Protein AF-0000000071164567 (afdb_homodimer)

InterPro domains:
  IPR012337 Ribonuclease H-like superfamily [SSF53098] (237-667)
  IPR025398 ZMYM1-like, RNase-like domain [PF14291] (91-326)

Organism: Aphis gossypii (NCBI:txid80765)

Structure (mmCIF, N/CA/C/O backbone):
data_AF-0000000071164567-model_v1
#
loop_
_entity.id
_entity.type
_entity.pdbx_description
1 polymer 'DUF4371 domain-containing protein'
#
loop_
_atom_site.group_PDB
_atom_site.id
_atom_site.type_symbol
_atom_site.label_atom_id
_atom_site.label_alt_id
_atom_site.label_comp_id
_atom_site.label_asym_id
_atom_site.label_entity_id
_atom_site.label_seq_id
_atom_site.pdbx_PDB_ins_code
_atom_site.Cartn_x
_atom_site.Cartn_y
_atom_site.Cartn_z
_atom_site.occupancy
_atom_site.B_iso_or_equiv
_atom_site.auth_seq_id
_atom_site.auth_comp_id
_atom_site.auth_asym_id
_atom_site.auth_atom_id
_atom_site.pdbx_PDB_model_num
ATOM 1 N N . MET A 1 1 ? 21.281 -2.17 37 1 36.34 1 MET A N 1
ATOM 2 C CA . MET A 1 1 ? 22.594 -1.58 36.75 1 36.34 1 MET A CA 1
ATOM 3 C C . MET A 1 1 ? 23.672 -2.285 37.562 1 36.34 1 MET A C 1
ATOM 5 O O . MET A 1 1 ? 23.469 -2.586 38.75 1 36.34 1 MET A O 1
ATOM 9 N N . ASN A 1 2 ? 24.531 -2.92 37 1 46.25 2 ASN A N 1
ATOM 10 C CA . ASN A 1 2 ? 25.5 -3.775 37.688 1 46.25 2 ASN A CA 1
ATOM 11 C C . ASN A 1 2 ? 26.484 -2.957 38.5 1 46.25 2 ASN A C 1
ATOM 13 O O . ASN A 1 2 ? 27.109 -2.033 38 1 46.25 2 ASN A O 1
ATOM 17 N N . PRO A 1 3 ? 26.531 -3.084 39.719 1 55.94 3 PRO A N 1
ATOM 18 C CA . PRO A 1 3 ? 27.422 -2.369 40.594 1 55.94 3 PRO A CA 1
ATOM 19 C C . PRO A 1 3 ? 28.891 -2.473 40.188 1 55.94 3 PRO A C 1
ATOM 21 O O . PRO A 1 3 ? 29.688 -1.577 40.469 1 55.94 3 PRO A O 1
ATOM 24 N N . VAL A 1 4 ? 29.203 -3.508 39.469 1 56.66 4 VAL A N 1
ATOM 25 C CA . VAL A 1 4 ? 30.609 -3.809 39.188 1 56.66 4 VAL A CA 1
ATOM 26 C C . VAL A 1 4 ? 31.141 -2.822 38.156 1 56.66 4 VAL A C 1
ATOM 28 O O . VAL A 1 4 ? 32.344 -2.527 38.125 1 56.66 4 VAL A O 1
ATOM 31 N N . THR A 1 5 ? 30.297 -2.02 37.5 1 64.81 5 THR A N 1
ATOM 32 C CA . THR A 1 5 ? 30.797 -1.139 36.438 1 64.81 5 THR A CA 1
ATOM 33 C C . THR A 1 5 ? 30.812 0.312 36.906 1 64.81 5 THR A C 1
ATOM 35 O O . THR A 1 5 ? 31.234 1.206 36.188 1 64.81 5 THR A O 1
ATOM 38 N N . ASP A 1 6 ? 30.484 0.624 38.125 1 77.75 6 ASP A N 1
ATOM 39 C CA . ASP A 1 6 ? 30.5 1.962 38.688 1 77.75 6 ASP A CA 1
ATOM 40 C C . ASP A 1 6 ? 31.781 2.197 39.469 1 77.75 6 ASP A C 1
ATOM 42 O O . ASP A 1 6 ? 32 1.589 40.531 1 77.75 6 ASP A O 1
ATOM 46 N N . VAL A 1 7 ? 32.5 2.996 38.938 1 84.19 7 VAL A N 1
ATOM 47 C CA . VAL A 1 7 ? 33.812 3.232 39.531 1 84.19 7 VAL A CA 1
ATOM 48 C C . VAL A 1 7 ? 33.656 3.787 40.938 1 84.19 7 VAL A C 1
ATOM 50 O O . VAL A 1 7 ? 34.469 3.486 41.812 1 84.19 7 VAL A O 1
ATOM 53 N N . VAL A 1 8 ? 32.594 4.48 41.219 1 88.38 8 VAL A N 1
ATOM 54 C CA . VAL A 1 8 ? 32.375 5.07 42.531 1 88.38 8 VAL A CA 1
ATOM 55 C C . VAL A 1 8 ? 32.062 3.967 43.562 1 88.38 8 VAL A C 1
ATOM 57 O O . VAL A 1 8 ? 32.625 3.969 44.656 1 88.38 8 VAL A O 1
ATOM 60 N N . VAL A 1 9 ? 31.266 3.02 43.156 1 85.38 9 VAL A N 1
ATOM 61 C CA . VAL A 1 9 ? 30.938 1.896 44.031 1 85.38 9 VAL A CA 1
ATOM 62 C C . VAL A 1 9 ? 32.188 1.067 44.312 1 85.38 9 VAL A C 1
ATOM 64 O O . VAL A 1 9 ? 32.406 0.632 45.438 1 85.38 9 VAL A O 1
ATOM 67 N N . MET A 1 10 ? 33.031 0.917 43.375 1 82.94 10 MET A N 1
ATOM 68 C CA . MET A 1 10 ? 34.281 0.164 43.531 1 82.94 10 MET A CA 1
ATOM 69 C C . MET A 1 10 ? 35.219 0.861 44.531 1 82.94 10 MET A C 1
ATOM 71 O O . MET A 1 10 ? 35.875 0.207 45.344 1 82.94 10 MET A O 1
ATOM 75 N N . LEU A 1 11 ? 35.188 2.105 44.344 1 86.62 11 LEU A N 1
ATOM 76 C CA . LEU A 1 11 ? 36.094 2.896 45.188 1 86.62 11 LEU A CA 1
ATOM 77 C C . LEU A 1 11 ? 35.562 2.904 46.625 1 86.62 11 LEU A C 1
ATOM 79 O O . LEU A 1 11 ? 36.375 2.998 47.562 1 86.62 11 LEU A O 1
ATOM 83 N N . LEU A 1 12 ? 34.219 2.771 46.812 1 85.56 12 LEU A N 1
ATOM 84 C CA . LEU A 1 12 ? 33.625 2.738 48.125 1 85.56 12 LEU A CA 1
ATOM 85 C C . LEU A 1 12 ? 33.844 1.39 48.812 1 85.56 12 LEU A C 1
ATOM 87 O O . LEU A 1 12 ? 33.969 1.313 50.031 1 85.56 12 LEU A O 1
ATOM 91 N N . GLU A 1 13 ? 33.969 0.39 48.062 1 83.62 13 GLU A N 1
ATOM 92 C CA . GLU A 1 13 ? 34.188 -0.955 48.562 1 83.62 13 GLU A CA 1
ATOM 93 C C . GLU A 1 13 ? 35.688 -1.186 48.812 1 83.62 13 GLU A C 1
ATOM 95 O O . GLU A 1 13 ? 36.062 -1.762 49.844 1 83.62 13 GLU A O 1
ATOM 100 N N . THR A 1 14 ? 36.531 -0.786 47.812 1 82.75 14 THR A N 1
ATOM 101 C CA . THR A 1 14 ? 37.969 -0.881 47.938 1 82.75 14 THR A CA 1
ATOM 102 C C . THR A 1 14 ? 38.625 0.484 47.719 1 82.75 14 THR A C 1
ATOM 104 O O . THR A 1 14 ? 38.625 1.015 46.625 1 82.75 14 THR A O 1
ATOM 107 N N . PRO A 1 15 ? 39.156 0.968 48.719 1 82.62 15 PRO A N 1
ATOM 108 C CA . PRO A 1 15 ? 39.781 2.299 48.625 1 82.62 15 PRO A CA 1
ATOM 109 C C . PRO A 1 15 ? 40.875 2.352 47.562 1 82.62 15 PRO A C 1
ATOM 111 O O . PRO A 1 15 ? 41.562 1.359 47.344 1 82.62 15 PRO A O 1
ATOM 114 N N . PHE A 1 16 ? 41.031 3.525 46.969 1 85.69 16 PHE A N 1
ATOM 115 C CA . PHE A 1 16 ? 41.938 3.803 45.875 1 85.69 16 PHE A CA 1
ATOM 116 C C . PHE A 1 16 ? 43.375 3.412 46.25 1 85.69 16 PHE A C 1
ATOM 118 O O . PHE A 1 16 ? 44.125 2.883 45.438 1 85.69 16 PHE A O 1
ATOM 125 N N . GLN A 1 17 ? 43.781 3.553 47.469 1 78.44 17 GLN A N 1
ATOM 126 C CA . GLN A 1 17 ? 45.156 3.301 47.938 1 78.44 17 GLN A CA 1
ATOM 127 C C . GLN A 1 17 ? 45.5 1.82 47.844 1 78.44 17 GLN A C 1
ATOM 129 O O . GLN A 1 17 ? 46.656 1.462 47.75 1 78.44 17 GLN A O 1
ATOM 134 N N . ARG A 1 18 ? 44.531 0.938 47.75 1 79.69 18 ARG A N 1
ATOM 135 C CA . ARG A 1 18 ? 44.75 -0.504 47.75 1 79.69 18 ARG A CA 1
ATOM 136 C C . ARG A 1 18 ? 44.719 -1.04 46.312 1 79.69 18 ARG A C 1
ATOM 138 O O . ARG A 1 18 ? 44.938 -2.238 46.094 1 79.69 18 ARG A O 1
ATOM 145 N N . TRP A 1 19 ? 44.469 -0.12 45.469 1 80.56 19 TRP A N 1
ATOM 146 C CA . TRP A 1 19 ? 44.406 -0.558 44.094 1 80.56 19 TRP A CA 1
ATOM 147 C C . TRP A 1 19 ? 45.812 -0.816 43.531 1 80.56 19 TRP A C 1
ATOM 149 O O . TRP A 1 19 ? 46.781 -0.252 44.031 1 80.56 19 TRP A O 1
ATOM 159 N N . LYS A 1 20 ? 45.969 -1.661 42.531 1 75.44 20 LYS A N 1
ATOM 160 C CA . LYS A 1 20 ? 47.219 -1.916 41.844 1 75.44 20 LYS A CA 1
ATOM 161 C C . LYS A 1 20 ? 47.688 -0.696 41.031 1 75.44 20 LYS A C 1
ATOM 163 O O . LYS A 1 20 ? 46.844 0.066 40.531 1 75.44 20 LYS A O 1
ATOM 168 N N . SER A 1 21 ? 48.969 -0.564 40.875 1 73.69 21 SER A N 1
ATOM 169 C CA . SER A 1 21 ? 49.531 0.613 40.219 1 73.69 21 SER A CA 1
ATOM 170 C C . SER A 1 21 ? 48.969 0.792 38.812 1 73.69 21 SER A C 1
ATOM 172 O O . SER A 1 21 ? 48.688 1.912 38.406 1 73.69 21 SER A O 1
ATOM 174 N N . GLY A 1 22 ? 48.844 -0.234 38.188 1 71.06 22 GLY A N 1
ATOM 175 C CA . GLY A 1 22 ? 48.312 -0.174 36.844 1 71.06 22 GLY A CA 1
ATOM 176 C C . GLY A 1 22 ? 46.844 0.291 36.812 1 71.06 22 GLY A C 1
ATOM 177 O O . GLY A 1 22 ? 46.5 1.127 35.969 1 71.06 22 GLY A O 1
ATOM 178 N N . SER A 1 23 ? 46.125 -0.143 37.656 1 75.31 23 SER A N 1
ATOM 179 C CA . SER A 1 23 ? 44.688 0.216 37.75 1 75.31 23 SER A CA 1
ATOM 180 C C . SER A 1 23 ? 44.531 1.646 38.25 1 75.31 23 SER A C 1
ATOM 182 O O . SER A 1 23 ? 43.562 2.33 37.844 1 75.31 23 SER A O 1
ATOM 184 N N . LYS A 1 24 ? 45.406 2.043 39.062 1 77.25 24 LYS A N 1
ATOM 185 C CA . LYS A 1 24 ? 45.375 3.414 39.562 1 77.25 24 LYS A CA 1
ATOM 186 C C . LYS A 1 24 ? 45.562 4.418 38.438 1 77.25 24 LYS A C 1
ATOM 188 O O . LYS A 1 24 ? 44.844 5.391 38.312 1 77.25 24 LYS A O 1
ATOM 193 N N . ASN A 1 25 ? 46.531 3.994 37.75 1 72.25 25 ASN A N 1
ATOM 194 C CA . ASN A 1 25 ? 46.844 4.879 36.625 1 72.25 25 ASN A CA 1
ATOM 195 C C . ASN A 1 25 ? 45.719 4.902 35.594 1 72.25 25 ASN A C 1
ATOM 197 O O . ASN A 1 25 ? 45.406 5.957 35.031 1 72.25 25 ASN A O 1
ATOM 201 N N . ASP A 1 26 ? 45.094 3.809 35.438 1 73.44 26 ASP A N 1
ATOM 202 C CA . ASP A 1 26 ? 43.969 3.717 34.5 1 73.44 26 ASP A CA 1
ATOM 203 C C . ASP A 1 26 ? 42.812 4.57 34.969 1 73.44 26 ASP A C 1
ATOM 205 O O . ASP A 1 26 ? 42.156 5.238 34.156 1 73.44 26 ASP A O 1
ATOM 209 N N . LEU A 1 27 ? 42.594 4.594 36.219 1 77.94 27 LEU A N 1
ATOM 210 C CA . LEU A 1 27 ? 41.469 5.352 36.781 1 77.94 27 LEU A CA 1
ATOM 211 C C . LEU A 1 27 ? 41.719 6.852 36.688 1 77.94 27 LEU A C 1
ATOM 213 O O . LEU A 1 27 ? 40.812 7.621 36.375 1 77.94 27 LEU A O 1
ATOM 217 N N . LEU A 1 28 ? 42.969 7.137 36.938 1 76.38 28 LEU A N 1
ATOM 218 C CA . LEU A 1 28 ? 43.312 8.547 36.906 1 76.38 28 LEU A CA 1
ATOM 219 C C . LEU A 1 28 ? 43.281 9.094 35.5 1 76.38 28 LEU A C 1
ATOM 221 O O . LEU A 1 28 ? 43 10.281 35.281 1 76.38 28 LEU A O 1
ATOM 225 N N . LYS A 1 29 ? 43.406 8.109 34.625 1 70.5 29 LYS A N 1
ATOM 226 C CA . LYS A 1 29 ? 43.312 8.477 33.188 1 70.5 29 LYS A CA 1
ATOM 227 C C . LYS A 1 29 ? 41.875 8.625 32.75 1 70.5 29 LYS A C 1
ATOM 229 O O . LYS A 1 29 ? 41.562 9.484 31.922 1 70.5 29 LYS A O 1
ATOM 234 N N . VAL A 1 30 ? 41.062 7.855 33.25 1 73.81 30 VAL A N 1
ATOM 235 C CA . VAL A 1 30 ? 39.625 7.879 32.875 1 73.81 30 VAL A CA 1
ATOM 236 C C . VAL A 1 30 ? 38.969 9.109 33.5 1 73.81 30 VAL A C 1
ATOM 238 O O . VAL A 1 30 ? 38.125 9.758 32.844 1 73.81 30 VAL A O 1
ATOM 241 N N . GLY A 1 31 ? 39.375 9.5 34.562 1 75.38 31 GLY A N 1
ATOM 242 C CA . GLY A 1 31 ? 38.812 10.672 35.25 1 75.38 31 GLY A CA 1
ATOM 243 C C . GLY A 1 31 ? 37.562 10.375 36.031 1 75.38 31 GLY A C 1
ATOM 244 O O . GLY A 1 31 ? 37.188 9.211 36.219 1 75.38 31 GLY A O 1
ATOM 245 N N . ARG A 1 32 ? 36.906 11.438 36.531 1 85 32 ARG A N 1
ATOM 246 C CA . ARG A 1 32 ? 35.75 11.312 37.438 1 85 32 ARG A CA 1
ATOM 247 C C . ARG A 1 32 ? 34.5 10.898 36.688 1 85 32 ARG A C 1
ATOM 249 O O . ARG A 1 32 ? 34.281 11.344 35.562 1 85 32 ARG A O 1
ATOM 256 N N . PRO A 1 33 ? 33.688 10.109 37.156 1 84.69 33 PRO A N 1
ATOM 257 C CA . PRO A 1 33 ? 32.406 9.75 36.531 1 84.69 33 PRO A CA 1
ATOM 258 C C . PRO A 1 33 ? 31.344 10.844 36.688 1 84.69 33 PRO A C 1
ATOM 260 O O . PRO A 1 33 ? 31.156 11.383 37.781 1 84.69 33 PRO A O 1
ATOM 263 N N . ILE A 1 34 ? 30.75 11.227 35.562 1 81.81 34 ILE A N 1
ATOM 264 C CA . ILE A 1 34 ? 29.719 12.266 35.562 1 81.81 34 ILE A CA 1
ATOM 265 C C . ILE A 1 34 ? 28.422 11.719 34.969 1 81.81 34 ILE A C 1
ATOM 267 O O . ILE A 1 34 ? 27.984 12.156 33.906 1 81.81 34 ILE A O 1
ATOM 271 N N . PRO A 1 35 ? 27.781 10.836 35.531 1 81.25 35 PRO A N 1
ATOM 272 C CA . PRO A 1 35 ? 26.547 10.258 35.031 1 81.25 35 PRO A CA 1
ATOM 273 C C . PRO A 1 35 ? 25.344 11.195 35.188 1 81.25 35 PRO A C 1
ATOM 275 O O . PRO A 1 35 ? 25.375 12.102 36 1 81.25 35 PRO A O 1
ATOM 278 N N . ILE A 1 36 ? 24.359 10.984 34.344 1 78.12 36 ILE A N 1
ATOM 279 C CA . ILE A 1 36 ? 23.078 11.664 34.562 1 78.12 36 ILE A CA 1
ATOM 280 C C . ILE A 1 36 ? 22.312 10.945 35.688 1 78.12 36 ILE A C 1
ATOM 282 O O . ILE A 1 36 ? 22.109 9.734 35.625 1 78.12 36 ILE A O 1
ATOM 286 N N . LEU A 1 37 ? 22.016 11.656 36.719 1 79.44 37 LEU A N 1
ATOM 287 C CA . LEU A 1 37 ? 21.359 11.086 37.906 1 79.44 37 LEU A CA 1
ATOM 288 C C . LEU A 1 37 ? 19.844 11.258 37.812 1 79.44 37 LEU A C 1
ATOM 290 O O . LEU A 1 37 ? 19.359 12.297 37.344 1 79.44 37 LEU A O 1
ATOM 294 N N . SER A 1 38 ? 19.094 10.234 38.062 1 75 38 SER A N 1
ATOM 295 C CA . SER A 1 38 ? 17.641 10.281 38.125 1 75 38 SER A CA 1
ATOM 296 C C . SER A 1 38 ? 17.141 10.578 39.531 1 75 38 SER A C 1
ATOM 298 O O . SER A 1 38 ? 16.109 10.039 39.969 1 75 38 SER A O 1
ATOM 300 N N . ILE A 1 39 ? 17.766 11.344 40.188 1 72.75 39 ILE A N 1
ATOM 301 C CA . ILE A 1 39 ? 17.391 11.695 41.562 1 72.75 39 ILE A CA 1
ATOM 302 C C . ILE A 1 39 ? 16.281 12.742 41.562 1 72.75 39 ILE A C 1
ATOM 304 O O . ILE A 1 39 ? 16.406 13.766 40.875 1 72.75 39 ILE A O 1
ATOM 308 N N . LEU A 1 40 ? 15.141 12.406 42.031 1 71.06 40 LEU A N 1
ATOM 309 C CA . LEU A 1 40 ? 14.047 13.352 42.219 1 71.06 40 LEU A CA 1
ATOM 310 C C . LEU A 1 40 ? 13.836 13.633 43.719 1 71.06 40 LEU A C 1
ATOM 312 O O . LEU A 1 40 ? 13.758 12.711 44.531 1 71.06 40 LEU A O 1
ATOM 316 N N . THR A 1 41 ? 14 14.82 44.094 1 71.69 41 THR A N 1
ATOM 317 C CA . THR A 1 41 ? 13.719 15.195 45.469 1 71.69 41 THR A CA 1
ATOM 318 C C . THR A 1 41 ? 12.461 16.062 45.531 1 71.69 41 THR A C 1
ATOM 320 O O . THR A 1 41 ? 12.375 17.109 44.906 1 71.69 41 THR A O 1
ATOM 323 N N . PRO A 1 42 ? 11.516 15.531 46.219 1 70.81 42 PRO A N 1
ATOM 324 C CA . PRO A 1 42 ? 10.281 16.312 46.375 1 70.81 42 PRO A CA 1
ATOM 325 C C . PRO A 1 42 ? 10.492 17.594 47.156 1 70.81 42 PRO A C 1
ATOM 327 O O . PRO A 1 42 ? 11.281 17.625 48.094 1 70.81 42 PRO A O 1
ATOM 330 N N . ASP A 1 43 ? 10.141 18.75 46.625 1 67.69 43 ASP A N 1
ATOM 331 C CA . ASP A 1 43 ? 10.172 20.016 47.344 1 67.69 43 ASP A CA 1
ATOM 332 C C . ASP A 1 43 ? 8.773 20.641 47.406 1 67.69 43 ASP A C 1
ATOM 334 O O . ASP A 1 43 ? 7.938 20.406 46.531 1 67.69 43 ASP A O 1
ATOM 338 N N . LYS A 1 44 ? 8.281 20.938 48.594 1 63.78 44 LYS A N 1
ATOM 339 C CA . LYS A 1 44 ? 6.984 21.531 48.844 1 63.78 44 LYS A CA 1
ATOM 340 C C . LYS A 1 44 ? 7.094 23.047 48.969 1 63.78 44 LYS A C 1
ATOM 342 O O . LYS A 1 44 ? 7.871 23.562 49.781 1 63.78 44 LYS A O 1
ATOM 347 N N . LYS A 1 45 ? 6.879 23.766 47.938 1 60.59 45 LYS A N 1
ATOM 348 C CA . LYS A 1 45 ? 6.676 25.203 48.094 1 60.59 45 LYS A CA 1
ATOM 349 C C . LYS A 1 45 ? 5.188 25.547 48.188 1 60.59 45 LYS A C 1
ATOM 351 O O . LYS A 1 45 ? 4.461 25.406 47.188 1 60.59 45 LYS A O 1
ATOM 356 N N . GLN A 1 46 ? 4.695 25.984 49.25 1 66.44 46 GLN A N 1
ATOM 357 C CA . GLN A 1 46 ? 3.309 26.234 49.656 1 66.44 46 GLN A CA 1
ATOM 358 C C . GLN A 1 46 ? 2.465 24.969 49.5 1 66.44 46 GLN A C 1
ATOM 360 O O . GLN A 1 46 ? 2.846 23.906 50 1 66.44 46 GLN A O 1
ATOM 365 N N . SER A 1 47 ? 1.359 24.781 48.688 1 61.69 47 SER A N 1
ATOM 366 C CA . SER A 1 47 ? 0.467 23.641 48.531 1 61.69 47 SER A CA 1
ATOM 367 C C . SER A 1 47 ? 0.912 22.766 47.344 1 61.69 47 SER A C 1
ATOM 369 O O . SER A 1 47 ? 0.313 21.719 47.094 1 61.69 47 SER A O 1
ATOM 371 N N . LYS A 1 48 ? 1.863 23.094 46.625 1 58.22 48 LYS A N 1
ATOM 372 C CA . LYS A 1 48 ? 2.24 22.344 45.438 1 58.22 48 LYS A CA 1
ATOM 373 C C . LYS A 1 48 ? 3.535 21.562 45.656 1 58.22 48 LYS A C 1
ATOM 375 O O . LYS A 1 48 ? 4.512 22.109 46.188 1 58.22 48 LYS A O 1
ATOM 380 N N . VAL A 1 49 ? 3.494 20.297 45.438 1 64.69 49 VAL A N 1
ATOM 381 C CA . VAL A 1 49 ? 4.613 19.375 45.594 1 64.69 49 VAL A CA 1
ATOM 382 C C . VAL A 1 49 ? 5.359 19.281 44.25 1 64.69 49 VAL A C 1
ATOM 384 O O . VAL A 1 49 ? 4.75 19.031 43.219 1 64.69 49 VAL A O 1
ATOM 387 N N . PHE A 1 50 ? 6.566 19.906 44.219 1 65.88 50 PHE A N 1
ATOM 388 C CA . PHE A 1 50 ? 7.312 19.734 43 1 65.88 50 PHE A CA 1
ATOM 389 C C . PHE A 1 50 ? 8.57 18.891 43.219 1 65.88 50 PHE A C 1
ATOM 391 O O . PHE A 1 50 ? 9.031 18.766 44.375 1 65.88 50 PHE A O 1
ATOM 398 N N . CYS A 1 51 ? 8.953 18.141 42.188 1 67.31 51 CYS A N 1
ATOM 399 C CA . CYS A 1 51 ? 10.148 17.328 42.281 1 67.31 51 CYS A CA 1
ATOM 400 C C . CYS A 1 51 ? 11.328 17.984 41.562 1 67.31 51 CYS A C 1
ATOM 402 O O . CYS A 1 51 ? 11.195 18.453 40.438 1 67.31 51 CYS A O 1
ATOM 404 N N . ARG A 1 52 ? 12.312 18.156 42.281 1 75.44 52 ARG A N 1
ATOM 405 C CA . ARG A 1 52 ? 13.547 18.688 41.719 1 75.44 52 ARG A CA 1
ATOM 406 C C . ARG A 1 52 ? 14.383 17.594 41.094 1 75.44 52 ARG A C 1
ATOM 408 O O . ARG A 1 52 ? 14.516 16.5 41.656 1 75.44 52 ARG A O 1
ATOM 415 N N . SER A 1 53 ? 14.812 17.859 39.938 1 79.38 53 SER A N 1
ATOM 416 C CA . SER A 1 53 ? 15.703 16.922 39.25 1 79.38 53 SER A CA 1
ATOM 417 C C . SER A 1 53 ? 17.125 17.453 39.219 1 79.38 53 SER A C 1
ATOM 419 O O . SER A 1 53 ? 17.359 18.656 39.281 1 79.38 53 SER A O 1
ATOM 421 N N . PHE A 1 54 ? 18.125 16.672 39.156 1 82 54 PHE A N 1
ATOM 422 C CA . PHE A 1 54 ? 19.531 17.047 39.094 1 82 54 PHE A CA 1
ATOM 423 C C . PHE A 1 54 ? 19.875 17.703 37.781 1 82 54 PHE A C 1
ATOM 425 O O . PHE A 1 54 ? 19.5 17.219 36.719 1 82 54 PHE A O 1
ATOM 432 N N . ASN A 1 55 ? 20.484 18.781 37.812 1 78.88 55 ASN A N 1
ATOM 433 C CA . ASN A 1 55 ? 21 19.5 36.656 1 78.88 55 ASN A CA 1
ATOM 434 C C . ASN A 1 55 ? 22.422 19.047 36.312 1 78.88 55 ASN A C 1
ATOM 436 O O . ASN A 1 55 ? 23.359 19.359 37.031 1 78.88 55 ASN A O 1
ATOM 440 N N . PRO A 1 56 ? 22.656 18.453 35.312 1 79.25 56 PRO A N 1
ATOM 441 C CA . PRO A 1 56 ? 23.984 17.938 34.969 1 79.25 56 PRO A CA 1
ATOM 442 C C . PRO A 1 56 ? 25 19.031 34.656 1 79.25 56 PRO A C 1
ATOM 444 O O . PRO A 1 56 ? 26.203 18.797 34.719 1 79.25 56 PRO A O 1
ATOM 447 N N . ASN A 1 57 ? 24.578 20.188 34.5 1 80.25 57 ASN A N 1
ATOM 448 C CA . ASN A 1 57 ? 25.5 21.297 34.281 1 80.25 57 ASN A CA 1
ATOM 449 C C . ASN A 1 57 ? 26.391 21.547 35.5 1 80.25 57 ASN A C 1
ATOM 451 O O . ASN A 1 57 ? 27.438 22.203 35.375 1 80.25 57 ASN A O 1
ATOM 455 N N . LEU A 1 58 ? 26.016 21.062 36.531 1 82.5 58 LEU A N 1
ATOM 456 C CA . LEU A 1 58 ? 26.766 21.25 37.781 1 82.5 58 LEU A CA 1
ATOM 457 C C . LEU A 1 58 ? 28.109 20.516 37.719 1 82.5 58 LEU A C 1
ATOM 459 O O . LEU A 1 58 ? 29.078 20.953 38.344 1 82.5 58 LEU A O 1
ATOM 463 N N . TYR A 1 59 ? 28.141 19.484 36.969 1 84 59 TYR A N 1
ATOM 464 C CA . TYR A 1 59 ? 29.406 18.766 36.812 1 84 59 TYR A CA 1
ATOM 465 C C . TYR A 1 59 ? 30.438 19.641 36.125 1 84 59 TYR A C 1
ATOM 467 O O . TYR A 1 59 ? 31.641 19.516 36.406 1 84 59 TYR A O 1
ATOM 475 N N . GLN A 1 60 ? 29.953 20.5 35.281 1 79.38 60 GLN A N 1
ATOM 476 C CA . GLN A 1 60 ? 30.859 21.391 34.562 1 79.38 60 GLN A CA 1
ATOM 477 C C . GLN A 1 60 ? 31.281 22.578 35.406 1 79.38 60 GLN A C 1
ATOM 479 O O . GLN A 1 60 ? 32.406 23.062 35.281 1 79.38 60 GLN A O 1
ATOM 484 N N . GLN A 1 61 ? 30.422 22.922 36.25 1 80.06 61 GLN A N 1
ATOM 485 C CA . GLN A 1 61 ? 30.688 24.062 37.125 1 80.06 61 GLN A CA 1
ATOM 486 C C . GLN A 1 61 ? 31.688 23.688 38.219 1 80.06 61 GLN A C 1
ATOM 488 O O . GLN A 1 61 ? 32.469 24.531 38.656 1 80.06 61 GLN A O 1
ATOM 493 N N . HIS A 1 62 ? 31.672 22.453 38.594 1 84.31 62 HIS A N 1
ATOM 494 C CA . HIS A 1 62 ? 32.531 21.984 39.656 1 84.31 62 HIS A CA 1
ATOM 495 C C . HIS A 1 62 ? 33.312 20.75 39.219 1 84.31 62 HIS A C 1
ATOM 497 O O . HIS A 1 62 ? 32.781 19.641 39.219 1 84.31 62 HIS A O 1
ATOM 503 N N . SER A 1 63 ? 34.562 21.016 39 1 82.31 63 SER A N 1
ATOM 504 C CA . SER A 1 63 ? 35.406 20.016 38.344 1 82.31 63 SER A CA 1
ATOM 505 C C . SER A 1 63 ? 35.656 18.812 39.281 1 82.31 63 SER A C 1
ATOM 507 O O . SER A 1 63 ? 36.125 17.766 38.812 1 82.31 63 SER A O 1
ATOM 509 N N . TRP A 1 64 ? 35.344 18.922 40.531 1 87.69 64 TRP A N 1
ATOM 510 C CA . TRP A 1 64 ? 35.594 17.859 41.469 1 87.69 64 TRP A CA 1
ATOM 511 C C . TRP A 1 64 ? 34.344 17 41.688 1 87.69 64 TRP A C 1
ATOM 513 O O . TRP A 1 64 ? 34.438 15.922 42.281 1 87.69 64 TRP A O 1
ATOM 523 N N . LEU A 1 65 ? 33.25 17.422 41.219 1 88.88 65 LEU A N 1
ATOM 524 C CA . LEU A 1 65 ? 31.969 16.766 41.469 1 88.88 65 LEU A CA 1
ATOM 525 C C . LEU A 1 65 ? 31.812 15.539 40.594 1 88.88 65 LEU A C 1
ATOM 527 O O . LEU A 1 65 ? 32.062 15.602 39.375 1 88.88 65 LEU A O 1
ATOM 531 N N . CYS A 1 66 ? 31.516 14.398 41.125 1 89.25 66 CYS A N 1
ATOM 532 C CA . CYS A 1 66 ? 31.234 13.18 40.375 1 89.25 66 CYS A CA 1
ATOM 533 C C . CYS A 1 66 ? 29.984 12.492 40.875 1 89.25 66 CYS A C 1
ATOM 535 O O . CYS A 1 66 ? 29.438 12.891 41.906 1 89.25 66 CYS A O 1
ATOM 537 N N . GLY A 1 67 ? 29.422 11.547 40.125 1 87.81 67 GLY A N 1
ATOM 538 C CA . GLY A 1 67 ? 28.219 10.836 40.5 1 87.81 67 GLY A CA 1
ATOM 539 C C . GLY A 1 67 ? 28.328 9.328 40.312 1 87.81 67 GLY A C 1
ATOM 540 O O . GLY A 1 67 ? 29.203 8.852 39.594 1 87.81 67 GLY A O 1
ATOM 541 N N . SER A 1 68 ? 27.484 8.609 41.031 1 86.06 68 SER A N 1
ATOM 542 C CA . SER A 1 68 ? 27.344 7.164 40.875 1 86.06 68 SER A CA 1
ATOM 543 C C . SER A 1 68 ? 26.031 6.809 40.188 1 86.06 68 SER A C 1
ATOM 545 O O . SER A 1 68 ? 24.953 7.148 40.688 1 86.06 68 SER A O 1
ATOM 547 N N . HIS A 1 69 ? 26.188 6.238 39.062 1 79.81 69 HIS A N 1
ATOM 548 C CA . HIS A 1 69 ? 24.984 5.855 38.344 1 79.81 69 HIS A CA 1
ATOM 549 C C . HIS A 1 69 ? 24.25 4.727 39.062 1 79.81 69 HIS A C 1
ATOM 551 O O . HIS A 1 69 ? 23.031 4.57 38.906 1 79.81 69 HIS A O 1
ATOM 557 N N . TYR A 1 70 ? 24.922 3.998 39.844 1 80.5 70 TYR A N 1
ATOM 558 C CA . TYR A 1 70 ? 24.344 2.893 40.594 1 80.5 70 TYR A CA 1
ATOM 559 C C . TYR A 1 70 ? 23.688 3.391 41.875 1 80.5 70 TYR A C 1
ATOM 561 O O . TYR A 1 70 ? 22.531 3.051 42.188 1 80.5 70 TYR A O 1
ATOM 569 N N . ILE A 1 71 ? 24.328 4.199 42.625 1 83.56 71 ILE A N 1
ATOM 570 C CA . ILE A 1 71 ? 23.828 4.703 43.906 1 83.56 71 ILE A CA 1
ATOM 571 C C . ILE A 1 71 ? 22.922 5.902 43.656 1 83.56 71 ILE A C 1
ATOM 573 O O . ILE A 1 71 ? 22.078 6.227 44.5 1 83.56 71 ILE A O 1
ATOM 577 N N . GLN A 1 72 ? 23.016 6.441 42.594 1 86 72 GLN A N 1
ATOM 578 C CA . GLN A 1 72 ? 22.234 7.609 42.188 1 86 72 GLN A CA 1
ATOM 579 C C . GLN A 1 72 ? 22.422 8.758 43.188 1 86 72 GLN A C 1
ATOM 581 O O . GLN A 1 72 ? 21.453 9.367 43.625 1 86 72 GLN A O 1
ATOM 586 N N . LYS A 1 73 ? 23.672 9.062 43.562 1 89.38 73 LYS A N 1
ATOM 587 C CA . LYS A 1 73 ? 24.047 10.156 44.469 1 89.38 73 LYS A CA 1
ATOM 588 C C . LYS A 1 73 ? 25.312 10.859 43.969 1 89.38 73 LYS A C 1
ATOM 590 O O . LYS A 1 73 ? 26.031 10.328 43.125 1 89.38 73 LYS A O 1
ATOM 595 N N . LEU A 1 74 ? 25.547 11.984 44.562 1 91.06 74 LEU A N 1
ATOM 596 C CA . LEU A 1 74 ? 26.688 12.797 44.188 1 91.06 74 LEU A CA 1
ATOM 597 C C . LEU A 1 74 ? 27.859 12.578 45.156 1 91.06 74 LEU A C 1
ATOM 599 O O . LEU A 1 74 ? 27.641 12.406 46.344 1 91.06 74 LEU A O 1
ATOM 603 N N . PHE A 1 75 ? 29.062 12.617 44.656 1 92.62 75 PHE A N 1
ATOM 604 C CA . PHE A 1 75 ? 30.266 12.414 45.438 1 92.62 75 PHE A CA 1
ATOM 605 C C . PHE A 1 75 ? 31.344 13.43 45.031 1 92.62 75 PHE A C 1
ATOM 607 O O . PHE A 1 75 ? 31.234 14.07 44 1 92.62 75 PHE A O 1
ATOM 614 N N . CYS A 1 76 ? 32.375 13.594 45.875 1 90.69 76 CYS A N 1
ATOM 615 C CA . CYS A 1 76 ? 33.562 14.375 45.562 1 90.69 76 CYS A CA 1
ATOM 616 C C . CYS A 1 76 ? 34.688 13.477 45.094 1 90.69 76 CYS A C 1
ATOM 618 O O . CYS A 1 76 ? 35.156 12.617 45.844 1 90.69 76 CYS A O 1
ATOM 620 N N . TRP A 1 77 ? 35.188 13.711 43.938 1 90.69 77 TRP A N 1
ATOM 621 C CA . TRP A 1 77 ? 36.188 12.844 43.312 1 90.69 77 TRP A CA 1
ATOM 622 C C . TRP A 1 77 ? 37.5 12.898 44.031 1 90.69 77 TRP A C 1
ATOM 624 O O . TRP A 1 77 ? 38.062 11.852 44.438 1 90.69 77 TRP A O 1
ATOM 634 N N . PRO A 1 78 ? 38 14.047 44.281 1 88.5 78 PRO A N 1
ATOM 635 C CA . PRO A 1 78 ? 39.281 14.086 45 1 88.5 78 PRO A CA 1
ATOM 636 C C . PRO A 1 78 ? 39.188 13.477 46.406 1 88.5 78 PRO A C 1
ATOM 638 O O . PRO A 1 78 ? 40.062 12.742 46.844 1 88.5 78 PRO A O 1
ATOM 641 N N . CYS A 1 79 ? 38.062 13.648 47.062 1 90 79 CYS A N 1
ATOM 642 C CA . CYS A 1 79 ? 37.938 13.164 48.406 1 90 79 CYS A CA 1
ATOM 643 C C . CYS A 1 79 ? 37.625 11.664 48.438 1 90 79 CYS A C 1
ATOM 645 O O . CYS A 1 79 ? 37.969 10.977 49.406 1 90 79 CYS A O 1
ATOM 647 N N . LEU A 1 80 ? 37.031 11.18 47.406 1 89.75 80 LEU A N 1
ATOM 648 C CA . LEU A 1 80 ? 36.75 9.758 47.25 1 89.75 80 LEU A CA 1
ATOM 649 C C . LEU A 1 80 ? 38.031 8.977 47.062 1 89.75 80 LEU A C 1
ATOM 651 O O . LEU A 1 80 ? 38.188 7.871 47.594 1 89.75 80 LEU A O 1
ATOM 655 N N . LEU A 1 81 ? 38.969 9.578 46.344 1 87.12 81 LEU A N 1
ATOM 656 C CA . LEU A 1 81 ? 40.219 8.906 46 1 87.12 81 LEU A CA 1
ATOM 657 C C . LEU A 1 81 ? 41.25 9.008 47.125 1 87.12 81 LEU A C 1
ATOM 659 O O . LEU A 1 81 ? 41.906 8.031 47.438 1 87.12 81 LEU A O 1
ATOM 663 N N . ILE A 1 82 ? 41.406 10.227 47.625 1 83.12 82 ILE A N 1
ATOM 664 C CA . ILE A 1 82 ? 42.531 10.508 48.5 1 83.12 82 ILE A CA 1
ATOM 665 C C . ILE A 1 82 ? 42.031 10.812 49.906 1 83.12 82 ILE A C 1
ATOM 667 O O . ILE A 1 82 ? 42.812 10.727 50.875 1 83.12 82 ILE A O 1
ATOM 671 N N . GLY A 1 83 ? 40.781 11.086 50.094 1 83.25 83 GLY A N 1
ATOM 672 C CA . GLY A 1 83 ? 40.25 11.609 51.344 1 83.25 83 GLY A CA 1
ATOM 673 C C . GLY A 1 83 ? 40.406 10.641 52.5 1 83.25 83 GLY A C 1
ATOM 674 O O . GLY A 1 83 ? 40.125 9.445 52.375 1 83.25 83 GLY A O 1
ATOM 675 N N . GLN A 1 84 ? 40.906 11.125 53.656 1 79.81 84 GLN A N 1
ATOM 676 C CA . GLN A 1 84 ? 41.062 10.32 54.844 1 79.81 84 GLN A CA 1
ATOM 677 C C . GLN A 1 84 ? 39.938 10.586 55.844 1 79.81 84 GLN A C 1
ATOM 679 O O . GLN A 1 84 ? 39.656 9.734 56.688 1 79.81 84 GLN A O 1
ATOM 684 N N . VAL A 1 85 ? 39.281 11.758 55.781 1 82.06 85 VAL A N 1
ATOM 685 C CA . VAL A 1 85 ? 38.188 12.125 56.688 1 82.06 85 VAL A CA 1
ATOM 686 C C . VAL A 1 85 ? 36.844 11.758 56.062 1 82.06 85 VAL A C 1
ATOM 688 O O . VAL A 1 85 ? 36.594 12.07 54.906 1 82.06 85 VAL A O 1
ATOM 691 N N . LYS A 1 86 ? 36.031 11.016 56.75 1 83.44 86 LYS A N 1
ATOM 692 C CA . LYS A 1 86 ? 34.75 10.57 56.25 1 83.44 86 LYS A CA 1
ATOM 693 C C . LYS A 1 86 ? 33.75 11.727 56.188 1 83.44 86 LYS A C 1
ATOM 695 O O . LYS A 1 86 ? 33.625 12.5 57.156 1 83.44 86 LYS A O 1
ATOM 700 N N . SER A 1 87 ? 33.156 12.023 55.094 1 85.25 87 SER A N 1
ATOM 701 C CA . SER A 1 87 ? 32.094 12.984 54.844 1 85.25 87 SER A CA 1
ATOM 702 C C . SER A 1 87 ? 30.984 12.391 54 1 85.25 87 SER A C 1
ATOM 704 O O . SER A 1 87 ? 31.156 11.32 53.406 1 85.25 87 SER A O 1
ATOM 706 N N . VAL A 1 88 ? 29.891 13.078 53.906 1 88.81 88 VAL A N 1
ATOM 707 C CA . VAL A 1 88 ? 28.766 12.609 53.094 1 88.81 88 VAL A CA 1
ATOM 708 C C . VAL A 1 88 ? 29.219 12.492 51.625 1 88.81 88 VAL A C 1
ATOM 710 O O . VAL A 1 88 ? 28.766 11.602 50.906 1 88.81 88 VAL A O 1
ATOM 713 N N . TRP A 1 89 ? 30.219 13.242 51.281 1 91.31 89 TRP A N 1
ATOM 714 C CA . TRP A 1 89 ? 30.641 13.367 49.875 1 91.31 89 TRP A CA 1
ATOM 715 C C . TRP A 1 89 ? 31.562 12.227 49.5 1 91.31 89 TRP A C 1
ATOM 717 O O . TRP A 1 89 ? 31.859 12.047 48.312 1 91.31 89 TRP A O 1
ATOM 727 N N . ASN A 1 90 ? 32.094 11.469 50.406 1 89.56 90 ASN A N 1
ATOM 728 C CA . ASN A 1 90 ? 33 10.391 50.031 1 89.56 90 ASN A CA 1
ATOM 729 C C . ASN A 1 90 ? 32.594 9.07 50.656 1 89.56 90 ASN A C 1
ATOM 731 O O . ASN A 1 90 ? 33.344 8.086 50.594 1 89.56 90 ASN A O 1
ATOM 735 N N . THR A 1 91 ? 31.438 8.977 51.281 1 90.56 91 THR A N 1
ATOM 736 C CA . THR A 1 91 ? 31 7.738 51.906 1 90.56 91 THR A CA 1
ATOM 737 C C . THR A 1 91 ? 29.594 7.352 51.438 1 90.56 91 THR A C 1
ATOM 739 O O . THR A 1 91 ? 29.422 6.359 50.75 1 90.56 91 THR A O 1
ATOM 742 N N . ILE A 1 92 ? 28.531 8.188 51.844 1 87.56 92 ILE A N 1
ATOM 743 C CA . ILE A 1 92 ? 27.141 7.832 51.562 1 87.56 92 ILE A CA 1
ATOM 744 C C . ILE A 1 92 ? 26.703 8.484 50.25 1 87.56 92 ILE A C 1
ATOM 746 O O . ILE A 1 92 ? 25.938 7.906 49.5 1 87.56 92 ILE A O 1
ATOM 750 N N . GLY A 1 93 ? 27.25 9.5 49.906 1 89.56 93 GLY A N 1
ATOM 751 C CA . GLY A 1 93 ? 26.812 10.273 48.75 1 89.56 93 GLY A CA 1
ATOM 752 C C . GLY A 1 93 ? 25.797 11.344 49.094 1 89.56 93 GLY A C 1
ATOM 753 O O . GLY A 1 93 ? 25.047 11.211 50.062 1 89.56 93 GLY A O 1
ATOM 754 N N . TYR A 1 94 ? 25.781 12.359 48.375 1 89.44 94 TYR A N 1
ATOM 755 C CA . TYR A 1 94 ? 24.859 13.469 48.594 1 89.44 94 TYR A CA 1
ATOM 756 C C . TYR A 1 94 ? 23.641 13.352 47.688 1 89.44 94 TYR A C 1
ATOM 758 O O . TYR A 1 94 ? 23.766 13.117 46.469 1 89.44 94 TYR A O 1
ATOM 766 N N . CYS A 1 95 ? 22.391 13.508 48.219 1 82.81 95 CYS A N 1
ATOM 767 C CA . CYS A 1 95 ? 21.188 13.336 47.438 1 82.81 95 CYS A CA 1
ATOM 768 C C . CYS A 1 95 ? 20.188 14.461 47.688 1 82.81 95 CYS A C 1
ATOM 770 O O . CYS A 1 95 ? 19.109 14.484 47.094 1 82.81 95 CYS A O 1
ATOM 772 N N . ASP A 1 96 ? 20.406 15.43 48.5 1 82.56 96 ASP A N 1
ATOM 773 C CA . ASP A 1 96 ? 19.516 16.547 48.781 1 82.56 96 ASP A CA 1
ATOM 774 C C . ASP A 1 96 ? 19.688 17.656 47.75 1 82.56 96 ASP A C 1
ATOM 776 O O . ASP A 1 96 ? 20.594 18.484 47.875 1 82.56 96 ASP A O 1
ATOM 780 N N . LEU A 1 97 ? 18.797 17.719 46.844 1 80.56 97 LEU A N 1
ATOM 781 C CA . LEU A 1 97 ? 18.922 18.656 45.75 1 80.56 97 LEU A CA 1
ATOM 782 C C . LEU A 1 97 ? 18.453 20.047 46.156 1 80.56 97 LEU A C 1
ATOM 784 O O . LEU A 1 97 ? 18.828 21.031 45.5 1 80.56 97 LEU A O 1
ATOM 788 N N . LYS A 1 98 ? 17.672 20.172 47.188 1 79.62 98 LYS A N 1
ATOM 789 C CA . LYS A 1 98 ? 17.172 21.453 47.688 1 79.62 98 LYS A CA 1
ATOM 790 C C . LYS A 1 98 ? 18.312 22.344 48.188 1 79.62 98 LYS A C 1
ATOM 792 O O . LYS A 1 98 ? 18.344 23.547 47.906 1 79.62 98 LYS A O 1
ATOM 797 N N . ASN A 1 99 ? 19.266 21.75 48.844 1 84.06 99 ASN A N 1
ATOM 798 C CA . ASN A 1 99 ? 20.359 22.5 49.469 1 84.06 99 ASN A CA 1
ATOM 799 C C . ASN A 1 99 ? 21.688 22.188 48.75 1 84.06 99 ASN A C 1
ATOM 801 O O . ASN A 1 99 ? 22.75 22.391 49.344 1 84.06 99 ASN A O 1
ATOM 805 N N . LEU A 1 100 ? 21.625 21.797 47.625 1 85.44 100 LEU A N 1
ATOM 806 C CA . LEU A 1 100 ? 22.812 21.328 46.906 1 85.44 100 LEU A CA 1
ATOM 807 C C . LEU A 1 100 ? 23.812 22.453 46.688 1 85.44 100 LEU A C 1
ATOM 809 O O . LEU A 1 100 ? 25.016 22.297 46.938 1 85.44 100 LEU A O 1
ATOM 813 N N . SER A 1 101 ? 23.312 23.562 46.281 1 83.38 101 SER A N 1
ATOM 814 C CA . SER A 1 101 ? 24.203 24.688 46 1 83.38 101 SER A CA 1
ATOM 815 C C . SER A 1 101 ? 24.953 25.125 47.25 1 83.38 101 SER A C 1
ATOM 817 O O . SER A 1 101 ? 26.156 25.422 47.188 1 83.38 101 SER A O 1
ATOM 819 N N . ARG A 1 102 ? 24.234 25.141 48.281 1 84.38 102 ARG A N 1
ATOM 820 C CA . ARG A 1 102 ? 24.828 25.531 49.562 1 84.38 102 ARG A CA 1
ATOM 821 C C . ARG A 1 102 ? 25.828 24.469 50.031 1 84.38 102 ARG A C 1
ATOM 823 O O . ARG A 1 102 ? 26.922 24.797 50.5 1 84.38 102 ARG A O 1
ATOM 830 N N . SER A 1 103 ? 25.5 23.281 49.906 1 87.38 103 SER A N 1
ATOM 831 C CA . SER A 1 103 ? 26.359 22.188 50.344 1 87.38 103 SER A CA 1
ATOM 832 C C . SER A 1 103 ? 27.625 22.094 49.5 1 87.38 103 SER A C 1
ATOM 834 O O . SER A 1 103 ? 28.703 21.797 50.031 1 87.38 103 SER A O 1
ATOM 836 N N . ILE A 1 104 ? 27.484 22.391 48.312 1 86.62 104 ILE A N 1
ATOM 837 C CA . ILE A 1 104 ? 28.641 22.406 47.406 1 86.62 104 ILE A CA 1
ATOM 838 C C . ILE A 1 104 ? 29.609 23.5 47.844 1 86.62 104 ILE A C 1
ATOM 840 O O . ILE A 1 104 ? 30.812 23.281 47.906 1 86.62 104 ILE A O 1
ATOM 844 N N . GLN A 1 105 ? 29.016 24.531 48.156 1 82.81 105 GLN A N 1
ATOM 845 C CA . GLN A 1 105 ? 29.844 25.672 48.562 1 82.81 105 GLN A CA 1
ATOM 846 C C . GLN A 1 105 ? 30.578 25.375 49.875 1 82.81 105 GLN A C 1
ATOM 848 O O . GLN A 1 105 ? 31.766 25.688 50 1 82.81 105 GLN A O 1
ATOM 853 N N . ILE A 1 106 ? 29.938 24.766 50.781 1 86.06 106 ILE A N 1
ATOM 854 C CA . ILE A 1 106 ? 30.516 24.422 52.062 1 86.06 106 ILE A CA 1
ATOM 855 C C . ILE A 1 106 ? 31.625 23.391 51.875 1 86.06 106 ILE A C 1
ATOM 857 O O . ILE A 1 106 ? 32.688 23.516 52.469 1 86.06 106 ILE A O 1
ATOM 861 N N . HIS A 1 107 ? 31.406 22.453 51.062 1 87.88 107 HIS A N 1
ATOM 862 C CA . HIS A 1 107 ? 32.375 21.406 50.844 1 87.88 107 HIS A CA 1
ATOM 863 C C . HIS A 1 107 ? 33.594 21.922 50.094 1 87.88 107 HIS A C 1
ATOM 865 O O . HIS A 1 107 ? 34.75 21.656 50.5 1 87.88 107 HIS A O 1
ATOM 871 N N . GLN A 1 108 ? 33.406 22.688 49.125 1 84.25 108 GLN A N 1
ATOM 872 C CA . GLN A 1 108 ? 34.438 23.203 48.25 1 84.25 108 GLN A CA 1
ATOM 873 C C . GLN A 1 108 ? 35.438 24.078 49.031 1 84.25 108 GLN A C 1
ATOM 875 O O . GLN A 1 108 ? 36.594 24.156 48.688 1 84.25 108 GLN A O 1
ATOM 880 N N . THR A 1 109 ? 34.875 24.641 50 1 80.19 109 THR A N 1
ATOM 881 C CA . THR A 1 109 ? 35.688 25.578 50.75 1 80.19 109 THR A CA 1
ATOM 882 C C . THR A 1 109 ? 36.281 24.906 52 1 80.19 109 THR A C 1
ATOM 884 O O . THR A 1 109 ? 36.938 25.547 52.812 1 80.19 109 THR A O 1
ATOM 887 N N . SER A 1 110 ? 35.969 23.703 52.188 1 83.25 110 SER A N 1
ATOM 888 C CA . SER A 1 110 ? 36.5 22.984 53.344 1 83.25 110 SER A CA 1
ATOM 889 C C . SER A 1 110 ? 37.969 22.672 53.188 1 83.25 110 SER A C 1
ATOM 891 O O . SER A 1 110 ? 38.469 22.469 52.062 1 83.25 110 SER A O 1
ATOM 893 N N . LYS A 1 111 ? 38.781 22.625 54.219 1 80.56 111 LYS A N 1
ATOM 894 C CA . LYS A 1 111 ? 40.219 22.391 54.219 1 80.56 111 LYS A CA 1
ATOM 895 C C . LYS A 1 111 ? 40.531 20.984 53.719 1 80.56 111 LYS A C 1
ATOM 897 O O . LYS A 1 111 ? 41.5 20.812 52.969 1 80.56 111 LYS A O 1
ATOM 902 N N . GLU A 1 112 ? 39.75 20.125 54.125 1 81.69 112 GLU A N 1
ATOM 903 C CA . GLU A 1 112 ? 40 18.734 53.75 1 81.69 112 GLU A CA 1
ATOM 904 C C . GLU A 1 112 ? 39.844 18.547 52.219 1 81.69 112 GLU A C 1
ATOM 906 O O . GLU A 1 112 ? 40.688 17.906 51.594 1 81.69 112 GLU A O 1
ATOM 911 N N . HIS A 1 113 ? 38.875 19.141 51.688 1 86.94 113 HIS A N 1
ATOM 912 C CA . HIS A 1 113 ? 38.656 19.047 50.25 1 86.94 113 HIS A CA 1
ATOM 913 C C . HIS A 1 113 ? 39.781 19.703 49.469 1 86.94 113 HIS A C 1
ATOM 915 O O . HIS A 1 113 ? 40.312 19.141 48.531 1 86.94 113 HIS A O 1
ATOM 921 N N . ILE A 1 114 ? 40.125 20.844 49.844 1 81.38 114 ILE A N 1
ATOM 922 C CA . ILE A 1 114 ? 41.188 21.594 49.156 1 81.38 114 ILE A CA 1
ATOM 923 C C . ILE A 1 114 ? 42.5 20.797 49.188 1 81.38 114 ILE A C 1
ATOM 925 O O . ILE A 1 114 ? 43.188 20.672 48.156 1 81.38 114 ILE A O 1
ATOM 929 N N . HIS A 1 115 ? 42.812 20.234 50.281 1 81 115 HIS A N 1
ATOM 930 C CA . HIS A 1 115 ? 44 19.406 50.406 1 81 115 HIS A CA 1
ATOM 931 C C . HIS A 1 115 ? 43.938 18.188 49.5 1 81 115 HIS A C 1
ATOM 933 O O . HIS A 1 115 ? 44.906 17.875 48.812 1 81 115 HIS A O 1
ATOM 939 N N . ASN A 1 116 ? 42.844 17.562 49.531 1 84.88 116 ASN A N 1
ATOM 940 C CA . ASN A 1 116 ? 42.688 16.359 48.719 1 84.88 116 ASN A CA 1
ATOM 941 C C . ASN A 1 116 ? 42.75 16.703 47.219 1 84.88 116 ASN A C 1
ATOM 943 O O . ASN A 1 116 ? 43.312 15.945 46.438 1 84.88 116 ASN A O 1
ATOM 947 N N . HIS A 1 117 ? 42.188 17.781 46.875 1 82 117 HIS A N 1
ATOM 948 C CA . HIS A 1 117 ? 42.156 18.234 45.5 1 82 117 HIS A CA 1
ATOM 949 C C . HIS A 1 117 ? 43.562 18.562 45 1 82 117 HIS A C 1
ATOM 951 O O . HIS A 1 117 ? 43.938 18.188 43.875 1 82 117 HIS A O 1
ATOM 957 N N . LEU A 1 118 ? 44.344 19.141 45.844 1 79.12 118 LEU A N 1
ATOM 958 C CA . LEU A 1 118 ? 45.719 19.453 45.5 1 79.12 118 LEU A CA 1
ATOM 959 C C . LEU A 1 118 ? 46.562 18.188 45.375 1 79.12 118 LEU A C 1
ATOM 961 O O . LEU A 1 118 ? 47.375 18.062 44.469 1 79.12 118 LEU A O 1
ATOM 965 N N . GLU A 1 119 ? 46.375 17.312 46.219 1 79.5 119 GLU A N 1
ATOM 966 C CA . GLU A 1 119 ? 47.094 16.047 46.188 1 79.5 119 GLU A CA 1
ATOM 967 C C . GLU A 1 119 ? 46.75 15.242 44.938 1 79.5 119 GLU A C 1
ATOM 969 O O . GLU A 1 119 ? 47.625 14.609 44.344 1 79.5 119 GLU A O 1
ATOM 974 N N . LEU A 1 120 ? 45.5 15.32 44.625 1 80.56 120 LEU A N 1
ATOM 975 C CA . LEU A 1 120 ? 45.094 14.625 43.406 1 80.56 120 LEU A CA 1
ATOM 976 C C . LEU A 1 120 ? 45.781 15.242 42.156 1 80.56 120 LEU A C 1
ATOM 978 O O . LEU A 1 120 ? 46.25 14.523 41.281 1 80.56 120 LEU A O 1
ATOM 982 N N . LYS A 1 121 ? 45.875 16.469 42.125 1 75.38 121 LYS A N 1
ATOM 983 C CA . LYS A 1 121 ? 46.531 17.156 41 1 75.38 121 LYS A CA 1
ATOM 984 C C . LYS A 1 121 ? 48 16.812 40.938 1 75.38 121 LYS A C 1
ATOM 986 O O . LYS A 1 121 ? 48.562 16.625 39.875 1 75.38 121 LYS A O 1
ATOM 991 N N . ASN A 1 122 ? 48.562 16.641 42.062 1 71.56 122 ASN A N 1
ATOM 992 C CA . ASN A 1 122 ? 49.969 16.25 42.125 1 71.56 122 ASN A CA 1
ATOM 993 C C . ASN A 1 122 ? 50.156 14.812 41.656 1 71.56 122 ASN A C 1
ATOM 995 O O . ASN A 1 122 ? 51.156 14.508 40.969 1 71.56 122 ASN A O 1
ATOM 999 N N . LEU A 1 123 ? 49.312 13.992 42 1 72.44 123 LEU A N 1
ATOM 1000 C CA . LEU A 1 123 ? 49.344 12.602 41.562 1 72.44 123 LEU A CA 1
ATOM 1001 C C . LEU A 1 123 ? 49.188 12.492 40.062 1 72.44 123 LEU A C 1
ATOM 1003 O O . LEU A 1 123 ? 49.875 11.695 39.406 1 72.44 123 LEU A O 1
ATOM 1007 N N . GLU A 1 124 ? 48.25 13.281 39.562 1 69.44 124 GLU A N 1
ATOM 1008 C CA . GLU A 1 124 ? 48 13.312 38.125 1 69.44 124 GLU A CA 1
ATOM 1009 C C . GLU A 1 124 ? 49.219 13.836 37.375 1 69.44 124 GLU A C 1
ATOM 1011 O O . GLU A 1 124 ? 49.562 13.32 36.312 1 69.44 124 GLU A O 1
ATOM 1016 N N . LYS A 1 125 ? 49.906 14.805 37.781 1 63.53 125 LYS A N 1
ATOM 1017 C CA . LYS A 1 125 ? 51.125 15.383 37.219 1 63.53 125 LYS A CA 1
ATOM 1018 C C . LYS A 1 125 ? 52.281 14.391 37.25 1 63.53 125 LYS A C 1
ATOM 1020 O O . LYS A 1 125 ? 53.031 14.273 36.281 1 63.53 125 LYS A O 1
ATOM 1025 N N . ASN A 1 126 ? 52.656 13.836 38.281 1 59.59 126 ASN A N 1
ATOM 1026 C CA . ASN A 1 126 ? 53.75 12.875 38.438 1 59.59 126 ASN A CA 1
ATOM 1027 C C . ASN A 1 126 ? 53.531 11.641 37.562 1 59.59 126 ASN A C 1
ATOM 1029 O O . ASN A 1 126 ? 54.469 11.039 37.062 1 59.59 126 ASN A O 1
ATOM 1033 N N . SER A 1 127 ? 52.438 11.164 37.344 1 52.06 127 SER A N 1
ATOM 1034 C CA . SER A 1 127 ? 52.094 10.086 36.438 1 52.06 127 SER A CA 1
ATOM 1035 C C . SER A 1 127 ? 52.281 10.523 34.969 1 52.06 127 SER A C 1
ATOM 1037 O O . SER A 1 127 ? 52.594 9.695 34.125 1 52.06 127 SER A O 1
ATOM 1039 N N . PHE A 1 128 ? 52.312 11.773 34.656 1 42.44 128 PHE A N 1
ATOM 1040 C CA . PHE A 1 128 ? 52.531 12.312 33.312 1 42.44 128 PHE A CA 1
ATOM 1041 C C . PHE A 1 128 ? 54.031 12.352 33 1 42.44 128 PHE A C 1
ATOM 1043 O O . PHE A 1 128 ? 54.438 12.234 31.828 1 42.44 128 PHE A O 1
ATOM 1050 N N . THR A 1 129 ? 55.062 12.602 33.75 1 42.47 129 THR A N 1
ATOM 1051 C CA . THR A 1 129 ? 56.469 12.602 33.344 1 42.47 129 THR A CA 1
ATOM 1052 C C . THR A 1 129 ? 56.875 11.219 32.844 1 42.47 129 THR A C 1
ATOM 1054 O O . THR A 1 129 ? 57.875 11.094 32.094 1 42.47 129 THR A O 1
ATOM 1057 N N . LYS A 1 130 ? 56.906 10.031 33.344 1 38.75 130 LYS A N 1
ATOM 1058 C CA . LYS A 1 130 ? 56.969 8.719 32.719 1 38.75 130 LYS A CA 1
ATOM 1059 C C . LYS A 1 130 ? 55.969 8.609 31.562 1 38.75 130 LYS A C 1
ATOM 1061 O O . LYS A 1 130 ? 55.844 7.547 30.969 1 38.75 130 LYS A O 1
ATOM 1066 N N . LYS A 1 131 ? 55.25 9.547 31.203 1 40.06 131 LYS A N 1
ATOM 1067 C CA . LYS A 1 131 ? 54.25 9.992 30.25 1 40.06 131 LYS A CA 1
ATOM 1068 C C . LYS A 1 131 ? 54.875 10.195 28.859 1 40.06 131 LYS A C 1
ATOM 1070 O O . LYS A 1 131 ? 54.156 10.258 27.859 1 40.06 131 LYS A O 1
ATOM 1075 N N . ASP A 1 132 ? 56.062 10.562 28.734 1 38.97 132 ASP A N 1
ATOM 1076 C CA . ASP A 1 132 ? 56.625 10.859 27.422 1 38.97 132 ASP A CA 1
ATOM 1077 C C . ASP A 1 132 ? 56.531 9.641 26.516 1 38.97 132 ASP A C 1
ATOM 1079 O O . ASP A 1 132 ? 56.25 9.758 25.312 1 38.97 132 ASP A O 1
ATOM 1083 N N . ILE A 1 133 ? 57.156 8.562 26.781 1 38.44 133 ILE A N 1
ATOM 1084 C CA . ILE A 1 133 ? 57.062 7.324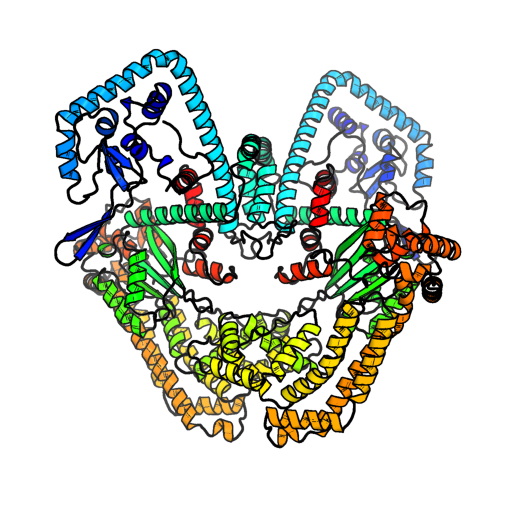 26.016 1 38.44 133 ILE A CA 1
ATOM 1085 C C . ILE A 1 133 ? 55.625 6.852 25.984 1 38.44 133 ILE A C 1
ATOM 1087 O O . ILE A 1 133 ? 55.125 6.395 24.953 1 38.44 133 ILE A O 1
ATOM 1091 N N . VAL A 1 134 ? 54.906 6.797 27.078 1 39.44 134 VAL A N 1
ATOM 1092 C CA . VAL A 1 134 ? 53.5 6.457 27.297 1 39.44 134 VAL A CA 1
ATOM 1093 C C . VAL A 1 134 ? 52.625 7.504 26.625 1 39.44 134 VAL A C 1
ATOM 1095 O O . VAL A 1 134 ? 51.5 7.207 26.234 1 39.44 134 VAL A O 1
ATOM 1098 N N . ASN A 1 135 ? 52.969 8.719 26.453 1 44.41 135 ASN A N 1
ATOM 1099 C CA . ASN A 1 135 ? 52.344 9.812 25.734 1 44.41 135 ASN A CA 1
ATOM 1100 C C . ASN A 1 135 ? 52.219 9.516 24.25 1 44.41 135 ASN A C 1
ATOM 1102 O O . ASN A 1 135 ? 51.188 9.812 23.625 1 44.41 135 ASN A O 1
ATOM 1106 N N . GLU A 1 136 ? 53.312 9.125 23.734 1 47.69 136 GLU A N 1
ATOM 1107 C CA . GLU A 1 136 ? 53.219 8.758 22.328 1 47.69 136 GLU A CA 1
ATOM 1108 C C . GLU A 1 136 ? 52.219 7.609 22.125 1 47.69 136 GLU A C 1
ATOM 1110 O O . GLU A 1 136 ? 51.438 7.617 21.172 1 47.69 136 GLU A O 1
ATOM 1115 N N . HIS A 1 137 ? 52.375 6.582 23 1 49.53 137 HIS A N 1
ATOM 1116 C CA . HIS A 1 137 ? 51.438 5.473 22.891 1 49.53 137 HIS A CA 1
ATOM 1117 C C . HIS A 1 137 ? 50.031 5.922 23.25 1 49.53 137 HIS A C 1
ATOM 1119 O O . HIS A 1 137 ? 49.062 5.449 22.641 1 49.53 137 HIS A O 1
ATOM 1125 N N . GLY A 1 138 ? 49.844 6.758 24.297 1 54.78 138 GLY A N 1
ATOM 1126 C CA . GLY A 1 138 ? 48.562 7.316 24.641 1 54.78 138 GLY A CA 1
ATOM 1127 C C . GLY A 1 138 ? 47.969 8.164 23.531 1 54.78 138 GLY A C 1
ATOM 1128 O O . GLY A 1 138 ? 46.75 8.07 23.25 1 54.78 138 GLY A O 1
ATOM 1129 N N . ASN A 1 139 ? 48.906 8.961 23 1 65.69 139 ASN A N 1
ATOM 1130 C CA . ASN A 1 139 ? 48.438 9.766 21.875 1 65.69 139 ASN A CA 1
ATOM 1131 C C . ASN A 1 139 ? 48.062 8.898 20.688 1 65.69 139 ASN A C 1
ATOM 1133 O O . ASN A 1 139 ? 47.094 9.195 19.984 1 65.69 139 ASN A O 1
ATOM 1137 N N . LEU A 1 140 ? 48.906 7.875 20.484 1 68.56 140 LEU A N 1
ATOM 1138 C CA . LEU A 1 140 ? 48.562 6.961 19.406 1 68.56 140 LEU A CA 1
ATOM 1139 C C . LEU A 1 140 ? 47.25 6.223 19.703 1 68.56 140 LEU A C 1
ATOM 1141 O O . LEU A 1 140 ? 46.438 6.004 18.812 1 68.56 140 LEU A O 1
ATOM 1145 N N . PHE A 1 141 ? 47.156 5.805 21.031 1 74.38 141 PHE A N 1
ATOM 1146 C CA . PHE A 1 141 ? 45.906 5.156 21.422 1 74.38 141 PHE A CA 1
ATOM 1147 C C . PHE A 1 141 ? 44.719 6.09 21.203 1 74.38 141 PHE A C 1
ATOM 1149 O O . PHE A 1 141 ? 43.688 5.684 20.672 1 74.38 141 PHE A O 1
ATOM 1156 N N . LYS A 1 142 ? 44.875 7.281 21.656 1 80.25 142 LYS A N 1
ATOM 1157 C CA . LYS A 1 142 ? 43.812 8.273 21.484 1 80.25 142 LYS A CA 1
ATOM 1158 C C . LYS A 1 142 ? 43.5 8.5 20.016 1 80.25 142 LYS A C 1
ATOM 1160 O O . LYS A 1 142 ? 42.344 8.617 19.625 1 80.25 142 LYS A O 1
ATOM 1165 N N . LYS A 1 143 ? 44.5 8.555 19.266 1 83.56 143 LYS A N 1
ATOM 1166 C CA . LYS A 1 143 ? 44.312 8.758 17.828 1 83.56 143 LYS A CA 1
ATOM 1167 C C . LYS A 1 143 ? 43.594 7.578 17.203 1 83.56 143 LYS A C 1
ATOM 1169 O O . LYS A 1 143 ? 42.688 7.773 16.391 1 83.56 143 LYS A O 1
ATOM 1174 N N . ASN A 1 144 ? 44.031 6.406 17.594 1 84.19 144 ASN A N 1
ATOM 1175 C CA . ASN A 1 144 ? 43.406 5.219 17.047 1 84.19 144 ASN A CA 1
ATOM 1176 C C . ASN A 1 144 ? 41.969 5.09 17.531 1 84.19 144 ASN A C 1
ATOM 1178 O O . ASN A 1 144 ? 41.094 4.672 16.781 1 84.19 144 ASN A O 1
ATOM 1182 N N . TYR A 1 145 ? 41.844 5.387 18.812 1 87.62 145 TYR A N 1
ATOM 1183 C CA . TYR A 1 145 ? 40.5 5.352 19.375 1 87.62 145 TYR A CA 1
ATOM 1184 C C . TYR A 1 145 ? 39.594 6.332 18.656 1 87.62 145 TYR A C 1
ATOM 1186 O O . TYR A 1 145 ? 38.469 5.973 18.266 1 87.62 145 TYR A O 1
ATOM 1194 N N . ASN A 1 146 ? 40.062 7.5 18.453 1 90.38 146 ASN A N 1
ATOM 1195 C CA . ASN A 1 146 ? 39.25 8.531 17.812 1 90.38 146 ASN A CA 1
ATOM 1196 C C . ASN A 1 146 ? 38.969 8.219 16.344 1 90.38 146 ASN A C 1
ATOM 1198 O O . ASN A 1 146 ? 37.938 8.578 15.797 1 90.38 146 ASN A O 1
ATOM 1202 N N . GLU A 1 147 ? 39.969 7.574 15.82 1 90.56 147 GLU A N 1
ATOM 1203 C CA . GLU A 1 147 ? 39.75 7.133 14.445 1 90.56 147 GLU A CA 1
ATOM 1204 C C . GLU A 1 147 ? 38.625 6.082 14.375 1 90.56 147 GLU A C 1
ATOM 1206 O O . GLU A 1 147 ? 37.844 6.074 13.438 1 90.56 147 GLU A O 1
ATOM 1211 N N . ASN A 1 148 ? 38.656 5.242 15.328 1 90.31 148 ASN A N 1
ATOM 1212 C CA . ASN A 1 148 ? 37.594 4.25 15.406 1 90.31 148 ASN A CA 1
ATOM 1213 C C . ASN A 1 148 ? 36.219 4.902 15.641 1 90.31 148 ASN A C 1
ATOM 1215 O O . ASN A 1 148 ? 35.219 4.457 15.086 1 90.31 148 ASN A O 1
ATOM 1219 N N . VAL A 1 149 ? 36.25 5.875 16.484 1 92.56 149 VAL A N 1
ATOM 1220 C CA . VAL A 1 149 ? 35 6.609 16.766 1 92.56 149 VAL A CA 1
ATOM 1221 C C . VAL A 1 149 ? 34.531 7.328 15.492 1 92.56 149 VAL A C 1
ATOM 1223 O O . VAL A 1 149 ? 33.344 7.348 15.188 1 92.56 149 VAL A O 1
ATOM 1226 N N . ARG A 1 150 ? 35.5 7.941 14.844 1 93.81 150 ARG A N 1
ATOM 1227 C CA . ARG A 1 150 ? 35.156 8.609 13.586 1 93.81 150 ARG A CA 1
ATOM 1228 C C . ARG A 1 150 ? 34.5 7.645 12.617 1 93.81 150 ARG A C 1
ATOM 1230 O O . ARG A 1 150 ? 33.469 7.977 12 1 93.81 150 ARG A O 1
ATOM 1237 N N . LEU A 1 151 ? 35.062 6.449 12.508 1 93.31 151 LEU A N 1
ATOM 1238 C CA . LEU A 1 151 ? 34.531 5.441 11.594 1 93.31 151 LEU A CA 1
ATOM 1239 C C . LEU A 1 151 ? 33.156 4.949 12.07 1 93.31 151 LEU A C 1
ATOM 1241 O O . LEU A 1 151 ? 32.281 4.691 11.25 1 93.31 151 LEU A O 1
ATOM 1245 N N . ASN A 1 152 ? 33.031 4.793 13.359 1 93.56 152 ASN A N 1
ATOM 1246 C CA . ASN A 1 152 ? 31.75 4.418 13.922 1 93.56 152 ASN A CA 1
ATOM 1247 C C . ASN A 1 152 ? 30.672 5.453 13.594 1 93.56 152 ASN A C 1
ATOM 1249 O O . ASN A 1 152 ? 29.547 5.098 13.211 1 93.56 152 ASN A O 1
ATOM 1253 N N . ARG A 1 153 ? 31.047 6.668 13.805 1 94.25 153 ARG A N 1
ATOM 1254 C CA . ARG A 1 153 ? 30.094 7.754 13.531 1 94.25 153 ARG A CA 1
ATOM 1255 C C . ARG A 1 153 ? 29.75 7.809 12.047 1 94.25 153 ARG A C 1
ATOM 1257 O O . ARG A 1 153 ? 28.578 8.016 11.695 1 94.25 153 ARG A O 1
ATOM 1264 N N . LEU A 1 154 ? 30.734 7.605 11.227 1 94.44 154 LEU A N 1
ATOM 1265 C CA . LEU A 1 154 ? 30.5 7.582 9.789 1 94.44 154 LEU A CA 1
ATOM 1266 C C . LEU A 1 154 ? 29.547 6.449 9.414 1 94.44 154 LEU A C 1
ATOM 1268 O O . LEU A 1 154 ? 28.656 6.625 8.57 1 94.44 154 LEU A O 1
ATOM 1272 N N . PHE A 1 155 ? 29.75 5.336 10.031 1 94 155 PHE A N 1
ATOM 1273 C CA . PHE A 1 155 ? 28.891 4.184 9.797 1 94 155 PHE A CA 1
ATOM 1274 C C . PHE A 1 155 ? 27.453 4.492 10.211 1 94 155 PHE A C 1
ATOM 1276 O O . PHE A 1 155 ? 26.516 4.164 9.484 1 94 155 PHE A O 1
ATOM 1283 N N . ILE A 1 156 ? 27.266 5.121 11.352 1 94.06 156 ILE A N 1
ATOM 1284 C CA . ILE A 1 156 ? 25.938 5.465 11.836 1 94.06 156 ILE A CA 1
ATOM 1285 C C . ILE A 1 156 ? 25.297 6.48 10.898 1 94.06 156 ILE A C 1
ATOM 1287 O O . ILE A 1 156 ? 24.078 6.449 10.688 1 94.06 156 ILE A O 1
ATOM 1291 N N . GLU A 1 157 ? 26.062 7.398 10.328 1 95.38 157 GLU A N 1
ATOM 1292 C CA . GLU A 1 157 ? 25.547 8.336 9.344 1 95.38 157 GLU A CA 1
ATOM 1293 C C . GLU A 1 157 ? 24.875 7.609 8.18 1 95.38 157 GLU A C 1
ATOM 1295 O O . GLU A 1 157 ? 23.828 8.031 7.684 1 95.38 157 GLU A O 1
ATOM 1300 N N . HIS A 1 158 ? 25.562 6.512 7.75 1 94.88 158 HIS A N 1
ATOM 1301 C CA . HIS A 1 158 ? 25 5.703 6.676 1 94.88 158 HIS A CA 1
ATOM 1302 C C . HIS A 1 158 ? 23.656 5.109 7.082 1 94.88 158 HIS A C 1
ATOM 1304 O O . HIS A 1 158 ? 22.703 5.102 6.289 1 94.88 158 HIS A O 1
ATOM 1310 N N . LEU A 1 159 ? 23.609 4.637 8.289 1 94.62 159 LEU A N 1
ATOM 1311 C CA . LEU A 1 159 ? 22.359 4.047 8.773 1 94.62 159 LEU A CA 1
ATOM 1312 C C . LEU A 1 159 ? 21.266 5.098 8.867 1 94.62 159 LEU A C 1
ATOM 1314 O O . LEU A 1 159 ? 20.094 4.809 8.578 1 94.62 159 LEU A O 1
ATOM 1318 N N . ILE A 1 160 ? 21.625 6.285 9.297 1 96.19 160 ILE A N 1
ATOM 1319 C CA . ILE A 1 160 ? 20.656 7.379 9.391 1 96.19 160 ILE A CA 1
ATOM 1320 C C . ILE A 1 160 ? 20.078 7.676 8.008 1 96.19 160 ILE A C 1
ATOM 1322 O O . ILE A 1 160 ? 18.875 7.879 7.859 1 96.19 160 ILE A O 1
ATOM 1326 N N . ASP A 1 161 ? 20.906 7.672 6.984 1 95.88 161 ASP A N 1
ATOM 1327 C CA . ASP A 1 161 ? 20.453 7.914 5.617 1 95.88 161 ASP A CA 1
ATOM 1328 C C . ASP A 1 161 ? 19.422 6.871 5.191 1 95.88 161 ASP A C 1
ATOM 1330 O O . ASP A 1 161 ? 18.438 7.199 4.523 1 95.88 161 ASP A O 1
ATOM 1334 N N . LEU A 1 162 ? 19.75 5.641 5.543 1 95.81 162 LEU A N 1
ATOM 1335 C CA . LEU A 1 162 ? 18.828 4.57 5.188 1 95.81 162 LEU A CA 1
ATOM 1336 C C . LEU A 1 162 ? 17.469 4.77 5.867 1 95.81 162 LEU A C 1
ATOM 1338 O O . LEU A 1 162 ? 16.422 4.633 5.234 1 95.81 162 LEU A O 1
ATOM 1342 N N . VAL A 1 163 ? 17.5 5.109 7.141 1 95.44 163 VAL A N 1
ATOM 1343 C CA . VAL A 1 163 ? 16.281 5.32 7.906 1 95.44 163 VAL A CA 1
ATOM 1344 C C . VAL A 1 163 ? 15.508 6.516 7.34 1 95.44 163 VAL A C 1
ATOM 1346 O O . VAL A 1 163 ? 14.281 6.473 7.223 1 95.44 163 VAL A O 1
ATOM 1349 N N . LEU A 1 164 ? 16.203 7.559 7.004 1 96.12 164 LEU A N 1
ATOM 1350 C CA . LEU A 1 164 ? 15.57 8.758 6.457 1 96.12 164 LEU A CA 1
ATOM 1351 C C . LEU A 1 164 ? 14.898 8.461 5.125 1 96.12 164 LEU A C 1
ATOM 1353 O O . LEU A 1 164 ? 13.789 8.938 4.863 1 96.12 164 LEU A O 1
ATOM 1357 N N . PHE A 1 165 ? 15.578 7.641 4.328 1 95.44 165 PHE A N 1
ATOM 1358 C CA . PHE A 1 165 ? 14.969 7.285 3.051 1 95.44 165 PHE A CA 1
ATOM 1359 C C . PHE A 1 165 ? 13.672 6.512 3.26 1 95.44 165 PHE A C 1
ATOM 1361 O O . PHE A 1 165 ? 12.641 6.855 2.684 1 95.44 165 PHE A O 1
ATOM 1368 N N . LEU A 1 166 ? 13.719 5.492 4.027 1 94.69 166 LEU A N 1
ATOM 1369 C CA . LEU A 1 166 ? 12.547 4.66 4.258 1 94.69 166 LEU A CA 1
ATOM 1370 C C . LEU A 1 166 ? 11.438 5.461 4.934 1 94.69 166 LEU A C 1
ATOM 1372 O O . LEU A 1 166 ? 10.266 5.336 4.566 1 94.69 166 LEU A O 1
ATOM 1376 N N . GLY A 1 167 ? 11.773 6.289 5.934 1 92.5 167 GLY A N 1
ATOM 1377 C CA . GLY A 1 167 ? 10.789 7.078 6.66 1 92.5 167 GLY A CA 1
ATOM 1378 C C . GLY A 1 167 ? 10.133 8.141 5.801 1 92.5 167 GLY A C 1
ATOM 1379 O O . GLY A 1 167 ? 8.906 8.266 5.793 1 92.5 167 GLY A O 1
ATOM 1380 N N . LYS A 1 168 ? 10.891 8.891 5.07 1 92.81 168 LYS A N 1
ATOM 1381 C CA . LYS A 1 168 ? 10.383 9.969 4.227 1 92.81 168 LYS A CA 1
ATOM 1382 C C . LYS A 1 168 ? 9.469 9.43 3.133 1 92.81 168 LYS A C 1
ATOM 1384 O O . LYS A 1 168 ? 8.469 10.062 2.777 1 92.81 168 LYS A O 1
ATOM 1389 N N . GLN A 1 169 ? 9.875 8.242 2.623 1 90.81 169 GLN A N 1
ATOM 1390 C CA . GLN A 1 169 ? 9.117 7.648 1.527 1 90.81 169 GLN A CA 1
ATOM 1391 C C . GLN A 1 169 ? 7.969 6.793 2.053 1 90.81 169 GLN A C 1
ATOM 1393 O O . GLN A 1 169 ? 7.238 6.18 1.271 1 90.81 169 GLN A O 1
ATOM 1398 N N . GLU A 1 170 ? 7.863 6.734 3.398 1 89 170 GLU A N 1
ATOM 1399 C CA . GLU A 1 170 ? 6.781 6.008 4.055 1 89 170 GLU A CA 1
ATOM 1400 C C . GLU A 1 170 ? 6.805 4.527 3.688 1 89 170 GLU A C 1
ATOM 1402 O O . GLU A 1 170 ? 5.766 3.943 3.375 1 89 170 GLU A O 1
ATOM 1407 N N . LEU A 1 171 ? 7.984 3.994 3.582 1 89.44 171 LEU A N 1
ATOM 1408 C CA . LEU A 1 171 ? 8.156 2.57 3.311 1 89.44 171 LEU A CA 1
ATOM 1409 C C . LEU A 1 171 ? 8.266 1.778 4.609 1 89.44 171 LEU A C 1
ATOM 1411 O O . LEU A 1 171 ? 8.859 2.25 5.578 1 89.44 171 LEU A O 1
ATOM 1415 N N . SER A 1 172 ? 7.68 0.62 4.586 1 86.69 172 SER A N 1
ATOM 1416 C CA . SER A 1 172 ? 7.773 -0.23 5.766 1 86.69 172 SER A CA 1
ATOM 1417 C C . SER A 1 172 ? 9.211 -0.697 6 1 86.69 172 SER A C 1
ATOM 1419 O O . SER A 1 172 ? 9.93 -1.006 5.051 1 86.69 172 SER A O 1
ATOM 1421 N N . PHE A 1 173 ? 9.602 -0.724 7.227 1 86.75 173 PHE A N 1
ATOM 1422 C CA . PHE A 1 173 ? 10.953 -1.155 7.555 1 86.75 173 PHE A CA 1
ATOM 1423 C C . PHE A 1 173 ? 11.047 -2.676 7.559 1 86.75 173 PHE A C 1
ATOM 1425 O O . PHE A 1 173 ? 12.023 -3.242 7.055 1 86.75 173 PHE A O 1
ATOM 1432 N N . CYS A 1 174 ? 10.023 -3.248 8.203 1 77.06 174 CYS A N 1
ATOM 1433 C CA . CYS A 1 174 ? 10.055 -4.699 8.352 1 77.06 174 CYS A CA 1
ATOM 1434 C C . CYS A 1 174 ? 8.977 -5.359 7.5 1 77.06 174 CYS A C 1
ATOM 1436 O O . CYS A 1 174 ? 8.047 -4.691 7.035 1 77.06 174 CYS A O 1
ATOM 1438 N N . ASP A 1 175 ? 9.289 -6.5 6.984 1 62.25 175 ASP A N 1
ATOM 1439 C CA . ASP A 1 175 ? 8.242 -7.242 6.285 1 62.25 175 ASP A CA 1
ATOM 1440 C C . ASP A 1 175 ? 7.293 -7.918 7.273 1 62.25 175 ASP A C 1
ATOM 1442 O O . ASP A 1 175 ? 7.684 -8.234 8.398 1 62.25 175 ASP A O 1
ATOM 1446 N N . HIS A 1 176 ? 5.969 -7.586 7.137 1 55.09 176 HIS A N 1
ATOM 1447 C CA . HIS A 1 176 ? 4.957 -8.203 7.988 1 55.09 176 HIS A CA 1
ATOM 1448 C C . HIS A 1 176 ? 5.203 -9.695 8.141 1 55.09 176 HIS A C 1
ATOM 1450 O O . HIS A 1 176 ? 4.656 -10.336 9.047 1 55.09 176 HIS A O 1
ATOM 1456 N N . LYS A 1 177 ? 5.676 -10.297 7.008 1 53 177 LYS A N 1
ATOM 1457 C CA . LYS A 1 177 ? 5.547 -11.75 6.965 1 53 177 LYS A CA 1
ATOM 1458 C C . LYS A 1 177 ? 6.867 -12.43 7.305 1 53 177 LYS A C 1
ATOM 1460 O O . LYS A 1 177 ? 7.914 -12.07 6.766 1 53 177 LYS A O 1
ATOM 1465 N N . GLY A 1 178 ? 7.199 -13 8.383 1 55.16 178 GLY A N 1
ATOM 1466 C CA . GLY A 1 178 ? 8.055 -14.016 8.969 1 55.16 178 GLY A CA 1
ATOM 1467 C C . GLY A 1 178 ? 9.422 -14.102 8.305 1 55.16 178 GLY A C 1
ATOM 1468 O O . GLY A 1 178 ? 9.797 -13.219 7.535 1 55.16 178 GLY A O 1
ATOM 1469 N N . ASN A 1 179 ? 10.227 -15.047 8.57 1 58.91 179 ASN A N 1
ATOM 1470 C CA . ASN A 1 179 ? 11.578 -15.5 8.258 1 58.91 179 ASN A CA 1
ATOM 1471 C C . ASN A 1 179 ? 11.703 -15.914 6.793 1 58.91 179 ASN A C 1
ATOM 1473 O O . ASN A 1 179 ? 11.883 -17.094 6.492 1 58.91 179 ASN A O 1
ATOM 1477 N N . ASP A 1 180 ? 11.273 -14.977 5.844 1 70.38 180 ASP A N 1
ATOM 1478 C CA . ASP A 1 180 ? 11.539 -15.312 4.449 1 70.38 180 ASP A CA 1
ATOM 1479 C C . ASP A 1 180 ? 12.977 -14.945 4.062 1 70.38 180 ASP A C 1
ATOM 1481 O O . ASP A 1 180 ? 13.383 -13.789 4.188 1 70.38 180 ASP A O 1
ATOM 1485 N N . GLN A 1 181 ? 13.773 -15.852 3.771 1 75.5 181 GLN A N 1
ATOM 1486 C CA . GLN A 1 181 ? 15.18 -15.68 3.418 1 75.5 181 GLN A CA 1
ATOM 1487 C C . GLN A 1 181 ? 15.336 -14.805 2.176 1 75.5 181 GLN A C 1
ATOM 1489 O O . GLN A 1 181 ? 16.375 -14.18 1.978 1 75.5 181 GLN A O 1
ATOM 1494 N N . LEU A 1 182 ? 14.258 -14.688 1.403 1 81.5 182 LEU A N 1
ATOM 1495 C CA . LEU A 1 182 ? 14.359 -13.945 0.15 1 81.5 182 LEU A CA 1
ATOM 1496 C C . LEU A 1 182 ? 13.906 -12.5 0.331 1 81.5 182 LEU A C 1
ATOM 1498 O O . LEU A 1 182 ? 14.109 -11.672 -0.554 1 81.5 182 LEU A O 1
ATOM 1502 N N . ASN A 1 183 ? 13.328 -12.211 1.438 1 83.94 183 ASN A N 1
ATOM 1503 C CA . ASN A 1 183 ? 12.914 -10.852 1.782 1 83.94 183 ASN A CA 1
ATOM 1504 C C . ASN A 1 183 ? 13.086 -10.578 3.273 1 83.94 183 ASN A C 1
ATOM 1506 O O . ASN A 1 183 ? 12.203 -10.883 4.07 1 83.94 183 ASN A O 1
ATOM 1510 N N . LYS A 1 184 ? 14.125 -9.984 3.553 1 85.38 184 LYS A N 1
ATOM 1511 C CA . LYS A 1 184 ? 14.477 -9.75 4.949 1 85.38 184 LYS A CA 1
ATOM 1512 C C . LYS A 1 184 ? 13.891 -8.43 5.449 1 85.38 184 LYS A C 1
ATOM 1514 O O . LYS A 1 184 ? 14.219 -7.977 6.547 1 85.38 184 LYS A O 1
ATOM 1519 N N . GLY A 1 185 ? 13.125 -7.77 4.668 1 88.19 185 GLY A N 1
ATOM 1520 C CA . GLY A 1 185 ? 12.594 -6.457 5 1 88.19 185 GLY A CA 1
ATOM 1521 C C . GLY A 1 185 ? 13.281 -5.328 4.254 1 88.19 185 GLY A C 1
ATOM 1522 O O . GLY A 1 185 ? 14.422 -5.48 3.807 1 88.19 185 GLY A O 1
ATOM 1523 N N . ASN A 1 186 ? 12.656 -4.242 4.121 1 90.75 186 ASN A N 1
ATOM 1524 C CA . ASN A 1 186 ? 13.18 -3.148 3.307 1 90.75 186 ASN A CA 1
ATOM 1525 C C . ASN A 1 186 ? 14.469 -2.582 3.891 1 90.75 186 ASN A C 1
ATOM 1527 O O . ASN A 1 186 ? 15.391 -2.23 3.15 1 90.75 186 ASN A O 1
ATOM 1531 N N . PHE A 1 187 ? 14.516 -2.5 5.234 1 92.69 187 PHE A N 1
ATOM 1532 C CA . PHE A 1 187 ? 15.695 -1.897 5.84 1 92.69 187 PHE A CA 1
ATOM 1533 C C . PHE A 1 187 ? 16.922 -2.771 5.621 1 92.69 187 PHE A C 1
ATOM 1535 O O . PHE A 1 187 ? 17.969 -2.287 5.172 1 92.69 187 PHE A O 1
ATOM 1542 N N . LYS A 1 188 ? 16.781 -4.035 5.902 1 91.44 188 LYS A N 1
ATOM 1543 C CA . LYS A 1 188 ? 17.922 -4.949 5.766 1 91.44 188 LYS A CA 1
ATOM 1544 C C . LYS A 1 188 ? 18.328 -5.105 4.305 1 91.44 188 LYS A C 1
ATOM 1546 O O . LYS A 1 188 ? 19.516 -5.141 3.988 1 91.44 188 LYS A O 1
ATOM 1551 N N . GLU A 1 189 ? 17.344 -5.285 3.426 1 92.81 189 GLU A N 1
ATOM 1552 C CA . GLU A 1 189 ? 17.656 -5.391 2.002 1 92.81 189 GLU A CA 1
ATOM 1553 C C . GLU A 1 189 ? 18.344 -4.137 1.488 1 92.81 189 GLU A C 1
ATOM 1555 O O . GLU A 1 189 ? 19.266 -4.219 0.674 1 92.81 189 GLU A O 1
ATOM 1560 N N . LEU A 1 190 ? 17.875 -2.953 1.935 1 94.69 190 LEU A N 1
ATOM 1561 C CA . LEU A 1 190 ? 18.484 -1.683 1.561 1 94.69 190 LEU A CA 1
ATOM 1562 C C . LEU A 1 190 ? 19.906 -1.582 2.105 1 94.69 190 LEU A C 1
ATOM 1564 O O . LEU A 1 190 ? 20.812 -1.098 1.417 1 94.69 190 LEU A O 1
ATOM 1568 N N . PHE A 1 191 ? 20.078 -2.023 3.348 1 93.75 191 PHE A N 1
ATOM 1569 C CA . PHE A 1 191 ? 21.391 -2.004 3.977 1 93.75 191 PHE A CA 1
ATOM 1570 C C . PHE A 1 191 ? 22.375 -2.873 3.201 1 93.75 191 PHE A C 1
ATOM 1572 O O . PHE A 1 191 ? 23.5 -2.457 2.938 1 93.75 191 PHE A O 1
ATOM 1579 N N . ASP A 1 192 ? 21.922 -4.09 2.854 1 91.81 192 ASP A N 1
ATOM 1580 C CA . ASP A 1 192 ? 22.781 -5.016 2.123 1 91.81 192 ASP A CA 1
ATOM 1581 C C . ASP A 1 192 ? 23.219 -4.426 0.785 1 91.81 192 ASP A C 1
ATOM 1583 O O . ASP A 1 192 ? 24.375 -4.551 0.391 1 91.81 192 ASP A O 1
ATOM 1587 N N . MET A 1 193 ? 22.328 -3.811 0.13 1 93.31 193 MET A N 1
ATOM 1588 C CA . MET A 1 193 ? 22.656 -3.166 -1.139 1 93.31 193 MET A CA 1
ATOM 1589 C C . MET A 1 193 ? 23.625 -2.002 -0.928 1 93.31 193 MET A C 1
ATOM 1591 O O . MET A 1 193 ? 24.594 -1.85 -1.674 1 93.31 193 MET A O 1
ATOM 1595 N N . HIS A 1 194 ? 23.312 -1.23 0.098 1 94.12 194 HIS A N 1
ATOM 1596 C CA . HIS A 1 194 ? 24.062 -0.02 0.399 1 94.12 194 HIS A CA 1
ATOM 1597 C C . HIS A 1 194 ? 25.5 -0.349 0.79 1 94.12 194 HIS A C 1
ATOM 1599 O O . HIS A 1 194 ? 26.438 0.26 0.278 1 94.12 194 HIS A O 1
ATOM 1605 N N . ILE A 1 195 ? 25.719 -1.312 1.648 1 92.31 195 ILE A N 1
ATOM 1606 C CA . ILE A 1 195 ? 27.031 -1.617 2.211 1 92.31 195 ILE A CA 1
ATOM 1607 C C . ILE A 1 195 ? 27.922 -2.213 1.131 1 92.31 195 ILE A C 1
ATOM 1609 O O . ILE A 1 195 ? 29.141 -2.027 1.156 1 92.31 195 ILE A O 1
ATOM 1613 N N . ASN A 1 196 ? 27.328 -2.871 0.178 1 89.12 196 ASN A N 1
ATOM 1614 C CA . ASN A 1 196 ? 28.094 -3.504 -0.892 1 89.12 196 ASN A CA 1
ATOM 1615 C C . ASN A 1 196 ? 28.641 -2.473 -1.874 1 89.12 196 ASN A C 1
ATOM 1617 O O . ASN A 1 196 ? 29.625 -2.738 -2.58 1 89.12 196 ASN A O 1
ATOM 1621 N N . ARG A 1 197 ? 28.094 -1.284 -1.88 1 91.25 197 ARG A N 1
ATOM 1622 C CA . ARG A 1 197 ? 28.484 -0.305 -2.893 1 91.25 197 ARG A CA 1
ATOM 1623 C C . ARG A 1 197 ? 29.094 0.936 -2.25 1 91.25 197 ARG A C 1
ATOM 1625 O O . ARG A 1 197 ? 29.578 1.824 -2.947 1 91.25 197 ARG A O 1
ATOM 1632 N N . CYS A 1 198 ? 29.016 0.999 -0.951 1 91.12 198 CYS A N 1
ATOM 1633 C CA . CYS A 1 198 ? 29.578 2.172 -0.282 1 91.12 198 CYS A CA 1
ATOM 1634 C C . CYS A 1 198 ? 31.094 2.176 -0.346 1 91.12 198 CYS A C 1
ATOM 1636 O O . CYS A 1 198 ? 31.688 1.356 -1.045 1 91.12 198 CYS A O 1
ATOM 1638 N N . SER A 1 199 ? 31.734 3.16 0.226 1 89.06 199 SER A N 1
ATOM 1639 C CA . SER A 1 199 ? 33.188 3.289 0.217 1 89.06 199 SER A CA 1
ATOM 1640 C C . SER A 1 199 ? 33.844 2.1 0.901 1 89.06 199 SER A C 1
ATOM 1642 O O . SER A 1 199 ? 33.312 1.521 1.835 1 89.06 199 SER A O 1
ATOM 1644 N N . GLN A 1 200 ? 35.031 1.762 0.457 1 88.12 200 GLN A N 1
ATOM 1645 C CA . GLN A 1 200 ? 35.75 0.636 1.018 1 88.12 200 GLN A CA 1
ATOM 1646 C C . GLN A 1 200 ? 36.062 0.858 2.496 1 88.12 200 GLN A C 1
ATOM 1648 O O . GLN A 1 200 ? 36.094 -0.094 3.279 1 88.12 200 GLN A O 1
ATOM 1653 N N . GLU A 1 201 ? 36.188 2.1 2.811 1 90.62 201 GLU A N 1
ATOM 1654 C CA . GLU A 1 201 ? 36.469 2.443 4.199 1 90.62 201 GLU A CA 1
ATOM 1655 C C . GLU A 1 201 ? 35.344 2.004 5.121 1 90.62 201 GLU A C 1
ATOM 1657 O O . GLU A 1 201 ? 35.594 1.371 6.148 1 90.62 201 GLU A O 1
ATOM 1662 N N . VAL A 1 202 ? 34.219 2.266 4.738 1 92.5 202 VAL A N 1
ATOM 1663 C CA . VAL A 1 202 ? 33.031 1.955 5.551 1 92.5 202 VAL A CA 1
ATOM 1664 C C . VAL A 1 202 ? 32.75 0.453 5.508 1 92.5 202 VAL A C 1
ATOM 1666 O O . VAL A 1 202 ? 32.406 -0.147 6.523 1 92.5 202 VAL A O 1
ATOM 1669 N N . LYS A 1 203 ? 32.938 -0.198 4.391 1 91.81 203 LYS A N 1
ATOM 1670 C CA . LYS A 1 203 ? 32.719 -1.633 4.23 1 91.81 203 LYS A CA 1
ATOM 1671 C C . LYS A 1 203 ? 33.656 -2.434 5.129 1 91.81 203 LYS A C 1
ATOM 1673 O O . LYS A 1 203 ? 33.219 -3.354 5.828 1 91.81 203 LYS A O 1
ATOM 1678 N N . ASN A 1 204 ? 34.906 -2.039 5.109 1 91.25 204 ASN A N 1
ATOM 1679 C CA . ASN A 1 204 ? 35.906 -2.711 5.945 1 91.25 204 ASN A CA 1
ATOM 1680 C C . ASN A 1 204 ? 35.594 -2.523 7.43 1 91.25 204 ASN A C 1
ATOM 1682 O O . ASN A 1 204 ? 35.781 -3.451 8.219 1 91.25 204 ASN A O 1
ATOM 1686 N N . HIS A 1 205 ? 35.281 -1.339 7.691 1 92.44 205 HIS A N 1
ATOM 1687 C CA . HIS A 1 205 ? 34.938 -1.062 9.086 1 92.44 205 HIS A CA 1
ATOM 1688 C C . HIS A 1 205 ? 33.75 -1.905 9.555 1 92.44 205 HIS A C 1
ATOM 1690 O O . HIS A 1 205 ? 33.781 -2.473 10.648 1 92.44 205 HIS A O 1
ATOM 1696 N N . TYR A 1 206 ? 32.75 -1.998 8.758 1 92.44 206 TYR A N 1
ATOM 1697 C CA . TYR A 1 206 ? 31.578 -2.801 9.094 1 92.44 206 TYR A CA 1
ATOM 1698 C C . TYR A 1 206 ? 31.969 -4.258 9.328 1 92.44 206 TYR A C 1
ATOM 1700 O O . TYR A 1 206 ? 31.484 -4.895 10.258 1 92.44 206 TYR A O 1
ATOM 1708 N N . GLU A 1 207 ? 32.812 -4.805 8.469 1 89.19 207 GLU A N 1
ATOM 1709 C CA . GLU A 1 207 ? 33.25 -6.191 8.617 1 89.19 207 GLU A CA 1
ATOM 1710 C C . GLU A 1 207 ? 33.938 -6.41 9.953 1 89.19 207 GLU A C 1
ATOM 1712 O O . GLU A 1 207 ? 33.844 -7.488 10.547 1 89.19 207 GLU A O 1
ATOM 1717 N N . SER A 1 208 ? 34.531 -5.383 10.383 1 86.88 208 SER A N 1
ATOM 1718 C CA . SER A 1 208 ? 35.281 -5.488 11.641 1 86.88 208 SER A CA 1
ATOM 1719 C C . SER A 1 208 ? 34.312 -5.441 12.836 1 86.88 208 SER A C 1
ATOM 1721 O O . SER A 1 208 ? 34.594 -6.027 13.883 1 86.88 208 SER A O 1
ATOM 1723 N N . ILE A 1 209 ? 33.219 -4.773 12.68 1 86.69 209 ILE A N 1
ATOM 1724 C CA . ILE A 1 209 ? 32.344 -4.578 13.844 1 86.69 209 ILE A CA 1
ATOM 1725 C C . ILE A 1 209 ? 31.094 -5.441 13.703 1 86.69 209 ILE A C 1
ATOM 1727 O O . ILE A 1 209 ? 30.25 -5.457 14.602 1 86.69 209 ILE A O 1
ATOM 1731 N N . LYS A 1 210 ? 30.891 -6.09 12.609 1 84.5 210 LYS A N 1
ATOM 1732 C CA . LYS A 1 210 ? 29.672 -6.812 12.266 1 84.5 210 LYS A CA 1
ATOM 1733 C C . LYS A 1 210 ? 29.297 -7.805 13.367 1 84.5 210 LYS A C 1
ATOM 1735 O O . LYS A 1 210 ? 28.109 -8.031 13.625 1 84.5 210 LYS A O 1
ATOM 1740 N N . ASN A 1 211 ? 30.203 -8.375 14.008 1 77.5 211 ASN A N 1
ATOM 1741 C CA . ASN A 1 211 ? 29.938 -9.352 15.055 1 77.5 211 ASN A CA 1
ATOM 1742 C C . ASN A 1 211 ? 29.484 -8.688 16.344 1 77.5 211 ASN A C 1
ATOM 1744 O O . ASN A 1 211 ? 28.766 -9.297 17.141 1 77.5 211 ASN A O 1
ATOM 1748 N N . THR A 1 212 ? 30.031 -7.527 16.547 1 71.81 212 THR A N 1
ATOM 1749 C CA . THR A 1 212 ? 29.656 -6.773 17.734 1 71.81 212 THR A CA 1
ATOM 1750 C C . THR A 1 212 ? 28.375 -5.988 17.5 1 71.81 212 THR A C 1
ATOM 1752 O O . THR A 1 212 ? 27.547 -5.863 18.406 1 71.81 212 THR A O 1
ATOM 1755 N N . PHE A 1 213 ? 28.297 -5.414 16.312 1 71.69 213 PHE A N 1
ATOM 1756 C CA . PHE A 1 213 ? 27.141 -4.602 15.922 1 71.69 213 PHE A CA 1
ATOM 1757 C C . PHE A 1 213 ? 26.047 -5.473 15.328 1 71.69 213 PHE A C 1
ATOM 1759 O O . PHE A 1 213 ? 25.156 -4.969 14.633 1 71.69 213 PHE A O 1
ATOM 1766 N N . SER A 1 214 ? 26.109 -6.832 15.617 1 58.62 214 SER A N 1
ATOM 1767 C CA . SER A 1 214 ? 25.375 -7.914 14.977 1 58.62 214 SER A CA 1
ATOM 1768 C C . SER A 1 214 ? 23.984 -7.469 14.57 1 58.62 214 SER A C 1
ATOM 1770 O O . SER A 1 214 ? 23.422 -7.98 13.602 1 58.62 214 SER A O 1
ATOM 1772 N N . ASP A 1 215 ? 23.141 -6.695 15.328 1 56.59 215 ASP A N 1
ATOM 1773 C CA . ASP A 1 215 ? 21.703 -6.871 15.086 1 56.59 215 ASP A CA 1
ATOM 1774 C C . ASP A 1 215 ? 21.109 -5.645 14.398 1 56.59 215 ASP A C 1
ATOM 1776 O O . ASP A 1 215 ? 20.625 -4.73 15.07 1 56.59 215 ASP A O 1
ATOM 1780 N N . LEU A 1 216 ? 21.656 -5.332 13.078 1 66.81 216 LEU A N 1
ATOM 1781 C CA . LEU A 1 216 ? 20.75 -4.43 12.383 1 66.81 216 LEU A CA 1
ATOM 1782 C C . LEU A 1 216 ? 19.297 -4.793 12.672 1 66.81 216 LEU A C 1
ATOM 1784 O O . LEU A 1 216 ? 18.484 -4.852 11.758 1 66.81 216 LEU A O 1
ATOM 1788 N N . SER A 1 217 ? 19.062 -5.055 14 1 70.56 217 SER A N 1
ATOM 1789 C CA . SER A 1 217 ? 17.812 -5.551 14.555 1 70.56 217 SER A CA 1
ATOM 1790 C C . SER A 1 217 ? 16.734 -4.473 14.539 1 70.56 217 SER A C 1
ATOM 1792 O O . SER A 1 217 ? 17.016 -3.312 14.227 1 70.56 217 SER A O 1
ATOM 1794 N N . LYS A 1 218 ? 15.641 -4.883 14.719 1 77.44 218 LYS A N 1
ATOM 1795 C CA . LYS A 1 218 ? 14.469 -4.016 14.852 1 77.44 218 LYS A CA 1
ATOM 1796 C C . LYS A 1 218 ? 14.695 -2.951 15.922 1 77.44 218 LYS A C 1
ATOM 1798 O O . LYS A 1 218 ? 14.219 -1.822 15.789 1 77.44 218 LYS A O 1
ATOM 1803 N N . SER A 1 219 ? 15.656 -3.225 16.828 1 79.75 219 SER A N 1
ATOM 1804 C CA . SER A 1 219 ? 15.891 -2.299 17.922 1 79.75 219 SER A CA 1
ATOM 1805 C C . SER A 1 219 ? 16.703 -1.091 17.469 1 79.75 219 SER A C 1
ATOM 1807 O O . SER A 1 219 ? 16.375 0.047 17.828 1 79.75 219 SER A O 1
ATOM 1809 N N . ILE A 1 220 ? 17.781 -1.342 16.688 1 86.12 220 ILE A N 1
ATOM 1810 C CA . ILE A 1 220 ? 18.625 -0.248 16.203 1 86.12 220 ILE A CA 1
ATOM 1811 C C . ILE A 1 220 ? 17.797 0.669 15.297 1 86.12 220 ILE A C 1
ATOM 1813 O O . ILE A 1 220 ? 17.938 1.894 15.367 1 86.12 220 ILE A O 1
ATOM 1817 N N . GLN A 1 221 ? 16.984 0.047 14.484 1 89 221 GLN A N 1
ATOM 1818 C CA . GLN A 1 221 ? 16.125 0.827 13.594 1 89 221 GLN A CA 1
ATOM 1819 C C . GLN A 1 221 ? 15.219 1.763 14.383 1 89 221 GLN A C 1
ATOM 1821 O O . GLN A 1 221 ? 15.156 2.961 14.102 1 89 221 GLN A O 1
ATOM 1826 N N . ASN A 1 222 ? 14.586 1.19 15.352 1 88.81 222 ASN A N 1
ATOM 1827 C CA . ASN A 1 222 ? 13.664 1.966 16.172 1 88.81 222 ASN A CA 1
ATOM 1828 C C . ASN A 1 222 ? 14.383 3.066 16.938 1 88.81 222 ASN A C 1
ATOM 1830 O O . ASN A 1 222 ? 13.859 4.168 17.109 1 88.81 222 ASN A O 1
ATOM 1834 N N . ASP A 1 223 ? 15.531 2.719 17.375 1 90.69 223 ASP A N 1
ATOM 1835 C CA . ASP A 1 223 ? 16.312 3.711 18.109 1 90.69 223 ASP A CA 1
ATOM 1836 C C . ASP A 1 223 ? 16.672 4.891 17.203 1 90.69 223 ASP A C 1
ATOM 1838 O O . ASP A 1 223 ? 16.578 6.047 17.625 1 90.69 223 ASP A O 1
ATOM 1842 N N . LEU A 1 224 ? 17.125 4.582 16.078 1 92.88 224 LEU A N 1
ATOM 1843 C CA . LEU A 1 224 ? 17.531 5.637 15.148 1 92.88 224 LEU A CA 1
ATOM 1844 C C . LEU A 1 224 ? 16.328 6.488 14.75 1 92.88 224 LEU A C 1
ATOM 1846 O O . LEU A 1 224 ? 16.438 7.715 14.648 1 92.88 224 LEU A O 1
ATOM 1850 N N . ILE A 1 225 ? 15.195 5.828 14.508 1 94 225 ILE A N 1
ATOM 1851 C CA . ILE A 1 225 ? 13.969 6.543 14.172 1 94 225 ILE A CA 1
ATOM 1852 C C . ILE A 1 225 ? 13.609 7.508 15.297 1 94 225 ILE A C 1
ATOM 1854 O O . ILE A 1 225 ? 13.312 8.68 15.047 1 94 225 ILE A O 1
ATOM 1858 N N . MET A 1 226 ? 13.672 7.016 16.469 1 93.94 226 MET A N 1
ATOM 1859 C CA . MET A 1 226 ? 13.352 7.828 17.641 1 93.94 226 MET A CA 1
ATOM 1860 C C . MET A 1 226 ? 14.328 8.992 17.781 1 93.94 226 MET A C 1
ATOM 1862 O O . MET A 1 226 ? 13.922 10.109 18.109 1 93.94 226 MET A O 1
ATOM 1866 N N . CYS A 1 227 ? 15.57 8.719 17.531 1 95.12 227 CYS A N 1
ATOM 1867 C CA . CYS A 1 227 ? 16.594 9.758 17.672 1 95.12 227 CYS A CA 1
ATOM 1868 C C . CYS A 1 227 ? 16.406 10.844 16.625 1 95.12 227 CYS A C 1
ATOM 1870 O O . CYS A 1 227 ? 16.562 12.031 16.922 1 95.12 227 CYS A O 1
ATOM 1872 N N . ILE A 1 228 ? 16.125 10.461 15.43 1 96.31 228 ILE A N 1
ATOM 1873 C CA . ILE A 1 228 ? 15.883 11.438 14.367 1 96.31 228 ILE A CA 1
ATOM 1874 C C . ILE A 1 228 ? 14.656 12.281 14.711 1 96.31 228 ILE A C 1
ATOM 1876 O O . ILE A 1 228 ? 14.688 13.508 14.602 1 96.31 228 ILE A O 1
ATOM 1880 N N . SER A 1 229 ? 13.609 11.594 15.125 1 95.62 229 SER A N 1
ATOM 1881 C CA . SER A 1 229 ? 12.383 12.281 15.523 1 95.62 229 SER A CA 1
ATOM 1882 C C . SER A 1 229 ? 12.648 13.273 16.656 1 95.62 229 SER A C 1
ATOM 1884 O O . SER A 1 229 ? 12.172 14.414 16.609 1 95.62 229 SER A O 1
ATOM 1886 N N . GLU A 1 230 ? 13.375 12.836 17.594 1 94.25 230 GLU A N 1
ATOM 1887 C CA . GLU A 1 230 ? 13.703 13.695 18.719 1 94.25 230 GLU A CA 1
ATOM 1888 C C . GLU A 1 230 ? 14.5 14.914 18.266 1 94.25 230 GLU A C 1
ATOM 1890 O O . GLU A 1 230 ? 14.273 16.031 18.766 1 94.25 230 GLU A O 1
ATOM 1895 N N . SER A 1 231 ? 15.422 14.695 17.422 1 95.94 231 SER A N 1
ATOM 1896 C CA . SER A 1 231 ? 16.219 15.797 16.891 1 95.94 231 SER A CA 1
ATOM 1897 C C . SER A 1 231 ? 15.336 16.812 16.188 1 95.94 231 SER A C 1
ATOM 1899 O O . SER A 1 231 ? 15.531 18.031 16.328 1 95.94 231 SER A O 1
ATOM 1901 N N . LEU A 1 232 ? 14.406 16.391 15.422 1 96.25 232 LEU A N 1
ATOM 1902 C CA . LEU A 1 232 ? 13.492 17.266 14.703 1 96.25 232 LEU A CA 1
ATOM 1903 C C . LEU A 1 232 ? 12.594 18.031 15.672 1 96.25 232 LEU A C 1
ATOM 1905 O O . LEU A 1 232 ? 12.383 19.234 15.508 1 96.25 232 LEU A O 1
ATOM 1909 N N . ILE A 1 233 ? 12.07 17.344 16.672 1 95.31 233 ILE A N 1
ATOM 1910 C CA . ILE A 1 233 ? 11.211 17.969 17.672 1 95.31 233 ILE A CA 1
ATOM 1911 C C . ILE A 1 233 ? 11.992 19.047 18.422 1 95.31 233 ILE A C 1
ATOM 1913 O O . ILE A 1 233 ? 11.469 20.125 18.703 1 95.31 233 ILE A O 1
ATOM 1917 N N . ASN A 1 234 ? 13.234 18.703 18.703 1 93.94 234 ASN A N 1
ATOM 1918 C CA . ASN A 1 234 ? 14.086 19.688 19.375 1 93.94 234 ASN A CA 1
ATOM 1919 C C . ASN A 1 234 ? 14.289 20.922 18.516 1 93.94 234 ASN A C 1
ATOM 1921 O O . ASN A 1 234 ? 14.32 22.047 19.031 1 93.94 234 ASN A O 1
ATOM 1925 N N . GLN A 1 235 ? 14.438 20.672 17.266 1 94.88 235 GLN A N 1
ATOM 1926 C CA . GLN A 1 235 ? 14.578 21.797 16.344 1 94.88 235 GLN A CA 1
ATOM 1927 C C . GLN A 1 235 ? 13.312 22.641 16.312 1 94.88 235 GLN A C 1
ATOM 1929 O O . GLN A 1 235 ? 13.375 23.875 16.297 1 94.88 235 GLN A O 1
ATOM 1934 N N . ILE A 1 236 ? 12.18 22.062 16.359 1 95.88 236 ILE A N 1
ATOM 1935 C CA . ILE A 1 236 ? 10.898 22.766 16.359 1 95.88 236 ILE A CA 1
ATOM 1936 C C . ILE A 1 236 ? 10.758 23.562 17.656 1 95.88 236 ILE A C 1
ATOM 1938 O O . ILE A 1 236 ? 10.367 24.734 17.625 1 95.88 236 ILE A O 1
ATOM 1942 N N . LYS A 1 237 ? 11.109 22.984 18.734 1 94.56 237 LYS A N 1
ATOM 1943 C CA . LYS A 1 237 ? 11.047 23.672 20.031 1 94.56 237 LYS A CA 1
ATOM 1944 C C . LYS A 1 237 ? 11.953 24.906 20.031 1 94.56 237 LYS A C 1
ATOM 1946 O O . LYS A 1 237 ? 11.578 25.953 20.578 1 94.56 237 LYS A O 1
ATOM 1951 N N . ASN A 1 238 ? 13.078 24.734 19.422 1 93.81 238 ASN A N 1
ATOM 1952 C CA . ASN A 1 238 ? 14 25.859 19.344 1 93.81 238 ASN A CA 1
ATOM 1953 C C . ASN A 1 238 ? 13.43 27 18.516 1 93.81 238 ASN A C 1
ATOM 1955 O O . ASN A 1 238 ? 13.578 28.172 18.859 1 93.81 238 ASN A O 1
ATOM 1959 N N . GLU A 1 239 ? 12.781 26.625 17.453 1 95.19 239 GLU A N 1
ATOM 1960 C CA . GLU A 1 239 ? 12.148 27.641 16.609 1 95.19 239 GLU A CA 1
ATOM 1961 C C . GLU A 1 239 ? 11.039 28.375 17.375 1 95.19 239 GLU A C 1
ATOM 1963 O O . GLU A 1 239 ? 10.875 29.578 17.234 1 95.19 239 GLU A O 1
ATOM 1968 N N . ILE A 1 240 ? 10.305 27.641 18.156 1 95.56 240 ILE A N 1
ATOM 1969 C CA . ILE A 1 240 ? 9.188 28.203 18.906 1 95.56 240 ILE A CA 1
ATOM 1970 C C . ILE A 1 240 ? 9.711 29.125 20 1 95.56 240 ILE A C 1
ATOM 1972 O O . ILE A 1 240 ? 9.109 30.156 20.297 1 95.56 240 ILE A O 1
ATOM 1976 N N . ARG A 1 241 ? 10.836 28.766 20.578 1 93.06 241 ARG A N 1
ATOM 1977 C CA . ARG A 1 241 ? 11.445 29.594 21.609 1 93.06 241 ARG A CA 1
ATOM 1978 C C . ARG A 1 241 ? 11.844 30.953 21.031 1 93.06 241 ARG A C 1
ATOM 1980 O O . ARG A 1 241 ? 11.766 31.969 21.734 1 93.06 241 ARG A O 1
ATOM 1987 N N . LEU A 1 242 ? 12.141 30.969 19.797 1 93.44 242 LEU A N 1
ATOM 1988 C CA . LEU A 1 242 ? 12.633 32.188 19.172 1 93.44 242 LEU A CA 1
ATOM 1989 C C . LEU A 1 242 ? 11.492 32.969 18.531 1 93.44 242 LEU A C 1
ATOM 1991 O O . LEU A 1 242 ? 11.625 34.188 18.297 1 93.44 242 LEU A O 1
ATOM 1995 N N . CYS A 1 243 ? 10.359 32.406 18.312 1 95.19 243 CYS A N 1
ATOM 1996 C CA . CYS A 1 243 ? 9.273 33.094 17.641 1 95.19 243 CYS A CA 1
ATOM 1997 C C . CYS A 1 243 ? 8.461 33.938 18.609 1 95.19 243 CYS A C 1
ATOM 1999 O O . CYS A 1 243 ? 8.602 33.812 19.828 1 95.19 243 CYS A O 1
ATOM 2001 N N . LYS A 1 244 ? 7.621 34.812 18.141 1 94.56 244 LYS A N 1
ATOM 2002 C CA . LYS A 1 244 ? 6.832 35.688 18.984 1 94.56 244 LYS A CA 1
ATOM 2003 C C . LYS A 1 244 ? 5.559 35.031 19.484 1 94.56 244 LYS A C 1
ATOM 2005 O O . LYS A 1 244 ? 5.203 35.125 20.656 1 94.56 244 LYS A O 1
ATOM 2010 N N . PHE A 1 245 ? 4.922 34.375 18.516 1 96.75 245 PHE A N 1
ATOM 2011 C CA . PHE A 1 245 ? 3.633 33.781 18.812 1 96.75 245 PHE A CA 1
ATOM 2012 C C . PHE A 1 245 ? 3.525 32.406 18.172 1 96.75 245 PHE A C 1
ATOM 2014 O O . PHE A 1 245 ? 4.23 32.094 17.203 1 96.75 245 PHE A O 1
ATOM 2021 N N . TYR A 1 246 ? 2.703 31.516 18.719 1 96.62 246 TYR A N 1
ATOM 2022 C CA . TYR A 1 246 ? 2.346 30.281 18.031 1 96.62 246 TYR A CA 1
ATOM 2023 C C . TYR A 1 246 ? 0.904 29.891 18.328 1 96.62 246 TYR A C 1
ATOM 2025 O O . TYR A 1 246 ? 0.274 30.453 19.234 1 96.62 246 TYR A O 1
ATOM 2033 N N . SER A 1 247 ? 0.343 29.109 17.531 1 94.56 247 SER A N 1
ATOM 2034 C CA . SER A 1 247 ? -0.996 28.562 17.703 1 94.56 247 SER A CA 1
ATOM 2035 C C . SER A 1 247 ? -0.98 27.047 17.625 1 94.56 247 SER A C 1
ATOM 2037 O O . SER A 1 247 ? -0.026 26.453 17.109 1 94.56 247 SER A O 1
ATOM 2039 N N . ILE A 1 248 ? -1.996 26.406 18.188 1 92.44 248 ILE A N 1
ATOM 2040 C CA . ILE A 1 248 ? -2.066 24.953 18.172 1 92.44 248 ILE A CA 1
ATOM 2041 C C . ILE A 1 248 ? -3.346 24.5 17.453 1 92.44 248 ILE A C 1
ATOM 2043 O O . ILE A 1 248 ? -4.379 25.172 17.562 1 92.44 248 ILE A O 1
ATOM 2047 N N . GLN A 1 249 ? -3.211 23.531 16.719 1 88.12 249 GLN A N 1
ATOM 2048 C CA . GLN A 1 249 ? -4.332 22.859 16.078 1 88.12 249 GLN A CA 1
ATOM 2049 C C . GLN A 1 249 ? -4.375 21.375 16.453 1 88.12 249 GLN A C 1
ATOM 2051 O O . GLN A 1 249 ? -3.379 20.672 16.312 1 88.12 249 GLN A O 1
ATOM 2056 N N . ILE A 1 250 ? -5.469 20.953 17 1 84.44 250 ILE A N 1
ATOM 2057 C CA . ILE A 1 250 ? -5.637 19.547 17.375 1 84.44 250 ILE A CA 1
ATOM 2058 C C . ILE A 1 250 ? -6.738 18.906 16.531 1 84.44 250 ILE A C 1
ATOM 2060 O O . ILE A 1 250 ? -7.832 19.469 16.422 1 84.44 250 ILE A O 1
ATOM 2064 N N . ASP A 1 251 ? -6.414 17.828 15.891 1 77.31 251 ASP A N 1
ATOM 2065 C CA . ASP A 1 251 ? -7.359 17.156 15.008 1 77.31 251 ASP A CA 1
ATOM 2066 C C . ASP A 1 251 ? -7.441 15.664 15.32 1 77.31 251 ASP A C 1
ATOM 2068 O O . ASP A 1 251 ? -6.445 15.055 15.719 1 77.31 251 ASP A O 1
ATOM 2072 N N . ASP A 1 252 ? -8.672 15.188 15.18 1 70.31 252 ASP A N 1
ATOM 2073 C CA . ASP A 1 252 ? -8.859 13.75 15.383 1 70.31 252 ASP A CA 1
ATOM 2074 C C . ASP A 1 252 ? -8.375 12.961 14.164 1 70.31 252 ASP A C 1
ATOM 2076 O O . ASP A 1 252 ? -8.68 13.32 13.023 1 70.31 252 ASP A O 1
ATOM 2080 N N . THR A 1 253 ? -7.383 12.227 14.422 1 60.19 253 THR A N 1
ATOM 2081 C CA . THR A 1 253 ? -6.898 11.383 13.336 1 60.19 253 THR A CA 1
ATOM 2082 C C . THR A 1 253 ? -7.43 9.953 13.477 1 60.19 253 THR A C 1
ATOM 2084 O O . THR A 1 253 ? -6.711 8.992 13.219 1 60.19 253 THR A O 1
ATOM 2087 N N . THR A 1 254 ? -8.609 9.859 14.211 1 49.53 254 THR A N 1
ATOM 2088 C CA . THR A 1 254 ? -9.133 8.531 14.516 1 49.53 254 THR A CA 1
ATOM 2089 C C . THR A 1 254 ? -9.227 7.684 13.25 1 49.53 254 THR A C 1
ATOM 2091 O O . THR A 1 254 ? -9.797 8.117 12.25 1 49.53 254 THR A O 1
ATOM 2094 N N . ASN A 1 255 ? -8.109 7.043 12.984 1 44 255 ASN A N 1
ATOM 2095 C CA . ASN A 1 255 ? -8.492 5.879 12.188 1 44 255 ASN A CA 1
ATOM 2096 C C . ASN A 1 255 ? -9.594 5.074 12.875 1 44 255 ASN A C 1
ATOM 2098 O O . ASN A 1 255 ? -9.781 5.184 14.086 1 44 255 ASN A O 1
ATOM 2102 N N . ILE A 1 256 ? -10.461 4.5 12.156 1 39 256 ILE A N 1
ATOM 2103 C CA . ILE A 1 256 ? -11.625 3.744 12.609 1 39 256 ILE A CA 1
ATOM 2104 C C . ILE A 1 256 ? -11.258 2.914 13.836 1 39 256 ILE A C 1
ATOM 2106 O O . ILE A 1 256 ? -12.109 2.254 14.422 1 39 256 ILE A O 1
ATOM 2110 N N . SER A 1 257 ? -10.008 2.76 14.141 1 38.84 257 SER A N 1
ATOM 2111 C CA . SER A 1 257 ? -9.883 1.804 15.234 1 38.84 257 SER A CA 1
ATOM 2112 C C . SER A 1 257 ? -10.133 2.473 16.578 1 38.84 257 SER A C 1
ATOM 2114 O O . SER A 1 257 ? -10.141 3.701 16.688 1 38.84 257 SER A O 1
ATOM 2116 N N . GLN A 1 258 ? -10.383 1.707 17.656 1 44.03 258 GLN A N 1
ATOM 2117 C CA . GLN A 1 258 ? -10.773 1.927 19.047 1 44.03 258 GLN A CA 1
ATOM 2118 C C . GLN A 1 258 ? -9.906 2.998 19.703 1 44.03 258 GLN A C 1
ATOM 2120 O O . GLN A 1 258 ? -10.352 3.678 20.641 1 44.03 258 GLN A O 1
ATOM 2125 N N . ASN A 1 259 ? -8.719 3.076 19.359 1 49.56 259 ASN A N 1
ATOM 2126 C CA . ASN A 1 259 ? -7.93 4.07 20.078 1 49.56 259 ASN A CA 1
ATOM 2127 C C . ASN A 1 259 ? -7.816 5.371 19.281 1 49.56 259 ASN A C 1
ATOM 2129 O O . ASN A 1 259 ? -7.391 5.363 18.125 1 49.56 259 ASN A O 1
ATOM 2133 N N . THR A 1 260 ? -8.586 6.328 19.703 1 63.06 260 THR A N 1
ATOM 2134 C CA . THR A 1 260 ? -8.625 7.621 19.031 1 63.06 260 THR A CA 1
ATOM 2135 C C . THR A 1 260 ? -7.328 8.391 19.281 1 63.06 260 THR A C 1
ATOM 2137 O O . THR A 1 260 ? -6.828 8.43 20.406 1 63.06 260 THR A O 1
ATOM 2140 N N . GLN A 1 261 ? -6.512 8.562 18.297 1 75.06 261 GLN A N 1
ATOM 2141 C CA . GLN A 1 261 ? -5.344 9.43 18.375 1 75.06 261 GLN A CA 1
ATOM 2142 C C . GLN A 1 261 ? -5.652 10.82 17.812 1 75.06 261 GLN A C 1
ATOM 2144 O O . GLN A 1 261 ? -6.508 10.961 16.938 1 75.06 261 GLN A O 1
ATOM 2149 N N . CYS A 1 262 ? -5.129 11.789 18.562 1 81.31 262 CYS A N 1
ATOM 2150 C CA . CYS A 1 262 ? -5.223 13.148 18.047 1 81.31 262 CYS A CA 1
ATOM 2151 C C . CYS A 1 262 ? -3.859 13.648 17.578 1 81.31 262 CYS A C 1
ATOM 2153 O O . CYS A 1 262 ? -2.824 13.211 18.078 1 81.31 262 CYS A O 1
ATOM 2155 N N . SER A 1 263 ? -3.898 14.414 16.547 1 87.75 263 SER A N 1
ATOM 2156 C CA . SER A 1 263 ? -2.674 15.047 16.062 1 87.75 263 SER A CA 1
ATOM 2157 C C . SER A 1 263 ? -2.543 16.469 16.594 1 87.75 263 SER A C 1
ATOM 2159 O O . SER A 1 263 ? -3.541 17.188 16.734 1 87.75 263 SER A O 1
ATOM 2161 N N . ILE A 1 264 ? -1.401 16.875 16.922 1 90.31 264 ILE A N 1
ATOM 2162 C CA . ILE A 1 264 ? -1.116 18.234 17.359 1 90.31 264 ILE A CA 1
ATOM 2163 C C . ILE A 1 264 ? -0.251 18.953 16.328 1 90.31 264 ILE A C 1
ATOM 2165 O O . ILE A 1 264 ? 0.831 18.469 15.984 1 90.31 264 ILE A O 1
ATOM 2169 N N . ILE A 1 265 ? -0.755 20.047 15.844 1 92.94 265 ILE A N 1
ATOM 2170 C CA . ILE A 1 265 ? -0.062 20.875 14.867 1 92.94 265 ILE A CA 1
ATOM 2171 C C . ILE A 1 265 ? 0.214 22.25 15.461 1 92.94 265 ILE A C 1
ATOM 2173 O O . ILE A 1 265 ? -0.641 22.828 16.141 1 92.94 265 ILE A O 1
ATOM 2177 N N . ILE A 1 266 ? 1.392 22.719 15.273 1 94.94 266 ILE A N 1
ATOM 2178 C CA . ILE A 1 266 ? 1.746 24.062 15.75 1 94.94 266 ILE A CA 1
ATOM 2179 C C . ILE A 1 266 ? 2.037 24.969 14.562 1 94.94 266 ILE A C 1
ATOM 2181 O O . ILE A 1 266 ? 2.721 24.562 13.617 1 94.94 266 ILE A O 1
ATOM 2185 N N . ARG A 1 267 ? 1.459 26.078 14.555 1 93.62 267 ARG A N 1
ATOM 2186 C CA . ARG A 1 267 ? 1.634 27.078 13.508 1 93.62 267 ARG A CA 1
ATOM 2187 C C . ARG A 1 267 ? 2.328 28.328 14.055 1 93.62 267 ARG A C 1
ATOM 2189 O O . ARG A 1 267 ? 1.96 28.828 15.109 1 93.62 267 ARG A O 1
ATOM 2196 N N . TYR A 1 268 ? 3.357 28.797 13.438 1 95 268 TYR A N 1
ATOM 2197 C CA . TYR A 1 268 ? 4.082 29.984 13.883 1 95 268 TYR A CA 1
ATOM 2198 C C . TYR A 1 268 ? 4.895 30.578 12.734 1 95 268 TYR A C 1
ATOM 2200 O O . TYR A 1 268 ? 5.008 29.969 11.664 1 95 268 TYR A O 1
ATOM 2208 N N . VAL A 1 269 ? 5.32 31.781 12.922 1 94.56 269 VAL A N 1
ATOM 2209 C CA . VAL A 1 269 ? 6.254 32.469 12.023 1 94.56 269 VAL A CA 1
ATOM 2210 C C . VAL A 1 269 ? 7.66 32.438 12.617 1 94.56 269 VAL A C 1
ATOM 2212 O O . VAL A 1 269 ? 7.875 32.875 13.742 1 94.56 269 VAL A O 1
ATOM 2215 N N . THR A 1 270 ? 8.602 31.891 11.898 1 94.25 270 THR A N 1
ATOM 2216 C CA . THR A 1 270 ? 9.961 31.734 12.391 1 94.25 270 THR A CA 1
ATOM 2217 C C . THR A 1 270 ? 10.648 33.094 12.531 1 94.25 270 THR A C 1
ATOM 2219 O O . THR A 1 270 ? 10.102 34.125 12.117 1 94.25 270 THR A O 1
ATOM 2222 N N . ASP A 1 271 ? 11.898 33.094 13.102 1 91 271 ASP A N 1
ATOM 2223 C CA . ASP A 1 271 ? 12.688 34.312 13.281 1 91 271 ASP A CA 1
ATOM 2224 C C . ASP A 1 271 ? 13.078 34.938 11.938 1 91 271 ASP A C 1
ATOM 2226 O O . ASP A 1 271 ? 13.32 36.125 11.844 1 91 271 ASP A O 1
ATOM 2230 N N . LYS A 1 272 ? 13.016 34.062 10.914 1 89.75 272 LYS A N 1
ATOM 2231 C CA . LYS A 1 272 ? 13.32 34.531 9.57 1 89.75 272 LYS A CA 1
ATOM 2232 C C . LYS A 1 272 ? 12.055 34.906 8.805 1 89.75 272 LYS A C 1
ATOM 2234 O O . LYS A 1 272 ? 12.062 34.938 7.57 1 89.75 272 LYS A O 1
ATOM 2239 N N . SER A 1 273 ? 10.914 35.062 9.539 1 92.12 273 SER A N 1
ATOM 2240 C CA . SER A 1 273 ? 9.625 35.531 9.023 1 92.12 273 SER A CA 1
ATOM 2241 C C . SER A 1 273 ? 9.047 34.5 8.031 1 92.12 273 SER A C 1
ATOM 2243 O O . SER A 1 273 ? 8.492 34.906 7.004 1 92.12 273 SER A O 1
ATOM 2245 N N . LYS A 1 274 ? 9.359 33.281 8.266 1 91.75 274 LYS A N 1
ATOM 2246 C CA . LYS A 1 274 ? 8.766 32.219 7.457 1 91.75 274 LYS A CA 1
ATOM 2247 C C . LYS A 1 274 ? 7.594 31.547 8.188 1 91.75 274 LYS A C 1
ATOM 2249 O O . LYS A 1 274 ? 7.742 31.109 9.328 1 91.75 274 LYS A O 1
ATOM 2254 N N . LEU A 1 275 ? 6.469 31.578 7.547 1 92.44 275 LEU A N 1
ATOM 2255 C CA . LEU A 1 275 ? 5.301 30.922 8.125 1 92.44 275 LEU A CA 1
ATOM 2256 C C . LEU A 1 275 ? 5.406 29.406 7.984 1 92.44 275 LEU A C 1
ATOM 2258 O O . LEU A 1 275 ? 5.676 28.891 6.895 1 92.44 275 LEU A O 1
ATOM 2262 N N . VAL A 1 276 ? 5.262 28.656 9.086 1 93 276 VAL A N 1
ATOM 2263 C CA . VAL A 1 276 ? 5.398 27.203 9.023 1 93 276 VAL A CA 1
ATOM 2264 C C . VAL A 1 276 ? 4.32 26.547 9.883 1 93 276 VAL A C 1
ATOM 2266 O O . VAL A 1 276 ? 3.799 27.156 10.812 1 93 276 VAL A O 1
ATOM 2269 N N . GLU A 1 277 ? 3.855 25.438 9.508 1 93.25 277 GLU A N 1
ATOM 2270 C CA . GLU A 1 277 ? 3.076 24.516 10.32 1 93.25 277 GLU A CA 1
ATOM 2271 C C . GLU A 1 277 ? 3.852 23.219 10.578 1 93.25 277 GLU A C 1
ATOM 2273 O O . GLU A 1 277 ? 4.363 22.594 9.641 1 93.25 277 GLU A O 1
ATOM 2278 N N . ARG A 1 278 ? 4.023 22.906 11.82 1 95.44 278 ARG A N 1
ATOM 2279 C CA . ARG A 1 278 ? 4.832 21.75 12.18 1 95.44 278 ARG A CA 1
ATOM 2280 C C . ARG A 1 278 ? 4.008 20.719 12.945 1 95.44 278 ARG A C 1
ATOM 2282 O O . ARG A 1 278 ? 3.07 21.078 13.656 1 95.44 278 ARG A O 1
ATOM 2289 N N . PHE A 1 279 ? 4.43 19.531 12.812 1 94.94 279 PHE A N 1
ATOM 2290 C CA . PHE A 1 279 ? 3.77 18.375 13.43 1 94.94 279 PHE A CA 1
ATOM 2291 C C . PHE A 1 279 ? 4.488 17.969 14.711 1 94.94 279 PHE A C 1
ATOM 2293 O O . PHE A 1 279 ? 5.695 17.703 14.695 1 94.94 279 PHE A O 1
ATOM 2300 N N . LEU A 1 280 ? 3.697 17.844 15.789 1 92.81 280 LEU A N 1
ATOM 2301 C CA . LEU A 1 280 ? 4.332 17.5 17.062 1 92.81 280 LEU A CA 1
ATOM 2302 C C . LEU A 1 280 ? 4.086 16.031 17.406 1 92.81 280 LEU A C 1
ATOM 2304 O O . LEU A 1 280 ? 4.668 15.523 18.375 1 92.81 280 LEU A O 1
ATOM 2308 N N . GLY A 1 281 ? 3.242 15.367 16.656 1 90.75 281 GLY A N 1
ATOM 2309 C CA . GLY A 1 281 ? 3.068 13.945 16.891 1 90.75 281 GLY A CA 1
ATOM 2310 C C . GLY A 1 281 ? 1.618 13.547 17.094 1 90.75 281 GLY A C 1
ATOM 2311 O O . GLY A 1 281 ? 0.736 14.406 17.156 1 90.75 281 GLY A O 1
ATOM 2312 N N . PHE A 1 282 ? 1.382 12.234 17.172 1 87.38 282 PHE A N 1
ATOM 2313 C CA . PHE A 1 282 ? 0.105 11.633 17.547 1 87.38 282 PHE A CA 1
ATOM 2314 C C . PHE A 1 282 ? 0.053 11.336 19.031 1 87.38 282 PHE A C 1
ATOM 2316 O O . PHE A 1 282 ? 1.047 10.898 19.625 1 87.38 282 PHE A O 1
ATOM 2323 N N . HIS A 1 283 ? -1.063 11.672 19.562 1 82.44 283 HIS A N 1
ATOM 2324 C CA . HIS A 1 283 ? -1.234 11.438 20.984 1 82.44 283 HIS A CA 1
ATOM 2325 C C . HIS A 1 283 ? -2.49 10.617 21.266 1 82.44 283 HIS A C 1
ATOM 2327 O O . HIS A 1 283 ? -3.535 10.852 20.641 1 82.44 283 HIS A O 1
ATOM 2333 N N . ASN A 1 284 ? -2.342 9.648 22.125 1 77.12 284 ASN A N 1
ATOM 2334 C CA . ASN A 1 284 ? -3.477 8.797 22.469 1 77.12 284 ASN A CA 1
ATOM 2335 C C . ASN A 1 284 ? -4.457 9.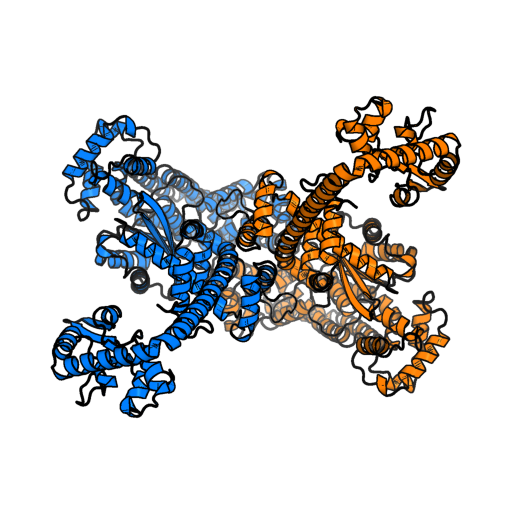516 23.391 1 77.12 284 ASN A C 1
ATOM 2337 O O . ASN A 1 284 ? -4.043 10.227 24.312 1 77.12 284 ASN A O 1
ATOM 2341 N N . VAL A 1 285 ? -5.656 9.547 22.922 1 72 285 VAL A N 1
ATOM 2342 C CA . VAL A 1 285 ? -6.695 10.133 23.766 1 72 285 VAL A CA 1
ATOM 2343 C C . VAL A 1 285 ? -7.508 9.031 24.422 1 72 285 VAL A C 1
ATOM 2345 O O . VAL A 1 285 ? -7.773 7.992 23.812 1 72 285 VAL A O 1
ATOM 2348 N N . ASN A 1 286 ? -7.66 9.125 25.734 1 62.06 286 ASN A N 1
ATOM 2349 C CA . ASN A 1 286 ? -8.484 8.164 26.453 1 62.06 286 ASN A CA 1
ATOM 2350 C C . ASN A 1 286 ? -9.914 8.125 25.906 1 62.06 286 ASN A C 1
ATOM 2352 O O . ASN A 1 286 ? -10.359 9.078 25.266 1 62.06 286 ASN A O 1
ATOM 2356 N N . LYS A 1 287 ? -10.594 7.195 26.047 1 58.03 287 LYS A N 1
ATOM 2357 C CA . LYS A 1 287 ? -11.93 6.902 25.547 1 58.03 287 LYS A CA 1
ATOM 2358 C C . LYS A 1 287 ? -12.93 7.977 25.953 1 58.03 287 LYS A C 1
ATOM 2360 O O . LYS A 1 287 ? -13.852 8.297 25.219 1 58.03 287 LYS A O 1
ATOM 2365 N N . ASP A 1 288 ? -12.797 8.562 27.141 1 57.09 288 ASP A N 1
ATOM 2366 C CA . ASP A 1 288 ? -13.844 9.438 27.656 1 57.09 288 ASP A CA 1
ATOM 2367 C C . ASP A 1 288 ? -13.648 10.875 27.188 1 57.09 288 ASP A C 1
ATOM 2369 O O . ASP A 1 288 ? -14.547 11.703 27.312 1 57.09 288 ASP A O 1
ATOM 2373 N N . HIS A 1 289 ? -12.75 11.242 26.438 1 63.53 289 HIS A N 1
ATOM 2374 C CA . HIS A 1 289 ? -12.477 12.508 25.766 1 63.53 289 HIS A CA 1
ATOM 2375 C C . HIS A 1 289 ? -12.906 13.695 26.625 1 63.53 289 HIS A C 1
ATOM 2377 O O . HIS A 1 289 ? -13.547 14.625 26.141 1 63.53 289 HIS A O 1
ATOM 2383 N N . THR A 1 290 ? -12.656 13.703 27.984 1 73.69 290 THR A N 1
ATOM 2384 C CA . THR A 1 290 ? -13.062 14.828 28.828 1 73.69 290 THR A CA 1
ATOM 2385 C C . THR A 1 290 ? -12.203 16.047 28.547 1 73.69 290 THR A C 1
ATOM 2387 O O . THR A 1 290 ? -11.109 15.938 27.969 1 73.69 290 THR A O 1
ATOM 2390 N N . ALA A 1 291 ? -12.766 17.203 28.859 1 79.81 291 ALA A N 1
ATOM 2391 C CA . ALA A 1 291 ? -12.047 18.469 28.672 1 79.81 291 ALA A CA 1
ATOM 2392 C C . ALA A 1 291 ? -10.719 18.438 29.438 1 79.81 291 ALA A C 1
ATOM 2394 O O . ALA A 1 291 ? -9.703 18.938 28.938 1 79.81 291 ALA A O 1
ATOM 2395 N N . GLN A 1 292 ? -10.742 17.812 30.578 1 83.38 292 GLN A N 1
ATOM 2396 C CA . GLN A 1 292 ? -9.547 17.766 31.406 1 83.38 292 GLN A CA 1
ATOM 2397 C C . GLN A 1 292 ? -8.484 16.859 30.797 1 83.38 292 GLN A C 1
ATOM 2399 O O . GLN A 1 292 ? -7.293 17.172 30.828 1 83.38 292 GLN A O 1
ATOM 2404 N N . ASP A 1 293 ? -8.891 15.844 30.312 1 81 293 ASP A N 1
ATOM 2405 C CA . ASP A 1 293 ? -7.949 14.914 29.672 1 81 293 ASP A CA 1
ATOM 2406 C C . ASP A 1 293 ? -7.281 15.547 28.469 1 81 293 ASP A C 1
ATOM 2408 O O . ASP A 1 293 ? -6.082 15.367 28.25 1 81 293 ASP A O 1
ATOM 2412 N N . LEU A 1 294 ? -8.055 16.219 27.766 1 82.12 294 LEU A N 1
ATOM 2413 C CA . LEU A 1 294 ? -7.523 16.891 26.594 1 82.12 294 LEU A CA 1
ATOM 2414 C C . LEU A 1 294 ? -6.559 18 26.984 1 82.12 294 LEU A C 1
ATOM 2416 O O . LEU A 1 294 ? -5.547 18.219 26.312 1 82.12 294 LEU A O 1
ATOM 2420 N N . PHE A 1 295 ? -6.961 18.672 28.016 1 88.56 295 PHE A N 1
ATOM 2421 C CA . PHE A 1 295 ? -6.07 19.703 28.516 1 88.56 295 PHE A CA 1
ATOM 2422 C C . PHE A 1 295 ? -4.738 19.125 28.953 1 88.56 295 PHE A C 1
ATOM 2424 O O . PHE A 1 295 ? -3.678 19.688 28.688 1 88.56 295 PHE A O 1
ATOM 2431 N N . ASN A 1 296 ? -4.785 18.047 29.609 1 88 296 ASN A N 1
ATOM 2432 C CA . ASN A 1 296 ? -3.564 17.391 30.062 1 88 296 ASN A CA 1
ATOM 2433 C C . ASN A 1 296 ? -2.672 17 28.891 1 88 296 ASN A C 1
ATOM 2435 O O . ASN A 1 296 ? -1.445 17.078 28.969 1 88 296 ASN A O 1
ATOM 2439 N N . LEU A 1 297 ? -3.266 16.578 27.922 1 86.06 297 LEU A N 1
ATOM 2440 C CA . LEU A 1 297 ? -2.539 16.219 26.703 1 86.06 297 LEU A CA 1
ATOM 2441 C C . LEU A 1 297 ? -1.856 17.453 26.109 1 86.06 297 LEU A C 1
ATOM 2443 O O . LEU A 1 297 ? -0.681 17.391 25.734 1 86.06 297 LEU A O 1
ATOM 2447 N N . ILE A 1 298 ? -2.613 18.516 26 1 88.56 298 ILE A N 1
ATOM 2448 C CA . ILE A 1 298 ? -2.086 19.766 25.453 1 88.56 298 ILE A CA 1
ATOM 2449 C C . ILE A 1 298 ? -0.939 20.266 26.328 1 88.56 298 ILE A C 1
ATOM 2451 O O . ILE A 1 298 ? 0.114 20.656 25.812 1 88.56 298 ILE A O 1
ATOM 2455 N N . TYR A 1 299 ? -1.219 20.188 27.562 1 91.12 299 TYR A N 1
ATOM 2456 C CA . TYR A 1 299 ? -0.212 20.672 28.5 1 91.12 299 TYR A CA 1
ATOM 2457 C C . TYR A 1 299 ? 1.058 19.828 28.422 1 91.12 299 TYR A C 1
ATOM 2459 O O . TYR A 1 299 ? 2.168 20.375 28.469 1 91.12 299 TYR A O 1
ATOM 2467 N N . SER A 1 300 ? 0.908 18.594 28.328 1 89.38 300 SER A N 1
ATOM 2468 C CA . SER A 1 300 ? 2.061 17.703 28.25 1 89.38 300 SER A CA 1
ATOM 2469 C C . SER A 1 300 ? 2.891 17.984 27 1 89.38 300 SER A C 1
ATOM 2471 O O . SER A 1 300 ? 4.121 17.906 27.031 1 89.38 300 SER A O 1
ATOM 2473 N N . ALA A 1 301 ? 2.264 18.344 26 1 88.19 301 ALA A N 1
ATOM 2474 C CA . ALA A 1 301 ? 2.938 18.578 24.719 1 88.19 301 ALA A CA 1
ATOM 2475 C C . ALA A 1 301 ? 3.592 19.953 24.688 1 88.19 301 ALA A C 1
ATOM 2477 O O . ALA A 1 301 ? 4.586 20.172 23.984 1 88.19 301 ALA A O 1
ATOM 2478 N N . LEU A 1 302 ? 3.051 20.953 25.422 1 92.56 302 LEU A N 1
ATOM 2479 C CA . LEU A 1 302 ? 3.451 22.344 25.219 1 92.56 302 LEU A CA 1
ATOM 2480 C C . LEU A 1 302 ? 4.129 22.906 26.453 1 92.56 302 LEU A C 1
ATOM 2482 O O . LEU A 1 302 ? 4.613 24.047 26.438 1 92.56 302 LEU A O 1
ATOM 2486 N N . HIS A 1 303 ? 4.25 22.203 27.5 1 90.44 303 HIS A N 1
ATOM 2487 C CA . HIS A 1 303 ? 4.656 22.75 28.781 1 90.44 303 HIS A CA 1
ATOM 2488 C C . HIS A 1 303 ? 6.039 23.391 28.703 1 90.44 303 HIS A C 1
ATOM 2490 O O . HIS A 1 303 ? 6.348 24.312 29.453 1 90.44 303 HIS A O 1
ATOM 2496 N N . GLU A 1 304 ? 6.832 23.016 27.719 1 90.25 304 GLU A N 1
ATOM 2497 C CA . GLU A 1 304 ? 8.18 23.562 27.578 1 90.25 304 GLU A CA 1
ATOM 2498 C C . GLU A 1 304 ? 8.195 24.797 26.672 1 90.25 304 GLU A C 1
ATOM 2500 O O . GLU A 1 304 ? 9.227 25.438 26.5 1 90.25 304 GLU A O 1
ATOM 2505 N N . LEU A 1 305 ? 7.086 25.281 26.062 1 93.19 305 LEU A N 1
ATOM 2506 C CA . LEU A 1 305 ? 7.07 26.266 24.984 1 93.19 305 LEU A CA 1
ATOM 2507 C C . LEU A 1 305 ? 6.438 27.578 25.453 1 93.19 305 LEU A C 1
ATOM 2509 O O . LEU A 1 305 ? 5.918 28.344 24.641 1 93.19 305 LEU A O 1
ATOM 2513 N N . ASP A 1 306 ? 6.523 28.047 26.594 1 91.75 306 ASP A N 1
ATOM 2514 C CA . ASP A 1 306 ? 5.965 29.281 27.125 1 91.75 306 ASP A CA 1
ATOM 2515 C C . ASP A 1 306 ? 4.52 29.484 26.688 1 91.75 306 ASP A C 1
ATOM 2517 O O . ASP A 1 306 ? 4.215 30.391 25.906 1 91.75 306 ASP A O 1
ATOM 2521 N N . ILE A 1 307 ? 3.645 28.719 27.172 1 92.81 307 ILE A N 1
ATOM 2522 C CA . ILE A 1 307 ? 2.234 28.672 26.812 1 92.81 307 ILE A CA 1
ATOM 2523 C C . ILE A 1 307 ? 1.552 29.984 27.188 1 92.81 307 ILE A C 1
ATOM 2525 O O . ILE A 1 307 ? 0.789 30.547 26.391 1 92.81 307 ILE A O 1
ATOM 2529 N N . GLU A 1 308 ? 1.835 30.562 28.234 1 91.31 308 GLU A N 1
ATOM 2530 C CA . GLU A 1 308 ? 1.146 31.719 28.812 1 91.31 308 GLU A CA 1
ATOM 2531 C C . GLU A 1 308 ? 1.305 32.938 27.922 1 91.31 308 GLU A C 1
ATOM 2533 O O . GLU A 1 308 ? 0.342 33.688 27.703 1 91.31 308 GLU A O 1
ATOM 2538 N N . ASN A 1 309 ? 2.469 33.062 27.406 1 91.88 309 ASN A N 1
ATOM 2539 C CA . ASN A 1 309 ? 2.734 34.344 26.75 1 91.88 309 ASN A CA 1
ATOM 2540 C C . ASN A 1 309 ? 2.725 34.219 25.234 1 91.88 309 ASN A C 1
ATOM 2542 O O . ASN A 1 309 ? 2.525 35.188 24.516 1 91.88 309 ASN A O 1
ATOM 2546 N N . LYS A 1 310 ? 2.908 33 24.734 1 95.38 310 LYS A N 1
ATOM 2547 C CA . LYS A 1 310 ? 3.143 32.906 23.297 1 95.38 310 LYS A CA 1
ATOM 2548 C C . LYS A 1 310 ? 1.961 32.219 22.594 1 95.38 310 LYS A C 1
ATOM 2550 O O . LYS A 1 310 ? 1.784 32.375 21.391 1 95.38 310 LYS A O 1
ATOM 2555 N N . LEU A 1 311 ? 1.195 31.453 23.312 1 96.25 311 LEU A N 1
ATOM 2556 C CA . LEU A 1 311 ? 0.04 30.812 22.688 1 96.25 311 LEU A CA 1
ATOM 2557 C C . LEU A 1 311 ? -1.082 31.812 22.469 1 96.25 311 LEU A C 1
ATOM 2559 O O . LEU A 1 311 ? -1.659 32.344 23.422 1 96.25 311 LEU A O 1
ATOM 2563 N N . VAL A 1 312 ? -1.399 32.094 21.234 1 94.69 312 VAL A N 1
ATOM 2564 C CA . VAL A 1 312 ? -2.328 33.188 20.969 1 94.69 312 VAL A CA 1
ATOM 2565 C C . VAL A 1 312 ? -3.623 32.625 20.375 1 94.69 312 VAL A C 1
ATOM 2567 O O . VAL A 1 312 ? -4.609 33.344 20.234 1 94.69 312 VAL A O 1
ATOM 2570 N N . CYS A 1 313 ? -3.545 31.344 20.031 1 92.62 313 CYS A N 1
ATOM 2571 C CA . CYS A 1 313 ? -4.738 30.766 19.422 1 92.62 313 CYS A CA 1
ATOM 2572 C C . CYS A 1 313 ? -4.801 29.266 19.656 1 92.62 313 CYS A C 1
ATOM 2574 O O . CYS A 1 313 ? -3.764 28.609 19.734 1 92.62 313 CYS A O 1
ATOM 2576 N N . GLN A 1 314 ? -5.977 28.719 19.812 1 90.06 314 GLN A N 1
ATOM 2577 C CA . GLN A 1 314 ? -6.242 27.297 19.953 1 90.06 314 GLN A CA 1
ATOM 2578 C C . GLN A 1 314 ? -7.371 26.844 19.031 1 90.06 314 GLN A C 1
ATOM 2580 O O . GLN A 1 314 ? -8.383 27.547 18.906 1 90.06 314 GLN A O 1
ATOM 2585 N N . CYS A 1 315 ? -7.066 25.828 18.281 1 83.62 315 CYS A N 1
ATOM 2586 C CA . CYS A 1 315 ? -8.047 25.297 17.344 1 83.62 315 CYS A CA 1
ATOM 2587 C C . CYS A 1 315 ? -8.227 23.797 17.531 1 83.62 315 CYS A C 1
ATOM 2589 O O . CYS A 1 315 ? -7.254 23.062 17.688 1 83.62 315 CYS A O 1
ATOM 2591 N N . TYR A 1 316 ? -9.438 23.391 17.641 1 78.19 316 TYR A N 1
ATOM 2592 C CA . TYR A 1 316 ? -9.758 21.969 17.781 1 78.19 316 TYR A CA 1
ATOM 2593 C C . TYR A 1 316 ? -10.633 21.5 16.625 1 78.19 316 TYR A C 1
ATOM 2595 O O . TYR A 1 316 ? -11.664 22.109 16.328 1 78.19 316 TYR A O 1
ATOM 2603 N N . ASP A 1 317 ? -9.969 20.594 15.844 1 64.44 317 ASP A N 1
ATOM 2604 C CA . ASP A 1 317 ? -10.711 20.062 14.703 1 64.44 317 ASP A CA 1
ATOM 2605 C C . ASP A 1 317 ? -11.055 18.594 14.914 1 64.44 317 ASP A C 1
ATOM 2607 O O . ASP A 1 317 ? -10.367 17.891 15.648 1 64.44 317 ASP A O 1
ATOM 2611 N N . GLY A 1 318 ? -12.164 18.078 14.594 1 56.91 318 GLY A N 1
ATOM 2612 C CA . GLY A 1 318 ? -12.469 16.656 14.578 1 56.91 318 GLY A CA 1
ATOM 2613 C C . GLY A 1 318 ? -13.336 16.219 15.742 1 56.91 318 GLY A C 1
ATOM 2614 O O . GLY A 1 318 ? -13.773 17.047 16.547 1 56.91 318 GLY A O 1
ATOM 2615 N N . THR A 1 319 ? -13.727 14.984 15.789 1 51.66 319 THR A N 1
ATOM 2616 C CA . THR A 1 319 ? -14.695 14.352 16.688 1 51.66 319 THR A CA 1
ATOM 2617 C C . THR A 1 319 ? -14.086 14.148 18.078 1 51.66 319 THR A C 1
ATOM 2619 O O . THR A 1 319 ? -14.789 13.781 19.016 1 51.66 319 THR A O 1
ATOM 2622 N N . CYS A 1 320 ? -12.781 14.312 18.109 1 50.59 320 CYS A N 1
ATOM 2623 C CA . CYS A 1 320 ? -12.188 13.938 19.375 1 50.59 320 CYS A CA 1
ATOM 2624 C C . CYS A 1 320 ? -12.664 14.859 20.5 1 50.59 320 CYS A C 1
ATOM 2626 O O . CYS A 1 320 ? -12.602 14.5 21.672 1 50.59 320 CYS A O 1
ATOM 2628 N N . VAL A 1 321 ? -13.016 16.094 20.203 1 55.09 321 VAL A N 1
ATOM 2629 C CA . VAL A 1 321 ? -13.531 16.953 21.266 1 55.09 321 VAL A CA 1
ATOM 2630 C C . VAL A 1 321 ? -15.039 17.125 21.109 1 55.09 321 VAL A C 1
ATOM 2632 O O . VAL A 1 321 ? -15.5 17.844 20.219 1 55.09 321 VAL A O 1
ATOM 2635 N N . MET A 1 322 ? -15.664 16.125 21.719 1 54.31 322 MET A N 1
ATOM 2636 C CA . MET A 1 322 ? -17.125 16.25 21.719 1 54.31 322 MET A CA 1
ATOM 2637 C C . MET A 1 322 ? -17.531 17.688 22.078 1 54.31 322 MET A C 1
ATOM 2639 O O . MET A 1 322 ? -16.906 18.312 22.922 1 54.31 322 MET A O 1
ATOM 2643 N N . PHE A 1 323 ? -18.375 18.25 21.281 1 55.81 323 PHE A N 1
ATOM 2644 C CA . PHE A 1 323 ? -18.891 19.609 21.422 1 55.81 323 PHE A CA 1
ATOM 2645 C C . PHE A 1 323 ? -19.125 19.938 22.891 1 55.81 323 PHE A C 1
ATOM 2647 O O . PHE A 1 323 ? -18.859 21.062 23.328 1 55.81 323 PHE A O 1
ATOM 2654 N N . ALA A 1 324 ? -19.469 18.828 23.609 1 56.12 324 ALA A N 1
ATOM 2655 C CA . ALA A 1 324 ? -19.859 19.078 25 1 56.12 324 ALA A CA 1
ATOM 2656 C C . ALA A 1 324 ? -18.656 19.516 25.828 1 56.12 324 ALA A C 1
ATOM 2658 O O . ALA A 1 324 ? -18.797 20.25 26.812 1 56.12 324 ALA A O 1
ATOM 2659 N N . HIS A 1 325 ? -17.562 19.188 25.359 1 67.5 325 HIS A N 1
ATOM 2660 C CA . HIS A 1 325 ? -16.406 19.438 26.188 1 67.5 325 HIS A CA 1
ATOM 2661 C C . HIS A 1 325 ? -15.562 20.594 25.625 1 67.5 325 HIS A C 1
ATOM 2663 O O . HIS A 1 325 ? -14.586 21 26.25 1 67.5 325 HIS A O 1
ATOM 2669 N N . LEU A 1 326 ? -15.969 21.094 24.562 1 72.81 326 LEU A N 1
ATOM 2670 C CA . LEU A 1 326 ? -15.188 22.125 23.891 1 72.81 326 LEU A CA 1
ATOM 2671 C C . LEU A 1 326 ? -15.164 23.406 24.719 1 72.81 326 LEU A C 1
ATOM 2673 O O . LEU A 1 326 ? -14.117 24.047 24.844 1 72.81 326 LEU A O 1
ATOM 2677 N N . THR A 1 327 ? -16.312 23.703 25.172 1 73.56 327 THR A N 1
ATOM 2678 C CA . THR A 1 327 ? -16.406 24.922 25.953 1 73.56 327 THR A CA 1
ATOM 2679 C C . THR A 1 327 ? -15.547 24.828 27.219 1 73.56 327 THR A C 1
ATOM 2681 O O . THR A 1 327 ? -14.883 25.797 27.594 1 73.56 327 THR A O 1
ATOM 2684 N N . GLY A 1 328 ? -15.664 23.641 27.766 1 78.5 328 GLY A N 1
ATOM 2685 C CA . GLY A 1 328 ? -14.852 23.422 28.953 1 78.5 328 GLY A CA 1
ATOM 2686 C C . GLY A 1 328 ? -13.359 23.438 28.656 1 78.5 328 GLY A C 1
ATOM 2687 O O . GLY A 1 328 ? -12.578 24.016 29.422 1 78.5 328 GLY A O 1
ATOM 2688 N N . LEU A 1 329 ? -13 22.969 27.609 1 84.94 329 LEU A N 1
ATOM 2689 C CA . LEU A 1 329 ? -11.594 22.891 27.234 1 84.94 329 LEU A CA 1
ATOM 2690 C C . LEU A 1 329 ? -11.039 24.266 26.922 1 84.94 329 LEU A C 1
ATOM 2692 O O . LEU A 1 329 ? -9.953 24.625 27.375 1 84.94 329 LEU A O 1
ATOM 2696 N N . GLN A 1 330 ? -11.758 25.047 26.109 1 84.88 330 GLN A N 1
ATOM 2697 C CA . GLN A 1 330 ? -11.297 26.375 25.734 1 84.88 330 GLN A CA 1
ATOM 2698 C C . GLN A 1 330 ? -11.117 27.25 26.969 1 84.88 330 GLN A C 1
ATOM 2700 O O . GLN A 1 330 ? -10.164 28.031 27.047 1 84.88 330 GLN A O 1
ATOM 2705 N N . ALA A 1 331 ? -12.062 27.031 27.875 1 86.88 331 ALA A N 1
ATOM 2706 C CA . ALA A 1 331 ? -12.008 27.844 29.094 1 86.88 331 ALA A CA 1
ATOM 2707 C C . ALA A 1 331 ? -10.781 27.5 29.922 1 86.88 331 ALA A C 1
ATOM 2709 O O . ALA A 1 331 ? -10.109 28.391 30.453 1 86.88 331 ALA A O 1
ATOM 2710 N N . ILE A 1 332 ? -10.5 26.266 30 1 90.62 332 ILE A N 1
ATOM 2711 C CA . ILE A 1 332 ? -9.367 25.812 30.797 1 90.62 332 ILE A CA 1
ATOM 2712 C C . ILE A 1 332 ? -8.062 26.281 30.156 1 90.62 332 ILE A C 1
ATOM 2714 O O . ILE A 1 332 ? -7.148 26.719 30.859 1 90.62 332 ILE A O 1
ATOM 2718 N N . VAL A 1 333 ? -7.977 26.25 28.922 1 91.44 333 VAL A N 1
ATOM 2719 C CA . VAL A 1 333 ? -6.773 26.672 28.219 1 91.44 333 VAL A CA 1
ATOM 2720 C C . VAL A 1 333 ? -6.59 28.172 28.344 1 91.44 333 VAL A C 1
ATOM 2722 O O . VAL A 1 333 ? -5.465 28.656 28.5 1 91.44 333 VAL A O 1
ATOM 2725 N N . LYS A 1 334 ? -7.68 28.922 28.297 1 90.69 334 LYS A N 1
ATOM 2726 C CA . LYS A 1 334 ? -7.621 30.375 28.406 1 90.69 334 LYS A CA 1
ATOM 2727 C C . LYS A 1 334 ? -7.168 30.812 29.797 1 90.69 334 LYS A C 1
ATOM 2729 O O . LYS A 1 334 ? -6.605 31.906 29.953 1 90.69 334 LYS A O 1
ATOM 2734 N N . GLU A 1 335 ? -7.469 29.984 30.719 1 92.06 335 GLU A N 1
ATOM 2735 C CA . GLU A 1 335 ? -6.984 30.266 32.062 1 92.06 335 GLU A CA 1
ATOM 2736 C C . GLU A 1 335 ? -5.457 30.234 32.125 1 92.06 335 GLU A C 1
ATOM 2738 O O . GLU A 1 335 ? -4.836 31.047 32.812 1 92.06 335 GLU A O 1
ATOM 2743 N N . LEU A 1 336 ? -4.914 29.344 31.422 1 92 336 LEU A N 1
ATOM 2744 C CA . LEU A 1 336 ? -3.463 29.203 31.359 1 92 336 LEU A CA 1
ATOM 2745 C C . LEU A 1 336 ? -2.859 30.188 30.359 1 92 336 LEU A C 1
ATOM 2747 O O . LEU A 1 336 ? -1.809 30.781 30.625 1 92 336 LEU A O 1
ATOM 2751 N N . ALA A 1 337 ? -3.482 30.312 29.234 1 94.19 337 ALA A N 1
ATOM 2752 C CA . ALA A 1 337 ? -3.086 31.219 28.172 1 94.19 337 ALA A CA 1
ATOM 2753 C C . ALA A 1 337 ? -4.219 32.188 27.812 1 94.19 337 ALA A C 1
ATOM 2755 O O . ALA A 1 337 ? -4.98 31.922 26.875 1 94.19 337 ALA A O 1
ATOM 2756 N N . PRO A 1 338 ? -4.219 33.281 28.375 1 92.06 338 PRO A N 1
ATOM 2757 C CA . PRO A 1 338 ? -5.352 34.188 28.234 1 92.06 338 PRO A CA 1
ATOM 2758 C C . PRO A 1 338 ? -5.52 34.688 26.797 1 92.06 338 PRO A C 1
ATOM 2760 O O . PRO A 1 338 ? -6.625 35.062 26.391 1 92.06 338 PRO A O 1
ATOM 2763 N N . ASN A 1 339 ? -4.453 34.688 26.094 1 93.19 339 ASN A N 1
ATOM 2764 C CA . ASN A 1 339 ? -4.523 35.219 24.734 1 93.19 339 ASN A CA 1
ATOM 2765 C C . ASN A 1 339 ? -4.902 34.156 23.719 1 93.19 339 ASN A C 1
ATOM 2767 O O . ASN A 1 339 ? -5.004 34.406 22.531 1 93.19 339 ASN A O 1
ATOM 2771 N N . ALA A 1 340 ? -5.09 32.906 24.203 1 92.94 340 ALA A N 1
ATOM 2772 C CA . ALA A 1 340 ? -5.363 31.797 23.297 1 92.94 340 ALA A CA 1
ATOM 2773 C C . ALA A 1 340 ? -6.809 31.844 22.797 1 92.94 340 ALA A C 1
ATOM 2775 O O . ALA A 1 340 ? -7.656 31.094 23.297 1 92.94 340 ALA A O 1
ATOM 2776 N N . LEU A 1 341 ? -7.023 32.594 21.766 1 88.44 341 LEU A N 1
ATOM 2777 C CA . LEU A 1 341 ? -8.352 32.719 21.172 1 88.44 341 LEU A CA 1
ATOM 2778 C C . LEU A 1 341 ? -8.773 31.438 20.5 1 88.44 341 LEU A C 1
ATOM 2780 O O . LEU A 1 341 ? -7.965 30.781 19.844 1 88.44 341 LEU A O 1
ATOM 2784 N N . PHE A 1 342 ? -9.977 31.031 20.75 1 83.19 342 PHE A N 1
ATOM 2785 C CA . PHE A 1 342 ? -10.516 29.844 20.062 1 83.19 342 PHE A CA 1
ATOM 2786 C C . PHE A 1 342 ? -11.047 30.219 18.688 1 83.19 342 PHE A C 1
ATOM 2788 O O . PHE A 1 342 ? -11.992 31 18.562 1 83.19 342 PHE A O 1
ATOM 2795 N N . THR A 1 343 ? -10.344 29.766 17.656 1 75.69 343 THR A N 1
ATOM 2796 C CA . THR A 1 343 ? -10.812 30.109 16.328 1 75.69 343 THR A CA 1
ATOM 2797 C C . THR A 1 343 ? -10.602 28.953 15.359 1 75.69 343 THR A C 1
ATOM 2799 O O . THR A 1 343 ? -9.727 28.109 15.57 1 75.69 343 THR A O 1
ATOM 2802 N N . HIS A 1 344 ? -11.586 28.734 14.406 1 69.94 344 HIS A N 1
ATOM 2803 C CA . HIS A 1 344 ? -11.477 27.859 13.242 1 69.94 344 HIS A CA 1
ATOM 2804 C C . HIS A 1 344 ? -11.562 28.656 11.945 1 69.94 344 HIS A C 1
ATOM 2806 O O . HIS A 1 344 ? -12.07 29.781 11.93 1 69.94 344 HIS A O 1
ATOM 2812 N N . SER A 1 345 ? -10.828 28.109 10.984 1 71.62 345 SER A N 1
ATOM 2813 C CA . SER A 1 345 ? -11.18 28.688 9.695 1 71.62 345 SER A CA 1
ATOM 2814 C C . SER A 1 345 ? -12.695 28.688 9.484 1 71.62 345 SER A C 1
ATOM 2816 O O . SER A 1 345 ? -13.391 27.766 9.922 1 71.62 345 SER A O 1
ATOM 2818 N N . LEU A 1 346 ? -13.18 29.766 9.07 1 72.88 346 LEU A N 1
ATOM 2819 C CA . LEU A 1 346 ? -14.625 29.906 8.922 1 72.88 346 LEU A CA 1
ATOM 2820 C C . LEU A 1 346 ? -15.195 28.797 8.047 1 72.88 346 LEU A C 1
ATOM 2822 O O . LEU A 1 346 ? -16.266 28.266 8.336 1 72.88 346 LEU A O 1
ATOM 2826 N N . SER A 1 347 ? -14.438 28.469 6.996 1 72.38 347 SER A N 1
ATOM 2827 C CA . SER A 1 347 ? -14.891 27.375 6.133 1 72.38 347 SER A CA 1
ATOM 2828 C C . SER A 1 347 ? -14.883 26.047 6.871 1 72.38 347 SER A C 1
ATOM 2830 O O . SER A 1 347 ? -15.773 25.219 6.68 1 72.38 347 SER A O 1
ATOM 2832 N N . HIS A 1 348 ? -13.977 25.859 7.66 1 73.88 348 HIS A N 1
ATOM 2833 C CA . HIS A 1 348 ? -13.898 24.641 8.453 1 73.88 348 HIS A CA 1
ATOM 2834 C C . HIS A 1 348 ? -15.039 24.562 9.453 1 73.88 348 HIS A C 1
ATOM 2836 O O . HIS A 1 348 ? -15.539 23.469 9.75 1 73.88 348 HIS A O 1
ATOM 2842 N N . ARG A 1 349 ? -15.422 25.703 9.961 1 74.31 349 ARG A N 1
ATOM 2843 C CA . ARG A 1 349 ? -16.547 25.75 10.891 1 74.31 349 ARG A CA 1
ATOM 2844 C C . ARG A 1 349 ? -17.828 25.266 10.234 1 74.31 349 ARG A C 1
ATOM 2846 O O . ARG A 1 349 ? -18.609 24.531 10.844 1 74.31 349 ARG A O 1
ATOM 2853 N N . LEU A 1 350 ? -17.938 25.719 9.062 1 78.69 350 LEU A N 1
ATOM 2854 C CA . LEU A 1 350 ? -19.141 25.312 8.352 1 78.69 350 LEU A CA 1
ATOM 2855 C C . LEU A 1 350 ? -19.156 23.797 8.109 1 78.69 350 LEU A C 1
ATOM 2857 O O . LEU A 1 350 ? -20.203 23.156 8.203 1 78.69 350 LEU A O 1
ATOM 2861 N N . ASN A 1 351 ? -18.016 23.312 7.797 1 76.19 351 ASN A N 1
ATOM 2862 C CA . ASN A 1 351 ? -17.906 21.859 7.621 1 76.19 351 ASN A CA 1
ATOM 2863 C C . ASN A 1 351 ? -18.297 21.109 8.891 1 76.19 351 ASN A C 1
ATOM 2865 O O . ASN A 1 351 ? -18.969 20.078 8.82 1 76.19 351 ASN A O 1
ATOM 2869 N N . LEU A 1 352 ? -17.953 21.609 9.953 1 72.38 352 LEU A N 1
ATOM 2870 C CA . LEU A 1 352 ? -18.297 21 11.234 1 72.38 352 LEU A CA 1
ATOM 2871 C C . LEU A 1 352 ? -19.781 21.109 11.508 1 72.38 352 LEU A C 1
ATOM 2873 O O . LEU A 1 352 ? -20.391 20.188 12.07 1 72.38 352 LEU A O 1
ATOM 2877 N N . VAL A 1 353 ? -20.328 22.219 11.156 1 76.25 353 VAL A N 1
ATOM 2878 C CA . VAL A 1 353 ? -21.766 22.438 11.305 1 76.25 353 VAL A CA 1
ATOM 2879 C C . VAL A 1 353 ? -22.531 21.359 10.539 1 76.25 353 VAL A C 1
ATOM 2881 O O . VAL A 1 353 ? -23.469 20.766 11.078 1 76.25 353 VAL A O 1
ATOM 2884 N N . LEU A 1 354 ? -22.047 21.156 9.391 1 77.38 354 LEU A N 1
ATOM 2885 C CA . LEU A 1 354 ? -22.75 20.188 8.547 1 77.38 354 LEU A CA 1
ATOM 2886 C C . LEU A 1 354 ? -22.484 18.766 9.023 1 77.38 354 LEU A C 1
ATOM 2888 O O . LEU A 1 354 ? -23.406 17.938 9.031 1 77.38 354 LEU A O 1
ATOM 2892 N N . GLN A 1 355 ? -21.344 18.531 9.414 1 73.31 355 GLN A N 1
ATOM 2893 C CA . GLN A 1 355 ? -20.984 17.203 9.914 1 73.31 355 GLN A CA 1
ATOM 2894 C C . GLN A 1 355 ? -21.812 16.844 11.148 1 73.31 355 GLN A C 1
ATOM 2896 O O . GLN A 1 355 ? -22.391 15.75 11.219 1 73.31 355 GLN A O 1
ATOM 2901 N N . HIS A 1 356 ? -21.953 17.766 12.094 1 68.94 356 HIS A N 1
ATOM 2902 C CA . HIS A 1 356 ? -22.672 17.5 13.344 1 68.94 356 HIS A CA 1
ATOM 2903 C C . HIS A 1 356 ? -24.172 17.719 13.172 1 68.94 356 HIS A C 1
ATOM 2905 O O . HIS A 1 356 ? -24.969 17.078 13.852 1 68.94 356 HIS A O 1
ATOM 2911 N N . GLY A 1 357 ? -24.438 18.672 12.344 1 70.75 357 GLY A N 1
ATOM 2912 C CA . GLY A 1 357 ? -25.844 18.938 12.094 1 70.75 357 GLY A CA 1
ATOM 2913 C C . GLY A 1 357 ? -26.547 17.781 11.391 1 70.75 357 GLY A C 1
ATOM 2914 O O . GLY A 1 357 ? -27.719 17.531 11.633 1 70.75 357 GLY A O 1
ATOM 2915 N N . CYS A 1 358 ? -25.734 17 10.641 1 69.44 358 CYS A N 1
ATOM 2916 C CA . CYS A 1 358 ? -26.312 15.922 9.844 1 69.44 358 CYS A CA 1
ATOM 2917 C C . CYS A 1 358 ? -26.125 14.57 10.531 1 69.44 358 CYS A C 1
ATOM 2919 O O . CYS A 1 358 ? -26.625 13.555 10.039 1 69.44 358 CYS A O 1
ATOM 2921 N N . SER A 1 359 ? -25.453 14.539 11.703 1 63.97 359 SER A N 1
ATOM 2922 C CA . SER A 1 359 ? -25.188 13.273 12.375 1 63.97 359 SER A CA 1
ATOM 2923 C C . SER A 1 359 ? -25.953 13.164 13.68 1 63.97 359 SER A C 1
ATOM 2925 O O . SER A 1 359 ? -25.625 12.344 14.539 1 63.97 359 SER A O 1
ATOM 2927 N N . ILE A 1 360 ? -26.906 14 13.852 1 63.09 360 ILE A N 1
ATOM 2928 C CA . ILE A 1 360 ? -27.609 14.094 15.133 1 63.09 360 ILE A CA 1
ATOM 2929 C C . ILE A 1 360 ? -28.469 12.852 15.336 1 63.09 360 ILE A C 1
ATOM 2931 O O . ILE A 1 360 ? -28.594 12.344 16.453 1 63.09 360 ILE A O 1
ATOM 2935 N N . ASN A 1 361 ? -29.062 12.398 14.195 1 74.06 361 ASN A N 1
ATOM 2936 C CA . ASN A 1 361 ? -29.953 11.25 14.359 1 74.06 361 ASN A CA 1
ATOM 2937 C C . ASN A 1 361 ? -29.5 10.07 13.5 1 74.06 361 ASN A C 1
ATOM 2939 O O . ASN A 1 361 ? -28.734 10.234 12.555 1 74.06 361 ASN A O 1
ATOM 2943 N N . THR A 1 362 ? -29.938 8.992 13.938 1 75.06 362 THR A N 1
ATOM 2944 C CA . THR A 1 362 ? -29.531 7.73 13.336 1 75.06 362 THR A CA 1
ATOM 2945 C C . THR A 1 362 ? -29.938 7.664 11.867 1 75.06 362 THR A C 1
ATOM 2947 O O . THR A 1 362 ? -29.203 7.148 11.031 1 75.06 362 THR A O 1
ATOM 2950 N N . LYS A 1 363 ? -31.078 8.258 11.586 1 81.25 363 LYS A N 1
ATOM 2951 C CA . LYS A 1 363 ? -31.578 8.211 10.219 1 81.25 363 LYS A CA 1
ATOM 2952 C C . LYS A 1 363 ? -30.703 9.031 9.281 1 81.25 363 LYS A C 1
ATOM 2954 O O . LYS A 1 363 ? -30.391 8.594 8.164 1 81.25 363 LYS A O 1
ATOM 2959 N N . CYS A 1 364 ? -30.266 10.164 9.766 1 85.38 364 CYS A N 1
ATOM 2960 C CA . CYS A 1 364 ? -29.406 11.023 8.961 1 85.38 364 CYS A CA 1
ATOM 2961 C C . CYS A 1 364 ? -28.031 10.398 8.781 1 85.38 364 CYS A C 1
ATOM 2963 O O . CYS A 1 364 ? -27.453 10.461 7.691 1 85.38 364 CYS A O 1
ATOM 2965 N N . ARG A 1 365 ? -27.594 9.805 9.805 1 77.38 365 ARG A N 1
ATOM 2966 C CA . ARG A 1 365 ? -26.297 9.156 9.742 1 77.38 365 ARG A CA 1
ATOM 2967 C C . ARG A 1 365 ? -26.297 8.023 8.727 1 77.38 365 ARG A C 1
ATOM 2969 O O . ARG A 1 365 ? -25.344 7.887 7.941 1 77.38 365 ARG A O 1
ATOM 2976 N N . ILE A 1 366 ? -27.344 7.27 8.75 1 77.56 366 ILE A N 1
ATOM 2977 C CA . ILE A 1 366 ? -27.484 6.152 7.82 1 77.56 366 ILE A CA 1
ATOM 2978 C C . ILE A 1 366 ? -27.609 6.684 6.395 1 77.56 366 ILE A C 1
ATOM 2980 O O . ILE A 1 366 ? -27.031 6.117 5.465 1 77.56 366 ILE A O 1
ATOM 2984 N N . PHE A 1 367 ? -28.328 7.75 6.238 1 87.88 367 PHE A N 1
ATOM 2985 C CA . PHE A 1 367 ? -28.531 8.352 4.926 1 87.88 367 PHE A CA 1
ATOM 2986 C C . PHE A 1 367 ? -27.188 8.758 4.316 1 87.88 367 PHE A C 1
ATOM 2988 O O . PHE A 1 367 ? -26.891 8.414 3.166 1 87.88 367 PHE A O 1
ATOM 2995 N N . PHE A 1 368 ? -26.391 9.445 5.105 1 83.12 368 PHE A N 1
ATOM 2996 C CA . PHE A 1 368 ? -25.141 9.969 4.559 1 83.12 368 PHE A CA 1
ATOM 2997 C C . PHE A 1 368 ? -24.125 8.844 4.34 1 83.12 368 PHE A C 1
ATOM 2999 O O . PHE A 1 368 ? -23.328 8.898 3.4 1 83.12 368 PHE A O 1
ATOM 3006 N N . ALA A 1 369 ? -24.188 7.871 5.207 1 77.19 369 ALA A N 1
ATOM 3007 C CA . ALA A 1 369 ? -23.344 6.699 4.984 1 77.19 369 ALA A CA 1
ATOM 3008 C C . ALA A 1 369 ? -23.688 6.023 3.658 1 77.19 369 ALA A C 1
ATOM 3010 O O . ALA A 1 369 ? -22.797 5.609 2.918 1 77.19 369 ALA A O 1
ATOM 3011 N N . ASN A 1 370 ? -24.938 5.906 3.408 1 83.25 370 ASN A N 1
ATOM 3012 C CA . ASN A 1 370 ? -25.391 5.293 2.164 1 83.25 370 ASN A CA 1
ATOM 3013 C C . ASN A 1 370 ? -25.062 6.168 0.956 1 83.25 370 ASN A C 1
ATOM 3015 O O . ASN A 1 370 ? -24.703 5.656 -0.106 1 83.25 370 ASN A O 1
ATOM 3019 N N . LEU A 1 371 ? -25.25 7.426 1.186 1 88.12 371 LEU A N 1
ATOM 3020 C CA . LEU A 1 371 ? -24.953 8.359 0.105 1 88.12 371 LEU A CA 1
ATOM 3021 C C . LEU A 1 371 ? -23.484 8.273 -0.311 1 88.12 371 LEU A C 1
ATOM 3023 O O . LEU A 1 371 ? -23.188 8.125 -1.496 1 88.12 371 LEU A O 1
ATOM 3027 N N . THR A 1 372 ? -22.625 8.367 0.662 1 82.06 372 THR A N 1
ATOM 3028 C CA . THR A 1 372 ? -21.188 8.297 0.364 1 82.06 372 THR A CA 1
ATOM 3029 C C . THR A 1 372 ? -20.812 6.906 -0.145 1 82.06 372 THR A C 1
ATOM 3031 O O . THR A 1 372 ? -19.938 6.77 -0.993 1 82.06 372 THR A O 1
ATOM 3034 N N . GLY A 1 373 ? -21.5 5.914 0.361 1 80.94 373 GLY A N 1
ATOM 3035 C CA . GLY A 1 373 ? -21.266 4.547 -0.077 1 80.94 373 GLY A CA 1
ATOM 3036 C C . GLY A 1 373 ? -21.516 4.344 -1.559 1 80.94 373 GLY A C 1
ATOM 3037 O O . GLY A 1 373 ? -20.812 3.582 -2.217 1 80.94 373 GLY A O 1
ATOM 3038 N N . ILE A 1 374 ? -22.516 5.004 -2.086 1 88.94 374 ILE A N 1
ATOM 3039 C CA . ILE A 1 374 ? -22.859 4.902 -3.5 1 88.94 374 ILE A CA 1
ATOM 3040 C C . ILE A 1 374 ? -21.703 5.414 -4.352 1 88.94 374 ILE A C 1
ATOM 3042 O O . ILE A 1 374 ? -21.297 4.758 -5.312 1 88.94 374 ILE A O 1
ATOM 3046 N N . PHE A 1 375 ? -21.219 6.496 -3.979 1 87.75 375 PHE A N 1
ATOM 3047 C CA . PHE A 1 375 ? -20.172 7.109 -4.801 1 87.75 375 PHE A CA 1
ATOM 3048 C C . PHE A 1 375 ? -18.844 6.391 -4.617 1 87.75 375 PHE A C 1
ATOM 3050 O O . PHE A 1 375 ? -18.078 6.254 -5.566 1 87.75 375 PHE A O 1
ATOM 3057 N N . THR A 1 376 ? -18.594 5.953 -3.402 1 81.25 376 THR A N 1
ATOM 3058 C CA . THR A 1 376 ? -17.422 5.121 -3.191 1 81.25 376 THR A CA 1
ATOM 3059 C C . THR A 1 376 ? -17.516 3.844 -4.02 1 81.25 376 THR A C 1
ATOM 3061 O O . THR A 1 376 ? -16.5 3.371 -4.547 1 81.25 376 THR A O 1
ATOM 3064 N N . TYR A 1 377 ? -18.703 3.236 -4.105 1 85.56 377 TYR A N 1
ATOM 3065 C CA . TYR A 1 377 ? -18.984 2.045 -4.895 1 85.56 377 TYR A CA 1
ATOM 3066 C C . TYR A 1 377 ? -18.516 2.225 -6.336 1 85.56 377 TYR A C 1
ATOM 3068 O O . TYR A 1 377 ? -17.969 1.302 -6.934 1 85.56 377 TYR A O 1
ATOM 3076 N N . PHE A 1 378 ? -18.656 3.35 -6.891 1 86.94 378 PHE A N 1
ATOM 3077 C CA . PHE A 1 378 ? -18.297 3.604 -8.281 1 86.94 378 PHE A CA 1
ATOM 3078 C C . PHE A 1 378 ? -16.797 3.92 -8.391 1 86.94 378 PHE A C 1
ATOM 3080 O O . PHE A 1 378 ? -16.125 3.404 -9.281 1 86.94 378 PHE A O 1
ATOM 3087 N N . HIS A 1 379 ? -16.266 4.691 -7.492 1 79.94 379 HIS A N 1
ATOM 3088 C CA . HIS A 1 379 ? -14.898 5.164 -7.617 1 79.94 379 HIS A CA 1
ATOM 3089 C C . HIS A 1 379 ? -13.898 4.07 -7.258 1 79.94 379 HIS A C 1
ATOM 3091 O O . HIS A 1 379 ? -12.734 4.129 -7.656 1 79.94 379 HIS A O 1
ATOM 3097 N N . ASP A 1 380 ? -14.328 3.074 -6.562 1 72.69 380 ASP A N 1
ATOM 3098 C CA . ASP A 1 380 ? -13.461 1.98 -6.137 1 72.69 380 ASP A CA 1
ATOM 3099 C C . ASP A 1 380 ? -13.227 0.99 -7.273 1 72.69 380 ASP A C 1
ATOM 3101 O O . ASP A 1 380 ? -12.414 0.071 -7.148 1 72.69 380 ASP A O 1
ATOM 3105 N N . SER A 1 381 ? -13.984 1.135 -8.383 1 73.81 381 SER A N 1
ATOM 3106 C CA . SER A 1 381 ? -13.883 0.235 -9.531 1 73.81 381 SER A CA 1
ATOM 3107 C C . SER A 1 381 ? -13.914 1.008 -10.844 1 73.81 381 SER A C 1
ATOM 3109 O O . SER A 1 381 ? -14.836 1.778 -11.094 1 73.81 381 SER A O 1
ATOM 3111 N N . THR A 1 382 ? -12.898 0.809 -11.57 1 72.38 382 THR A N 1
ATOM 3112 C CA . THR A 1 382 ? -12.836 1.479 -12.867 1 72.38 382 THR A CA 1
ATOM 3113 C C . THR A 1 382 ? -13.977 1.017 -13.766 1 72.38 382 THR A C 1
ATOM 3115 O O . THR A 1 382 ? -14.531 1.812 -14.523 1 72.38 382 THR A O 1
ATOM 3118 N N . SER A 1 383 ? -14.297 -0.288 -13.703 1 76.12 383 SER A N 1
ATOM 3119 C CA . SER A 1 383 ? -15.383 -0.827 -14.516 1 76.12 383 SER A CA 1
ATOM 3120 C C . SER A 1 383 ? -16.719 -0.176 -14.164 1 76.12 383 SER A C 1
ATOM 3122 O O . SER A 1 383 ? -17.469 0.215 -15.047 1 76.12 383 SER A O 1
ATOM 3124 N N . ARG A 1 384 ? -16.938 -0.004 -12.906 1 85.69 384 ARG A N 1
ATOM 3125 C CA . ARG A 1 384 ? -18.188 0.595 -12.461 1 85.69 384 ARG A CA 1
ATOM 3126 C C . ARG A 1 384 ? -18.25 2.076 -12.82 1 85.69 384 ARG A C 1
ATOM 3128 O O . ARG A 1 384 ? -19.297 2.596 -13.172 1 85.69 384 ARG A O 1
ATOM 3135 N N . THR A 1 385 ? -17.062 2.732 -12.688 1 86.19 385 THR A N 1
ATOM 3136 C CA . THR A 1 385 ? -16.984 4.141 -13.047 1 86.19 385 THR A CA 1
ATOM 3137 C C . THR A 1 385 ? -17.297 4.336 -14.531 1 86.19 385 THR A C 1
ATOM 3139 O O . THR A 1 385 ? -18 5.277 -14.906 1 86.19 385 THR A O 1
ATOM 3142 N N . ASN A 1 386 ? -16.812 3.416 -15.312 1 82.12 386 ASN A N 1
ATOM 3143 C CA . ASN A 1 386 ? -17.062 3.502 -16.75 1 82.12 386 ASN A CA 1
ATOM 3144 C C . ASN A 1 386 ? -18.531 3.297 -17.078 1 82.12 386 ASN A C 1
ATOM 3146 O O . ASN A 1 386 ? -19.078 3.951 -17.969 1 82.12 386 ASN A O 1
ATOM 3150 N N . ILE A 1 387 ? -19.125 2.377 -16.422 1 88.69 387 ILE A N 1
ATOM 3151 C CA . ILE A 1 387 ? -20.547 2.088 -16.672 1 88.69 387 ILE A CA 1
ATOM 3152 C C . ILE A 1 387 ? -21.391 3.309 -16.312 1 88.69 387 ILE A C 1
ATOM 3154 O O . ILE A 1 387 ? -22.266 3.715 -17.078 1 88.69 387 ILE A O 1
ATOM 3158 N N . VAL A 1 388 ? -21.078 3.912 -15.188 1 93 388 VAL A N 1
ATOM 3159 C CA . VAL A 1 388 ? -21.891 5.043 -14.734 1 93 388 VAL A CA 1
ATOM 3160 C C . VAL A 1 388 ? -21.625 6.25 -15.633 1 93 388 VAL A C 1
ATOM 3162 O O . VAL A 1 388 ? -22.562 6.988 -15.977 1 93 388 VAL A O 1
ATOM 3165 N N . ASP A 1 389 ? -20.453 6.461 -15.984 1 90 389 ASP A N 1
ATOM 3166 C CA . ASP A 1 389 ? -20.125 7.555 -16.891 1 90 389 ASP A CA 1
ATOM 3167 C C . ASP A 1 389 ? -20.859 7.418 -18.219 1 90 389 ASP A C 1
ATOM 3169 O O . ASP A 1 389 ? -21.344 8.414 -18.781 1 90 389 ASP A O 1
ATOM 3173 N N . ASN A 1 390 ? -20.906 6.203 -18.703 1 88.88 390 ASN A N 1
ATOM 3174 C CA . ASN A 1 390 ? -21.547 5.941 -19.984 1 88.88 390 ASN A CA 1
ATOM 3175 C C . ASN A 1 390 ? -23.062 6.129 -19.891 1 88.88 390 ASN A C 1
ATOM 3177 O O . ASN A 1 390 ? -23.672 6.664 -20.812 1 88.88 390 ASN A O 1
ATOM 3181 N N . ILE A 1 391 ? -23.672 5.691 -18.906 1 92.56 391 ILE A N 1
ATOM 3182 C CA . ILE A 1 391 ? -25.125 5.719 -18.781 1 92.56 391 ILE A CA 1
ATOM 3183 C C . ILE A 1 391 ? -25.578 7.133 -18.438 1 92.56 391 ILE A C 1
ATOM 3185 O O . ILE A 1 391 ? -26.562 7.633 -18.984 1 92.56 391 ILE A O 1
ATOM 3189 N N . LEU A 1 392 ? -24.875 7.816 -17.5 1 93.25 392 LEU A N 1
ATOM 3190 C CA . LEU A 1 392 ? -25.266 9.156 -17.078 1 93.25 392 LEU A CA 1
ATOM 3191 C C . LEU A 1 392 ? -24.75 10.211 -18.047 1 93.25 392 LEU A C 1
ATOM 3193 O O . LEU A 1 392 ? -25.281 11.312 -18.125 1 93.25 392 LEU A O 1
ATOM 3197 N N . GLY A 1 393 ? -23.703 9.898 -18.766 1 88.94 393 GLY A N 1
ATOM 3198 C CA . GLY A 1 393 ? -23.125 10.828 -19.734 1 88.94 393 GLY A CA 1
ATOM 3199 C C . GLY A 1 393 ? -22.234 11.875 -19.094 1 88.94 393 GLY A C 1
ATOM 3200 O O . GLY A 1 393 ? -21.875 12.867 -19.734 1 88.94 393 GLY A O 1
ATOM 3201 N N . LYS A 1 394 ? -22.047 11.828 -17.812 1 88 394 LYS A N 1
ATOM 3202 C CA . LYS A 1 394 ? -21.188 12.766 -17.109 1 88 394 LYS A CA 1
ATOM 3203 C C . LYS A 1 394 ? -20.375 12.055 -16.031 1 88 394 LYS A C 1
ATOM 3205 O O . LYS A 1 394 ? -20.797 11.023 -15.5 1 88 394 LYS A O 1
ATOM 3210 N N . ARG A 1 395 ? -19.266 12.633 -15.766 1 87 395 ARG A N 1
ATOM 3211 C CA . ARG A 1 395 ? -18.422 12.07 -14.719 1 87 395 ARG A CA 1
ATOM 3212 C C . ARG A 1 395 ? -18.969 12.414 -13.336 1 87 395 ARG A C 1
ATOM 3214 O O . ARG A 1 395 ? -19.312 13.562 -13.062 1 87 395 ARG A O 1
ATOM 3221 N N . ILE A 1 396 ? -19.109 11.391 -12.469 1 87.44 396 ILE A N 1
ATOM 3222 C CA . ILE A 1 396 ? -19.641 11.617 -11.133 1 87.44 396 ILE A CA 1
ATOM 3223 C C . ILE A 1 396 ? -18.547 12.18 -10.227 1 87.44 396 ILE A C 1
ATOM 3225 O O . ILE A 1 396 ? -17.375 11.82 -10.359 1 87.44 396 ILE A O 1
ATOM 3229 N N . PRO A 1 397 ? -18.922 13.102 -9.414 1 84.88 397 PRO A N 1
ATOM 3230 C CA . PRO A 1 397 ? -17.938 13.727 -8.523 1 84.88 397 PRO A CA 1
ATOM 3231 C C . PRO A 1 397 ? -17.406 12.766 -7.469 1 84.88 397 PRO A C 1
ATOM 3233 O O . PRO A 1 397 ? -18.062 11.781 -7.129 1 84.88 397 PRO A O 1
ATOM 3236 N N . GLN A 1 398 ? -16.172 13.016 -7.125 1 76.94 398 GLN A N 1
ATOM 3237 C CA . GLN A 1 398 ? -15.57 12.273 -6.02 1 76.94 398 GLN A CA 1
ATOM 3238 C C . GLN A 1 398 ? -15.812 12.984 -4.688 1 76.94 398 GLN A C 1
ATOM 3240 O O . GLN A 1 398 ? -15.969 14.211 -4.648 1 76.94 398 GLN A O 1
ATOM 3245 N N . PHE A 1 399 ? -16.141 12.258 -3.742 1 70.94 399 PHE A N 1
ATOM 3246 C CA . PHE A 1 399 ? -16.328 12.93 -2.461 1 70.94 399 PHE A CA 1
ATOM 3247 C C . PHE A 1 399 ? -15.07 12.82 -1.608 1 70.94 399 PHE A C 1
ATOM 3249 O O . PHE A 1 399 ? -14.32 11.852 -1.719 1 70.94 399 PHE A O 1
ATOM 3256 N N . VAL A 1 400 ? -14.727 13.906 -1.029 1 63.34 400 VAL A N 1
ATOM 3257 C CA . VAL A 1 400 ? -13.617 13.984 -0.084 1 63.34 400 VAL A CA 1
ATOM 3258 C C . VAL A 1 400 ? -14.148 13.875 1.344 1 63.34 400 VAL A C 1
ATOM 3260 O O . VAL A 1 400 ? -15.062 14.602 1.732 1 63.34 400 VAL A O 1
ATOM 3263 N N . GLN A 1 401 ? -13.711 12.867 1.998 1 61.56 401 GLN A N 1
ATOM 3264 C CA . GLN A 1 401 ? -14.227 12.562 3.328 1 61.56 401 GLN A CA 1
ATOM 3265 C C . GLN A 1 401 ? -14.148 13.781 4.242 1 61.56 401 GLN A C 1
ATOM 3267 O O . GLN A 1 401 ? -15.039 14 5.066 1 61.56 401 GLN A O 1
ATOM 3272 N N . SER A 1 402 ? -13.188 14.641 4.059 1 57.25 402 SER A N 1
ATOM 3273 C CA . SER A 1 402 ? -12.953 15.719 5.012 1 57.25 402 SER A CA 1
ATOM 3274 C C . SER A 1 402 ? -13.766 16.953 4.66 1 57.25 402 SER A C 1
ATOM 3276 O O . SER A 1 402 ? -13.859 17.891 5.457 1 57.25 402 SER A O 1
ATOM 3278 N N . ARG A 1 403 ? -14.445 16.875 3.5 1 61.91 403 ARG A N 1
ATOM 3279 C CA . ARG A 1 403 ? -15.125 18.094 3.074 1 61.91 403 ARG A CA 1
ATOM 3280 C C . ARG A 1 403 ? -16.609 17.828 2.838 1 61.91 403 ARG A C 1
ATOM 3282 O O . ARG A 1 403 ? -16.984 17.188 1.858 1 61.91 403 ARG A O 1
ATOM 3289 N N . TRP A 1 404 ? -17.422 18.359 3.596 1 67.12 404 TRP A N 1
ATOM 3290 C CA . TRP A 1 404 ? -18.875 18.188 3.465 1 67.12 404 TRP A CA 1
ATOM 3291 C C . TRP A 1 404 ? -19.391 18.891 2.221 1 67.12 404 TRP A C 1
ATOM 3293 O O . TRP A 1 404 ? -20.453 18.531 1.693 1 67.12 404 TRP A O 1
ATOM 3303 N N . SER A 1 405 ? -18.594 19.875 1.808 1 67.94 405 SER A N 1
ATOM 3304 C CA . SER A 1 405 ? -18.984 20.516 0.556 1 67.94 405 SER A CA 1
ATOM 3305 C C . SER A 1 405 ? -19.016 19.516 -0.593 1 67.94 405 SER A C 1
ATOM 3307 O O . SE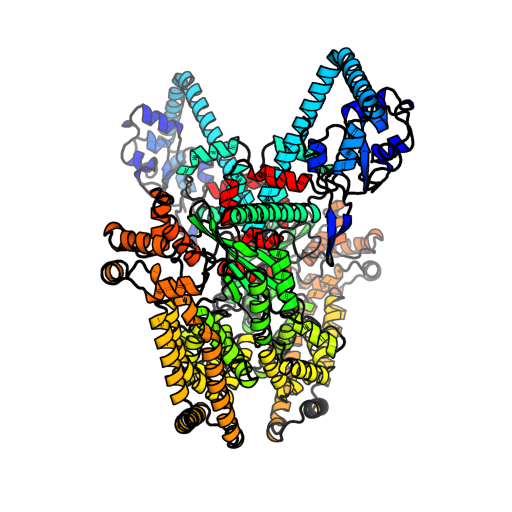R A 1 405 ? -19.812 19.656 -1.52 1 67.94 405 SER A O 1
ATOM 3309 N N . SER A 1 406 ? -18.203 18.547 -0.384 1 75.06 406 SER A N 1
ATOM 3310 C CA . SER A 1 406 ? -18.172 17.516 -1.427 1 75.06 406 SER A CA 1
ATOM 3311 C C . SER A 1 406 ? -19.453 16.672 -1.399 1 75.06 406 SER A C 1
ATOM 3313 O O . SER A 1 406 ? -19.859 16.141 -2.426 1 75.06 406 SER A O 1
ATOM 3315 N N . ARG A 1 407 ? -20.031 16.594 -0.259 1 81.44 407 ARG A N 1
ATOM 3316 C CA . ARG A 1 407 ? -21.281 15.828 -0.134 1 81.44 407 ARG A CA 1
ATOM 3317 C C . ARG A 1 407 ? -22.438 16.547 -0.828 1 81.44 407 ARG A C 1
ATOM 3319 O O . ARG A 1 407 ? -23.344 15.898 -1.353 1 81.44 407 ARG A O 1
ATOM 3326 N N . SER A 1 408 ? -22.297 17.922 -0.772 1 85 408 SER A N 1
ATOM 3327 C CA . SER A 1 408 ? -23.312 18.688 -1.477 1 85 408 SER A CA 1
ATOM 3328 C C . SER A 1 408 ? -23.297 18.391 -2.971 1 85 408 SER A C 1
ATOM 3330 O O . SER A 1 408 ? -24.359 18.234 -3.588 1 85 408 SER A O 1
ATOM 3332 N N . LYS A 1 409 ? -22.141 18.25 -3.484 1 86.19 409 LYS A N 1
ATOM 3333 C CA . LYS A 1 409 ? -22.016 17.984 -4.914 1 86.19 409 LYS A CA 1
ATOM 3334 C C . LYS A 1 409 ? -22.516 16.594 -5.27 1 86.19 409 LYS A C 1
ATOM 3336 O O . LYS A 1 409 ? -23.219 16.422 -6.27 1 86.19 409 LYS A O 1
ATOM 3341 N N . ILE A 1 410 ? -22.156 15.664 -4.449 1 90.25 410 ILE A N 1
ATOM 3342 C CA . ILE A 1 410 ? -22.562 14.297 -4.742 1 90.25 410 ILE A CA 1
ATOM 3343 C C . ILE A 1 410 ? -24.078 14.164 -4.559 1 90.25 410 ILE A C 1
ATOM 3345 O O . ILE A 1 410 ? -24.75 13.484 -5.34 1 90.25 410 ILE A O 1
ATOM 3349 N N . LEU A 1 411 ? -24.594 14.828 -3.543 1 92.12 411 LEU A N 1
ATOM 3350 C CA . LEU A 1 411 ? -26.031 14.773 -3.299 1 92.12 411 LEU A CA 1
ATOM 3351 C C . LEU A 1 411 ? -26.797 15.438 -4.438 1 92.12 411 LEU A C 1
ATOM 3353 O O . LEU A 1 411 ? -27.812 14.914 -4.883 1 92.12 411 LEU A O 1
ATOM 3357 N N . SER A 1 412 ? -26.344 16.547 -4.887 1 91.44 412 SER A N 1
ATOM 3358 C CA . SER A 1 412 ? -26.984 17.234 -6 1 91.44 412 SER A CA 1
ATOM 3359 C C . SER A 1 412 ? -27 16.375 -7.258 1 91.44 412 SER A C 1
ATOM 3361 O O . SER A 1 412 ? -28 16.312 -7.965 1 91.44 412 SER A O 1
ATOM 3363 N N . THR A 1 413 ? -25.922 15.727 -7.512 1 92.38 413 THR A N 1
ATOM 3364 C CA . THR A 1 413 ? -25.828 14.852 -8.672 1 92.38 413 THR A CA 1
ATOM 3365 C C . THR A 1 413 ? -26.812 13.688 -8.547 1 92.38 413 THR A C 1
ATOM 3367 O O . THR A 1 413 ? -27.5 13.344 -9.516 1 92.38 413 THR A O 1
ATOM 3370 N N . LEU A 1 414 ? -26.875 13.109 -7.371 1 94.5 414 LEU A N 1
ATOM 3371 C CA . LEU A 1 414 ? -27.766 11.977 -7.141 1 94.5 414 LEU A CA 1
ATOM 3372 C C . LEU A 1 414 ? -29.219 12.375 -7.355 1 94.5 414 LEU A C 1
ATOM 3374 O O . LEU A 1 414 ? -29.969 11.664 -8.031 1 94.5 414 LEU A O 1
ATOM 3378 N N . VAL A 1 415 ? -29.625 13.531 -6.793 1 95.06 415 VAL A N 1
ATOM 3379 C CA . VAL A 1 415 ? -31.016 13.984 -6.855 1 95.06 415 VAL A CA 1
ATOM 3380 C C . VAL A 1 415 ? -31.375 14.352 -8.297 1 95.06 415 VAL A C 1
ATOM 3382 O O . VAL A 1 415 ? -32.469 14.055 -8.766 1 95.06 415 VAL A O 1
ATOM 3385 N N . HIS A 1 416 ? -30.438 14.922 -8.984 1 93.06 416 HIS A N 1
ATOM 3386 C CA . HIS A 1 416 ? -30.703 15.352 -10.359 1 93.06 416 HIS A CA 1
ATOM 3387 C C . HIS A 1 416 ? -30.75 14.156 -11.305 1 93.06 416 HIS A C 1
ATOM 3389 O O . HIS A 1 416 ? -31.469 14.195 -12.312 1 93.06 416 HIS A O 1
ATOM 3395 N N . GLU A 1 417 ? -30.016 13.125 -10.984 1 94.94 417 GLU A N 1
ATOM 3396 C CA . GLU A 1 417 ? -29.938 11.953 -11.852 1 94.94 417 GLU A CA 1
ATOM 3397 C C . GLU A 1 417 ? -30.516 10.719 -11.164 1 94.94 417 GLU A C 1
ATOM 3399 O O . GLU A 1 417 ? -29.984 9.625 -11.289 1 94.94 417 GLU A O 1
ATOM 3404 N N . TRP A 1 418 ? -31.516 10.953 -10.445 1 94.75 418 TRP A N 1
ATOM 3405 C CA . TRP A 1 418 ? -32.094 9.883 -9.641 1 94.75 418 TRP A CA 1
ATOM 3406 C C . TRP A 1 418 ? -32.438 8.672 -10.508 1 94.75 418 TRP A C 1
ATOM 3408 O O . TRP A 1 418 ? -31.984 7.551 -10.219 1 94.75 418 TRP A O 1
ATOM 3418 N N . SER A 1 419 ? -33.156 8.852 -11.594 1 93.38 419 SER A N 1
ATOM 3419 C CA . SER A 1 419 ? -33.531 7.77 -12.492 1 93.38 419 SER A CA 1
ATOM 3420 C C . SER A 1 419 ? -32.312 7.176 -13.195 1 93.38 419 SER A C 1
ATOM 3422 O O . SER A 1 419 ? -32.281 5.977 -13.477 1 93.38 419 SER A O 1
ATOM 3424 N N . GLY A 1 420 ? -31.406 8.062 -13.477 1 94.5 420 GLY A N 1
ATOM 3425 C CA . GLY A 1 420 ? -30.172 7.594 -14.086 1 94.5 420 GLY A CA 1
ATOM 3426 C C . GLY A 1 420 ? -29.422 6.59 -13.227 1 94.5 420 GLY A C 1
ATOM 3427 O O . GLY A 1 420 ? -28.953 5.57 -13.727 1 94.5 420 GLY A O 1
ATOM 3428 N N . PHE A 1 421 ? -29.375 6.867 -11.922 1 95.75 421 PHE A N 1
ATOM 3429 C CA . PHE A 1 421 ? -28.688 5.965 -11.008 1 95.75 421 PHE A CA 1
ATOM 3430 C C . PHE A 1 421 ? -29.422 4.637 -10.891 1 95.75 421 PHE A C 1
ATOM 3432 O O . PHE A 1 421 ? -28.797 3.58 -10.797 1 95.75 421 PHE A O 1
ATOM 3439 N N . ILE A 1 422 ? -30.719 4.688 -10.938 1 94.75 422 ILE A N 1
ATOM 3440 C CA . ILE A 1 422 ? -31.516 3.465 -10.914 1 94.75 422 ILE A CA 1
ATOM 3441 C C . ILE A 1 422 ? -31.188 2.607 -12.133 1 94.75 422 ILE A C 1
ATOM 3443 O O . ILE A 1 422 ? -30.984 1.396 -12.016 1 94.75 422 ILE A O 1
ATOM 3447 N N . ASN A 1 423 ? -31.047 3.248 -13.211 1 94.38 423 ASN A N 1
ATOM 3448 C CA . ASN A 1 423 ? -30.719 2.547 -14.453 1 94.38 423 ASN A CA 1
ATOM 3449 C C . ASN A 1 423 ? -29.328 1.923 -14.391 1 94.38 423 ASN A C 1
ATOM 3451 O O . ASN A 1 423 ? -29.109 0.819 -14.898 1 94.38 423 ASN A O 1
ATOM 3455 N N . VAL A 1 424 ? -28.453 2.67 -13.852 1 95.56 424 VAL A N 1
ATOM 3456 C CA . VAL A 1 424 ? -27.078 2.188 -13.734 1 95.56 424 VAL A CA 1
ATOM 3457 C C . VAL A 1 424 ? -27.047 0.918 -12.891 1 95.56 424 VAL A C 1
ATOM 3459 O O . VAL A 1 424 ? -26.422 -0.072 -13.266 1 95.56 424 VAL A O 1
ATOM 3462 N N . PHE A 1 425 ? -27.703 0.943 -11.727 1 94.06 425 PHE A N 1
ATOM 3463 C CA . PHE A 1 425 ? -27.688 -0.199 -10.82 1 94.06 425 PHE A CA 1
ATOM 3464 C C . PHE A 1 425 ? -28.391 -1.396 -11.445 1 94.06 425 PHE A C 1
ATOM 3466 O O . PHE A 1 425 ? -27.953 -2.537 -11.273 1 94.06 425 PHE A O 1
ATOM 3473 N N . ASN A 1 426 ? -29.438 -1.124 -12.172 1 91.31 426 ASN A N 1
ATOM 3474 C CA . ASN A 1 426 ? -30.125 -2.193 -12.891 1 91.31 426 ASN A CA 1
ATOM 3475 C C . ASN A 1 426 ? -29.234 -2.811 -13.961 1 91.31 426 ASN A C 1
ATOM 3477 O O . ASN A 1 426 ? -29.234 -4.031 -14.148 1 91.31 426 ASN A O 1
ATOM 3481 N N . PHE A 1 427 ? -28.578 -1.975 -14.562 1 92.38 427 PHE A N 1
ATOM 3482 C CA . PHE A 1 427 ? -27.672 -2.439 -15.609 1 92.38 427 PHE A CA 1
ATOM 3483 C C . PHE A 1 427 ? -26.594 -3.346 -15.031 1 92.38 427 PHE A C 1
ATOM 3485 O O . PHE A 1 427 ? -26.344 -4.434 -15.555 1 92.38 427 PHE A O 1
ATOM 3492 N N . ILE A 1 428 ? -25.938 -2.941 -13.969 1 88.5 428 ILE A N 1
ATOM 3493 C CA . ILE A 1 428 ? -24.844 -3.689 -13.359 1 88.5 428 ILE A CA 1
ATOM 3494 C C . ILE A 1 428 ? -25.375 -5.016 -12.805 1 88.5 428 ILE A C 1
ATOM 3496 O O . ILE A 1 428 ? -24.703 -6.047 -12.914 1 88.5 428 ILE A O 1
ATOM 3500 N N . SER A 1 429 ? -26.516 -5.008 -12.234 1 82.44 429 SER A N 1
ATOM 3501 C CA . SER A 1 429 ? -27.109 -6.195 -11.633 1 82.44 429 SER A CA 1
ATOM 3502 C C . SER A 1 429 ? -27.438 -7.246 -12.695 1 82.44 429 SER A C 1
ATOM 3504 O O . SER A 1 429 ? -27.406 -8.445 -12.414 1 82.44 429 SER A O 1
ATOM 3506 N N . ASN A 1 430 ? -27.656 -6.793 -13.859 1 79.38 430 ASN A N 1
ATOM 3507 C CA . ASN A 1 430 ? -28.094 -7.715 -14.906 1 79.38 430 ASN A CA 1
ATOM 3508 C C . ASN A 1 430 ? -26.969 -8.031 -15.883 1 79.38 430 ASN A C 1
ATOM 3510 O O . ASN A 1 430 ? -27.141 -8.844 -16.797 1 79.38 430 ASN A O 1
ATOM 3514 N N . ASP A 1 431 ? -25.938 -7.332 -15.711 1 75.19 431 ASP A N 1
ATOM 3515 C CA . ASP A 1 431 ? -24.781 -7.562 -16.578 1 75.19 431 ASP A CA 1
ATOM 3516 C C . ASP A 1 431 ? -24.016 -8.82 -16.172 1 75.19 431 ASP A C 1
ATOM 3518 O O . ASP A 1 431 ? -23.5 -8.898 -15.047 1 75.19 431 ASP A O 1
ATOM 3522 N N . PRO A 1 432 ? -23.969 -9.867 -16.969 1 65.81 432 PRO A N 1
ATOM 3523 C CA . PRO A 1 432 ? -23.297 -11.125 -16.625 1 65.81 432 PRO A CA 1
ATOM 3524 C C . PRO A 1 432 ? -21.797 -10.961 -16.453 1 65.81 432 PRO A C 1
ATOM 3526 O O . PRO A 1 432 ? -21.141 -11.805 -15.82 1 65.81 432 PRO A O 1
ATOM 3529 N N . THR A 1 433 ? -21.297 -9.859 -16.953 1 63.22 433 THR A N 1
ATOM 3530 C CA . THR A 1 433 ? -19.859 -9.641 -16.891 1 63.22 433 THR A CA 1
ATOM 3531 C C . THR A 1 433 ? -19.469 -8.945 -15.586 1 63.22 433 THR A C 1
ATOM 3533 O O . THR A 1 433 ? -18.281 -8.859 -15.25 1 63.22 433 THR A O 1
ATOM 3536 N N . SER A 1 434 ? -20.531 -8.5 -14.867 1 71.94 434 SER A N 1
ATOM 3537 C CA . SER A 1 434 ? -20.266 -7.789 -13.617 1 71.94 434 SER A CA 1
ATOM 3538 C C . SER A 1 434 ? -19.812 -8.75 -12.523 1 71.94 434 SER A C 1
ATOM 3540 O O . SER A 1 434 ? -20.312 -9.875 -12.438 1 71.94 434 SER A O 1
ATOM 3542 N N . SER A 1 435 ? -18.797 -8.352 -11.758 1 65.56 435 SER A N 1
ATOM 3543 C CA . SER A 1 435 ? -18.328 -9.156 -10.633 1 65.56 435 SER A CA 1
ATOM 3544 C C . SER A 1 435 ? -19.422 -9.328 -9.594 1 65.56 435 SER A C 1
ATOM 3546 O O . SER A 1 435 ? -20.375 -8.539 -9.539 1 65.56 435 SER A O 1
ATOM 3548 N N . SER A 1 436 ? -19.281 -10.375 -8.836 1 61.97 436 SER A N 1
ATOM 3549 C CA . SER A 1 436 ? -20.266 -10.625 -7.781 1 61.97 436 SER A CA 1
ATOM 3550 C C . SER A 1 436 ? -20.344 -9.453 -6.809 1 61.97 436 SER A C 1
ATOM 3552 O O . SER A 1 436 ? -21.422 -9.086 -6.352 1 61.97 436 SER A O 1
ATOM 3554 N N . GLU A 1 437 ? -19.172 -8.883 -6.574 1 66.75 437 GLU A N 1
ATOM 3555 C CA . GLU A 1 437 ? -19.125 -7.73 -5.68 1 66.75 437 GLU A CA 1
ATOM 3556 C C . GLU A 1 437 ? -19.906 -6.551 -6.262 1 66.75 437 GLU A C 1
ATOM 3558 O O . GLU A 1 437 ? -20.609 -5.848 -5.535 1 66.75 437 GLU A O 1
ATOM 3563 N N . SER A 1 438 ? -19.766 -6.402 -7.527 1 78 438 SER A N 1
ATOM 3564 C CA . SER A 1 438 ? -20.453 -5.297 -8.195 1 78 438 SER A CA 1
ATOM 3565 C C . SER A 1 438 ? -21.969 -5.512 -8.211 1 78 438 SER A C 1
ATOM 3567 O O . SER A 1 438 ? -22.734 -4.562 -8.023 1 78 438 SER A O 1
ATOM 3569 N N . ILE A 1 439 ? -22.328 -6.734 -8.422 1 76.12 439 ILE A N 1
ATOM 3570 C CA . ILE A 1 439 ? -23.75 -7.043 -8.492 1 76.12 439 ILE A CA 1
ATOM 3571 C C . ILE A 1 439 ? -24.391 -6.852 -7.121 1 76.12 439 ILE A C 1
ATOM 3573 O O . ILE A 1 439 ? -25.453 -6.219 -7 1 76.12 439 ILE A O 1
ATOM 3577 N N . CYS A 1 440 ? -23.734 -7.309 -6.121 1 70.81 440 CYS A N 1
ATOM 3578 C CA . CYS A 1 440 ? -24.25 -7.18 -4.762 1 70.81 440 CYS A CA 1
ATOM 3579 C C . CYS A 1 440 ? -24.375 -5.715 -4.363 1 70.81 440 CYS A C 1
ATOM 3581 O O . CYS A 1 440 ? -25.391 -5.312 -3.785 1 70.81 440 CYS A O 1
ATOM 3583 N N . GLY A 1 441 ? -23.312 -4.973 -4.645 1 80.5 441 GLY A N 1
ATOM 3584 C CA . GLY A 1 441 ? -23.359 -3.553 -4.34 1 80.5 441 GLY A CA 1
ATOM 3585 C C . GLY A 1 441 ? -24.484 -2.824 -5.066 1 80.5 441 GLY A C 1
ATOM 3586 O O . GLY A 1 441 ? -25.172 -1.988 -4.477 1 80.5 441 GLY A O 1
ATOM 3587 N N . ALA A 1 442 ? -24.656 -3.203 -6.305 1 88 442 ALA A N 1
ATOM 3588 C CA . ALA A 1 442 ? -25.688 -2.564 -7.117 1 88 442 ALA A CA 1
ATOM 3589 C C . ALA A 1 442 ? -27.078 -2.842 -6.555 1 88 442 ALA A C 1
ATOM 3591 O O . ALA A 1 442 ? -27.906 -1.938 -6.469 1 88 442 ALA A O 1
ATOM 3592 N N . ILE A 1 443 ? -27.281 -4.031 -6.191 1 80.19 443 ILE A N 1
ATOM 3593 C CA . ILE A 1 443 ? -28.578 -4.418 -5.648 1 80.19 443 ILE A CA 1
ATOM 3594 C C . ILE A 1 443 ? -28.828 -3.686 -4.332 1 80.19 443 ILE A C 1
ATOM 3596 O O . ILE A 1 443 ? -29.922 -3.18 -4.094 1 80.19 443 ILE A O 1
ATOM 3600 N N . GLY A 1 444 ? -27.875 -3.658 -3.482 1 80.38 444 GLY A N 1
ATOM 3601 C CA . GLY A 1 444 ? -28 -2.965 -2.211 1 80.38 444 GLY A CA 1
ATOM 3602 C C . GLY A 1 444 ? -28.297 -1.486 -2.361 1 80.38 444 GLY A C 1
ATOM 3603 O O . GLY A 1 444 ? -29.188 -0.958 -1.703 1 80.38 444 GLY A O 1
ATOM 3604 N N . HIS A 1 445 ? -27.547 -0.806 -3.211 1 89.94 445 HIS A N 1
ATOM 3605 C CA . HIS A 1 445 ? -27.734 0.624 -3.422 1 89.94 445 HIS A CA 1
ATOM 3606 C C . HIS A 1 445 ? -29.062 0.906 -4.117 1 89.94 445 HIS A C 1
ATOM 3608 O O . HIS A 1 445 ? -29.703 1.928 -3.855 1 89.94 445 HIS A O 1
ATOM 3614 N N . LEU A 1 446 ? -29.422 -0.029 -5.039 1 89.69 446 LEU A N 1
ATOM 3615 C CA . LEU A 1 446 ? -30.719 0.112 -5.695 1 89.69 446 LEU A CA 1
ATOM 3616 C C . LEU A 1 446 ? -31.844 0.039 -4.68 1 89.69 446 LEU A C 1
ATOM 3618 O O . LEU A 1 446 ? -32.812 0.814 -4.754 1 89.69 446 LEU A O 1
ATOM 3622 N N . LYS A 1 447 ? -31.703 -0.818 -3.791 1 84.38 447 LYS A N 1
ATOM 3623 C CA . LYS A 1 447 ? -32.719 -0.939 -2.736 1 84.38 447 LYS A CA 1
ATOM 3624 C C . LYS A 1 447 ? -32.781 0.341 -1.909 1 84.38 447 LYS A C 1
ATOM 3626 O O . LYS A 1 447 ? -33.875 0.774 -1.537 1 84.38 447 LYS A O 1
ATOM 3631 N N . ASN A 1 448 ? -31.734 0.946 -1.604 1 87.62 448 ASN A N 1
ATOM 3632 C CA . ASN A 1 448 ? -31.703 2.201 -0.862 1 87.62 448 ASN A CA 1
ATOM 3633 C C . ASN A 1 448 ? -32.406 3.318 -1.625 1 87.62 448 ASN A C 1
ATOM 3635 O O . ASN A 1 448 ? -33.188 4.07 -1.047 1 87.62 448 ASN A O 1
ATOM 3639 N N . LEU A 1 449 ? -32.156 3.385 -2.906 1 91.75 449 LEU A N 1
ATOM 3640 C CA . LEU A 1 449 ? -32.719 4.441 -3.729 1 91.75 449 LEU A CA 1
ATOM 3641 C C . LEU A 1 449 ? -34.25 4.301 -3.811 1 91.75 449 LEU A C 1
ATOM 3643 O O . LEU A 1 449 ? -34.938 5.289 -4.016 1 91.75 449 LEU A O 1
ATOM 3647 N N . LYS A 1 450 ? -34.656 3.074 -3.557 1 89.44 450 LYS A N 1
ATOM 3648 C CA . LYS A 1 450 ? -36.094 2.816 -3.699 1 89.44 450 LYS A CA 1
ATOM 3649 C C . LYS A 1 450 ? -36.812 3.016 -2.373 1 89.44 450 LYS A C 1
ATOM 3651 O O . LYS A 1 450 ? -38.062 3.039 -2.334 1 89.44 450 LYS A O 1
ATOM 3656 N N . THR A 1 451 ? -36.094 3.234 -1.336 1 89.25 451 THR A N 1
ATOM 3657 C CA . THR A 1 451 ? -36.719 3.494 -0.047 1 89.25 451 THR A CA 1
ATOM 3658 C C . THR A 1 451 ? -37.156 4.953 0.056 1 89.25 451 THR A C 1
ATOM 3660 O O . THR A 1 451 ? -36.438 5.852 -0.398 1 89.25 451 THR A O 1
ATOM 3663 N N . PHE A 1 452 ? -38.375 5.199 0.597 1 92.19 452 PHE A N 1
ATOM 3664 C CA . PHE A 1 452 ? -38.906 6.539 0.74 1 92.19 452 PHE A CA 1
ATOM 3665 C C . PHE A 1 452 ? -38.031 7.391 1.65 1 92.19 452 PHE A C 1
ATOM 3667 O O . PHE A 1 452 ? -37.812 8.578 1.38 1 92.19 452 PHE A O 1
ATOM 3674 N N . GLU A 1 453 ? -37.625 6.852 2.703 1 91.56 453 GLU A N 1
ATOM 3675 C CA . GLU A 1 453 ? -36.812 7.574 3.678 1 91.56 453 GLU A CA 1
ATOM 3676 C C . GLU A 1 453 ? -35.531 8.125 3.039 1 91.56 453 GLU A C 1
ATOM 3678 O O . GLU A 1 453 ? -35.156 9.281 3.279 1 91.56 453 GLU A O 1
ATOM 3683 N N . PHE A 1 454 ? -34.906 7.32 2.209 1 93.19 454 PHE A N 1
ATOM 3684 C CA . PHE A 1 454 ? -33.688 7.742 1.543 1 93.19 454 PHE A CA 1
ATOM 3685 C C . PHE A 1 454 ? -33.969 8.883 0.575 1 93.19 454 PHE A C 1
ATOM 3687 O O . PHE A 1 454 ? -33.219 9.883 0.554 1 93.19 454 PHE A O 1
ATOM 3694 N N . ALA A 1 455 ? -35 8.75 -0.184 1 95.19 455 ALA A N 1
ATOM 3695 C CA . ALA A 1 455 ? -35.344 9.781 -1.152 1 95.19 455 ALA A CA 1
ATOM 3696 C C . ALA A 1 455 ? -35.75 11.078 -0.45 1 95.19 455 ALA A C 1
ATOM 3698 O O . ALA A 1 455 ? -35.375 12.164 -0.887 1 95.19 455 ALA A O 1
ATOM 3699 N N . PHE A 1 456 ? -36.5 10.93 0.632 1 95.44 456 PHE A N 1
ATOM 3700 C CA . PHE A 1 456 ? -36.938 12.086 1.389 1 95.44 456 PHE A CA 1
ATOM 3701 C C . PHE A 1 456 ? -35.75 12.859 1.954 1 95.44 456 PHE A C 1
ATOM 3703 O O . PHE A 1 456 ? -35.656 14.078 1.803 1 95.44 456 PHE A O 1
ATOM 3710 N N . LEU A 1 457 ? -34.875 12.18 2.578 1 94.25 457 LEU A N 1
ATOM 3711 C CA . LEU A 1 457 ? -33.719 12.828 3.186 1 94.25 457 LEU A CA 1
ATOM 3712 C C . LEU A 1 457 ? -32.812 13.414 2.117 1 94.25 457 LEU A C 1
ATOM 3714 O O . LEU A 1 457 ? -32.219 14.469 2.328 1 94.25 457 LEU A O 1
ATOM 3718 N N . ALA A 1 458 ? -32.719 12.719 0.975 1 96 458 ALA A N 1
ATOM 3719 C CA . ALA A 1 458 ? -31.922 13.25 -0.132 1 96 458 ALA A CA 1
ATOM 3720 C C . ALA A 1 458 ? -32.469 14.609 -0.579 1 96 458 ALA A C 1
ATOM 3722 O O . ALA A 1 458 ? -31.688 15.539 -0.809 1 96 458 ALA A O 1
ATOM 3723 N N . LEU A 1 459 ? -33.719 14.68 -0.625 1 95.94 459 LEU A N 1
ATOM 3724 C CA . LEU A 1 459 ? -34.375 15.914 -1.083 1 95.94 459 LEU A CA 1
ATOM 3725 C C . LEU A 1 459 ? -34.25 17.016 -0.028 1 95.94 459 LEU A C 1
ATOM 3727 O O . LEU A 1 459 ? -34 18.172 -0.357 1 95.94 459 LEU A O 1
ATOM 3731 N N . VAL A 1 460 ? -34.375 16.656 1.23 1 94.81 460 VAL A N 1
ATOM 3732 C CA . VAL A 1 460 ? -34.281 17.609 2.322 1 94.81 460 VAL A CA 1
ATOM 3733 C C . VAL A 1 460 ? -32.875 18.219 2.35 1 94.81 460 VAL A C 1
ATOM 3735 O O . VAL A 1 460 ? -32.75 19.453 2.361 1 94.81 460 VAL A O 1
ATOM 3738 N N . PHE A 1 461 ? -31.906 17.406 2.309 1 93.44 461 PHE A N 1
ATOM 3739 C CA . PHE A 1 461 ? -30.531 17.891 2.432 1 93.44 461 PHE A CA 1
ATOM 3740 C C . PHE A 1 461 ? -30.094 18.594 1.154 1 93.44 461 PHE A C 1
ATOM 3742 O O . PHE A 1 461 ? -29.328 19.562 1.203 1 93.44 461 PHE A O 1
ATOM 3749 N N . SER A 1 462 ? -30.609 18.109 0.012 1 93.44 462 SER A N 1
ATOM 3750 C CA . SER A 1 462 ? -30.297 18.812 -1.229 1 93.44 462 SER A CA 1
ATOM 3751 C C . SER A 1 462 ? -30.781 20.266 -1.172 1 93.44 462 SER A C 1
ATOM 3753 O O . SER A 1 462 ? -30.109 21.172 -1.67 1 93.44 462 SER A O 1
ATOM 3755 N N . ASN A 1 463 ? -31.922 20.438 -0.556 1 92.81 463 ASN A N 1
ATOM 3756 C CA . ASN A 1 463 ? -32.469 21.766 -0.415 1 92.81 463 ASN A CA 1
ATOM 3757 C C . ASN A 1 463 ? -31.672 22.625 0.553 1 92.81 463 ASN A C 1
ATOM 3759 O O . ASN A 1 463 ? -31.516 23.828 0.34 1 92.81 463 ASN A O 1
ATOM 3763 N N . ILE A 1 464 ? -31.234 22.047 1.563 1 91.69 464 ILE A N 1
ATOM 3764 C CA . ILE A 1 464 ? -30.453 22.75 2.58 1 91.69 464 ILE A CA 1
ATOM 3765 C C . ILE A 1 464 ? -29.062 23.062 2.039 1 91.69 464 ILE A C 1
ATOM 3767 O O . ILE A 1 464 ? -28.547 24.172 2.248 1 91.69 464 ILE A O 1
ATOM 3771 N N . PHE A 1 465 ? -28.438 22.141 1.285 1 91.38 465 PHE A N 1
ATOM 3772 C CA . PHE A 1 465 ? -27.047 22.25 0.844 1 91.38 465 PHE A CA 1
ATOM 3773 C C . PHE A 1 465 ? -26.906 23.328 -0.223 1 91.38 465 PHE A C 1
ATOM 3775 O O . PHE A 1 465 ? -25.812 23.859 -0.428 1 91.38 465 PHE A O 1
ATOM 3782 N N . ILE A 1 466 ? -27.953 23.719 -0.845 1 89.44 466 ILE A N 1
ATOM 3783 C CA . ILE A 1 466 ? -27.906 24.812 -1.811 1 89.44 466 ILE A CA 1
ATOM 3784 C C . ILE A 1 466 ? -27.438 26.094 -1.119 1 89.44 466 ILE A C 1
ATOM 3786 O O . ILE A 1 466 ? -26.594 26.828 -1.648 1 89.44 466 ILE A O 1
ATOM 3790 N N . TYR A 1 467 ? -27.953 26.266 0.078 1 90.62 467 TYR A N 1
ATOM 3791 C CA . TYR A 1 467 ? -27.625 27.469 0.824 1 90.62 467 TYR A CA 1
ATOM 3792 C C . TYR A 1 467 ? -26.266 27.359 1.483 1 90.62 467 TYR A C 1
ATOM 3794 O O . TYR A 1 467 ? -25.484 28.312 1.496 1 90.62 467 TYR A O 1
ATOM 3802 N N . THR A 1 468 ? -25.953 26.219 1.98 1 89.25 468 THR A N 1
ATOM 3803 C CA . THR A 1 468 ? -24.703 26.062 2.715 1 89.25 468 THR A CA 1
ATOM 3804 C C . THR A 1 468 ? -23.516 26.016 1.758 1 89.25 468 THR A C 1
ATOM 3806 O O . THR A 1 468 ? -22.406 26.406 2.125 1 89.25 468 THR A O 1
ATOM 3809 N N . GLU A 1 469 ? -23.734 25.578 0.547 1 87.5 469 GLU A N 1
ATOM 3810 C CA . GLU A 1 469 ? -22.672 25.594 -0.454 1 87.5 469 GLU A CA 1
ATOM 3811 C C . GLU A 1 469 ? -22.281 27.016 -0.811 1 87.5 469 GLU A C 1
ATOM 3813 O O . GLU A 1 469 ? -21.094 27.312 -0.985 1 87.5 469 GLU A O 1
ATOM 3818 N N . ASN A 1 470 ? -23.25 27.797 -0.971 1 87.69 470 ASN A N 1
ATOM 3819 C CA . ASN A 1 470 ? -23 29.203 -1.233 1 87.69 470 ASN A CA 1
ATOM 3820 C C . ASN A 1 470 ? -22.234 29.859 -0.082 1 87.69 470 ASN A C 1
ATOM 3822 O O . ASN A 1 470 ? -21.328 30.656 -0.307 1 87.69 470 ASN A O 1
ATOM 3826 N N . LEU A 1 471 ? -22.672 29.594 1.077 1 89.31 471 LEU A N 1
ATOM 3827 C CA . LEU A 1 471 ? -21.984 30.125 2.254 1 89.31 471 LEU A CA 1
ATOM 3828 C C . LEU A 1 471 ? -20.547 29.625 2.314 1 89.31 471 LEU A C 1
ATOM 3830 O O . LEU A 1 471 ? -19.641 30.391 2.639 1 89.31 471 LEU A O 1
ATOM 3834 N N . PHE A 1 472 ? -20.359 28.391 1.986 1 86.25 472 PHE A N 1
ATOM 3835 C CA . PHE A 1 472 ? -19.016 27.812 1.996 1 86.25 472 PHE A CA 1
ATOM 3836 C C . PHE A 1 472 ? -18.109 28.547 1.031 1 86.25 472 PHE A C 1
ATOM 3838 O O . PHE A 1 472 ? -16.969 28.859 1.369 1 86.25 472 PHE A O 1
ATOM 3845 N N . ASN A 1 473 ? -18.562 28.828 -0.1 1 84.06 473 ASN A N 1
ATOM 3846 C CA . ASN A 1 473 ? -17.781 29.547 -1.105 1 84.06 473 ASN A CA 1
ATOM 3847 C C . ASN A 1 473 ? -17.391 30.938 -0.628 1 84.06 473 ASN A C 1
ATOM 3849 O O . ASN A 1 473 ? -16.266 31.391 -0.859 1 84.06 473 ASN A O 1
ATOM 3853 N N . VAL A 1 474 ? -18.266 31.547 0.005 1 85.62 474 VAL A N 1
ATOM 3854 C CA . VAL A 1 474 ? -18.016 32.875 0.526 1 85.62 474 VAL A CA 1
ATOM 3855 C C . VAL A 1 474 ? -16.969 32.812 1.634 1 85.62 474 VAL A C 1
ATOM 3857 O O . VAL A 1 474 ? -16.016 33.625 1.645 1 85.62 474 VAL A O 1
ATOM 3860 N N . LEU A 1 475 ? -17.141 31.875 2.535 1 83.06 475 LEU A N 1
ATOM 3861 C CA . LEU A 1 475 ? -16.234 31.766 3.686 1 83.06 475 LEU A CA 1
ATOM 3862 C C . LEU A 1 475 ? -14.836 31.359 3.246 1 83.06 475 LEU A C 1
ATOM 3864 O O . LEU A 1 475 ? -13.852 31.766 3.871 1 83.06 475 LEU A O 1
ATOM 3868 N N . GLN A 1 476 ? -14.805 30.688 2.18 1 77.5 476 GLN A N 1
ATOM 3869 C CA . GLN A 1 476 ? -13.508 30.219 1.68 1 77.5 476 GLN A CA 1
ATOM 3870 C C . GLN A 1 476 ? -12.797 31.328 0.897 1 77.5 476 GLN A C 1
ATOM 3872 O O . GLN A 1 476 ? -11.586 31.5 1.021 1 77.5 476 GLN A O 1
ATOM 3877 N N . ASN A 1 477 ? -13.531 32.094 0.167 1 75.12 477 ASN A N 1
ATOM 3878 C CA . ASN A 1 477 ? -12.93 33.094 -0.74 1 75.12 477 ASN A CA 1
ATOM 3879 C C . ASN A 1 477 ? -12.75 34.438 -0.069 1 75.12 477 ASN A C 1
ATOM 3881 O O . ASN A 1 477 ? -11.906 35.25 -0.48 1 75.12 477 ASN A O 1
ATOM 3885 N N . LYS A 1 478 ? -13.641 34.781 0.833 1 76.5 478 LYS A N 1
ATOM 3886 C CA . LYS A 1 478 ? -13.594 36.094 1.485 1 76.5 478 LYS A CA 1
ATOM 3887 C C . LYS A 1 478 ? -13.305 35.969 2.979 1 76.5 478 LYS A C 1
ATOM 3889 O O . LYS A 1 478 ? -14.008 36.531 3.809 1 76.5 478 LYS A O 1
ATOM 3894 N N . SER A 1 479 ? -12.32 35.219 3.26 1 72.56 479 SER A N 1
ATOM 3895 C CA . SER A 1 479 ? -12.055 34.875 4.648 1 72.56 479 SER A CA 1
ATOM 3896 C C . SER A 1 479 ? -11.586 36.094 5.453 1 72.56 479 SER A C 1
ATOM 3898 O O . SER A 1 479 ? -11.75 36.125 6.676 1 72.56 479 SER A O 1
ATOM 3900 N N . PHE A 1 480 ? -11.102 37.219 4.816 1 72 480 PHE A N 1
ATOM 3901 C CA . PHE A 1 480 ? -10.562 38.344 5.539 1 72 480 PHE A CA 1
ATOM 3902 C C . PHE A 1 480 ? -11.656 39.375 5.812 1 72 480 PHE A C 1
ATOM 3904 O O . PHE A 1 480 ? -11.516 40.219 6.699 1 72 480 PHE A O 1
ATOM 3911 N N . ASP A 1 481 ? -12.672 39.25 4.992 1 78.25 481 ASP A N 1
ATOM 3912 C CA . ASP A 1 481 ? -13.789 40.156 5.195 1 78.25 481 ASP A CA 1
ATOM 3913 C C . ASP A 1 481 ? -14.797 39.594 6.18 1 78.25 481 ASP A C 1
ATOM 3915 O O . ASP A 1 481 ? -15.875 39.125 5.777 1 78.25 481 ASP A O 1
ATOM 3919 N N . ILE A 1 482 ? -14.453 39.688 7.402 1 81.94 482 ILE A N 1
ATOM 3920 C CA . ILE A 1 482 ? -15.211 39.062 8.469 1 81.94 482 ILE A CA 1
ATOM 3921 C C . ILE A 1 482 ? -16.625 39.656 8.531 1 81.94 482 ILE A C 1
ATOM 3923 O O . ILE A 1 482 ? -17.594 38.906 8.773 1 81.94 482 ILE A O 1
ATOM 3927 N N . GLU A 1 483 ? -16.734 40.938 8.328 1 82.81 483 GLU A N 1
ATOM 3928 C CA . GLU A 1 483 ? -18.047 41.562 8.367 1 82.81 483 GLU A CA 1
ATOM 3929 C C . GLU A 1 483 ? -18.969 41 7.293 1 82.81 483 GLU A C 1
ATOM 3931 O O . GLU A 1 483 ? -20.141 40.719 7.555 1 82.81 483 GLU A O 1
ATOM 3936 N N . PHE A 1 484 ? -18.391 40.906 6.191 1 86.12 484 PHE A N 1
ATOM 3937 C CA . PHE A 1 484 ? -19.156 40.344 5.094 1 86.12 484 PHE A CA 1
ATOM 3938 C C . PHE A 1 484 ? -19.547 38.906 5.391 1 86.12 484 PHE A C 1
ATOM 3940 O O . PHE A 1 484 ? -20.672 38.469 5.113 1 86.12 484 PHE A O 1
ATOM 3947 N N . CYS A 1 485 ? -18.625 38.188 5.957 1 87.56 485 CYS A N 1
ATOM 3948 C CA . CYS A 1 485 ? -18.875 36.781 6.305 1 87.56 485 CYS A CA 1
ATOM 3949 C C . CYS A 1 485 ? -20 36.688 7.328 1 87.56 485 CYS A C 1
ATOM 3951 O O . CYS A 1 485 ? -20.875 35.812 7.219 1 87.56 485 CYS A O 1
ATOM 3953 N N . LEU A 1 486 ? -19.984 37.594 8.234 1 87.5 486 LEU A N 1
ATOM 3954 C CA . LEU A 1 486 ? -21.016 37.594 9.273 1 87.5 486 LEU A CA 1
ATOM 3955 C C . LEU A 1 486 ? -22.391 37.875 8.68 1 87.5 486 LEU A C 1
ATOM 3957 O O . LEU A 1 486 ? -23.375 37.25 9.062 1 87.5 486 LEU A O 1
ATOM 3961 N N . ILE A 1 487 ? -22.438 38.719 7.754 1 91.06 487 ILE A N 1
ATOM 3962 C CA . ILE A 1 487 ? -23.688 39.062 7.082 1 91.06 487 ILE A CA 1
ATOM 3963 C C . ILE A 1 487 ? -24.203 37.844 6.312 1 91.06 487 ILE A C 1
ATOM 3965 O O . ILE A 1 487 ? -25.391 37.531 6.355 1 91.06 487 ILE A O 1
ATOM 3969 N N . LYS A 1 488 ? -23.281 37.219 5.641 1 92.06 488 LYS A N 1
ATOM 3970 C CA . LYS A 1 488 ? -23.672 36.062 4.836 1 92.06 488 LYS A CA 1
ATOM 3971 C C . LYS A 1 488 ? -24.125 34.906 5.723 1 92.06 488 LYS A C 1
ATOM 3973 O O . LYS A 1 488 ? -25.031 34.156 5.348 1 92.06 488 LYS A O 1
ATOM 3978 N N . ILE A 1 489 ? -23.516 34.719 6.871 1 92.19 489 ILE A N 1
ATOM 3979 C CA . ILE A 1 489 ? -23.922 33.688 7.82 1 92.19 489 ILE A CA 1
ATOM 3980 C C . ILE A 1 489 ? -25.344 33.969 8.312 1 92.19 489 ILE A C 1
ATOM 3982 O O . ILE A 1 489 ? -26.188 33.062 8.336 1 92.19 489 ILE A O 1
ATOM 3986 N N . THR A 1 490 ? -25.625 35.219 8.641 1 92.62 490 THR A N 1
ATOM 3987 C CA . THR A 1 490 ? -26.938 35.594 9.117 1 92.62 490 THR A CA 1
ATOM 3988 C C . THR A 1 490 ? -27.984 35.438 8.023 1 92.62 490 THR A C 1
ATOM 3990 O O . THR A 1 490 ? -29.094 34.969 8.281 1 92.62 490 THR A O 1
ATOM 3993 N N . THR A 1 491 ? -27.562 35.781 6.863 1 94.56 491 THR A N 1
ATOM 3994 C CA . THR A 1 491 ? -28.469 35.625 5.73 1 94.56 491 THR A CA 1
ATOM 3995 C C . THR A 1 491 ? -28.812 34.156 5.504 1 94.56 491 THR A C 1
ATOM 3997 O O . THR A 1 491 ? -29.969 33.844 5.219 1 94.56 491 THR A O 1
ATOM 4000 N N . THR A 1 492 ? -27.828 33.344 5.586 1 94.56 492 THR A N 1
ATOM 4001 C CA . THR A 1 492 ? -28.047 31.922 5.41 1 94.56 492 THR A CA 1
ATOM 4002 C C . THR A 1 492 ? -28.953 31.375 6.5 1 94.56 492 THR A C 1
ATOM 4004 O O . THR A 1 492 ? -29.844 30.562 6.227 1 94.56 492 THR A O 1
ATOM 4007 N N . CYS A 1 493 ? -28.797 31.812 7.738 1 94.44 493 CYS A N 1
ATOM 4008 C CA . CYS A 1 493 ? -29.656 31.391 8.836 1 94.44 493 CYS A CA 1
ATOM 4009 C C . CYS A 1 493 ? -31.109 31.797 8.578 1 94.44 493 CYS A C 1
ATOM 4011 O O . CYS A 1 493 ? -32.031 31 8.789 1 94.44 493 CYS A O 1
ATOM 4013 N N . ASP A 1 494 ? -31.281 32.938 8.07 1 95.19 494 ASP A N 1
ATOM 4014 C CA . ASP A 1 494 ? -32.625 33.438 7.785 1 95.19 494 ASP A CA 1
ATOM 4015 C C . ASP A 1 494 ? -33.281 32.656 6.66 1 95.19 494 ASP A C 1
ATOM 4017 O O . ASP A 1 494 ? -34.469 32.344 6.715 1 95.19 494 ASP A O 1
ATOM 4021 N N . LEU A 1 495 ? -32.5 32.344 5.703 1 95.06 495 LEU A N 1
ATOM 4022 C CA . LEU A 1 495 ? -33.031 31.578 4.586 1 95.06 495 LEU A CA 1
ATOM 4023 C C . LEU A 1 495 ? -33.438 30.172 5.035 1 95.06 495 LEU A C 1
ATOM 4025 O O . LEU A 1 495 ? -34.438 29.656 4.594 1 95.06 495 LEU A O 1
ATOM 4029 N N . LEU A 1 496 ? -32.656 29.562 5.895 1 94.56 496 LEU A N 1
ATOM 4030 C CA . LEU A 1 496 ? -32.969 28.234 6.414 1 94.56 496 LEU A CA 1
ATOM 4031 C C . LEU A 1 496 ? -34.188 28.281 7.312 1 94.56 496 LEU A C 1
ATOM 4033 O O . LEU A 1 496 ? -35 27.344 7.316 1 94.56 496 LEU A O 1
ATOM 4037 N N . LYS A 1 497 ? -34.344 29.375 8.047 1 94.69 497 LYS A N 1
ATOM 4038 C CA . LYS A 1 497 ? -35.5 29.547 8.891 1 94.69 497 LYS A CA 1
ATOM 4039 C C . LYS A 1 497 ? -36.781 29.656 8.039 1 94.69 497 LYS A C 1
ATOM 4041 O O . LYS A 1 497 ? -37.844 29.156 8.438 1 94.69 497 LYS A O 1
ATOM 4046 N N . LYS A 1 498 ? -36.594 30.234 6.906 1 93.38 498 LYS A N 1
ATOM 4047 C CA . LYS A 1 498 ? -37.75 30.375 6 1 93.38 498 LYS A CA 1
ATOM 4048 C C . LYS A 1 498 ? -38.156 29.031 5.402 1 93.38 498 LYS A C 1
ATOM 4050 O O . LYS A 1 498 ? -39.312 28.844 5.02 1 93.38 498 LYS A O 1
ATOM 4055 N N . LYS A 1 499 ? -37.219 28.141 5.336 1 93.31 499 LYS A N 1
ATOM 4056 C CA . LYS A 1 499 ? -37.5 26.812 4.789 1 93.31 499 LYS A CA 1
ATOM 4057 C C . LYS A 1 499 ? -38.188 25.922 5.812 1 93.31 499 LYS A C 1
ATOM 4059 O O . LYS A 1 499 ? -38.781 24.906 5.457 1 93.31 499 LYS A O 1
ATOM 4064 N N . ARG A 1 500 ? -38.125 26.375 7.121 1 94.06 500 ARG A N 1
ATOM 4065 C CA . ARG A 1 500 ? -38.75 25.609 8.188 1 94.06 500 ARG A CA 1
ATOM 4066 C C . ARG A 1 500 ? -40.281 25.844 8.188 1 94.06 500 ARG A C 1
ATOM 4068 O O . ARG A 1 500 ? -40.844 26.312 9.172 1 94.06 500 ARG A O 1
ATOM 4075 N N . LYS A 1 501 ? -40.969 25.531 7.125 1 94.06 501 LYS A N 1
ATOM 4076 C CA . LYS A 1 501 ? -42.406 25.734 6.965 1 94.06 501 LYS A CA 1
ATOM 4077 C C . LYS A 1 501 ? -43.094 24.438 6.512 1 94.06 501 LYS A C 1
ATOM 4079 O O . LYS A 1 501 ? -42.469 23.609 5.848 1 94.06 501 LYS A O 1
ATOM 4084 N N . LYS A 1 502 ? -44.312 24.328 6.801 1 93.31 502 LYS A N 1
ATOM 4085 C CA . LYS A 1 502 ? -45.094 23.141 6.469 1 93.31 502 LYS A CA 1
ATOM 4086 C C . LYS A 1 502 ? -45.219 22.953 4.957 1 93.31 502 LYS A C 1
ATOM 4088 O O . LYS A 1 502 ? -45.188 21.828 4.457 1 93.31 502 LYS A O 1
ATOM 4093 N N . TYR A 1 503 ? -45.281 24.047 4.305 1 93 503 TYR A N 1
ATOM 4094 C CA . TYR A 1 503 ? -45.438 23.969 2.854 1 93 503 TYR A CA 1
ATOM 4095 C C . TYR A 1 503 ? -44.188 23.391 2.207 1 93 503 TYR A C 1
ATOM 4097 O O . TYR A 1 503 ? -44.281 22.625 1.246 1 93 503 TYR A O 1
ATOM 4105 N N . GLU A 1 504 ? -43.062 23.766 2.699 1 94.44 504 GLU A N 1
ATOM 4106 C CA . GLU A 1 504 ? -41.812 23.234 2.178 1 94.44 504 GLU A CA 1
ATOM 4107 C C . GLU A 1 504 ? -41.688 21.734 2.453 1 94.44 504 GLU A C 1
ATOM 4109 O O . GLU A 1 504 ? -41.219 20.969 1.612 1 94.44 504 GLU A O 1
ATOM 4114 N N . PHE A 1 505 ? -42.125 21.312 3.613 1 95.62 505 PHE A N 1
ATOM 4115 C CA . PHE A 1 505 ? -42.125 19.906 3.969 1 95.62 505 PHE A CA 1
ATOM 4116 C C . PHE A 1 505 ? -43 19.109 2.998 1 95.62 505 PHE A C 1
ATOM 4118 O O . PHE A 1 505 ? -42.562 18.062 2.488 1 95.62 505 PHE A O 1
ATOM 4125 N N . LEU A 1 506 ? -44.156 19.609 2.752 1 94.44 506 LEU A N 1
ATOM 4126 C CA . LEU A 1 506 ? -45.094 18.906 1.895 1 94.44 506 LEU A CA 1
ATOM 4127 C C . LEU A 1 506 ? -44.594 18.797 0.468 1 94.44 506 LEU A C 1
ATOM 4129 O O . LEU A 1 506 ? -44.781 17.797 -0.206 1 94.44 506 LEU A O 1
ATOM 4133 N N . LYS A 1 507 ? -43.969 19.812 0.06 1 94.88 507 LYS A N 1
ATOM 4134 C CA . LYS A 1 507 ? -43.375 19.797 -1.274 1 94.88 507 LYS A CA 1
ATOM 4135 C C . LYS A 1 507 ? -42.344 18.703 -1.409 1 94.88 507 LYS A C 1
ATOM 4137 O O . LYS A 1 507 ? -42.344 17.922 -2.363 1 94.88 507 LYS A O 1
ATOM 4142 N N . LEU A 1 508 ? -41.438 18.625 -0.45 1 95.44 508 LEU A N 1
ATOM 4143 C CA . LEU A 1 508 ? -40.344 17.641 -0.473 1 95.44 508 LEU A CA 1
ATOM 4144 C C . LEU A 1 508 ? -40.906 16.234 -0.285 1 95.44 508 LEU A C 1
ATOM 4146 O O . LEU A 1 508 ? -40.438 15.281 -0.922 1 95.44 508 LEU A O 1
ATOM 4150 N N . PHE A 1 509 ? -41.906 16.156 0.554 1 94.5 509 PHE A N 1
ATOM 4151 C CA . PHE A 1 509 ? -42.562 14.875 0.811 1 94.5 509 PHE A CA 1
ATOM 4152 C C . PHE A 1 509 ? -43.219 14.328 -0.459 1 94.5 509 PHE A C 1
ATOM 4154 O O . PHE A 1 509 ? -43.062 13.148 -0.781 1 94.5 509 PHE A O 1
ATOM 4161 N N . ASN A 1 510 ? -43.875 15.195 -1.166 1 92.94 510 ASN A N 1
ATOM 4162 C CA . ASN A 1 510 ? -44.531 14.781 -2.398 1 92.94 510 ASN A CA 1
ATOM 4163 C C . ASN A 1 510 ? -43.531 14.422 -3.484 1 92.94 510 ASN A C 1
ATOM 4165 O O . ASN A 1 510 ? -43.75 13.508 -4.281 1 92.94 510 ASN A O 1
ATOM 4169 N N . GLN A 1 511 ? -42.531 15.156 -3.494 1 93.94 511 GLN A N 1
ATOM 4170 C CA . GLN A 1 511 ? -41.5 14.836 -4.453 1 93.94 511 GLN A CA 1
ATOM 4171 C C . GLN A 1 511 ? -40.875 13.461 -4.168 1 93.94 511 GLN A C 1
ATOM 4173 O O . GLN A 1 511 ? -40.562 12.719 -5.098 1 93.94 511 GLN A O 1
ATOM 4178 N N . ALA A 1 512 ? -40.656 13.172 -2.893 1 93.88 512 ALA A N 1
ATOM 4179 C CA . ALA A 1 512 ? -40.125 11.867 -2.496 1 93.88 512 ALA A CA 1
ATOM 4180 C C . ALA A 1 512 ? -41.094 10.75 -2.902 1 93.88 512 ALA A C 1
ATOM 4182 O O . ALA A 1 512 ? -40.656 9.656 -3.273 1 93.88 512 ALA A O 1
ATOM 4183 N N . VAL A 1 513 ? -42.375 11.047 -2.822 1 91.69 513 VAL A N 1
ATOM 4184 C CA . VAL A 1 513 ? -43.375 10.086 -3.242 1 91.69 513 VAL A CA 1
ATOM 4185 C C . VAL A 1 513 ? -43.25 9.828 -4.742 1 91.69 513 VAL A C 1
ATOM 4187 O O . VAL A 1 513 ? -43.438 8.695 -5.199 1 91.69 513 VAL A O 1
ATOM 4190 N N . THR A 1 514 ? -42.969 10.82 -5.445 1 89.81 514 THR A N 1
ATOM 4191 C CA . THR A 1 514 ? -42.812 10.695 -6.895 1 89.81 514 THR A CA 1
ATOM 4192 C C . THR A 1 514 ? -41.594 9.859 -7.238 1 89.81 514 THR A C 1
ATOM 4194 O O . THR A 1 514 ? -41.594 9.078 -8.195 1 89.81 514 THR A O 1
ATOM 4197 N N . PHE A 1 515 ? -40.531 10.031 -6.477 1 90.25 515 PHE A N 1
ATOM 4198 C CA . PHE A 1 515 ? -39.281 9.32 -6.719 1 90.25 515 PHE A CA 1
ATOM 4199 C C . PHE A 1 515 ? -39.469 7.82 -6.492 1 90.25 515 PHE A C 1
ATOM 4201 O O . PHE A 1 515 ? -38.875 7.004 -7.207 1 90.25 515 PHE A O 1
ATOM 4208 N N . THR A 1 516 ? -40.156 7.387 -5.43 1 89.69 516 THR A N 1
ATOM 4209 C CA . THR A 1 516 ? -40.125 6.004 -4.965 1 89.69 516 THR A CA 1
ATOM 4210 C C . THR A 1 516 ? -41.5 5.34 -5.109 1 89.69 516 THR A C 1
ATOM 4212 O O . THR A 1 516 ? -41.594 4.113 -5.047 1 89.69 516 THR A O 1
ATOM 4215 N N . LYS A 1 517 ? -42.531 6.031 -5.316 1 82.69 517 LYS A N 1
ATOM 4216 C CA . LYS A 1 517 ? -43.875 5.492 -5.352 1 82.69 517 LYS A CA 1
ATOM 4217 C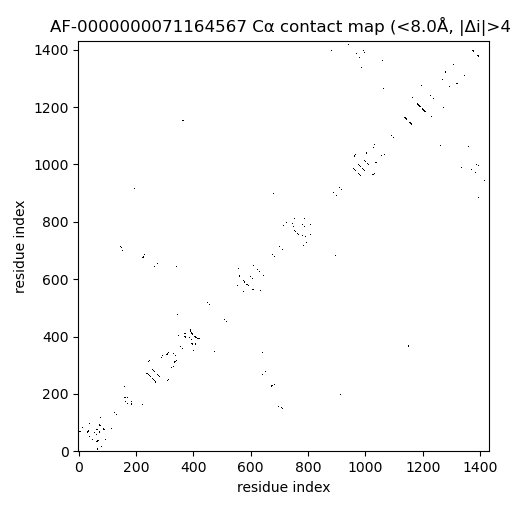 C . LYS A 1 517 ? -44.094 4.484 -4.227 1 82.69 517 LYS A C 1
ATOM 4219 O O . LYS A 1 517 ? -44.375 3.311 -4.48 1 82.69 517 LYS A O 1
ATOM 4224 N N . PRO A 1 518 ? -44 5 -2.988 1 77.75 518 PRO A N 1
ATOM 4225 C CA . PRO A 1 518 ? -44 4.094 -1.839 1 77.75 518 PRO A CA 1
ATOM 4226 C C . PRO A 1 518 ? -45.375 3.422 -1.639 1 77.75 518 PRO A C 1
ATOM 4228 O O . PRO A 1 518 ? -46.375 3.928 -2.117 1 77.75 518 PRO A O 1
ATOM 4231 N N . THR A 1 519 ? -45.219 2.234 -0.926 1 71.44 519 THR A N 1
ATOM 4232 C CA . THR A 1 519 ? -46.469 1.609 -0.478 1 71.44 519 THR A CA 1
ATOM 4233 C C . THR A 1 519 ? -47.094 2.414 0.653 1 71.44 519 THR A C 1
ATOM 4235 O O . THR A 1 519 ? -46.438 3.221 1.3 1 71.44 519 THR A O 1
ATOM 4238 N N . ARG A 1 520 ? -48.469 2.338 0.822 1 60.41 520 ARG A N 1
ATOM 4239 C CA . ARG A 1 520 ? -49.25 3.08 1.816 1 60.41 520 ARG A CA 1
ATOM 4240 C C . ARG A 1 520 ? -48.562 3.014 3.186 1 60.41 520 ARG A C 1
ATOM 4242 O O . ARG A 1 520 ? -48.562 4 3.926 1 60.41 520 ARG A O 1
ATOM 4249 N N . ASN A 1 521 ? -47.906 1.959 3.52 1 59.03 521 ASN A N 1
ATOM 4250 C CA . ASN A 1 521 ? -47.312 1.756 4.84 1 59.03 521 ASN A CA 1
ATOM 4251 C C . ASN A 1 521 ? -46 2.551 5.004 1 59.03 521 ASN A C 1
ATOM 4253 O O . ASN A 1 521 ? -45.719 3.023 6.098 1 59.03 521 ASN A O 1
ATOM 4257 N N . GLU A 1 522 ? -45.344 2.781 3.957 1 62.97 522 GLU A N 1
ATOM 4258 C CA . GLU A 1 522 ? -44.031 3.424 4.023 1 62.97 522 GLU A CA 1
ATOM 4259 C C . GLU A 1 522 ? -44.156 4.934 4.215 1 62.97 522 GLU A C 1
ATOM 4261 O O . GLU A 1 522 ? -43.344 5.555 4.887 1 62.97 522 GLU A O 1
ATOM 4266 N N . SER A 1 523 ? -45.312 5.457 3.645 1 59.94 523 SER A N 1
ATOM 4267 C CA . SER A 1 523 ? -45.5 6.902 3.676 1 59.94 523 SER A CA 1
ATOM 4268 C C . SER A 1 523 ? -46.469 7.309 4.805 1 59.94 523 SER A C 1
ATOM 4270 O O . SER A 1 523 ? -46.656 8.5 5.066 1 59.94 523 SER A O 1
ATOM 4272 N N . THR A 1 524 ? -47.156 6.293 5.367 1 62 524 THR A N 1
ATOM 4273 C CA . THR A 1 524 ? -48.219 6.582 6.324 1 62 524 THR A CA 1
ATOM 4274 C C . THR A 1 524 ? -47.656 7.293 7.551 1 62 524 THR A C 1
ATOM 4276 O O . THR A 1 524 ? -48.406 7.922 8.305 1 62 524 THR A O 1
ATOM 4279 N N . ASN A 1 525 ? -46.406 7.352 7.633 1 76.62 525 ASN A N 1
ATOM 4280 C CA . ASN A 1 525 ? -45.906 8.031 8.828 1 76.62 525 ASN A CA 1
ATOM 4281 C C . ASN A 1 525 ? -45.438 9.438 8.516 1 76.62 525 ASN A C 1
ATOM 4283 O O . ASN A 1 525 ? -44.281 9.797 8.836 1 76.62 525 ASN A O 1
ATOM 4287 N N . GLN A 1 526 ? -46.312 10.195 7.809 1 86.62 526 GLN A N 1
ATOM 4288 C CA . GLN A 1 526 ? -46 11.562 7.414 1 86.62 526 GLN A CA 1
ATOM 4289 C C . GLN A 1 526 ? -45.625 12.406 8.617 1 86.62 526 GLN A C 1
ATOM 4291 O O . GLN A 1 526 ? -44.719 13.25 8.531 1 86.62 526 GLN A O 1
ATOM 4296 N N . SER A 1 527 ? -46.219 12.133 9.742 1 88.31 527 SER A N 1
ATOM 4297 C CA . SER A 1 527 ? -45.938 12.898 10.953 1 88.31 527 SER A CA 1
ATOM 4298 C C . SER A 1 527 ? -44.5 12.688 11.43 1 88.31 527 SER A C 1
ATOM 4300 O O . SER A 1 527 ? -43.844 13.633 11.875 1 88.31 527 SER A O 1
ATOM 4302 N N . ASN A 1 528 ? -44.125 11.523 11.242 1 89.94 528 ASN A N 1
ATOM 4303 C CA . ASN A 1 528 ? -42.75 11.227 11.672 1 89.94 528 ASN A CA 1
ATOM 4304 C C . ASN A 1 528 ? -41.719 11.914 10.781 1 89.94 528 ASN A C 1
ATOM 4306 O O . ASN A 1 528 ? -40.688 12.375 11.266 1 89.94 528 ASN A O 1
ATOM 4310 N N . PHE A 1 529 ? -42.062 12.031 9.539 1 93.12 529 PHE A N 1
ATOM 4311 C CA . PHE A 1 529 ? -41.125 12.664 8.617 1 93.12 529 PHE A CA 1
ATOM 4312 C C . PHE A 1 529 ? -41.156 14.18 8.781 1 93.12 529 PHE A C 1
ATOM 4314 O O . PHE A 1 529 ? -40.156 14.852 8.586 1 93.12 529 PHE A O 1
ATOM 4321 N N . LYS A 1 530 ? -42.312 14.633 9.203 1 93.88 530 LYS A N 1
ATOM 4322 C CA . LYS A 1 530 ? -42.438 16.062 9.492 1 93.88 530 LYS A CA 1
ATOM 4323 C C . LYS A 1 530 ? -41.562 16.438 10.703 1 93.88 530 LYS A C 1
ATOM 4325 O O . LYS A 1 530 ? -40.875 17.453 10.672 1 93.88 530 LYS A O 1
ATOM 4330 N N . ILE A 1 531 ? -41.625 15.617 11.633 1 92 531 ILE A N 1
ATOM 4331 C CA . ILE A 1 531 ? -40.812 15.836 12.836 1 92 531 ILE A CA 1
ATOM 4332 C C . ILE A 1 531 ? -39.344 15.773 12.477 1 92 531 ILE A C 1
ATOM 4334 O O . ILE A 1 531 ? -38.531 16.609 12.93 1 92 531 ILE A O 1
ATOM 4338 N N . LEU A 1 532 ? -39 14.828 11.672 1 91.62 532 LEU A N 1
ATOM 4339 C CA . LEU A 1 532 ? -37.625 14.664 11.25 1 91.62 532 LEU A CA 1
ATOM 4340 C C . LEU A 1 532 ? -37.156 15.883 10.461 1 91.62 532 LEU A C 1
ATOM 4342 O O . LEU A 1 532 ? -36.031 16.359 10.656 1 91.62 532 LEU A O 1
ATOM 4346 N N . PHE A 1 533 ? -38.031 16.391 9.664 1 94.12 533 PHE A N 1
ATOM 4347 C CA . PHE A 1 533 ? -37.719 17.562 8.844 1 94.12 533 PHE A CA 1
ATOM 4348 C C . PHE A 1 533 ? -37.406 18.766 9.711 1 94.12 533 PHE A C 1
ATOM 4350 O O . PHE A 1 533 ? -36.406 19.438 9.516 1 94.12 533 PHE A O 1
ATOM 4357 N N . TYR A 1 534 ? -38.219 18.969 10.672 1 94.19 534 TYR A N 1
ATOM 4358 C CA . TYR A 1 534 ? -38.031 20.109 11.562 1 94.19 534 TYR A CA 1
ATOM 4359 C C . TYR A 1 534 ? -36.781 19.922 12.438 1 94.19 534 TYR A C 1
ATOM 4361 O O . TYR A 1 534 ? -36.062 20.875 12.711 1 94.19 534 TYR A O 1
ATOM 4369 N N . GLU A 1 535 ? -36.562 18.734 12.805 1 92 535 GLU A N 1
ATOM 4370 C CA . GLU A 1 535 ? -35.406 18.422 13.633 1 92 535 GLU A CA 1
ATOM 4371 C C . GLU A 1 535 ? -34.094 18.703 12.898 1 92 535 GLU A C 1
ATOM 4373 O O . GLU A 1 535 ? -33.125 19.219 13.484 1 92 535 GLU A O 1
ATOM 4378 N N . ILE A 1 536 ? -34.062 18.359 11.695 1 91.94 536 ILE A N 1
ATOM 4379 C CA . ILE A 1 536 ? -32.875 18.547 10.883 1 91.94 536 ILE A CA 1
ATOM 4380 C C . ILE A 1 536 ? -32.562 20.031 10.75 1 91.94 536 ILE A C 1
ATOM 4382 O O . ILE A 1 536 ? -31.422 20.469 10.984 1 91.94 536 ILE A O 1
ATOM 4386 N N . ILE A 1 537 ? -33.531 20.844 10.445 1 93.06 537 ILE A N 1
ATOM 4387 C CA . ILE A 1 537 ? -33.375 22.281 10.234 1 93.06 537 ILE A CA 1
ATOM 4388 C C . ILE A 1 537 ? -32.969 22.953 11.547 1 93.06 537 ILE A C 1
ATOM 4390 O O . ILE A 1 537 ? -32.062 23.781 11.586 1 93.06 537 ILE A O 1
ATOM 4394 N N . ASP A 1 538 ? -33.625 22.547 12.609 1 91.69 538 ASP A N 1
ATOM 4395 C CA . ASP A 1 538 ? -33.312 23.125 13.914 1 91.69 538 ASP A CA 1
ATOM 4396 C C . ASP A 1 538 ? -31.891 22.828 14.352 1 91.69 538 ASP A C 1
ATOM 4398 O O . ASP A 1 538 ? -31.219 23.688 14.922 1 91.69 538 ASP A O 1
ATOM 4402 N N . ASN A 1 539 ? -31.516 21.688 14.094 1 88.06 539 ASN A N 1
ATOM 4403 C CA . ASN A 1 539 ? -30.156 21.312 14.484 1 88.06 539 ASN A CA 1
ATOM 4404 C C . ASN A 1 539 ? -29.109 22.062 13.688 1 88.06 539 ASN A C 1
ATOM 4406 O O . ASN A 1 539 ? -28.062 22.438 14.234 1 88.06 539 ASN A O 1
ATOM 4410 N N . ILE A 1 540 ? -29.312 22.188 12.445 1 89 540 ILE A N 1
ATOM 4411 C CA . ILE A 1 540 ? -28.375 22.906 11.602 1 89 540 ILE A CA 1
ATOM 4412 C C . ILE A 1 540 ? -28.312 24.375 12.031 1 89 540 ILE A C 1
ATOM 4414 O O . ILE A 1 540 ? -27.234 24.953 12.125 1 89 540 ILE A O 1
ATOM 4418 N N . LEU A 1 541 ? -29.469 24.906 12.32 1 90.12 541 LEU A N 1
ATOM 4419 C CA . LEU A 1 541 ? -29.531 26.297 12.758 1 90.12 541 LEU A CA 1
ATOM 4420 C C . LEU A 1 541 ? -28.844 26.469 14.102 1 90.12 541 LEU A C 1
ATOM 4422 O O . LEU A 1 541 ? -28.141 27.469 14.312 1 90.12 541 LEU A O 1
ATOM 4426 N N . MET A 1 542 ? -29.047 25.531 14.898 1 85.94 542 MET A N 1
ATOM 4427 C CA . MET A 1 542 ? -28.406 25.594 16.203 1 85.94 542 MET A CA 1
ATOM 4428 C C . MET A 1 542 ? -26.875 25.531 16.078 1 85.94 542 MET A C 1
ATOM 4430 O O . MET A 1 542 ? -26.156 26.281 16.734 1 85.94 542 MET A O 1
ATOM 4434 N N . GLN A 1 543 ? -26.422 24.719 15.219 1 82.31 543 GLN A N 1
ATOM 4435 C CA . GLN A 1 543 ? -24.984 24.594 15 1 82.31 543 GLN A CA 1
ATOM 4436 C C . GLN A 1 543 ? -24.406 25.859 14.375 1 82.31 543 GLN A C 1
ATOM 4438 O O . GLN A 1 543 ? -23.312 26.297 14.742 1 82.31 543 GLN A O 1
ATOM 4443 N N . LEU A 1 544 ? -25.094 26.406 13.453 1 86.19 544 LEU A N 1
ATOM 4444 C CA . LEU A 1 544 ? -24.641 27.641 12.82 1 86.19 544 LEU A CA 1
ATOM 4445 C C . LEU A 1 544 ? -24.516 28.75 13.852 1 86.19 544 LEU A C 1
ATOM 4447 O O . LEU A 1 544 ? -23.5 29.453 13.883 1 86.19 544 LEU A O 1
ATOM 4451 N N . ASN A 1 545 ? -25.484 28.812 14.688 1 82.88 545 ASN A N 1
ATOM 4452 C CA . ASN A 1 545 ? -25.5 29.875 15.68 1 82.88 545 ASN A CA 1
ATOM 4453 C C . ASN A 1 545 ? -24.406 29.672 16.734 1 82.88 545 ASN A C 1
ATOM 4455 O O . ASN A 1 545 ? -23.766 30.641 17.156 1 82.88 545 ASN A O 1
ATOM 4459 N N . THR A 1 546 ? -24.188 28.516 17.062 1 75.75 546 THR A N 1
ATOM 4460 C CA . THR A 1 546 ? -23.234 28.219 18.109 1 75.75 546 THR A CA 1
ATOM 4461 C C . THR A 1 546 ? -21.797 28.328 17.594 1 75.75 546 THR A C 1
ATOM 4463 O O . THR A 1 546 ? -20.922 28.875 18.25 1 75.75 546 THR A O 1
ATOM 4466 N N . ARG A 1 547 ? -21.547 27.906 16.453 1 76.31 547 ARG A N 1
ATOM 4467 C CA . ARG A 1 547 ? -20.172 27.781 15.953 1 76.31 547 ARG A CA 1
ATOM 4468 C C . ARG A 1 547 ? -19.688 29.109 15.398 1 76.31 547 ARG A C 1
ATOM 4470 O O . ARG A 1 547 ? -18.484 29.375 15.367 1 76.31 547 ARG A O 1
ATOM 4477 N N . PHE A 1 548 ? -20.594 29.969 15 1 83.25 548 PHE A N 1
ATOM 4478 C CA . PHE A 1 548 ? -20.156 31.234 14.422 1 83.25 548 PHE A CA 1
ATOM 4479 C C . PHE A 1 548 ? -20.406 32.375 15.391 1 83.25 548 PHE A C 1
ATOM 4481 O O . PHE A 1 548 ? -20.297 33.562 15.008 1 83.25 548 PHE A O 1
ATOM 4488 N N . GLN A 1 549 ? -20.688 32.062 16.625 1 77.75 549 GLN A N 1
ATOM 4489 C CA . GLN A 1 549 ? -21.031 33.062 17.609 1 77.75 549 GLN A CA 1
ATOM 4490 C C . GLN A 1 549 ? -19.859 34 17.875 1 77.75 549 GLN A C 1
ATOM 4492 O O . GLN A 1 549 ? -20.031 35.219 18.047 1 77.75 549 GLN A O 1
ATOM 4497 N N . ASP A 1 550 ? -18.609 33.562 17.844 1 75.88 550 ASP A N 1
ATOM 4498 C CA . ASP A 1 550 ? -17.453 34.344 18.234 1 75.88 550 ASP A CA 1
ATOM 4499 C C . ASP A 1 550 ? -16.719 34.875 17 1 75.88 550 ASP A C 1
ATOM 4501 O O . ASP A 1 550 ? -15.547 35.25 17.094 1 75.88 550 ASP A O 1
ATOM 4505 N N . THR A 1 551 ? -17.391 34.875 15.914 1 83.12 551 THR A N 1
ATOM 4506 C CA . THR A 1 551 ? -16.75 35.312 14.68 1 83.12 551 THR A CA 1
ATOM 4507 C C . THR A 1 551 ? -16.438 36.812 14.734 1 83.12 551 THR A C 1
ATOM 4509 O O . THR A 1 551 ? -15.484 37.281 14.125 1 83.12 551 THR A O 1
ATOM 4512 N N . ASN A 1 552 ? -17.172 37.531 15.531 1 84.19 552 ASN A N 1
ATOM 4513 C CA . ASN A 1 552 ? -17 38.969 15.656 1 84.19 552 ASN A CA 1
ATOM 4514 C C . ASN A 1 552 ? -15.672 39.312 16.328 1 84.19 552 ASN A C 1
ATOM 4516 O O . ASN A 1 552 ? -15.156 40.406 16.172 1 84.19 552 ASN A O 1
ATOM 4520 N N . LYS A 1 553 ? -15.156 38.406 17.016 1 85.44 553 LYS A N 1
ATOM 4521 C CA . LYS A 1 553 ? -13.883 38.625 17.688 1 85.44 553 LYS A CA 1
ATOM 4522 C C . LYS A 1 553 ? -12.727 38.656 16.703 1 85.44 553 LYS A C 1
ATOM 4524 O O . LYS A 1 553 ? -11.625 39.125 17.031 1 85.44 553 LYS A O 1
ATOM 4529 N N . LEU A 1 554 ? -13.016 38.375 15.523 1 87.56 554 LEU A N 1
ATOM 4530 C CA . LEU A 1 554 ? -11.961 38.281 14.523 1 87.56 554 LEU A CA 1
ATOM 4531 C C . LEU A 1 554 ? -11.977 39.5 13.602 1 87.56 554 LEU A C 1
ATOM 4533 O O . LEU A 1 554 ? -11.258 39.531 12.602 1 87.56 554 LEU A O 1
ATOM 4537 N N . LEU A 1 555 ? -12.656 40.531 13.93 1 89.25 555 LEU A N 1
ATOM 4538 C CA . LEU A 1 555 ? -12.805 41.719 13.078 1 89.25 555 LEU A CA 1
ATOM 4539 C C . LEU A 1 555 ? -11.453 42.375 12.844 1 89.25 555 LEU A C 1
ATOM 4541 O O . LEU A 1 555 ? -11.242 43 11.797 1 89.25 555 LEU A O 1
ATOM 4545 N N . PHE A 1 556 ? -10.555 42.281 13.812 1 91.94 556 PHE A N 1
ATOM 4546 C CA . PHE A 1 556 ? -9.266 42.969 13.742 1 91.94 556 PHE A CA 1
ATOM 4547 C C . PHE A 1 556 ? -8.438 42.438 12.57 1 91.94 556 PHE A C 1
ATOM 4549 O O . PHE A 1 556 ? -7.496 43.094 12.133 1 91.94 556 PHE A O 1
ATOM 4556 N N . ILE A 1 557 ? -8.734 41.281 12.047 1 89.31 557 ILE A N 1
ATOM 4557 C CA . ILE A 1 557 ? -7.992 40.688 10.938 1 89.31 557 ILE A CA 1
ATOM 4558 C C . ILE A 1 557 ? -8.055 41.594 9.719 1 89.31 557 ILE A C 1
ATOM 4560 O O . ILE A 1 557 ? -7.129 41.625 8.906 1 89.31 557 ILE A O 1
ATOM 4564 N N . LYS A 1 558 ? -9.062 42.406 9.641 1 88.69 558 LYS A N 1
ATOM 4565 C CA . LYS A 1 558 ? -9.273 43.344 8.547 1 88.69 558 LYS A CA 1
ATOM 4566 C C . LYS A 1 558 ? -8.117 44.344 8.453 1 88.69 558 LYS A C 1
ATOM 4568 O O . LYS A 1 558 ? -7.801 44.844 7.363 1 88.69 558 LYS A O 1
ATOM 4573 N N . LEU A 1 559 ? -7.496 44.594 9.555 1 91.94 559 LEU A N 1
ATOM 4574 C CA . LEU A 1 559 ? -6.402 45.562 9.602 1 91.94 559 LEU A CA 1
ATOM 4575 C C . LEU A 1 559 ? -5.262 45.125 8.688 1 91.94 559 LEU A C 1
ATOM 4577 O O . LEU A 1 559 ? -4.48 45.969 8.234 1 91.94 559 LEU A O 1
ATOM 4581 N N . ALA A 1 560 ? -5.176 43.875 8.438 1 89.81 560 ALA A N 1
ATOM 4582 C CA . ALA A 1 560 ? -4.066 43.344 7.641 1 89.81 560 ALA A CA 1
ATOM 4583 C C . ALA A 1 560 ? -4.52 43 6.227 1 89.81 560 ALA A C 1
ATOM 4585 O O . ALA A 1 560 ? -3.787 42.375 5.473 1 89.81 560 ALA A O 1
ATOM 4586 N N . ASP A 1 561 ? -5.691 43.375 5.84 1 87.25 561 ASP A N 1
ATOM 4587 C CA . ASP A 1 561 ? -6.176 43.125 4.484 1 87.25 561 ASP A CA 1
ATOM 4588 C C . ASP A 1 561 ? -5.477 44.062 3.486 1 87.25 561 ASP A C 1
ATOM 4590 O O . ASP A 1 561 ? -5.895 45.188 3.295 1 87.25 561 ASP A O 1
ATOM 4594 N N . THR A 1 562 ? -4.527 43.531 2.801 1 86.88 562 THR A N 1
ATOM 4595 C CA . THR A 1 562 ? -3.676 44.312 1.921 1 86.88 562 THR A CA 1
ATOM 4596 C C . THR A 1 562 ? -4.473 44.875 0.74 1 86.88 562 THR A C 1
ATOM 4598 O O . THR A 1 562 ? -4.102 45.875 0.152 1 86.88 562 THR A O 1
ATOM 4601 N N . THR A 1 563 ? -5.555 44.25 0.418 1 84.44 563 THR A N 1
ATOM 4602 C CA . THR A 1 563 ? -6.363 44.688 -0.718 1 84.44 563 THR A CA 1
ATOM 4603 C C . THR A 1 563 ? -7.125 45.969 -0.382 1 84.44 563 THR A C 1
ATOM 4605 O O . THR A 1 563 ? -7.605 46.656 -1.278 1 84.44 563 THR A O 1
ATOM 4608 N N . LYS A 1 564 ? -7.148 46.406 0.843 1 89.06 564 LYS A N 1
ATOM 4609 C CA . LYS A 1 564 ? -7.941 47.562 1.266 1 89.06 564 LYS A CA 1
ATOM 4610 C C . LYS A 1 564 ? -7.051 48.688 1.791 1 89.06 564 LYS A C 1
ATOM 4612 O O . LYS A 1 564 ? -7.543 49.656 2.367 1 89.06 564 LYS A O 1
ATOM 4617 N N . PHE A 1 565 ? -5.82 48.5 1.616 1 91.06 565 PHE A N 1
ATOM 4618 C CA . PHE A 1 565 ? -4.902 49.5 2.139 1 91.06 565 PHE A CA 1
ATOM 4619 C C . PHE A 1 565 ? -5.223 50.875 1.572 1 91.06 565 PHE A C 1
ATOM 4621 O O . PHE A 1 565 ? -5.152 51.875 2.285 1 91.06 565 PHE A O 1
ATOM 4628 N N . LYS A 1 566 ? -5.555 50.906 0.274 1 91.06 566 LYS A N 1
ATOM 4629 C CA . LYS A 1 566 ? -5.902 52.188 -0.353 1 91.06 566 LYS A CA 1
ATOM 4630 C C . LYS A 1 566 ? -7.133 52.812 0.301 1 91.06 566 LYS A C 1
ATOM 4632 O O . LYS A 1 566 ? -7.168 54 0.566 1 91.06 566 LYS A O 1
ATOM 4637 N N . GLU A 1 567 ? -8.047 52 0.567 1 91.69 567 GLU A N 1
ATOM 4638 C CA . GLU A 1 567 ? -9.266 52.438 1.229 1 91.69 567 GLU A CA 1
ATOM 4639 C C . GLU A 1 567 ? -8.984 52.906 2.658 1 91.69 567 GLU A C 1
ATOM 4641 O O . GLU A 1 567 ? -9.531 53.906 3.119 1 91.69 567 GLU A O 1
ATOM 4646 N N . PHE A 1 568 ? -8.133 52.219 3.316 1 93.44 568 PHE A N 1
ATOM 4647 C CA . PHE A 1 568 ? -7.82 52.5 4.711 1 93.44 568 PHE A CA 1
ATOM 4648 C C . PHE A 1 568 ? -7.023 53.812 4.836 1 93.44 568 PHE A C 1
ATOM 4650 O O . PHE A 1 568 ? -7.039 54.469 5.883 1 93.44 568 PHE A O 1
ATOM 4657 N N . SER A 1 569 ? -6.289 54.062 3.775 1 91.94 569 SER A N 1
ATOM 4658 C CA . SER A 1 569 ? -5.543 55.312 3.773 1 91.94 569 SER A CA 1
ATOM 4659 C C . SER A 1 569 ? -6.484 56.531 3.832 1 91.94 569 SER A C 1
ATOM 4661 O O . SER A 1 569 ? -6.125 57.562 4.367 1 91.94 569 SER A O 1
ATOM 4663 N N . CYS A 1 570 ? -7.672 56.375 3.291 1 92.44 570 CYS A N 1
ATOM 4664 C CA . CYS A 1 570 ? -8.672 57.438 3.297 1 92.44 570 CYS A CA 1
ATOM 4665 C C . CYS A 1 570 ? -9.5 57.406 4.574 1 92.44 570 CYS A C 1
ATOM 4667 O O . CYS A 1 570 ? -9.75 58.438 5.188 1 92.44 570 CYS A O 1
ATOM 4669 N N . LYS A 1 571 ? -9.906 56.188 4.902 1 94.56 571 LYS A N 1
ATOM 4670 C CA . LYS A 1 571 ? -10.703 55.969 6.109 1 94.56 571 LYS A CA 1
ATOM 4671 C C . LYS A 1 571 ? -10.117 54.844 6.957 1 94.56 571 LYS A C 1
ATOM 4673 O O . LYS A 1 571 ? -10.32 53.656 6.648 1 94.56 571 LYS A O 1
ATOM 4678 N N . PHE A 1 572 ? -9.539 55.25 8.031 1 94.5 572 PHE A N 1
ATOM 4679 C CA . PHE A 1 572 ? -8.898 54.25 8.898 1 94.5 572 PHE A CA 1
ATOM 4680 C C . PHE A 1 572 ? -9.93 53.375 9.562 1 94.5 572 PHE A C 1
ATOM 4682 O O . PHE A 1 572 ? -10.953 53.844 10.062 1 94.5 572 PHE A O 1
ATOM 4689 N N . PRO A 1 573 ? -9.719 52.125 9.609 1 93.56 573 PRO A N 1
ATOM 4690 C CA . PRO A 1 573 ? -10.672 51.188 10.203 1 93.56 573 PRO A CA 1
ATOM 4691 C C . PRO A 1 573 ? -10.617 51.188 11.734 1 93.56 573 PRO A C 1
ATOM 4693 O O . PRO A 1 573 ? -10.125 50.219 12.328 1 93.56 573 PRO A O 1
ATOM 4696 N N . LYS A 1 574 ? -11.242 52.031 12.406 1 94.38 574 LYS A N 1
ATOM 4697 C CA . LYS A 1 574 ? -11.188 52.219 13.844 1 94.38 574 LYS A CA 1
ATOM 4698 C C . LYS A 1 574 ? -11.859 51.062 14.586 1 94.38 574 LYS A C 1
ATOM 4700 O O . LYS A 1 574 ? -11.398 50.656 15.656 1 94.38 574 LYS A O 1
ATOM 4705 N N . ASN A 1 575 ? -12.891 50.562 13.992 1 92.44 575 ASN A N 1
ATOM 4706 C CA . ASN A 1 575 ? -13.609 49.469 14.625 1 92.44 575 ASN A CA 1
ATOM 4707 C C . ASN A 1 575 ? -12.727 48.219 14.734 1 92.44 575 ASN A C 1
ATOM 4709 O O . ASN A 1 575 ? -12.773 47.5 15.742 1 92.44 575 ASN A O 1
ATOM 4713 N N . ALA A 1 576 ? -12.016 47.969 13.695 1 93.81 576 ALA A N 1
ATOM 4714 C CA . ALA A 1 576 ? -11.109 46.844 13.688 1 93.81 576 ALA A CA 1
ATOM 4715 C C . ALA A 1 576 ? -10 47 14.719 1 93.81 576 ALA A C 1
ATOM 4717 O O . ALA A 1 576 ? -9.602 46.062 15.391 1 93.81 576 ALA A O 1
ATOM 4718 N N . LEU A 1 577 ? -9.5 48.188 14.797 1 95.75 577 LEU A N 1
ATOM 4719 C CA . LEU A 1 577 ? -8.453 48.469 15.773 1 95.75 577 LEU A CA 1
ATOM 4720 C C . LEU A 1 577 ? -8.969 48.312 17.203 1 95.75 577 LEU A C 1
ATOM 4722 O O . LEU A 1 577 ? -8.266 47.781 18.047 1 95.75 577 LEU A O 1
ATOM 4726 N N . ASN A 1 578 ? -10.172 48.75 17.438 1 94.56 578 ASN A N 1
ATOM 4727 C CA . ASN A 1 578 ? -10.789 48.625 18.75 1 94.56 578 ASN A CA 1
ATOM 4728 C C . ASN A 1 578 ? -11.023 47.156 19.094 1 94.56 578 ASN A C 1
ATOM 4730 O O . ASN A 1 578 ? -10.914 46.75 20.25 1 94.56 578 ASN A O 1
ATOM 4734 N N . ASN A 1 579 ? -11.398 46.469 18.094 1 93.94 579 ASN A N 1
ATOM 4735 C CA . ASN A 1 579 ? -11.578 45.031 18.281 1 93.94 579 ASN A CA 1
ATOM 4736 C C . ASN A 1 579 ? -10.281 44.375 18.703 1 93.94 579 ASN A C 1
ATOM 4738 O O . ASN A 1 579 ? -10.289 43.5 19.578 1 93.94 579 ASN A O 1
ATOM 4742 N N . LEU A 1 580 ? -9.18 44.75 18.078 1 95.12 580 LEU A N 1
ATOM 4743 C CA . LEU A 1 580 ? -7.871 44.219 18.422 1 95.12 580 LEU A CA 1
ATOM 4744 C C . LEU A 1 580 ? -7.52 44.531 19.875 1 95.12 580 LEU A C 1
ATOM 4746 O O . LEU A 1 580 ? -7.02 43.688 20.609 1 95.12 580 LEU A O 1
ATOM 4750 N N . LYS A 1 581 ? -7.809 45.719 20.219 1 94 581 LYS A N 1
ATOM 4751 C CA . LYS A 1 581 ? -7.52 46.188 21.578 1 94 581 LYS A CA 1
ATOM 4752 C C . LYS A 1 581 ? -8.289 45.375 2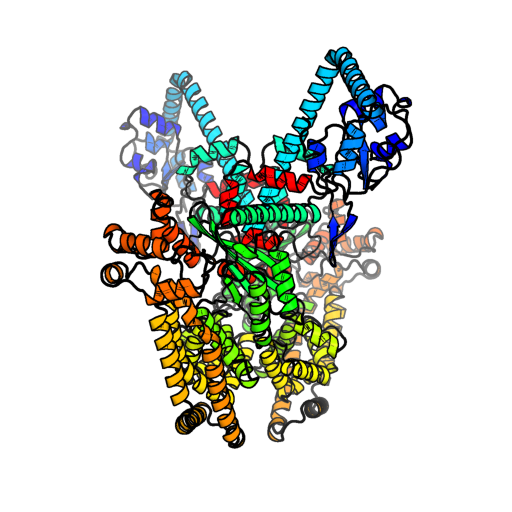2.609 1 94 581 LYS A C 1
ATOM 4754 O O . LYS A 1 581 ? -7.762 45.062 23.672 1 94 581 LYS A O 1
ATOM 4759 N N . SER A 1 582 ? -9.445 45.031 22.266 1 92.25 582 SER A N 1
ATOM 4760 C CA . SER A 1 582 ? -10.297 44.281 23.188 1 92.25 582 SER A CA 1
ATOM 4761 C C . SER A 1 582 ? -9.906 42.812 23.234 1 92.25 582 SER A C 1
ATOM 4763 O O . SER A 1 582 ? -9.977 42.188 24.297 1 92.25 582 SER A O 1
ATOM 4765 N N . THR A 1 583 ? -9.484 42.25 22.172 1 91.56 583 THR A N 1
ATOM 4766 C CA . THR A 1 583 ? -9.203 40.812 22.062 1 91.56 583 THR A CA 1
ATOM 4767 C C . THR A 1 583 ? -7.801 40.5 22.562 1 91.56 583 THR A C 1
ATOM 4769 O O . THR A 1 583 ? -7.598 39.5 23.25 1 91.56 583 THR A O 1
ATOM 4772 N N . TYR A 1 584 ? -6.887 41.312 22.156 1 94.19 584 TYR A N 1
ATOM 4773 C CA . TYR A 1 584 ? -5.492 41.094 22.531 1 94.19 584 TYR A CA 1
ATOM 4774 C C . TYR A 1 584 ? -4.934 42.281 23.312 1 94.19 584 TYR A C 1
ATOM 4776 O O . TYR A 1 584 ? -3.873 42.812 22.969 1 94.19 584 TYR A O 1
ATOM 4784 N N . SER A 1 585 ? -5.566 42.594 24.312 1 89.06 585 SER A N 1
ATOM 4785 C CA . SER A 1 585 ? -5.207 43.75 25.125 1 89.06 585 SER A CA 1
ATOM 4786 C C . SER A 1 585 ? -3.828 43.594 25.75 1 89.06 585 SER A C 1
ATOM 4788 O O . SER A 1 585 ? -3.078 44.562 25.891 1 89.06 585 SER A O 1
ATOM 4790 N N . ASN A 1 586 ? -3.441 42.344 26.031 1 89.69 586 ASN A N 1
ATOM 4791 C CA . ASN A 1 586 ? -2.189 42.062 26.719 1 89.69 586 ASN A CA 1
ATOM 4792 C C . ASN A 1 586 ? -1.005 42.062 25.766 1 89.69 586 ASN A C 1
ATOM 4794 O O . ASN A 1 586 ? 0.149 42.062 26.188 1 89.69 586 ASN A O 1
ATOM 4798 N N . ILE A 1 587 ? -1.242 42.094 24.484 1 93.5 587 ILE A N 1
ATOM 4799 C CA . ILE A 1 587 ? -0.18 42 23.484 1 93.5 587 ILE A CA 1
ATOM 4800 C C . ILE A 1 587 ? 0.126 43.375 22.906 1 93.5 587 ILE A C 1
ATOM 4802 O O . ILE A 1 587 ? 1.293 43.75 22.75 1 93.5 587 ILE A O 1
ATOM 4806 N N . PHE A 1 588 ? -0.924 44.094 22.656 1 93.38 588 PHE A N 1
ATOM 4807 C CA . PHE A 1 588 ? -0.759 45.438 22.078 1 93.38 588 PHE A CA 1
ATOM 4808 C C . PHE A 1 588 ? -1.007 46.5 23.125 1 93.38 588 PHE A C 1
ATOM 4810 O O . PHE A 1 588 ? -2.08 47.094 23.156 1 93.38 588 PHE A O 1
ATOM 4817 N N . TYR A 1 589 ? 0.06 46.812 23.859 1 87.06 589 TYR A N 1
ATOM 4818 C CA . TYR A 1 589 ? -0.006 47.781 24.938 1 87.06 589 TYR A CA 1
ATOM 4819 C C . TYR A 1 589 ? -0.092 49.219 24.391 1 87.06 589 TYR A C 1
ATOM 4821 O O . TYR A 1 589 ? -0.794 50.062 24.953 1 87.06 589 TYR A O 1
ATOM 4829 N N . ASP A 1 590 ? 0.631 49.469 23.375 1 87 590 ASP A N 1
ATOM 4830 C CA . ASP A 1 590 ? 0.635 50.781 22.781 1 87 590 ASP A CA 1
ATOM 4831 C C . ASP A 1 590 ? -0.149 50.812 21.469 1 87 590 ASP A C 1
ATOM 4833 O O . ASP A 1 590 ? 0.441 50.812 20.391 1 87 590 ASP A O 1
ATOM 4837 N N . ILE A 1 591 ? -1.41 50.906 21.547 1 92.19 591 ILE A N 1
ATOM 4838 C CA . ILE A 1 591 ? -2.314 50.812 20.406 1 92.19 591 ILE A CA 1
ATOM 4839 C C . ILE A 1 591 ? -2.133 52.031 19.516 1 92.19 591 ILE A C 1
ATOM 4841 O O . ILE A 1 591 ? -2.293 51.969 18.297 1 92.19 591 ILE A O 1
ATOM 4845 N N . ASN A 1 592 ? -1.75 53.156 20.156 1 91.75 592 ASN A N 1
ATOM 4846 C CA . ASN A 1 592 ? -1.558 54.406 19.375 1 91.75 592 ASN A CA 1
ATOM 4847 C C . ASN A 1 592 ? -0.346 54.281 18.453 1 91.75 592 ASN A C 1
ATOM 4849 O O . ASN A 1 592 ? -0.369 54.812 17.328 1 91.75 592 ASN A O 1
ATOM 4853 N N . LYS A 1 593 ? 0.645 53.719 18.984 1 92.62 593 LYS A N 1
ATOM 4854 C CA . LYS A 1 593 ? 1.816 53.5 18.141 1 92.62 593 LYS A CA 1
ATOM 4855 C C . LYS A 1 593 ? 1.47 52.625 16.938 1 92.62 593 LYS A C 1
ATOM 4857 O O . LYS A 1 593 ? 1.912 52.906 15.812 1 92.62 593 LYS A O 1
ATOM 4862 N N . LEU A 1 594 ? 0.717 51.594 17.188 1 96 594 LEU A N 1
ATOM 4863 C CA . LEU A 1 594 ? 0.281 50.75 16.109 1 96 594 LEU A CA 1
ATOM 4864 C C . LEU A 1 594 ? -0.548 51.5 15.094 1 96 594 LEU A C 1
ATOM 4866 O O . LEU A 1 594 ? -0.384 51.312 13.883 1 96 594 LEU A O 1
ATOM 4870 N N . LYS A 1 595 ? -1.441 52.344 15.57 1 95.19 595 LYS A N 1
ATOM 4871 C CA . LYS A 1 595 ? -2.293 53.125 14.68 1 95.19 595 LYS A CA 1
ATOM 4872 C C . LYS A 1 595 ? -1.458 54 13.742 1 95.19 595 LYS A C 1
ATOM 4874 O O . LYS A 1 595 ? -1.718 54.062 12.539 1 95.19 595 LYS A O 1
ATOM 4879 N N . VAL A 1 596 ? -0.463 54.625 14.297 1 92.56 596 VAL A N 1
ATOM 4880 C CA . VAL A 1 596 ? 0.39 55.531 13.516 1 92.56 596 VAL A CA 1
ATOM 4881 C C . VAL A 1 596 ? 1.146 54.719 12.461 1 92.56 596 VAL A C 1
ATOM 4883 O O . VAL A 1 596 ? 1.227 55.125 11.297 1 92.56 596 VAL A O 1
ATOM 4886 N N . GLU A 1 597 ? 1.676 53.625 12.922 1 93.88 597 GLU A N 1
ATOM 4887 C CA . GLU A 1 597 ? 2.42 52.781 12 1 93.88 597 GLU A CA 1
ATOM 4888 C C . GLU A 1 597 ? 1.527 52.312 10.859 1 93.88 597 GLU A C 1
ATOM 4890 O O . GLU A 1 597 ? 1.954 52.25 9.703 1 93.88 597 GLU A O 1
ATOM 4895 N N . LEU A 1 598 ? 0.327 51.938 11.148 1 95.56 598 LEU A N 1
ATOM 4896 C CA . LEU A 1 598 ? -0.621 51.469 10.148 1 95.56 598 LEU A CA 1
ATOM 4897 C C . LEU A 1 598 ? -0.987 52.594 9.172 1 95.56 598 LEU A C 1
ATOM 4899 O O . LEU A 1 598 ? -1.097 52.344 7.969 1 95.56 598 LEU A O 1
ATOM 4903 N N . GLU A 1 599 ? -1.152 53.719 9.727 1 93.44 599 GLU A N 1
ATOM 4904 C CA . GLU A 1 599 ? -1.489 54.844 8.875 1 93.44 599 GLU A CA 1
ATOM 4905 C C . GLU A 1 599 ? -0.389 55.125 7.848 1 93.44 599 GLU A C 1
ATOM 4907 O O . GLU A 1 599 ? -0.674 55.406 6.684 1 93.44 599 GLU A O 1
ATOM 4912 N N . VAL A 1 600 ? 0.804 55.031 8.359 1 90.56 600 VAL A N 1
ATOM 4913 C CA . VAL A 1 600 ? 1.946 55.219 7.469 1 90.56 600 VAL A CA 1
ATOM 4914 C C . VAL A 1 600 ? 1.971 54.125 6.41 1 90.56 600 VAL A C 1
ATOM 4916 O O . VAL A 1 600 ? 2.18 54.406 5.227 1 90.56 600 VAL A O 1
ATOM 4919 N N . LEU A 1 601 ? 1.787 52.969 6.812 1 92.31 601 LEU A N 1
ATOM 4920 C CA . LEU A 1 601 ? 1.826 51.844 5.922 1 92.31 601 LEU A CA 1
ATOM 4921 C C . LEU A 1 601 ? 0.725 51.906 4.871 1 92.31 601 LEU A C 1
ATOM 4923 O O . LEU A 1 601 ? 0.972 51.688 3.686 1 92.31 601 LEU A O 1
ATOM 4927 N N . TYR A 1 602 ? -0.496 52.281 5.281 1 93.94 602 TYR A N 1
ATOM 4928 C CA . TYR A 1 602 ? -1.645 52.344 4.383 1 93.94 602 TYR A CA 1
ATOM 4929 C C . TYR A 1 602 ? -1.462 53.438 3.342 1 93.94 602 TYR A C 1
ATOM 4931 O O . TYR A 1 602 ? -1.968 53.312 2.223 1 93.94 602 TYR A O 1
ATOM 4939 N N . SER A 1 603 ? -0.757 54.469 3.697 1 90.5 603 SER A N 1
ATOM 4940 C CA . SER A 1 603 ? -0.637 55.625 2.832 1 90.5 603 SER A CA 1
ATOM 4941 C C . SER A 1 603 ? 0.452 55.438 1.783 1 90.5 603 SER A C 1
ATOM 4943 O O . SER A 1 603 ? 0.476 56.125 0.768 1 90.5 603 SER A O 1
ATOM 4945 N N . ASP A 1 604 ? 1.281 54.531 2.043 1 89.56 604 ASP A N 1
ATOM 4946 C CA . ASP A 1 604 ? 2.379 54.281 1.107 1 89.56 604 ASP A CA 1
ATOM 4947 C C . ASP A 1 604 ? 1.905 53.5 -0.106 1 89.56 604 ASP A C 1
ATOM 4949 O O . ASP A 1 604 ? 1.487 52.344 0.025 1 89.56 604 ASP A O 1
ATOM 4953 N N . VAL A 1 605 ? 2.086 53.969 -1.294 1 86.75 605 VAL A N 1
ATOM 4954 C CA . VAL A 1 605 ? 1.605 53.406 -2.549 1 86.75 605 VAL A CA 1
ATOM 4955 C C . VAL A 1 605 ? 2.359 52.094 -2.854 1 86.75 605 VAL A C 1
ATOM 4957 O O . VAL A 1 605 ? 1.809 51.188 -3.465 1 86.75 605 VAL A O 1
ATOM 4960 N N . LYS A 1 606 ? 3.52 51.938 -2.285 1 85.69 606 LYS A N 1
ATOM 4961 C CA . LYS A 1 606 ? 4.375 50.781 -2.516 1 85.69 606 LYS A CA 1
ATOM 4962 C C . LYS A 1 606 ? 3.707 49.5 -2.016 1 85.69 606 LYS A C 1
ATOM 4964 O O . LYS A 1 606 ? 3.914 48.438 -2.58 1 85.69 606 LYS A O 1
ATOM 4969 N N . TYR A 1 607 ? 2.836 49.719 -1.032 1 88.44 607 TYR A N 1
ATOM 4970 C CA . TYR A 1 607 ? 2.322 48.531 -0.356 1 88.44 607 TYR A CA 1
ATOM 4971 C C . TYR A 1 607 ? 0.854 48.281 -0.696 1 88.44 607 TYR A C 1
ATOM 4973 O O . TYR A 1 607 ? 0.245 47.312 -0.229 1 88.44 607 TYR A O 1
ATOM 4981 N N . GLN A 1 608 ? 0.151 49.094 -1.441 1 85.44 608 GLN A N 1
ATOM 4982 C CA . GLN A 1 608 ? -1.284 49.062 -1.696 1 85.44 608 GLN A CA 1
ATOM 4983 C C . GLN A 1 608 ? -1.619 48 -2.764 1 85.44 608 GLN A C 1
ATOM 4985 O O . GLN A 1 608 ? -2.773 47.594 -2.898 1 85.44 608 GLN A O 1
ATOM 4990 N N . ASN A 1 609 ? -0.655 47.375 -3.426 1 78.62 609 ASN A N 1
ATOM 4991 C CA . ASN A 1 609 ? -0.965 46.406 -4.492 1 78.62 609 ASN A CA 1
ATOM 4992 C C . ASN A 1 609 ? -0.478 45 -4.156 1 78.62 609 ASN A C 1
ATOM 4994 O O . ASN A 1 609 ? -0.231 44.188 -5.051 1 78.62 609 ASN A O 1
ATOM 4998 N N . LEU A 1 610 ? -0.503 44.812 -2.908 1 82.69 610 LEU A N 1
ATOM 4999 C CA . LEU A 1 610 ? -0.07 43.469 -2.537 1 82.69 610 LEU A CA 1
ATOM 5000 C C . LEU A 1 610 ? -1.253 42.5 -2.496 1 82.69 610 LEU A C 1
ATOM 5002 O O . LEU A 1 610 ? -2.359 42.875 -2.113 1 82.69 610 LEU A O 1
ATOM 5006 N N . LEU A 1 611 ? -1.032 41.344 -2.914 1 76.44 611 LEU A N 1
ATOM 5007 C CA . LEU A 1 611 ? -2.115 40.375 -3.016 1 76.44 611 LEU A CA 1
ATOM 5008 C C . LEU A 1 611 ? -2.326 39.625 -1.688 1 76.44 611 LEU A C 1
ATOM 5010 O O . LEU A 1 611 ? -3.459 39.344 -1.318 1 76.44 611 LEU A O 1
ATOM 5014 N N . HIS A 1 612 ? -1.204 39.406 -0.965 1 81 612 HIS A N 1
ATOM 5015 C CA . HIS A 1 612 ? -1.305 38.625 0.265 1 81 612 HIS A CA 1
ATOM 5016 C C . HIS A 1 612 ? -0.544 39.281 1.404 1 81 612 HIS A C 1
ATOM 5018 O O . HIS A 1 612 ? 0.497 39.906 1.18 1 81 612 HIS A O 1
ATOM 5024 N N . MET A 1 613 ? -1.108 39.156 2.512 1 85.69 613 MET A N 1
ATOM 5025 C CA . MET A 1 613 ? -0.493 39.75 3.695 1 85.69 613 MET A CA 1
ATOM 5026 C C . MET A 1 613 ? 0.914 39.188 3.908 1 85.69 613 MET A C 1
ATOM 5028 O O . MET A 1 613 ? 1.798 39.906 4.383 1 85.69 613 MET A O 1
ATOM 5032 N N . TYR A 1 614 ? 1.06 37.938 3.537 1 87.19 614 TYR A N 1
ATOM 5033 C CA . TYR A 1 614 ? 2.357 37.312 3.719 1 87.19 614 TYR A CA 1
ATOM 5034 C C . TYR A 1 614 ? 3.432 38 2.898 1 87.19 614 TYR A C 1
ATOM 5036 O O . TYR A 1 614 ? 4.594 38.062 3.305 1 87.19 614 TYR A O 1
ATOM 5044 N N . ASP A 1 615 ? 3.029 38.562 1.83 1 87.31 615 ASP A N 1
ATOM 5045 C CA . ASP A 1 615 ? 3.965 39.344 1.013 1 87.31 615 ASP A CA 1
ATOM 5046 C C . ASP A 1 615 ? 4.469 40.562 1.76 1 87.31 615 ASP A C 1
ATOM 5048 O O . ASP A 1 615 ? 5.625 40.969 1.607 1 87.31 615 ASP A O 1
ATOM 5052 N N . MET A 1 616 ? 3.588 41.125 2.463 1 89.88 616 MET A N 1
ATOM 5053 C CA . MET A 1 616 ? 3.979 42.281 3.25 1 89.88 616 MET A CA 1
ATOM 5054 C C . MET A 1 616 ? 5.016 41.906 4.305 1 89.88 616 MET A C 1
ATOM 5056 O O . MET A 1 616 ? 5.961 42.656 4.547 1 89.88 616 MET A O 1
ATOM 5060 N N . VAL A 1 617 ? 4.836 40.812 4.918 1 91.75 617 VAL A N 1
ATOM 5061 C CA . VAL A 1 617 ? 5.762 40.344 5.941 1 91.75 617 VAL A CA 1
ATOM 5062 C C . VAL A 1 617 ? 7.121 40.031 5.312 1 91.75 617 VAL A C 1
ATOM 5064 O O . VAL A 1 617 ? 8.164 40.344 5.898 1 91.75 617 VAL A O 1
ATOM 5067 N N . LYS A 1 618 ? 7.09 39.5 4.172 1 90.31 618 LYS A N 1
ATOM 5068 C CA . LYS A 1 618 ? 8.336 39.219 3.463 1 90.31 618 LYS A CA 1
ATOM 5069 C C . LYS A 1 618 ? 9.078 40.5 3.133 1 90.31 618 LYS A C 1
ATOM 5071 O O . LYS A 1 618 ? 10.305 40.562 3.236 1 90.31 618 LYS A O 1
ATOM 5076 N N . ILE A 1 619 ? 8.375 41.5 2.758 1 91.25 619 ILE A N 1
ATOM 5077 C CA . ILE A 1 619 ? 8.953 42.781 2.422 1 91.25 619 ILE A CA 1
ATOM 5078 C C . ILE A 1 619 ? 9.57 43.406 3.668 1 91.25 619 ILE A C 1
ATOM 5080 O O . ILE A 1 619 ? 10.672 43.969 3.611 1 91.25 619 ILE A O 1
ATOM 5084 N N . ILE A 1 620 ? 8.859 43.312 4.762 1 92.44 620 ILE A N 1
ATOM 5085 C CA . ILE A 1 620 ? 9.352 43.875 6.016 1 92.44 620 ILE A CA 1
ATOM 5086 C C . ILE A 1 620 ? 10.664 43.219 6.398 1 92.44 620 ILE A C 1
ATOM 5088 O O . ILE A 1 620 ? 11.594 43.875 6.871 1 92.44 620 ILE A O 1
ATOM 5092 N N . GLU A 1 621 ? 10.703 41.938 6.176 1 91.75 621 GLU A N 1
ATOM 5093 C CA . GLU A 1 621 ? 11.914 41.156 6.473 1 91.75 621 GLU A CA 1
ATOM 5094 C C . GLU A 1 621 ? 13.047 41.531 5.52 1 91.75 621 GLU A C 1
ATOM 5096 O O . GLU A 1 621 ? 14.164 41.812 5.957 1 91.75 621 GLU A O 1
ATOM 5101 N N . GLN A 1 622 ? 12.789 41.594 4.301 1 91.38 622 GLN A N 1
ATOM 5102 C CA . GLN A 1 622 ? 13.797 41.812 3.271 1 91.38 622 GLN A CA 1
ATOM 5103 C C . GLN A 1 622 ? 14.359 43.219 3.363 1 91.38 622 GLN A C 1
ATOM 5105 O O . GLN A 1 622 ? 15.562 43.438 3.191 1 91.38 622 GLN A O 1
ATOM 5110 N N . ASP A 1 623 ? 13.484 44.156 3.652 1 90.31 623 ASP A N 1
ATOM 5111 C CA . ASP A 1 623 ? 13.898 45.562 3.691 1 90.31 623 ASP A CA 1
ATOM 5112 C C . ASP A 1 623 ? 14.312 45.969 5.102 1 90.31 623 ASP A C 1
ATOM 5114 O O . ASP A 1 623 ? 14.586 47.156 5.355 1 90.31 623 ASP A O 1
ATOM 5118 N N . ALA A 1 624 ? 14.328 45.125 6.07 1 87.62 624 ALA A N 1
ATOM 5119 C CA . ALA A 1 624 ? 14.766 45.344 7.445 1 87.62 624 ALA A CA 1
ATOM 5120 C C . ALA A 1 624 ? 13.945 46.469 8.117 1 87.62 624 ALA A C 1
ATOM 5122 O O . ALA A 1 624 ? 14.5 47.375 8.695 1 87.62 624 ALA A O 1
ATOM 5123 N N . LEU A 1 625 ? 12.664 46.375 7.926 1 88.5 625 LEU A N 1
ATOM 5124 C CA . LEU A 1 625 ? 11.758 47.406 8.445 1 88.5 625 LEU A CA 1
ATOM 5125 C C . LEU A 1 625 ? 11.227 47 9.82 1 88.5 625 LEU A C 1
ATOM 5127 O O . LEU A 1 625 ? 10.375 47.688 10.383 1 88.5 625 LEU A O 1
ATOM 5131 N N . LYS A 1 626 ? 11.656 45.969 10.43 1 89.62 626 LYS A N 1
ATOM 5132 C CA . LYS A 1 626 ? 11.141 45.469 11.695 1 89.62 626 LYS A CA 1
ATOM 5133 C C . LYS A 1 626 ? 11.328 46.5 12.812 1 89.62 626 LYS A C 1
ATOM 5135 O O . LYS A 1 626 ? 10.461 46.625 13.68 1 89.62 626 LYS A O 1
ATOM 5140 N N . ASP A 1 627 ? 12.406 47.188 12.711 1 87.75 627 ASP A N 1
ATOM 5141 C CA . ASP A 1 627 ? 12.727 48.156 13.75 1 87.75 627 ASP A CA 1
ATOM 5142 C C . ASP A 1 627 ? 11.938 49.469 13.547 1 87.75 627 ASP A C 1
ATOM 5144 O O . ASP A 1 627 ? 11.672 50.188 14.508 1 87.75 627 ASP A O 1
ATOM 5148 N N . ILE A 1 628 ? 11.555 49.688 12.312 1 86 628 ILE A N 1
ATOM 5149 C CA . ILE A 1 628 ? 10.836 50.906 11.977 1 86 628 ILE A CA 1
ATOM 5150 C C . ILE A 1 628 ? 9.344 50.719 12.25 1 86 628 ILE A C 1
ATOM 5152 O O . ILE A 1 628 ? 8.664 51.656 12.719 1 86 628 ILE A O 1
ATOM 5156 N N . LEU A 1 629 ? 8.891 49.5 11.914 1 91.31 629 LEU A N 1
ATOM 5157 C CA . LEU A 1 629 ? 7.477 49.188 12.078 1 91.31 629 LEU A CA 1
ATOM 5158 C C . LEU A 1 629 ? 7.285 48 13 1 91.31 629 LEU A C 1
ATOM 5160 O O . LEU A 1 629 ? 6.688 46.969 12.602 1 91.31 629 LEU A O 1
ATOM 5164 N N . PRO A 1 630 ? 7.691 48.062 14.227 1 92.62 630 PRO A N 1
ATOM 5165 C CA . PRO A 1 630 ? 7.672 46.906 15.109 1 92.62 630 PRO A CA 1
ATOM 5166 C C . PRO A 1 630 ? 6.254 46.438 15.469 1 92.62 630 PRO A C 1
ATOM 5168 O O . PRO A 1 630 ? 5.977 45.25 15.531 1 92.62 630 PRO A O 1
ATOM 5171 N N . GLU A 1 631 ? 5.336 47.375 15.656 1 94.5 631 GLU A N 1
ATOM 5172 C CA . GLU A 1 631 ? 3.982 47.031 16.062 1 94.5 631 GLU A CA 1
ATOM 5173 C C . GLU A 1 631 ? 3.188 46.438 14.906 1 94.5 631 GLU A C 1
ATOM 5175 O O . GLU A 1 631 ? 2.363 45.531 15.094 1 94.5 631 GLU A O 1
ATOM 5180 N N . VAL A 1 632 ? 3.471 46.969 13.734 1 94.69 632 VAL A N 1
ATOM 5181 C CA . VAL A 1 632 ? 2.814 46.438 12.547 1 94.69 632 VAL A CA 1
ATOM 5182 C C . VAL A 1 632 ? 3.305 45.031 12.273 1 94.69 632 VAL A C 1
ATOM 5184 O O . VAL A 1 632 ? 2.51 44.125 11.953 1 94.69 632 VAL A O 1
ATOM 5187 N N . TYR A 1 633 ? 4.617 44.844 12.336 1 94.25 633 TYR A N 1
ATOM 5188 C CA . TYR A 1 633 ? 5.176 43.5 12.156 1 94.25 633 TYR A CA 1
ATOM 5189 C C . TYR A 1 633 ? 4.574 42.531 13.156 1 94.25 633 TYR A C 1
ATOM 5191 O O . TYR A 1 633 ? 4.203 41.406 12.789 1 94.25 633 TYR A O 1
ATOM 5199 N N . LYS A 1 634 ? 4.453 42.969 14.375 1 94.88 634 LYS A N 1
ATOM 5200 C CA . LYS A 1 634 ? 3.863 42.156 15.43 1 94.88 634 LYS A CA 1
ATOM 5201 C C . LYS A 1 634 ? 2.424 41.781 15.094 1 94.88 634 LYS A C 1
ATOM 5203 O O . LYS A 1 634 ? 2.021 40.625 15.281 1 94.88 634 LYS A O 1
ATOM 5208 N N . LEU A 1 635 ? 1.673 42.719 14.625 1 95.25 635 LEU A N 1
ATOM 5209 C CA . LEU A 1 635 ? 0.283 42.469 14.25 1 95.25 635 LEU A CA 1
ATOM 5210 C C . LEU A 1 635 ? 0.191 41.469 13.117 1 95.25 635 LEU A C 1
ATOM 5212 O O . LEU A 1 635 ? -0.616 40.531 13.172 1 95.25 635 LEU A O 1
ATOM 5216 N N . PHE A 1 636 ? 1.053 41.625 12.117 1 93.94 636 PHE A N 1
ATOM 5217 C CA . PHE A 1 636 ? 1.02 40.75 10.953 1 93.94 636 PHE A CA 1
ATOM 5218 C C . PHE A 1 636 ? 1.426 39.344 11.352 1 93.94 636 PHE A C 1
ATOM 5220 O O . PHE A 1 636 ? 0.842 38.375 10.867 1 93.94 636 PHE A O 1
ATOM 5227 N N . ILE A 1 637 ? 2.404 39.188 12.195 1 94.5 637 ILE A N 1
ATOM 5228 C CA . ILE A 1 637 ? 2.844 37.906 12.672 1 94.5 637 ILE A CA 1
ATOM 5229 C C . ILE A 1 637 ? 1.725 37.219 13.477 1 94.5 637 ILE A C 1
ATOM 5231 O O . ILE A 1 637 ? 1.502 36.031 13.359 1 94.5 637 ILE A O 1
ATOM 5235 N N . LEU A 1 638 ? 1.065 38 14.266 1 94.56 638 LEU A N 1
ATOM 5236 C CA . LEU A 1 638 ? -0.048 37.5 15.055 1 94.56 638 LEU A CA 1
ATOM 5237 C C . LEU A 1 638 ? -1.141 36.938 14.148 1 94.56 638 LEU A C 1
ATOM 5239 O O . LEU A 1 638 ? -1.605 35.812 14.352 1 94.56 638 LEU A O 1
ATOM 5243 N N . ILE A 1 639 ? -1.472 37.656 13.164 1 91.38 639 ILE A N 1
ATOM 5244 C CA . ILE A 1 639 ? -2.564 37.281 12.273 1 91.38 639 ILE A CA 1
ATOM 5245 C C . ILE A 1 639 ? -2.152 36.062 11.453 1 91.38 639 ILE A C 1
ATOM 5247 O O . ILE A 1 639 ? -2.957 35.156 11.227 1 91.38 639 ILE A O 1
ATOM 5251 N N . LEU A 1 640 ? -0.932 36.031 11 1 90.56 640 LEU A N 1
ATOM 5252 C CA . LEU A 1 640 ? -0.439 34.875 10.234 1 90.56 640 LEU A CA 1
ATOM 5253 C C . LEU A 1 640 ? -0.44 33.625 11.086 1 90.56 640 LEU A C 1
ATOM 5255 O O . LEU A 1 640 ? -0.585 32.5 10.555 1 90.56 640 LEU A O 1
ATOM 5259 N N . THR A 1 641 ? -0.235 33.75 12.328 1 92.88 641 THR A N 1
ATOM 5260 C CA . THR A 1 641 ? -0.165 32.594 13.242 1 92.88 641 THR A CA 1
ATOM 5261 C C . THR A 1 641 ? -1.554 32.031 13.492 1 92.88 641 THR A C 1
ATOM 5263 O O . THR A 1 641 ? -1.683 30.891 13.945 1 92.88 641 THR A O 1
ATOM 5266 N N . LEU A 1 642 ? -2.574 32.75 13.172 1 89 642 LEU A N 1
ATOM 5267 C CA . LEU A 1 642 ? -3.939 32.25 13.312 1 89 642 LEU A CA 1
ATOM 5268 C C . LEU A 1 642 ? -4.297 31.312 12.164 1 89 642 LEU A C 1
ATOM 5270 O O . LEU A 1 642 ? -4.152 31.672 11 1 89 642 LEU A O 1
ATOM 5274 N N . PRO A 1 643 ? -4.629 30.031 12.461 1 79.19 643 PRO A N 1
ATOM 5275 C CA . PRO A 1 643 ? -4.926 29.078 11.391 1 79.19 643 PRO A CA 1
ATOM 5276 C C . PRO A 1 643 ? -6.117 29.5 10.539 1 79.19 643 PRO A C 1
ATOM 5278 O O . PRO A 1 643 ? -6.391 28.875 9.508 1 79.19 643 PRO A O 1
ATOM 5281 N N . SER A 1 644 ? -6.875 30.438 10.695 1 62.69 644 SER A N 1
ATOM 5282 C CA . SER A 1 644 ? -8.094 30.844 10.008 1 62.69 644 SER A CA 1
ATOM 5283 C C . SER A 1 644 ? -7.773 31.406 8.625 1 62.69 644 SER A C 1
ATOM 5285 O O . SER A 1 644 ? -8.664 31.516 7.773 1 62.69 644 SER A O 1
ATOM 5287 N N . ASN A 1 645 ? -6.562 31.703 8.344 1 57.69 645 ASN A N 1
ATOM 5288 C CA . ASN A 1 645 ? -6.324 32.562 7.195 1 57.69 645 ASN A CA 1
ATOM 5289 C C . ASN A 1 645 ? -5.613 31.812 6.07 1 57.69 645 ASN A C 1
ATOM 5291 O O . ASN A 1 645 ? -4.75 30.984 6.324 1 57.69 645 ASN A O 1
ATOM 5295 N N . SER A 1 646 ? -6.355 31.766 4.918 1 54.12 646 SER A N 1
ATOM 5296 C CA . SER A 1 646 ? -5.875 31.109 3.703 1 54.12 646 SER A CA 1
ATOM 5297 C C . SER A 1 646 ? -4.496 31.625 3.307 1 54.12 646 SER A C 1
ATOM 5299 O O . SER A 1 646 ? -4.27 32.844 3.25 1 54.12 646 SER A O 1
ATOM 5301 N N . VAL A 1 647 ? -3.473 31.109 3.756 1 57.44 647 VAL A N 1
ATOM 5302 C CA . VAL A 1 647 ? -2.156 31.422 3.203 1 57.44 647 VAL A CA 1
ATOM 5303 C C . VAL A 1 647 ? -2.068 30.906 1.769 1 57.44 647 VAL A C 1
ATOM 5305 O O . VAL A 1 647 ? -2.752 29.938 1.404 1 57.44 647 VAL A O 1
ATOM 5308 N N . PRO A 1 648 ? -1.531 31.781 0.94 1 51.69 648 PRO A N 1
ATOM 5309 C CA . PRO A 1 648 ? -1.44 31.391 -0.468 1 51.69 648 PRO A CA 1
ATOM 5310 C C . PRO A 1 648 ? -1.087 29.922 -0.646 1 51.69 648 PRO A C 1
ATOM 5312 O O . PRO A 1 648 ? -0.53 29.297 0.264 1 51.69 648 PRO A O 1
ATOM 5315 N N . ASN A 1 649 ? -1.574 29.359 -1.765 1 51.75 649 ASN A N 1
ATOM 5316 C CA . ASN A 1 649 ? -1.769 28.062 -2.406 1 51.75 649 ASN A CA 1
ATOM 5317 C C . ASN A 1 649 ? -0.497 27.219 -2.363 1 51.75 649 ASN A C 1
ATOM 5319 O O . ASN A 1 649 ? 0.229 27.125 -3.355 1 51.75 649 ASN A O 1
ATOM 5323 N N . GLU A 1 650 ? 0.312 27.375 -1.403 1 53.84 650 GLU A N 1
ATOM 5324 C CA . GLU A 1 650 ? 1.349 26.375 -1.606 1 53.84 650 GLU A CA 1
ATOM 5325 C C . GLU A 1 650 ? 0.847 24.984 -1.229 1 53.84 650 GLU A C 1
ATOM 5327 O O . GLU A 1 650 ? 0.336 24.781 -0.126 1 53.84 650 GLU A O 1
ATOM 5332 N N . ARG A 1 651 ? 0.586 24.156 -2.045 1 52.34 651 ARG A N 1
ATOM 5333 C CA . ARG A 1 651 ? 0.036 22.812 -2.059 1 52.34 651 ARG A CA 1
ATOM 5334 C C . ARG A 1 651 ? 0.445 22.031 -0.808 1 52.34 651 ARG A C 1
ATOM 5336 O O . ARG A 1 651 ? -0.317 21.203 -0.304 1 52.34 651 ARG A O 1
ATOM 5343 N N . ASN A 1 652 ? 1.663 22.375 -0.262 1 61.28 652 ASN A N 1
ATOM 5344 C CA . ASN A 1 652 ? 2.137 21.484 0.8 1 61.28 652 ASN A CA 1
ATOM 5345 C C . ASN A 1 652 ? 2.363 22.25 2.102 1 61.28 652 ASN A C 1
ATOM 5347 O O . ASN A 1 652 ? 3.062 21.766 2.996 1 61.28 652 ASN A O 1
ATOM 5351 N N . PHE A 1 653 ? 1.672 23.328 2.246 1 74.62 653 PHE A N 1
ATOM 5352 C CA . PHE A 1 653 ? 1.924 24.125 3.441 1 74.62 653 PHE A CA 1
ATOM 5353 C C . PHE A 1 653 ? 1.146 23.578 4.633 1 74.62 653 PHE A C 1
ATOM 5355 O O . PHE A 1 653 ? 1.688 23.453 5.73 1 74.62 653 PHE A O 1
ATOM 5362 N N . PHE A 1 654 ? 0.044 23.062 4.363 1 80.06 654 PHE A N 1
ATOM 5363 C CA . PHE A 1 654 ? -0.834 22.688 5.465 1 80.06 654 PHE A CA 1
ATOM 5364 C C . PHE A 1 654 ? -0.433 21.344 6.035 1 80.06 654 PHE A C 1
ATOM 5366 O O . PHE A 1 654 ? -0.457 20.328 5.332 1 80.06 654 PHE A O 1
ATOM 5373 N N . CYS A 1 655 ? -0.148 21.375 7.273 1 88.5 655 CYS A N 1
ATOM 5374 C CA . CYS A 1 655 ? 0.308 20.172 7.953 1 88.5 655 CYS A CA 1
ATOM 5375 C C . CYS A 1 655 ? -0.801 19.125 8.016 1 88.5 655 CYS A C 1
ATOM 5377 O O . CYS A 1 655 ? -0.536 17.922 7.934 1 88.5 655 CYS A O 1
ATOM 5379 N N . LEU A 1 656 ? -1.991 19.609 8.148 1 82.31 656 LEU A N 1
ATOM 5380 C CA . LEU A 1 656 ? -3.119 18.688 8.219 1 82.31 656 LEU A CA 1
ATOM 5381 C C . LEU A 1 656 ? -3.221 17.844 6.945 1 82.31 656 LEU A C 1
ATOM 5383 O O . LEU A 1 656 ? -3.545 16.656 7.004 1 82.31 656 LEU A O 1
ATOM 5387 N N . LYS A 1 657 ? -3.01 18.516 5.883 1 79.5 657 LYS A N 1
ATOM 5388 C CA . LYS A 1 657 ? -3.027 17.797 4.609 1 79.5 657 LYS A CA 1
ATOM 5389 C C . LYS A 1 657 ? -1.941 16.719 4.566 1 79.5 657 LYS A C 1
ATOM 5391 O O . LYS A 1 657 ? -2.176 15.609 4.09 1 79.5 657 LYS A O 1
ATOM 5396 N N . ARG A 1 658 ? -0.811 17.047 5.043 1 86.75 658 ARG A N 1
ATOM 5397 C CA . ARG A 1 658 ? 0.291 16.094 5.082 1 86.75 658 ARG A CA 1
ATOM 5398 C C . ARG A 1 658 ? -0.042 14.906 5.98 1 86.75 658 ARG A C 1
ATOM 5400 O O . ARG A 1 658 ? 0.287 13.766 5.656 1 86.75 658 ARG A O 1
ATOM 5407 N N . ILE A 1 659 ? -0.651 15.219 7.047 1 87.19 659 ILE A N 1
ATOM 5408 C CA . ILE A 1 659 ? -1.027 14.172 7.996 1 87.19 659 ILE A CA 1
ATOM 5409 C C . ILE A 1 659 ? -2.047 13.234 7.355 1 87.19 659 ILE A C 1
ATOM 5411 O O . ILE A 1 659 ? -1.923 12.016 7.457 1 87.19 659 ILE A O 1
ATOM 5415 N N . LYS A 1 660 ? -2.975 13.828 6.703 1 77.31 660 LYS A N 1
ATOM 5416 C CA . LYS A 1 660 ? -4.012 13.016 6.07 1 77.31 660 LYS A CA 1
ATOM 5417 C C . LYS A 1 660 ? -3.42 12.117 4.984 1 77.31 660 LYS A C 1
ATOM 5419 O O . LYS A 1 660 ? -3.83 10.969 4.832 1 77.31 660 LYS A O 1
ATOM 5424 N N . ILE A 1 661 ? -2.48 12.641 4.293 1 78.19 661 ILE A N 1
ATOM 5425 C CA . ILE A 1 661 ? -1.802 11.852 3.271 1 78.19 661 ILE A CA 1
ATOM 5426 C C . ILE A 1 661 ? -1.051 10.695 3.926 1 78.19 661 ILE A C 1
ATOM 5428 O O . ILE A 1 661 ? -1.112 9.562 3.451 1 78.19 661 ILE A O 1
ATOM 5432 N N . TYR A 1 662 ? -0.418 10.984 4.922 1 85.75 662 TYR A N 1
ATOM 5433 C CA . TYR A 1 662 ? 0.319 9.961 5.652 1 85.75 662 TYR A CA 1
ATOM 5434 C C . TYR A 1 662 ? -0.615 8.859 6.137 1 85.75 662 TYR A C 1
ATOM 5436 O O . TYR A 1 662 ? -0.292 7.672 6.035 1 85.75 662 TYR A O 1
ATOM 5444 N N . ILE A 1 663 ? -1.753 9.234 6.652 1 77.69 663 ILE A N 1
ATOM 5445 C CA . ILE A 1 663 ? -2.707 8.281 7.219 1 77.69 663 ILE A CA 1
ATOM 5446 C C . ILE A 1 663 ? -3.283 7.402 6.113 1 77.69 663 ILE A C 1
ATOM 5448 O O . ILE A 1 663 ? -3.498 6.207 6.312 1 77.69 663 ILE A O 1
ATOM 5452 N N . ARG A 1 664 ? -3.484 7.965 5.043 1 69.88 664 ARG A N 1
ATOM 5453 C CA . ARG A 1 664 ? -4.02 7.223 3.906 1 69.88 664 ARG A CA 1
ATOM 5454 C C . ARG A 1 664 ? -3.014 6.191 3.406 1 69.88 664 ARG A C 1
ATOM 5456 O O . ARG A 1 664 ? -3.396 5.102 2.979 1 69.88 664 ARG A O 1
ATOM 5463 N N . ASN A 1 665 ? -1.807 6.555 3.469 1 69.12 665 ASN A N 1
ATOM 5464 C CA . ASN A 1 665 ? -0.754 5.703 2.93 1 69.12 665 ASN A CA 1
ATOM 5465 C C . ASN A 1 665 ? -0.341 4.625 3.926 1 69.12 665 ASN A C 1
ATOM 5467 O O . ASN A 1 665 ? 0.241 3.607 3.543 1 69.12 665 ASN A O 1
ATOM 5471 N N . SER A 1 666 ? -0.539 4.93 5.082 1 65.12 666 SER A N 1
ATOM 5472 C CA . SER A 1 666 ? -0.075 4.008 6.113 1 65.12 666 SER A CA 1
ATOM 5473 C C . SER A 1 666 ? -1.196 3.082 6.57 1 65.12 666 SER A C 1
ATOM 5475 O O . SER A 1 666 ? -2.332 3.521 6.762 1 65.12 666 SER A O 1
ATOM 5477 N N . ILE A 1 667 ? -1.089 1.713 6.363 1 52.5 667 ILE A N 1
ATOM 5478 C CA . ILE A 1 667 ? -2.105 0.727 6.719 1 52.5 667 ILE A CA 1
ATOM 5479 C C . ILE A 1 667 ? -2.115 0.519 8.234 1 52.5 667 ILE A C 1
ATOM 5481 O O . ILE A 1 667 ? -3.123 0.095 8.797 1 52.5 667 ILE A O 1
ATOM 5485 N N . SER A 1 668 ? -1.069 1.029 9.023 1 53.75 668 SER A N 1
ATOM 5486 C CA . SER A 1 668 ? -0.964 0.584 10.406 1 53.75 668 SER A CA 1
ATOM 5487 C C . SER A 1 668 ? -1.972 1.305 11.297 1 53.75 668 SER A C 1
ATOM 5489 O O . SER A 1 668 ? -2.211 2.502 11.133 1 53.75 668 SER A O 1
ATOM 5491 N N . LYS A 1 669 ? -2.596 0.562 12.203 1 52.88 669 LYS A N 1
ATOM 5492 C CA . LYS A 1 669 ? -3.57 0.962 13.219 1 52.88 669 LYS A CA 1
ATOM 5493 C C . LYS A 1 669 ? -2.947 1.909 14.242 1 52.88 669 LYS A C 1
ATOM 5495 O O . LYS A 1 669 ? -3.576 2.889 14.648 1 52.88 669 LYS A O 1
ATOM 5500 N N . LEU A 1 670 ? -1.934 1.544 14.836 1 50.78 670 LEU A N 1
ATOM 5501 C CA . LEU A 1 670 ? -1.259 2.408 15.797 1 50.78 670 LEU A CA 1
ATOM 5502 C C . LEU A 1 670 ? -0.018 3.043 15.18 1 50.78 670 LEU A C 1
ATOM 5504 O O . LEU A 1 670 ? 0.899 2.338 14.75 1 50.78 670 LEU A O 1
ATOM 5508 N N . ARG A 1 671 ? -0.221 4.297 15.031 1 60.19 671 ARG A N 1
ATOM 5509 C CA . ARG A 1 671 ? 0.831 5.031 14.328 1 60.19 671 ARG A CA 1
ATOM 5510 C C . ARG A 1 671 ? 1.877 5.555 15.305 1 60.19 671 ARG A C 1
ATOM 5512 O O . ARG A 1 671 ? 1.533 6.102 16.359 1 60.19 671 ARG A O 1
ATOM 5519 N N . SER A 1 672 ? 3.064 5.152 15.07 1 78 672 SER A N 1
ATOM 5520 C CA . SER A 1 672 ? 4.172 5.711 15.836 1 78 672 SER A CA 1
ATOM 5521 C C . SER A 1 672 ? 4.465 7.148 15.422 1 78 672 SER A C 1
ATOM 5523 O O . SER A 1 672 ? 4.645 7.43 14.234 1 78 672 SER A O 1
ATOM 5525 N N . SER A 1 673 ? 4.359 8.047 16.406 1 85.81 673 SER A N 1
ATOM 5526 C CA . SER A 1 673 ? 4.66 9.453 16.156 1 85.81 673 SER A CA 1
ATOM 5527 C C . SER A 1 673 ? 6.027 9.625 15.508 1 85.81 673 SER A C 1
ATOM 5529 O O . SER A 1 673 ? 6.195 10.461 14.617 1 85.81 673 SER A O 1
ATOM 5531 N N . SER A 1 674 ? 6.91 8.805 15.953 1 89.81 674 SER A N 1
ATOM 5532 C CA . SER A 1 674 ? 8.273 8.953 15.469 1 89.81 674 SER A CA 1
ATOM 5533 C C . SER A 1 674 ? 8.367 8.648 13.977 1 89.81 674 SER A C 1
ATOM 5535 O O . SER A 1 674 ? 9.078 9.336 13.242 1 89.81 674 SER A O 1
ATOM 5537 N N . HIS A 1 675 ? 7.656 7.648 13.578 1 90 675 HIS A N 1
ATOM 5538 C CA . HIS A 1 675 ? 7.633 7.309 12.156 1 90 675 HIS A CA 1
ATOM 5539 C C . HIS A 1 675 ? 6.945 8.398 11.344 1 90 675 HIS A C 1
ATOM 5541 O O . HIS A 1 675 ? 7.422 8.773 10.266 1 90 675 HIS A O 1
ATOM 5547 N N . ALA A 1 676 ? 5.879 8.938 11.906 1 91.81 676 ALA A N 1
ATOM 5548 C CA . ALA A 1 676 ? 5.066 9.922 11.195 1 91.81 676 ALA A CA 1
ATOM 5549 C C . ALA A 1 676 ? 5.84 11.227 10.984 1 91.81 676 ALA A C 1
ATOM 5551 O O . ALA A 1 676 ? 5.719 11.867 9.938 1 91.81 676 ALA A O 1
ATOM 5552 N N . ILE A 1 677 ? 6.566 11.578 11.953 1 94.75 677 ILE A N 1
ATOM 5553 C CA . ILE A 1 677 ? 7.301 12.836 11.906 1 94.75 677 ILE A CA 1
ATOM 5554 C C . ILE A 1 677 ? 8.281 12.828 10.734 1 94.75 677 ILE A C 1
ATOM 5556 O O . ILE A 1 677 ? 8.492 13.852 10.094 1 94.75 677 ILE A O 1
ATOM 5560 N N . LEU A 1 678 ? 8.906 11.688 10.445 1 93.94 678 LEU A N 1
ATOM 5561 C CA . LEU A 1 678 ? 9.875 11.586 9.359 1 93.94 678 LEU A CA 1
ATOM 5562 C C . LEU A 1 678 ? 9.211 11.852 8.008 1 93.94 678 LEU A C 1
ATOM 5564 O O . LEU A 1 678 ? 9.836 12.438 7.117 1 93.94 678 LEU A O 1
ATOM 5568 N N . SER A 1 679 ? 7.996 11.445 7.875 1 92 679 SER A N 1
ATOM 5569 C CA . SER A 1 679 ? 7.273 11.602 6.617 1 92 679 SER A CA 1
ATOM 5570 C C . SER A 1 679 ? 6.609 12.969 6.523 1 92 679 SER A C 1
ATOM 5572 O O . SER A 1 679 ? 6.586 13.586 5.457 1 92 679 SER A O 1
ATOM 5574 N N . ILE A 1 680 ? 6.098 13.477 7.574 1 92.69 680 ILE A N 1
ATOM 5575 C CA . ILE A 1 680 ? 5.301 14.703 7.578 1 92.69 680 ILE A CA 1
ATOM 5576 C C . ILE A 1 680 ? 6.219 15.914 7.523 1 92.69 680 ILE A C 1
ATOM 5578 O O . ILE A 1 680 ? 5.895 16.922 6.879 1 92.69 680 ILE A O 1
ATOM 5582 N N . GLU A 1 681 ? 7.352 15.828 8.148 1 95.5 681 GLU A N 1
ATOM 5583 C CA . GLU A 1 681 ? 8.266 16.969 8.234 1 95.5 681 GLU A CA 1
ATOM 5584 C C . GLU A 1 681 ? 9.43 16.812 7.254 1 95.5 681 GLU A C 1
ATOM 5586 O O . GLU A 1 681 ? 10.578 17.078 7.605 1 95.5 681 GLU A O 1
ATOM 5591 N N . LYS A 1 682 ? 9.188 16.406 6.062 1 92.56 682 LYS A N 1
ATOM 5592 C CA . LYS A 1 682 ? 10.203 16.234 5.023 1 92.56 682 LYS A CA 1
ATOM 5593 C C . LYS A 1 682 ? 10.914 17.547 4.723 1 92.56 682 LYS A C 1
ATOM 5595 O O . LYS A 1 682 ? 12.125 17.578 4.496 1 92.56 682 LYS A O 1
ATOM 5600 N N . SER A 1 683 ? 10.141 18.578 4.719 1 91.44 683 SER A N 1
ATOM 5601 C CA . SER A 1 683 ? 10.703 19.891 4.418 1 91.44 683 SER A CA 1
ATOM 5602 C C . SER A 1 683 ? 11.734 20.312 5.461 1 91.44 683 SER A C 1
ATOM 5604 O O . SER A 1 683 ? 12.789 20.844 5.121 1 91.44 683 SER A O 1
ATOM 5606 N N . LEU A 1 684 ? 11.375 20.078 6.688 1 94 684 LEU A N 1
ATOM 5607 C CA . LEU A 1 684 ? 12.297 20.406 7.766 1 94 684 LEU A CA 1
ATOM 5608 C C . LEU A 1 684 ? 13.57 19.562 7.668 1 94 684 LEU A C 1
ATOM 5610 O O . LEU A 1 684 ? 14.672 20.062 7.883 1 94 684 LEU A O 1
ATOM 5614 N N . ILE A 1 685 ? 13.461 18.312 7.324 1 95 685 ILE A N 1
ATOM 5615 C CA . ILE A 1 685 ? 14.594 17.406 7.172 1 95 685 ILE A CA 1
ATOM 5616 C C . ILE A 1 685 ? 15.508 17.922 6.059 1 95 685 ILE A C 1
ATOM 5618 O O . ILE A 1 685 ? 16.734 17.953 6.215 1 95 685 ILE A O 1
ATOM 5622 N N . HIS A 1 686 ? 14.93 18.312 4.984 1 92.5 686 HIS A N 1
ATOM 5623 C CA . HIS A 1 686 ? 15.688 18.812 3.844 1 92.5 686 HIS A CA 1
ATOM 5624 C C . HIS A 1 686 ? 16.484 20.062 4.219 1 92.5 686 HIS A C 1
ATOM 5626 O O . HIS A 1 686 ? 17.641 20.203 3.812 1 92.5 686 HIS A O 1
ATOM 5632 N N . GLN A 1 687 ? 15.891 20.891 4.996 1 91.31 687 GLN A N 1
ATOM 5633 C CA . GLN A 1 687 ? 16.547 22.109 5.445 1 91.31 687 GLN A CA 1
ATOM 5634 C C . GLN A 1 687 ? 17.703 21.797 6.402 1 91.31 687 GLN A C 1
ATOM 5636 O O . GLN A 1 687 ? 18.781 22.375 6.293 1 91.31 687 GLN A O 1
ATOM 5641 N N . LEU A 1 688 ? 17.453 20.891 7.273 1 93.81 688 LEU A N 1
ATOM 5642 C CA . LEU A 1 688 ? 18.438 20.594 8.305 1 93.81 688 LEU A CA 1
ATOM 5643 C C . LEU A 1 688 ? 19.594 19.781 7.727 1 93.81 688 LEU A C 1
ATOM 5645 O O . LEU A 1 688 ? 20.734 19.891 8.195 1 93.81 688 LEU A O 1
ATOM 5649 N N . LYS A 1 689 ? 19.312 18.984 6.766 1 91.94 689 LYS A N 1
ATOM 5650 C CA . LYS A 1 689 ? 20.344 18.141 6.152 1 91.94 689 LYS A CA 1
ATOM 5651 C C . LYS A 1 689 ? 21.422 19 5.492 1 91.94 689 LYS A C 1
ATOM 5653 O O . LYS A 1 689 ? 22.562 18.547 5.34 1 91.94 689 LYS A O 1
ATOM 5658 N N . GLU A 1 690 ? 21.094 20.172 5.148 1 88.19 690 GLU A N 1
ATOM 5659 C CA . GLU A 1 690 ? 22.047 21.094 4.527 1 88.19 690 GLU A CA 1
ATOM 5660 C C . GLU A 1 690 ? 23 21.703 5.566 1 88.19 690 GLU A C 1
ATOM 5662 O O . GLU A 1 690 ? 24.047 22.234 5.219 1 88.19 690 GLU A O 1
ATOM 5667 N N . THR A 1 691 ? 22.609 21.469 6.785 1 89.31 691 THR A N 1
ATOM 5668 C CA . THR A 1 691 ? 23.453 21.984 7.852 1 89.31 691 THR A CA 1
ATOM 5669 C C . THR A 1 691 ? 24.516 20.969 8.234 1 89.31 691 THR A C 1
ATOM 5671 O O . THR A 1 691 ? 24.297 19.766 8.141 1 89.31 691 THR A O 1
ATOM 5674 N N . GLU A 1 692 ? 25.641 21.375 8.703 1 84.44 692 GLU A N 1
ATOM 5675 C CA . GLU A 1 692 ? 26.766 20.5 9.031 1 84.44 692 GLU A CA 1
ATOM 5676 C C . GLU A 1 692 ? 26.5 19.719 10.32 1 84.44 692 GLU A C 1
ATOM 5678 O O . GLU A 1 692 ? 27.062 18.641 10.516 1 84.44 692 GLU A O 1
ATOM 5683 N N . SER A 1 693 ? 25.656 20.219 11.109 1 91.19 693 SER A N 1
ATOM 5684 C CA . SER A 1 693 ? 25.469 19.641 12.43 1 91.19 693 SER A CA 1
ATOM 5685 C C . SER A 1 693 ? 24.344 18.609 12.43 1 91.19 693 SER A C 1
ATOM 5687 O O . SER A 1 693 ? 24.062 18 13.453 1 91.19 693 SER A O 1
ATOM 5689 N N . PHE A 1 694 ? 23.766 18.391 11.336 1 94.81 694 PHE A N 1
ATOM 5690 C CA . PHE A 1 694 ? 22.562 17.562 11.273 1 94.81 694 PHE A CA 1
ATOM 5691 C C . PHE A 1 694 ? 22.859 16.156 11.773 1 94.81 694 PHE A C 1
ATOM 5693 O O . PHE A 1 694 ? 22.219 15.68 12.711 1 94.81 694 PHE A O 1
ATOM 5700 N N . TYR A 1 695 ? 23.844 15.469 11.258 1 96 695 TYR A N 1
ATOM 5701 C CA . TYR A 1 695 ? 24.188 14.094 11.609 1 96 695 TYR A CA 1
ATOM 5702 C C . TYR A 1 695 ? 24.75 14.016 13.023 1 96 695 TYR A C 1
ATOM 5704 O O . TYR A 1 695 ? 24.375 13.125 13.797 1 96 695 TYR A O 1
ATOM 5712 N N . ASP A 1 696 ? 25.484 14.992 13.305 1 94.56 696 ASP A N 1
ATOM 5713 C CA . ASP A 1 696 ? 26.125 15.016 14.625 1 94.56 696 ASP A CA 1
ATOM 5714 C C . ASP A 1 696 ? 25.078 15.102 15.734 1 94.56 696 ASP A C 1
ATOM 5716 O O . ASP A 1 696 ? 25.203 14.438 16.766 1 94.56 696 ASP A O 1
ATOM 5720 N N . ASN A 1 697 ? 24.109 15.961 15.5 1 94.69 697 ASN A N 1
ATOM 5721 C CA . ASN A 1 697 ? 23.062 16.109 16.5 1 94.69 697 ASN A CA 1
ATOM 5722 C C . ASN A 1 697 ? 22.328 14.789 16.734 1 94.69 697 ASN A C 1
ATOM 5724 O O . ASN A 1 697 ? 22.062 14.422 17.891 1 94.69 697 ASN A O 1
ATOM 5728 N N . ILE A 1 698 ? 22.031 14.086 15.703 1 96.44 698 ILE A N 1
ATOM 5729 C CA . ILE A 1 698 ? 21.297 12.82 15.805 1 96.44 698 ILE A CA 1
ATOM 5730 C C . ILE A 1 698 ? 22.188 11.773 16.469 1 96.44 698 ILE A C 1
ATOM 5732 O O . ILE A 1 698 ? 21.719 11.047 17.359 1 96.44 698 ILE A O 1
ATOM 5736 N N . ILE A 1 699 ? 23.453 11.68 16.062 1 95.69 699 ILE A N 1
ATOM 5737 C CA . ILE A 1 699 ? 24.391 10.68 16.594 1 95.69 699 ILE A CA 1
ATOM 5738 C C . ILE A 1 699 ? 24.625 10.945 18.078 1 95.69 699 ILE A C 1
ATOM 5740 O O . ILE A 1 699 ? 24.75 10 18.859 1 95.69 699 ILE A O 1
ATOM 5744 N N . ASN A 1 700 ? 24.656 12.203 18.422 1 94.06 700 ASN A N 1
ATOM 5745 C CA . ASN A 1 700 ? 24.828 12.547 19.828 1 94.06 700 ASN A CA 1
ATOM 5746 C C . ASN A 1 700 ? 23.656 12.062 20.672 1 94.06 700 ASN A C 1
ATOM 5748 O O . ASN A 1 700 ? 23.844 11.562 21.781 1 94.06 700 ASN A O 1
ATOM 5752 N N . ILE A 1 701 ? 22.469 12.273 20.188 1 94.44 701 ILE A N 1
ATOM 5753 C CA . ILE A 1 701 ? 21.281 11.781 20.875 1 94.44 701 ILE A CA 1
ATOM 5754 C C . ILE A 1 701 ? 21.328 10.258 20.984 1 94.44 701 ILE A C 1
ATOM 5756 O O . ILE A 1 701 ? 21.031 9.68 22.031 1 94.44 701 ILE A O 1
ATOM 5760 N N . TYR A 1 702 ? 21.719 9.625 19.844 1 93.5 702 TYR A N 1
ATOM 5761 C CA . TYR A 1 702 ? 21.828 8.172 19.781 1 93.5 702 TYR A CA 1
ATOM 5762 C C . TYR A 1 702 ? 22.875 7.656 20.766 1 93.5 702 TYR A C 1
ATOM 5764 O O . TYR A 1 702 ? 22.656 6.633 21.422 1 93.5 702 TYR A O 1
ATOM 5772 N N . ALA A 1 703 ? 23.984 8.336 20.844 1 91.44 703 ALA A N 1
ATOM 5773 C CA . ALA A 1 703 ? 25.109 7.941 21.703 1 91.44 703 ALA A CA 1
ATOM 5774 C C . ALA A 1 703 ? 24.719 8.047 23.172 1 91.44 703 ALA A C 1
ATOM 5776 O O . ALA A 1 703 ? 25.219 7.293 24.016 1 91.44 703 ALA A O 1
ATOM 5777 N N . ASN A 1 704 ? 23.844 8.969 23.391 1 87.19 704 ASN A N 1
ATOM 5778 C CA . ASN A 1 704 ? 23.453 9.234 24.781 1 87.19 704 ASN A CA 1
ATOM 5779 C C . ASN A 1 704 ? 22.469 8.195 25.297 1 87.19 704 ASN A C 1
ATOM 5781 O O . ASN A 1 704 ? 22.234 8.094 26.5 1 87.19 704 ASN A O 1
ATOM 5785 N N . GLN A 1 705 ? 21.938 7.488 24.359 1 81.69 705 GLN A N 1
ATOM 5786 C CA . GLN A 1 705 ? 21.016 6.449 24.797 1 81.69 705 GLN A CA 1
ATOM 5787 C C . GLN A 1 705 ? 21.766 5.258 25.375 1 81.69 705 GLN A C 1
ATOM 5789 O O . GLN A 1 705 ? 22.938 5.051 25.078 1 81.69 705 GLN A O 1
ATOM 5794 N N . GLN A 1 706 ? 21.234 4.523 26.297 1 65.81 706 GLN A N 1
ATOM 5795 C CA . GLN A 1 706 ? 21.906 3.477 27.062 1 65.81 706 GLN A CA 1
ATOM 5796 C C . GLN A 1 706 ? 22.297 2.305 26.172 1 65.81 706 GLN A C 1
ATOM 5798 O O . GLN A 1 706 ? 21.641 2.033 25.172 1 65.81 706 GLN A O 1
ATOM 5803 N N . ASP A 1 707 ? 23.406 1.63 26.344 1 64.69 707 ASP A N 1
ATOM 5804 C CA . ASP A 1 707 ? 23.875 0.306 25.938 1 64.69 707 ASP A CA 1
ATOM 5805 C C . ASP A 1 707 ? 24.156 0.252 24.438 1 64.69 707 ASP A C 1
ATOM 5807 O O . ASP A 1 707 ? 23.547 -0.534 23.719 1 64.69 707 ASP A O 1
ATOM 5811 N N . ARG A 1 708 ? 25.172 1.181 24.062 1 75.62 708 ARG A N 1
ATOM 5812 C CA . ARG A 1 708 ? 25.531 1.062 22.641 1 75.62 708 ARG A CA 1
ATOM 5813 C C . ARG A 1 708 ? 26.703 0.113 22.453 1 75.62 708 ARG A C 1
ATOM 5815 O O . ARG A 1 708 ? 27.625 0.09 23.266 1 75.62 708 ARG A O 1
ATOM 5822 N N . SER A 1 709 ? 26.656 -0.759 21.484 1 74.25 709 SER A N 1
ATOM 5823 C CA . SER A 1 709 ? 27.656 -1.78 21.203 1 74.25 709 SER A CA 1
ATOM 5824 C C . SER A 1 709 ? 28.922 -1.164 20.609 1 74.25 709 SER A C 1
ATOM 5826 O O . SER A 1 709 ? 29.984 -1.791 20.609 1 74.25 709 SER A O 1
ATOM 5828 N N . ILE A 1 710 ? 28.875 0.135 20.156 1 84.5 710 ILE A N 1
ATOM 5829 C CA . ILE A 1 710 ? 30.016 0.792 19.547 1 84.5 710 ILE A CA 1
ATOM 5830 C C . ILE A 1 710 ? 30.25 2.152 20.203 1 84.5 710 ILE A C 1
ATOM 5832 O O . ILE A 1 710 ? 29.312 2.77 20.703 1 84.5 710 ILE A O 1
ATOM 5836 N N . ASN A 1 711 ? 31.453 2.602 20.234 1 86.44 711 ASN A N 1
ATOM 5837 C CA . ASN A 1 711 ? 31.812 3.891 20.828 1 86.44 711 ASN A CA 1
ATOM 5838 C C . ASN A 1 711 ? 31.516 5.039 19.859 1 86.44 711 ASN A C 1
ATOM 5840 O O . ASN A 1 711 ? 31.906 4.992 18.703 1 86.44 711 ASN A O 1
ATOM 5844 N N . LEU A 1 712 ? 30.844 6.09 20.359 1 91.75 712 LEU A N 1
ATOM 5845 C CA . LEU A 1 712 ? 30.422 7.172 19.469 1 91.75 712 LEU A CA 1
ATOM 5846 C C . LEU A 1 712 ? 30.844 8.523 20.031 1 91.75 712 LEU A C 1
ATOM 5848 O O . LEU A 1 712 ? 30.562 9.562 19.438 1 91.75 712 LEU A O 1
ATOM 5852 N N . SER A 1 713 ? 31.578 8.562 21.141 1 89.94 713 SER A N 1
ATOM 5853 C CA . SER A 1 713 ? 32.031 9.805 21.75 1 89.94 713 SER A CA 1
ATOM 5854 C C . SER A 1 713 ? 33.562 9.938 21.641 1 89.94 713 SER A C 1
ATOM 5856 O O . SER A 1 713 ? 34.281 9.016 22 1 89.94 713 SER A O 1
ATOM 5858 N N . TYR A 1 714 ? 33.969 11.008 21.156 1 89.31 714 TYR A N 1
ATOM 5859 C CA . TYR A 1 714 ? 35.375 11.258 21.016 1 89.31 714 TYR A CA 1
ATOM 5860 C C . TYR A 1 714 ? 36.031 11.445 22.375 1 89.31 714 TYR A C 1
ATOM 5862 O O . TYR A 1 714 ? 35.406 11.93 23.312 1 89.31 714 TYR A O 1
ATOM 5870 N N . LYS A 1 715 ? 37.281 11.023 22.438 1 78.69 715 LYS A N 1
ATOM 5871 C CA . LYS A 1 715 ? 38.062 11.289 23.641 1 78.69 715 LYS A CA 1
ATOM 5872 C C . LYS A 1 715 ? 38.875 12.562 23.484 1 78.69 715 LYS A C 1
ATOM 5874 O O . LYS A 1 715 ? 39.438 12.828 22.422 1 78.69 715 LYS A O 1
ATOM 5879 N N . THR A 1 716 ? 38.625 13.539 24.281 1 73.12 716 THR A N 1
ATOM 5880 C CA . THR A 1 716 ? 39.406 14.766 24.281 1 73.12 716 THR A CA 1
ATOM 5881 C C . THR A 1 716 ? 40.75 14.547 25 1 73.12 716 THR A C 1
ATOM 5883 O O . THR A 1 716 ? 40.812 13.766 25.953 1 73.12 716 THR A O 1
ATOM 5886 N N . MET B 1 1 ? 16.938 7.758 -38.594 1 35.62 1 MET B N 1
ATOM 5887 C CA . MET B 1 1 ? 18.375 7.477 -38.5 1 35.62 1 MET B CA 1
ATOM 5888 C C . MET B 1 1 ? 19.172 8.422 -39.406 1 35.62 1 MET B C 1
ATOM 5890 O O . MET B 1 1 ? 18.797 8.664 -40.531 1 35.62 1 MET B O 1
ATOM 5894 N N . ASN B 1 2 ? 19.891 9.234 -38.906 1 43.72 2 ASN B N 1
ATOM 5895 C CA . ASN B 1 2 ? 20.562 10.297 -39.656 1 43.72 2 ASN B CA 1
ATOM 5896 C C . ASN B 1 2 ? 21.625 9.727 -40.562 1 43.72 2 ASN B C 1
ATOM 5898 O O . ASN B 1 2 ? 22.5 8.977 -40.125 1 43.72 2 ASN B O 1
ATOM 5902 N N . PRO B 1 3 ? 21.531 9.859 -41.781 1 53.53 3 PRO B N 1
ATOM 5903 C CA . PRO B 1 3 ? 22.5 9.383 -42.781 1 53.53 3 PRO B CA 1
ATOM 5904 C C . PRO B 1 3 ? 23.922 9.828 -42.469 1 53.53 3 PRO B C 1
ATOM 5906 O O . PRO B 1 3 ? 24.875 9.148 -42.875 1 53.53 3 PRO B O 1
ATOM 5909 N N . VAL B 1 4 ? 24.047 10.891 -41.75 1 55.25 4 VAL B N 1
ATOM 5910 C CA . VAL B 1 4 ? 25.344 11.516 -41.594 1 55.25 4 VAL B CA 1
ATOM 5911 C C . VAL B 1 4 ? 26.203 10.688 -40.625 1 55.25 4 VAL B C 1
ATOM 5913 O O . VAL B 1 4 ? 27.422 10.688 -40.719 1 55.25 4 VAL B O 1
ATOM 5916 N N . THR B 1 5 ? 25.641 9.68 -39.938 1 63.31 5 THR B N 1
ATOM 5917 C CA . THR B 1 5 ? 26.438 8.945 -38.938 1 63.31 5 THR B CA 1
ATOM 5918 C C . THR B 1 5 ? 26.734 7.535 -39.438 1 63.31 5 THR B C 1
ATOM 5920 O O . THR B 1 5 ? 27.406 6.762 -38.75 1 63.31 5 THR B O 1
ATOM 5923 N N . ASP B 1 6 ? 26.375 7.133 -40.594 1 76.31 6 ASP B N 1
ATOM 5924 C CA . ASP B 1 6 ? 26.656 5.836 -41.219 1 76.31 6 ASP B CA 1
ATOM 5925 C C . ASP B 1 6 ? 27.891 5.914 -42.094 1 76.31 6 ASP B C 1
ATOM 5927 O O . ASP B 1 6 ? 27.859 6.559 -43.156 1 76.31 6 ASP B O 1
ATOM 5931 N N . VAL B 1 7 ? 28.812 5.301 -41.656 1 83.5 7 VAL B N 1
ATOM 5932 C CA . VAL B 1 7 ? 30.094 5.387 -42.375 1 83.5 7 VAL B CA 1
ATOM 5933 C C . VAL B 1 7 ? 29.953 4.809 -43.781 1 83.5 7 VAL B C 1
ATOM 5935 O O . VAL B 1 7 ? 30.578 5.293 -44.719 1 83.5 7 VAL B O 1
ATOM 5938 N N . VAL B 1 8 ? 29.031 3.881 -43.969 1 88.12 8 VAL B N 1
ATOM 5939 C CA . VAL B 1 8 ? 28.844 3.26 -45.281 1 88.12 8 VAL B CA 1
ATOM 5940 C C . VAL B 1 8 ? 28.188 4.254 -46.219 1 88.12 8 VAL B C 1
ATOM 5942 O O . VAL B 1 8 ? 28.609 4.379 -47.375 1 88.12 8 VAL B O 1
ATOM 5945 N N . VAL B 1 9 ? 27.203 4.988 -45.75 1 84.75 9 VAL B N 1
ATOM 5946 C CA . VAL B 1 9 ? 26.531 6 -46.531 1 84.75 9 VAL B CA 1
ATOM 5947 C C . VAL B 1 9 ? 27.516 7.102 -46.906 1 84.75 9 VAL B C 1
ATOM 5949 O O . VAL B 1 9 ? 27.516 7.578 -48.062 1 84.75 9 VAL B O 1
ATOM 5952 N N . MET B 1 10 ? 28.422 7.457 -46.062 1 82.19 10 MET B N 1
ATOM 5953 C CA . MET B 1 10 ? 29.422 8.484 -46.312 1 82.19 10 MET B CA 1
ATOM 5954 C C . MET B 1 10 ? 30.406 8.031 -47.406 1 82.19 10 MET B C 1
ATOM 5956 O O . MET B 1 10 ? 30.797 8.82 -48.25 1 82.19 10 MET B O 1
ATOM 5960 N N . LEU B 1 11 ? 30.703 6.805 -47.25 1 86.38 11 LEU B N 1
ATOM 5961 C CA . LEU B 1 11 ? 31.656 6.246 -48.188 1 86.38 11 LEU B CA 1
ATOM 5962 C C . LEU B 1 11 ? 31.047 6.117 -49.594 1 86.38 11 LEU B C 1
ATOM 5964 O O . LEU B 1 11 ? 31.734 6.211 -50.594 1 86.38 11 LEU B O 1
ATOM 5968 N N . LEU B 1 12 ? 29.688 5.922 -49.625 1 85.44 12 LEU B N 1
ATOM 5969 C CA . LEU B 1 12 ? 28.969 5.809 -50.906 1 85.44 12 LEU B CA 1
ATOM 5970 C C . LEU B 1 12 ? 28.812 7.172 -51.562 1 85.44 12 LEU B C 1
ATOM 5972 O O . LEU B 1 12 ? 28.797 7.273 -52.781 1 85.44 12 LEU B O 1
ATOM 5976 N N . GLU B 1 13 ? 28.734 8.18 -50.812 1 82.94 13 GLU B N 1
ATOM 5977 C CA . GLU B 1 13 ? 28.609 9.547 -51.312 1 82.94 13 GLU B CA 1
ATOM 5978 C C . GLU B 1 13 ? 29.969 10.125 -51.688 1 82.94 13 GLU B C 1
ATOM 5980 O O . GLU B 1 13 ? 30.109 10.766 -52.719 1 82.94 13 GLU B O 1
ATOM 5985 N N . THR B 1 14 ? 30.984 9.938 -50.781 1 82.38 14 THR B N 1
ATOM 5986 C CA . THR B 1 14 ? 32.344 10.375 -51.031 1 82.38 14 THR B CA 1
ATOM 5987 C C . THR B 1 14 ? 33.312 9.203 -50.906 1 82.38 14 THR B C 1
ATOM 5989 O O . THR B 1 14 ? 33.562 8.695 -49.812 1 82.38 14 THR B O 1
ATOM 5992 N N . PRO B 1 15 ? 33.875 8.852 -51.969 1 82.25 15 PRO B N 1
ATOM 5993 C CA . PRO B 1 15 ? 34.781 7.699 -51.938 1 82.25 15 PRO B CA 1
ATOM 5994 C C . PRO B 1 15 ? 35.938 7.914 -50.969 1 82.25 15 PRO B C 1
ATOM 5996 O O . PRO B 1 15 ? 36.406 9.047 -50.812 1 82.25 15 PRO B O 1
ATOM 5999 N N . PHE B 1 16 ? 36.438 6.801 -50.438 1 85.69 16 PHE B N 1
ATOM 6000 C CA . PHE B 1 16 ? 37.5 6.75 -49.438 1 85.69 16 PHE B CA 1
ATOM 6001 C C . PHE B 1 16 ? 38.75 7.473 -49.938 1 85.69 16 PHE B C 1
ATOM 6003 O O . PHE B 1 16 ? 39.406 8.164 -49.156 1 85.69 16 PHE B O 1
ATOM 6010 N N . GLN B 1 17 ? 39.031 7.438 -51.188 1 78.25 17 GLN B N 1
ATOM 6011 C CA . GLN B 1 17 ? 40.25 8.008 -51.781 1 78.25 17 GLN B CA 1
ATOM 6012 C C . GLN B 1 17 ? 40.25 9.531 -51.688 1 78.25 17 GLN B C 1
ATOM 6014 O O . GLN B 1 17 ? 41.312 10.156 -51.656 1 78.25 17 GLN B O 1
ATOM 6019 N N . ARG B 1 18 ? 39.094 10.141 -51.469 1 78.56 18 ARG B N 1
ATOM 6020 C CA . ARG B 1 18 ? 38.969 11.594 -51.469 1 78.56 18 ARG B CA 1
ATOM 6021 C C . ARG B 1 18 ? 38.969 12.133 -50.031 1 78.56 18 ARG B C 1
ATOM 6023 O O . ARG B 1 18 ? 38.906 13.344 -49.812 1 78.56 18 ARG B O 1
ATOM 6030 N N . TRP B 1 19 ? 39 11.164 -49.188 1 80.25 19 TRP B N 1
ATOM 6031 C CA . TRP B 1 19 ? 39 11.586 -47.781 1 80.25 19 TRP B CA 1
ATOM 6032 C C . TRP B 1 19 ? 40.344 12.172 -47.375 1 80.25 19 TRP B C 1
ATOM 6034 O O . TRP B 1 19 ? 41.375 11.859 -47.969 1 80.25 19 TRP B O 1
ATOM 6044 N N . LYS B 1 20 ? 40.344 13.055 -46.375 1 74.81 20 LYS B N 1
ATOM 6045 C CA . LYS B 1 20 ? 41.594 13.602 -45.812 1 74.81 20 LYS B CA 1
ATOM 6046 C C . LYS B 1 20 ? 42.375 12.523 -45.094 1 74.81 20 LYS B C 1
ATOM 6048 O O . LYS B 1 20 ? 41.812 11.578 -44.531 1 74.81 20 LYS B O 1
ATOM 6053 N N . SER B 1 21 ? 43.688 12.68 -45.031 1 73 21 SER B N 1
ATOM 6054 C CA . SER B 1 21 ? 44.594 11.672 -44.469 1 73 21 SER B CA 1
ATOM 6055 C C . SER B 1 21 ? 44.219 11.367 -43.031 1 73 21 SER B C 1
ATOM 6057 O O . SER B 1 21 ? 44.219 10.211 -42.625 1 73 21 SER B O 1
ATOM 6059 N N . GLY B 1 22 ? 43.906 12.328 -42.375 1 70.06 22 GLY B N 1
ATOM 6060 C CA . GLY B 1 22 ? 43.5 12.148 -40.969 1 70.06 22 GLY B CA 1
ATOM 6061 C C . GLY B 1 22 ? 42.219 11.352 -40.812 1 70.06 22 GLY B C 1
ATOM 6062 O O . GLY B 1 22 ? 42.156 10.461 -39.969 1 70.06 22 GLY B O 1
ATOM 6063 N N . SER B 1 23 ? 41.312 11.602 -41.594 1 75 23 SER B N 1
ATOM 6064 C CA . SER B 1 23 ? 40.031 10.914 -41.562 1 75 23 SER B CA 1
ATOM 6065 C C . SER B 1 23 ? 40.156 9.484 -42.062 1 75 23 SER B C 1
ATOM 6067 O O . SER B 1 23 ? 39.438 8.594 -41.594 1 75 23 SER B O 1
ATOM 6069 N N . LYS B 1 24 ? 41.031 9.297 -42.969 1 76.69 24 LYS B N 1
ATOM 6070 C CA . LYS B 1 24 ? 41.281 7.957 -43.5 1 76.69 24 LYS B CA 1
ATOM 6071 C C . LYS B 1 24 ? 41.812 7.031 -42.406 1 76.69 24 LYS B C 1
ATOM 6073 O O . LYS B 1 24 ? 41.344 5.906 -42.25 1 76.69 24 LYS B O 1
ATOM 6078 N N . ASN B 1 25 ? 42.688 7.668 -41.781 1 71.69 25 ASN B N 1
ATOM 6079 C CA . ASN B 1 25 ? 43.312 6.891 -40.719 1 71.69 25 ASN B CA 1
ATOM 6080 C C . ASN B 1 25 ? 42.344 6.602 -39.594 1 71.69 25 ASN B C 1
ATOM 6082 O O . ASN B 1 25 ? 42.344 5.508 -39.031 1 71.69 25 ASN B O 1
ATOM 6086 N N . ASP B 1 26 ? 41.5 7.516 -39.375 1 72.81 26 ASP B N 1
ATOM 6087 C CA . ASP B 1 26 ? 40.469 7.344 -38.312 1 72.81 26 ASP B CA 1
ATOM 6088 C C . ASP B 1 26 ? 39.5 6.234 -38.688 1 72.81 26 ASP B C 1
ATOM 6090 O O . ASP B 1 26 ? 39.094 5.434 -37.844 1 72.81 26 ASP B O 1
ATOM 6094 N N . LEU B 1 27 ? 39.156 6.156 -39.906 1 77.19 27 LEU B N 1
ATOM 6095 C CA . LEU B 1 27 ? 38.219 5.156 -40.375 1 77.19 27 LEU B CA 1
ATOM 6096 C C . LEU B 1 27 ? 38.844 3.76 -40.344 1 77.19 27 LEU B C 1
ATOM 6098 O O . LEU B 1 27 ? 38.156 2.795 -39.969 1 77.19 27 LEU B O 1
ATOM 6102 N N . LEU B 1 28 ? 40.062 3.764 -40.719 1 75.69 28 LEU B N 1
ATOM 6103 C CA . LEU B 1 28 ? 40.75 2.475 -40.75 1 75.69 28 LEU B CA 1
ATOM 6104 C C . LEU B 1 28 ? 40.969 1.939 -39.344 1 75.69 28 LEU B C 1
ATOM 6106 O O . LEU B 1 28 ? 41.031 0.725 -39.125 1 75.69 28 LEU B O 1
ATOM 6110 N N . LYS B 1 29 ? 40.969 2.926 -38.469 1 69.62 29 LYS B N 1
ATOM 6111 C CA . LYS B 1 29 ? 41.094 2.564 -37.062 1 69.62 29 LYS B CA 1
ATOM 6112 C C . LYS B 1 29 ? 39.781 2.078 -36.469 1 69.62 29 LYS B C 1
ATOM 6114 O O . LYS B 1 29 ? 39.75 1.173 -35.625 1 69.62 29 LYS B O 1
ATOM 6119 N N . VAL B 1 30 ? 38.75 2.613 -36.875 1 72.88 30 VAL B N 1
ATOM 6120 C CA . VAL B 1 30 ? 37.406 2.26 -36.375 1 72.88 30 VAL B CA 1
ATOM 6121 C C . VAL B 1 30 ? 37 0.903 -36.938 1 72.88 30 VAL B C 1
ATOM 6123 O O . VAL B 1 30 ? 36.406 0.085 -36.25 1 72.88 30 VAL B O 1
ATOM 6126 N N . GLY B 1 31 ? 37.375 0.62 -38.031 1 74.31 31 GLY B N 1
ATOM 6127 C CA . GLY B 1 31 ? 37.094 -0.647 -38.688 1 74.31 31 GLY B CA 1
ATOM 6128 C C . GLY B 1 31 ? 35.719 -0.66 -39.344 1 74.31 31 GLY B C 1
ATOM 6129 O O . GLY B 1 31 ? 35.094 0.383 -39.469 1 74.31 31 GLY B O 1
ATOM 6130 N N . ARG B 1 32 ? 35.312 -1.844 -39.812 1 84.38 32 ARG B N 1
ATOM 6131 C CA . ARG B 1 32 ? 34.094 -2.004 -40.625 1 84.38 32 ARG B CA 1
ATOM 6132 C C . ARG B 1 32 ? 32.844 -1.896 -39.75 1 84.38 32 ARG B C 1
ATOM 6134 O O . ARG B 1 32 ? 32.844 -2.367 -38.594 1 84.38 32 ARG B O 1
ATOM 6141 N N . PRO B 1 33 ? 31.812 -1.312 -40.094 1 84.12 33 PRO B N 1
ATOM 6142 C CA . PRO B 1 33 ? 30.547 -1.27 -39.375 1 84.12 33 PRO B CA 1
ATOM 6143 C C . PRO B 1 33 ? 29.781 -2.588 -39.438 1 84.12 33 PRO B C 1
ATOM 6145 O O . PRO B 1 33 ? 29.609 -3.16 -40.531 1 84.12 33 PRO B O 1
ATOM 6148 N N . ILE B 1 34 ? 29.422 -3.104 -38.281 1 80.88 34 ILE B N 1
ATOM 6149 C CA . ILE B 1 34 ? 28.672 -4.359 -38.219 1 80.88 34 ILE B CA 1
ATOM 6150 C C . ILE B 1 34 ? 27.344 -4.129 -37.5 1 80.88 34 ILE B C 1
ATOM 6152 O O . ILE B 1 34 ? 27.125 -4.664 -36.406 1 80.88 34 ILE B O 1
ATOM 6156 N N . PRO B 1 35 ? 26.453 -3.43 -37.969 1 80.88 35 PRO B N 1
ATOM 6157 C CA . PRO B 1 35 ? 25.156 -3.16 -37.344 1 80.88 35 PRO B CA 1
ATOM 6158 C C . PRO B 1 35 ? 24.219 -4.355 -37.406 1 80.88 35 PRO B C 1
ATOM 6160 O O . PRO B 1 35 ? 24.375 -5.242 -38.25 1 80.88 35 PRO B O 1
ATOM 6163 N N . ILE B 1 36 ? 23.297 -4.395 -36.5 1 77.44 36 ILE B N 1
ATOM 6164 C CA . ILE B 1 36 ? 22.203 -5.355 -36.625 1 77.44 36 ILE B CA 1
ATOM 6165 C C . ILE B 1 36 ? 21.188 -4.84 -37.625 1 77.44 36 ILE B C 1
ATOM 6167 O O . ILE B 1 36 ? 20.688 -3.715 -37.5 1 77.44 36 ILE B O 1
ATOM 6171 N N . LEU B 1 37 ? 20.953 -5.586 -38.656 1 78.94 37 LEU B N 1
ATOM 6172 C CA . LEU B 1 37 ? 20.094 -5.184 -39.75 1 78.94 37 LEU B CA 1
ATOM 6173 C C . LEU B 1 37 ? 18.672 -5.707 -39.531 1 78.94 37 LEU B C 1
ATOM 6175 O O . LEU B 1 37 ? 18.484 -6.824 -39.031 1 78.94 37 LEU B O 1
ATOM 6179 N N . SER B 1 38 ? 17.672 -4.891 -39.719 1 74.06 38 SER B N 1
ATOM 6180 C CA . SER B 1 38 ? 16.266 -5.277 -39.625 1 74.06 38 SER B CA 1
ATOM 6181 C C . SER B 1 38 ? 15.734 -5.672 -41 1 74.06 38 SER B C 1
ATOM 6183 O O . SER B 1 38 ? 14.594 -5.355 -41.344 1 74.06 38 SER B O 1
ATOM 6185 N N . ILE B 1 39 ? 16.438 -6.277 -41.75 1 72.25 39 ILE B N 1
ATOM 6186 C CA . ILE B 1 39 ? 16.047 -6.711 -43.094 1 72.25 39 ILE B CA 1
ATOM 6187 C C . ILE B 1 39 ? 15.211 -7.984 -43 1 72.25 39 ILE B C 1
ATOM 6189 O O . ILE B 1 39 ? 15.617 -8.953 -42.344 1 72.25 39 ILE B O 1
ATOM 6193 N N . LEU B 1 40 ? 13.992 -7.906 -43.375 1 70 40 LEU B N 1
ATOM 6194 C CA . LEU B 1 40 ? 13.125 -9.078 -43.5 1 70 40 LEU B CA 1
ATOM 6195 C C . LEU B 1 40 ? 12.852 -9.398 -44.938 1 70 40 LEU B C 1
ATOM 6197 O O . LEU B 1 40 ? 12.484 -8.516 -45.719 1 70 40 LEU B O 1
ATOM 6201 N N . THR B 1 41 ? 13.273 -10.508 -45.375 1 71.31 41 THR B N 1
ATOM 6202 C CA . THR B 1 41 ? 12.953 -10.938 -46.719 1 71.31 41 THR B CA 1
ATOM 6203 C C . THR B 1 41 ? 11.93 -12.07 -46.688 1 71.31 41 THR B C 1
ATOM 6205 O O . THR B 1 41 ? 12.164 -13.109 -46.094 1 71.31 41 THR B O 1
ATOM 6208 N N . PRO B 1 42 ? 10.859 -11.781 -47.281 1 70.62 42 PRO B N 1
ATOM 6209 C CA . PRO B 1 42 ? 9.844 -12.836 -47.344 1 70.62 42 PRO B CA 1
ATOM 6210 C C . PRO B 1 42 ? 10.281 -14.031 -48.156 1 70.62 42 PRO B C 1
ATOM 6212 O O . PRO B 1 42 ? 10.961 -13.867 -49.188 1 70.62 42 PRO B O 1
ATOM 6215 N N . ASP B 1 43 ? 10.203 -15.203 -47.688 1 69.5 43 ASP B N 1
ATOM 6216 C CA . ASP B 1 43 ? 10.445 -16.438 -48.438 1 69.5 43 ASP B CA 1
ATOM 6217 C C . ASP B 1 43 ? 9.227 -17.359 -48.375 1 69.5 43 ASP B C 1
ATOM 6219 O O . ASP B 1 43 ? 8.461 -17.328 -47.406 1 69.5 43 ASP B O 1
ATOM 6223 N N . LYS B 1 44 ? 8.719 -17.766 -49.469 1 62.22 44 LYS B N 1
ATOM 6224 C CA . LYS B 1 44 ? 7.57 -18.656 -49.625 1 62.22 44 LYS B CA 1
ATOM 6225 C C . LYS B 1 44 ? 8.016 -20.109 -49.781 1 62.22 44 LYS B C 1
ATOM 6227 O O . LYS B 1 44 ? 8.859 -20.406 -50.625 1 62.22 44 LYS B O 1
ATOM 6232 N N . LYS B 1 45 ? 8.125 -20.844 -48.75 1 58.59 45 LYS B N 1
ATOM 6233 C CA . LYS B 1 45 ? 8.273 -22.297 -48.938 1 58.59 45 LYS B CA 1
ATOM 6234 C C . LYS B 1 45 ? 6.922 -23 -48.875 1 58.59 45 LYS B C 1
ATOM 6236 O O . LYS B 1 45 ? 6.273 -23.031 -47.844 1 58.59 45 LYS B O 1
ATOM 6241 N N . GLN B 1 46 ? 6.453 -23.531 -49.844 1 66.5 46 GLN B N 1
ATOM 6242 C CA . GLN B 1 46 ? 5.133 -24.094 -50.094 1 66.5 46 GLN B CA 1
ATOM 6243 C C . GLN B 1 46 ? 4.031 -23.078 -49.844 1 66.5 46 GLN B C 1
ATOM 6245 O O . GLN B 1 46 ? 4.129 -21.938 -50.312 1 66.5 46 GLN B O 1
ATOM 6250 N N . SER B 1 47 ? 2.969 -23.172 -49 1 62.03 47 SER B N 1
ATOM 6251 C CA . SER B 1 47 ? 1.856 -22.266 -48.719 1 62.03 47 SER B CA 1
ATOM 6252 C C . SER B 1 47 ? 2.193 -21.312 -47.562 1 62.03 47 SER B C 1
ATOM 6254 O O . SER B 1 47 ? 1.403 -20.422 -47.25 1 62.03 47 SER B O 1
ATOM 6256 N N . LYS B 1 48 ? 3.252 -21.359 -46.969 1 57.66 48 LYS B N 1
ATOM 6257 C CA . LYS B 1 48 ? 3.559 -20.531 -45.781 1 57.66 48 LYS B CA 1
ATOM 6258 C C . LYS B 1 48 ? 4.602 -19.469 -46.125 1 57.66 48 LYS B C 1
ATOM 6260 O O . LYS B 1 48 ? 5.625 -19.781 -46.75 1 57.66 48 LYS B O 1
ATOM 6265 N N . VAL B 1 49 ? 4.25 -18.328 -45.875 1 64.44 49 VAL B N 1
ATOM 6266 C CA . VAL B 1 49 ? 5.098 -17.156 -46.094 1 64.44 49 VAL B CA 1
ATOM 6267 C C . VAL B 1 49 ? 5.906 -16.875 -44.812 1 64.44 49 VAL B C 1
ATOM 6269 O O . VAL B 1 49 ? 5.348 -16.797 -43.719 1 64.44 49 VAL B O 1
ATOM 6272 N N . PHE B 1 50 ? 7.223 -17.156 -44.938 1 65.31 50 PHE B N 1
ATOM 6273 C CA . PHE B 1 50 ? 8.008 -16.797 -43.781 1 65.31 50 PHE B CA 1
ATOM 6274 C C . PHE B 1 50 ? 9.016 -15.711 -44.094 1 65.31 50 PHE B C 1
ATOM 6276 O O . PHE B 1 50 ? 9.328 -15.484 -45.281 1 65.31 50 PHE B O 1
ATOM 6283 N N . CYS B 1 51 ? 9.312 -14.922 -43.062 1 66.69 51 CYS B N 1
ATOM 6284 C CA . CYS B 1 51 ? 10.273 -13.836 -43.25 1 66.69 51 CYS B CA 1
ATOM 6285 C C . CYS B 1 51 ? 11.633 -14.211 -42.688 1 66.69 51 CYS B C 1
ATOM 6287 O O . CYS B 1 51 ? 11.719 -14.719 -41.562 1 66.69 51 CYS B O 1
ATOM 6289 N N . ARG B 1 52 ? 12.562 -14.141 -43.469 1 74.94 52 ARG B N 1
ATOM 6290 C CA . ARG B 1 52 ? 13.938 -14.375 -43.031 1 74.94 52 ARG B CA 1
ATOM 6291 C C . ARG B 1 52 ? 14.555 -13.109 -42.438 1 74.94 52 ARG B C 1
ATOM 6293 O O . ARG B 1 52 ? 14.375 -12.016 -42.969 1 74.94 52 ARG B O 1
ATOM 6300 N N . SER B 1 53 ? 15.148 -13.297 -41.344 1 78.75 53 SER B N 1
ATOM 6301 C CA . SER B 1 53 ? 15.852 -12.18 -40.719 1 78.75 53 SER B CA 1
ATOM 6302 C C . SER B 1 53 ? 17.359 -12.352 -40.812 1 78.75 53 SER B C 1
ATOM 6304 O O . SER B 1 53 ? 17.859 -13.477 -40.938 1 78.75 53 SER B O 1
ATOM 6306 N N . PHE B 1 54 ? 18.156 -11.367 -40.781 1 82.38 54 PHE B N 1
ATOM 6307 C CA . PHE B 1 54 ? 19.609 -11.391 -40.906 1 82.38 54 PHE B CA 1
ATOM 6308 C C . PHE B 1 54 ? 20.234 -11.953 -39.625 1 82.38 54 PHE B C 1
ATOM 6310 O O . PHE B 1 54 ? 19.844 -11.57 -38.5 1 82.38 54 PHE B O 1
ATOM 6317 N N . ASN B 1 55 ? 21.062 -12.867 -39.75 1 78.44 55 ASN B N 1
ATOM 6318 C CA . ASN B 1 55 ? 21.844 -13.438 -38.656 1 78.44 55 ASN B CA 1
ATOM 6319 C C . ASN B 1 55 ? 23.141 -12.664 -38.438 1 78.44 55 ASN B C 1
ATOM 6321 O O . ASN B 1 55 ? 24.062 -12.734 -39.25 1 78.44 55 ASN B O 1
ATOM 6325 N N . PRO B 1 56 ? 23.344 -12.039 -37.438 1 78.81 56 PRO B N 1
ATOM 6326 C CA . PRO B 1 56 ? 24.531 -11.219 -37.219 1 78.81 56 PRO B CA 1
ATOM 6327 C C . PRO B 1 56 ? 25.797 -12.047 -37.031 1 78.81 56 PRO B C 1
ATOM 6329 O O . PRO B 1 56 ? 26.906 -11.531 -37.188 1 78.81 56 PRO B O 1
ATOM 6332 N N . ASN B 1 57 ? 25.688 -13.281 -36.875 1 80.06 57 ASN B N 1
ATOM 6333 C CA . ASN B 1 57 ? 26.859 -14.141 -36.75 1 80.06 57 ASN B CA 1
ATOM 6334 C C . ASN B 1 57 ? 27.656 -14.172 -38.062 1 80.06 57 ASN B C 1
ATOM 6336 O O . ASN B 1 57 ? 28.828 -14.555 -38.062 1 80.06 57 ASN B O 1
ATOM 6340 N N . LEU B 1 58 ? 27.094 -13.773 -39.031 1 82.44 58 LEU B N 1
ATOM 6341 C CA . LEU B 1 58 ? 27.734 -13.773 -40.344 1 82.44 58 LEU B CA 1
ATOM 6342 C C . LEU B 1 58 ? 28.859 -12.75 -40.406 1 82.44 58 LEU B C 1
ATOM 6344 O O . LEU B 1 58 ? 29.844 -12.938 -41.125 1 82.44 58 LEU B O 1
ATOM 6348 N N . TYR B 1 59 ? 28.75 -11.734 -39.625 1 83.38 59 TYR B N 1
ATOM 6349 C CA . TYR B 1 59 ? 29.797 -10.727 -39.562 1 83.38 59 TYR B CA 1
ATOM 6350 C C . TYR B 1 59 ? 31.078 -11.336 -39 1 83.38 59 TYR B C 1
ATOM 6352 O O . TYR B 1 59 ? 32.188 -10.938 -39.406 1 83.38 59 TYR B O 1
ATOM 6360 N N . GLN B 1 60 ? 30.891 -12.289 -38.125 1 78.81 60 GLN B N 1
ATOM 6361 C CA . GLN B 1 60 ? 32.031 -12.945 -37.531 1 78.81 60 GLN B CA 1
ATOM 6362 C C . GLN B 1 60 ? 32.625 -14 -38.438 1 78.81 60 GLN B C 1
ATOM 6364 O O . GLN B 1 60 ? 33.844 -14.211 -38.438 1 78.81 60 GLN B O 1
ATOM 6369 N N . GLN B 1 61 ? 31.828 -14.555 -39.219 1 79.88 61 GLN B N 1
ATOM 6370 C CA . GLN B 1 61 ? 32.281 -15.594 -40.125 1 79.88 61 GLN B CA 1
ATOM 6371 C C . GLN B 1 61 ? 33.031 -14.992 -41.312 1 79.88 61 GLN B C 1
ATOM 6373 O O . GLN B 1 61 ? 33.938 -15.617 -41.844 1 79.88 61 GLN B O 1
ATOM 6378 N N . HIS B 1 62 ? 32.688 -13.781 -41.625 1 84.12 62 HIS B N 1
ATOM 6379 C CA . HIS B 1 62 ? 33.312 -13.109 -42.75 1 84.12 62 HIS B CA 1
ATOM 6380 C C . HIS B 1 62 ? 33.812 -11.727 -42.375 1 84.12 62 HIS B C 1
ATOM 6382 O O . HIS B 1 62 ? 33.031 -10.781 -42.281 1 84.12 62 HIS B O 1
ATOM 6388 N N . SER B 1 63 ? 35.125 -11.688 -42.281 1 81.94 63 SER B N 1
ATOM 6389 C CA . SER B 1 63 ? 35.75 -10.508 -41.719 1 81.94 63 SER B CA 1
ATOM 6390 C C . SER B 1 63 ? 35.625 -9.297 -42.625 1 81.94 63 SER B C 1
ATOM 6392 O O . SER B 1 63 ? 35.844 -8.164 -42.188 1 81.94 63 SER B O 1
ATOM 6394 N N . TRP B 1 64 ? 35.219 -9.477 -43.812 1 87.5 64 TRP B N 1
ATOM 6395 C CA . TRP B 1 64 ? 35.125 -8.375 -44.781 1 87.5 64 TRP B CA 1
ATOM 6396 C C . TRP B 1 64 ? 33.688 -7.844 -44.844 1 87.5 64 TRP B C 1
ATOM 6398 O O . TRP B 1 64 ? 33.438 -6.785 -45.438 1 87.5 64 TRP B O 1
ATOM 6408 N N . LEU B 1 65 ? 32.781 -8.531 -44.281 1 88.81 65 LEU B N 1
ATOM 6409 C CA . LEU B 1 65 ? 31.359 -8.195 -44.406 1 88.81 65 LEU B CA 1
ATOM 6410 C C . LEU B 1 65 ? 31 -7.035 -43.469 1 88.81 65 LEU B C 1
ATOM 6412 O O . LEU B 1 65 ? 31.375 -7.035 -42.312 1 88.81 65 LEU B O 1
ATOM 6416 N N . CYS B 1 66 ? 30.375 -5.996 -43.969 1 89 66 CYS B N 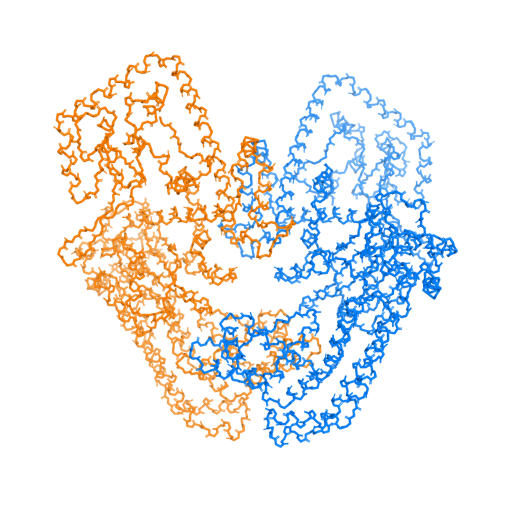1
ATOM 6417 C CA . CYS B 1 66 ? 29.891 -4.875 -43.188 1 89 66 CYS B CA 1
ATOM 6418 C C . CYS B 1 66 ? 28.469 -4.512 -43.562 1 89 66 CYS B C 1
ATOM 6420 O O . CYS B 1 66 ? 27.922 -5.023 -44.531 1 89 66 CYS B O 1
ATOM 6422 N N . GLY B 1 67 ? 27.781 -3.734 -42.719 1 87.25 67 GLY B N 1
ATOM 6423 C CA . GLY B 1 67 ? 26.406 -3.332 -42.969 1 87.25 67 GLY B CA 1
ATOM 6424 C C . GLY B 1 67 ? 26.172 -1.848 -42.75 1 87.25 67 GLY B C 1
ATOM 6425 O O . GLY B 1 67 ? 26.969 -1.171 -42.094 1 87.25 67 GLY B O 1
ATOM 6426 N N . SER B 1 68 ? 25.109 -1.342 -43.406 1 85.38 68 SER B N 1
ATOM 6427 C CA . SER B 1 68 ? 24.656 0.027 -43.188 1 85.38 68 SER B CA 1
ATOM 6428 C C . SER B 1 68 ? 23.359 0.061 -42.375 1 85.38 68 SER B C 1
ATOM 6430 O O . SER B 1 68 ? 22.359 -0.521 -42.781 1 85.38 68 SER B O 1
ATOM 6432 N N . HIS B 1 69 ? 23.484 0.649 -41.281 1 79.31 69 HIS B N 1
ATOM 6433 C CA . HIS B 1 69 ? 22.297 0.735 -40.438 1 79.31 69 HIS B CA 1
ATOM 6434 C C . HIS B 1 69 ? 21.25 1.658 -41.062 1 79.31 69 HIS B C 1
ATOM 6436 O O . HIS B 1 69 ? 20.062 1.516 -40.781 1 79.31 69 HIS B O 1
ATOM 6442 N N . TYR B 1 70 ? 21.656 2.543 -41.875 1 79.81 70 TYR B N 1
ATOM 6443 C CA . TYR B 1 70 ? 20.75 3.477 -42.562 1 79.81 70 TYR B CA 1
ATOM 6444 C C . TYR B 1 70 ? 20.109 2.84 -43.781 1 79.81 70 TYR B C 1
ATOM 6446 O O . TYR B 1 70 ? 18.891 2.898 -43.969 1 79.81 70 TYR B O 1
ATOM 6454 N N . ILE B 1 71 ? 20.859 2.203 -44.594 1 82.75 71 ILE B N 1
ATOM 6455 C CA . ILE B 1 71 ? 20.375 1.597 -45.844 1 82.75 71 ILE B CA 1
ATOM 6456 C C . ILE B 1 71 ? 19.797 0.214 -45.531 1 82.75 71 ILE B C 1
ATOM 6458 O O . ILE B 1 71 ? 18.984 -0.305 -46.312 1 82.75 71 ILE B O 1
ATOM 6462 N N . GLN B 1 72 ? 20.125 -0.289 -44.469 1 85.38 72 GLN B N 1
ATOM 6463 C CA . GLN B 1 72 ? 19.688 -1.609 -44.031 1 85.38 72 GLN B CA 1
ATOM 6464 C C . GLN B 1 72 ? 20.047 -2.682 -45.062 1 85.38 72 GLN B C 1
ATOM 6466 O O . GLN B 1 72 ? 19.203 -3.496 -45.438 1 85.38 72 GLN B O 1
ATOM 6471 N N . LYS B 1 73 ? 21.281 -2.686 -45.562 1 89.12 73 LYS B N 1
ATOM 6472 C CA . LYS B 1 73 ? 21.812 -3.654 -46.5 1 89.12 73 LYS B CA 1
ATOM 6473 C C . LYS B 1 73 ? 23.25 -4.039 -46.156 1 89.12 73 LYS B C 1
ATOM 6475 O O . LYS B 1 73 ? 23.906 -3.355 -45.375 1 89.12 73 LYS B O 1
ATOM 6480 N N . LEU B 1 74 ? 23.703 -5.09 -46.781 1 90.94 74 LEU B N 1
ATOM 6481 C CA . LEU B 1 74 ? 25.047 -5.602 -46.531 1 90.94 74 LEU B CA 1
ATOM 6482 C C . LEU B 1 74 ? 26.016 -5.113 -47.594 1 90.94 74 LEU B C 1
ATOM 6484 O O . LEU B 1 74 ? 25.656 -4.992 -48.781 1 90.94 74 LEU B O 1
ATOM 6488 N N . PHE B 1 75 ? 27.25 -4.852 -47.188 1 92.5 75 PHE B N 1
ATOM 6489 C CA . PHE B 1 75 ? 28.297 -4.367 -48.094 1 92.5 75 PHE B CA 1
ATOM 6490 C C . PHE B 1 75 ? 29.609 -5.094 -47.812 1 92.5 75 PHE B C 1
ATOM 6492 O O . PHE B 1 75 ? 29.75 -5.754 -46.781 1 92.5 75 PHE B O 1
ATOM 6499 N N . CYS B 1 76 ? 30.547 -5.023 -48.75 1 90.5 76 CYS B N 1
ATOM 6500 C CA . CYS B 1 76 ? 31.922 -5.5 -48.562 1 90.5 76 CYS B CA 1
ATOM 6501 C C . CYS B 1 76 ? 32.844 -4.352 -48.188 1 90.5 76 CYS B C 1
ATOM 6503 O O . CYS B 1 76 ? 33.031 -3.408 -48.969 1 90.5 76 CYS B O 1
ATOM 6505 N N . TRP B 1 77 ? 33.5 -4.469 -47.094 1 90.56 77 TRP B N 1
ATOM 6506 C CA . TRP B 1 77 ? 34.312 -3.393 -46.531 1 90.56 77 TRP B CA 1
ATOM 6507 C C . TRP B 1 77 ? 35.531 -3.119 -47.406 1 90.56 77 TRP B C 1
ATOM 6509 O O . TRP B 1 77 ? 35.781 -1.979 -47.812 1 90.56 77 TRP B O 1
ATOM 6519 N N . PRO B 1 78 ? 36.281 -4.113 -47.719 1 88.38 78 PRO B N 1
ATOM 6520 C CA . PRO B 1 78 ? 37.438 -3.844 -48.562 1 88.38 78 PRO B CA 1
ATOM 6521 C C . PRO B 1 78 ? 37.062 -3.275 -49.906 1 88.38 78 PRO B C 1
ATOM 6523 O O . PRO B 1 78 ? 37.719 -2.35 -50.406 1 88.38 78 PRO B O 1
ATOM 6526 N N . CYS B 1 79 ? 35.969 -3.707 -50.469 1 89.75 79 CYS B N 1
ATOM 6527 C CA . CYS B 1 79 ? 35.594 -3.271 -51.781 1 89.75 79 CYS B CA 1
ATOM 6528 C C . CYS B 1 79 ? 34.938 -1.893 -51.75 1 89.75 79 CYS B C 1
ATOM 6530 O O . CYS B 1 79 ? 35 -1.146 -52.719 1 89.75 79 CYS B O 1
ATOM 6532 N N . LEU B 1 80 ? 34.312 -1.579 -50.656 1 89.69 80 LEU B N 1
ATOM 6533 C CA . LEU B 1 80 ? 33.719 -0.261 -50.438 1 89.69 80 LEU B CA 1
ATOM 6534 C C . LEU B 1 80 ? 34.812 0.812 -50.344 1 89.69 80 LEU B C 1
ATOM 6536 O O . LEU B 1 80 ? 34.625 1.919 -50.875 1 89.69 80 LEU B O 1
ATOM 6540 N N . LEU B 1 81 ? 35.938 0.458 -49.75 1 86.88 81 LEU B N 1
ATOM 6541 C CA . LEU B 1 81 ? 37.031 1.41 -49.469 1 86.88 81 LEU B CA 1
ATOM 6542 C C . LEU B 1 81 ? 37.938 1.555 -50.688 1 86.88 81 LEU B C 1
ATOM 6544 O O . LEU B 1 81 ? 38.312 2.67 -51.062 1 86.88 81 LEU B O 1
ATOM 6548 N N . ILE B 1 82 ? 38.312 0.401 -51.25 1 82.75 82 ILE B N 1
ATOM 6549 C CA . ILE B 1 82 ? 39.406 0.402 -52.219 1 82.75 82 ILE B CA 1
ATOM 6550 C C . ILE B 1 82 ? 38.875 -0.014 -53.594 1 82.75 82 ILE B C 1
ATOM 6552 O O . ILE B 1 82 ? 39.5 0.224 -54.625 1 82.75 82 ILE B O 1
ATOM 6556 N N . GLY B 1 83 ? 37.688 -0.58 -53.688 1 82.81 83 GLY B N 1
ATOM 6557 C CA . GLY B 1 83 ? 37.188 -1.212 -54.906 1 82.81 83 GLY B CA 1
ATOM 6558 C C . GLY B 1 83 ? 36.969 -0.237 -56.062 1 82.81 83 GLY B C 1
ATOM 6559 O O . GLY B 1 83 ? 36.469 0.863 -55.844 1 82.81 83 GLY B O 1
ATOM 6560 N N . GLN B 1 84 ? 37.469 -0.59 -57.219 1 79.62 84 GLN B N 1
ATOM 6561 C CA . GLN B 1 84 ? 37.312 0.23 -58.438 1 79.62 84 GLN B CA 1
ATOM 6562 C C . GLN B 1 84 ? 36.219 -0.293 -59.344 1 79.62 84 GLN B C 1
ATOM 6564 O O . GLN B 1 84 ? 35.656 0.457 -60.125 1 79.62 84 GLN B O 1
ATOM 6569 N N . VAL B 1 85 ? 35.844 -1.584 -59.219 1 81.69 85 VAL B N 1
ATOM 6570 C CA . VAL B 1 85 ? 34.812 -2.203 -60.031 1 81.69 85 VAL B CA 1
ATOM 6571 C C . VAL B 1 85 ? 33.469 -2.158 -59.281 1 81.69 85 VAL B C 1
ATOM 6573 O O . VAL B 1 85 ? 33.406 -2.516 -58.094 1 81.69 85 VAL B O 1
ATOM 6576 N N . LYS B 1 86 ? 32.469 -1.65 -59.875 1 83.25 86 LYS B N 1
ATOM 6577 C CA . LYS B 1 86 ? 31.156 -1.526 -59.25 1 83.25 86 LYS B CA 1
ATOM 6578 C C . LYS B 1 86 ? 30.469 -2.887 -59.125 1 83.25 86 LYS B C 1
ATOM 6580 O O . LYS B 1 86 ? 30.469 -3.67 -60.094 1 83.25 86 LYS B O 1
ATOM 6585 N N . SER B 1 87 ? 30.078 -3.312 -57.969 1 85.19 87 SER B N 1
ATOM 6586 C CA . SER B 1 87 ? 29.297 -4.504 -57.656 1 85.19 87 SER B CA 1
ATOM 6587 C C . SER B 1 87 ? 28.172 -4.184 -56.688 1 85.19 87 SER B C 1
ATOM 6589 O O . SER B 1 87 ? 28.141 -3.1 -56.094 1 85.19 87 SER B O 1
ATOM 6591 N N . VAL B 1 88 ? 27.281 -5.105 -56.5 1 88.94 88 VAL B N 1
ATOM 6592 C CA . VAL B 1 88 ? 26.172 -4.918 -55.562 1 88.94 88 VAL B CA 1
ATOM 6593 C C . VAL B 1 88 ? 26.703 -4.691 -54.156 1 88.94 88 VAL B C 1
ATOM 6595 O O . VAL B 1 88 ? 26.125 -3.938 -53.375 1 88.94 88 VAL B O 1
ATOM 6598 N N . TRP B 1 89 ? 27.906 -5.176 -53.906 1 91.25 89 TRP B N 1
ATOM 6599 C CA . TRP B 1 89 ? 28.453 -5.195 -52.562 1 91.25 89 TRP B CA 1
ATOM 6600 C C . TRP B 1 89 ? 29.125 -3.865 -52.25 1 91.25 89 TRP B C 1
ATOM 6602 O O . TRP B 1 89 ? 29.469 -3.611 -51.094 1 91.25 89 TRP B O 1
ATOM 6612 N N . ASN B 1 90 ? 29.375 -3.006 -53.188 1 89.44 90 ASN B N 1
ATOM 6613 C CA . ASN B 1 90 ? 30.031 -1.742 -52.875 1 89.44 90 ASN B CA 1
ATOM 6614 C C . ASN B 1 90 ? 29.266 -0.555 -53.438 1 89.44 90 ASN B C 1
ATOM 6616 O O . ASN B 1 90 ? 29.75 0.578 -53.406 1 89.44 90 ASN B O 1
ATOM 6620 N N . THR B 1 91 ? 28.047 -0.729 -53.969 1 90.5 91 THR B N 1
ATOM 6621 C CA . THR B 1 91 ? 27.281 0.369 -54.531 1 90.5 91 THR B CA 1
ATOM 6622 C C . THR B 1 91 ? 25.875 0.414 -53.906 1 90.5 91 THR B C 1
ATOM 6624 O O . THR B 1 91 ? 25.547 1.34 -53.188 1 90.5 91 THR B O 1
ATOM 6627 N N . ILE B 1 92 ? 25 -0.658 -54.219 1 87.25 92 ILE B N 1
ATOM 6628 C CA . ILE B 1 92 ? 23.609 -0.636 -53.812 1 87.25 92 ILE B CA 1
ATOM 6629 C C . ILE B 1 92 ? 23.453 -1.378 -52.469 1 87.25 92 ILE B C 1
ATOM 6631 O O . ILE B 1 92 ? 22.641 -1 -51.656 1 87.25 92 ILE B O 1
ATOM 6635 N N . GLY B 1 93 ? 24.266 -2.246 -52.219 1 89.31 93 GLY B N 1
ATOM 6636 C CA . GLY B 1 93 ? 24.125 -3.092 -51.062 1 89.31 93 GLY B CA 1
ATOM 6637 C C . GLY B 1 93 ? 23.359 -4.371 -51.312 1 89.31 93 GLY B C 1
ATOM 6638 O O . GLY B 1 93 ? 22.516 -4.418 -52.219 1 89.31 93 GLY B O 1
ATOM 6639 N N . TYR B 1 94 ? 23.672 -5.379 -50.625 1 89.12 94 TYR B N 1
ATOM 6640 C CA . TYR B 1 94 ? 23.016 -6.672 -50.781 1 89.12 94 TYR B CA 1
ATOM 6641 C C . TYR B 1 94 ? 21.891 -6.84 -49.75 1 89.12 94 TYR B C 1
ATOM 6643 O O . TYR B 1 94 ? 22.078 -6.574 -48.562 1 89.12 94 TYR B O 1
ATOM 6651 N N . CYS B 1 95 ? 20.672 -7.285 -50.188 1 82.38 95 CYS B N 1
ATOM 6652 C CA . CYS B 1 95 ? 19.547 -7.402 -49.281 1 82.38 95 CYS B CA 1
ATOM 6653 C C . CYS B 1 95 ? 18.812 -8.727 -49.469 1 82.38 95 CYS B C 1
ATOM 6655 O O . CYS B 1 95 ? 17.828 -9.008 -48.781 1 82.38 95 CYS B O 1
ATOM 6657 N N . ASP B 1 96 ? 19.172 -9.617 -50.312 1 82.25 96 ASP B N 1
ATOM 6658 C CA . ASP B 1 96 ? 18.547 -10.914 -50.531 1 82.25 96 ASP B CA 1
ATOM 6659 C C . ASP B 1 96 ? 19.078 -11.953 -49.562 1 82.25 96 ASP B C 1
ATOM 6661 O O . ASP B 1 96 ? 20.141 -12.547 -49.781 1 82.25 96 ASP B O 1
ATOM 6665 N N . LEU B 1 97 ? 18.328 -12.219 -48.594 1 80.44 97 LEU B N 1
ATOM 6666 C CA . LEU B 1 97 ? 18.766 -13.094 -47.5 1 80.44 97 LEU B CA 1
ATOM 6667 C C . LEU B 1 97 ? 18.609 -14.562 -47.906 1 80.44 97 LEU B C 1
ATOM 6669 O O . LEU B 1 97 ? 19.266 -15.438 -47.344 1 80.44 97 LEU B O 1
ATOM 6673 N N . LYS B 1 98 ? 17.797 -14.891 -48.875 1 79.44 98 LYS B N 1
ATOM 6674 C CA . LYS B 1 98 ? 17.562 -16.25 -49.344 1 79.44 98 LYS B CA 1
ATOM 6675 C C . LYS B 1 98 ? 18.828 -16.844 -49.969 1 79.44 98 LYS B C 1
ATOM 6677 O O . LYS B 1 98 ? 19.156 -18 -49.719 1 79.44 98 LYS B O 1
ATOM 6682 N N . ASN B 1 99 ? 19.562 -16.031 -50.719 1 83.62 99 ASN B N 1
ATOM 6683 C CA . ASN B 1 99 ? 20.734 -16.5 -51.438 1 83.62 99 ASN B CA 1
ATOM 6684 C C . ASN B 1 99 ? 22.016 -15.891 -50.875 1 83.62 99 ASN B C 1
ATOM 6686 O O . ASN B 1 99 ? 23.047 -15.828 -51.531 1 83.62 99 ASN B O 1
ATOM 6690 N N . LEU B 1 100 ? 21.953 -15.531 -49.719 1 85.25 100 LEU B N 1
ATOM 6691 C CA . LEU B 1 100 ? 23.062 -14.789 -49.094 1 85.25 100 LEU B CA 1
ATOM 6692 C C . LEU B 1 100 ? 24.312 -15.656 -49 1 85.25 100 LEU B C 1
ATOM 6694 O O . LEU B 1 100 ? 25.406 -15.211 -49.344 1 85.25 100 LEU B O 1
ATOM 6698 N N . SER B 1 101 ? 24.125 -16.844 -48.562 1 83.25 101 SER B N 1
ATOM 6699 C CA . SER B 1 101 ? 25.281 -17.719 -48.375 1 83.25 101 SER B CA 1
ATOM 6700 C C . SER B 1 101 ? 25.984 -17.984 -49.719 1 83.25 101 SER B C 1
ATOM 6702 O O . SER B 1 101 ? 27.219 -17.984 -49.75 1 83.25 101 SER B O 1
ATOM 6704 N N . ARG B 1 102 ? 25.219 -18.141 -50.688 1 84.56 102 ARG B N 1
ATOM 6705 C CA . ARG B 1 102 ? 25.766 -18.375 -52 1 84.56 102 ARG B CA 1
ATOM 6706 C C . ARG B 1 102 ? 26.438 -17.109 -52.531 1 84.56 102 ARG B C 1
ATOM 6708 O O . ARG B 1 102 ? 27.531 -17.172 -53.125 1 84.56 102 ARG B O 1
ATOM 6715 N N . SER B 1 103 ? 25.844 -16.031 -52.344 1 87.69 103 SER B N 1
ATOM 6716 C CA . SER B 1 103 ? 26.359 -14.773 -52.844 1 87.69 103 SER B CA 1
ATOM 6717 C C . SER B 1 103 ? 27.641 -14.375 -52.125 1 87.69 103 SER B C 1
ATOM 6719 O O . SER B 1 103 ? 28.562 -13.828 -52.75 1 87.69 103 SER B O 1
ATOM 6721 N N . ILE B 1 104 ? 27.688 -14.703 -50.938 1 86.38 104 ILE B N 1
ATOM 6722 C CA . ILE B 1 104 ? 28.891 -14.461 -50.156 1 86.38 104 ILE B CA 1
ATOM 6723 C C . ILE B 1 104 ? 30.047 -15.297 -50.688 1 86.38 104 ILE B C 1
ATOM 6725 O O . ILE B 1 104 ? 31.156 -14.789 -50.875 1 86.38 104 ILE B O 1
ATOM 6729 N N . GLN B 1 105 ? 29.703 -16.438 -50.969 1 82.38 105 GLN B N 1
ATOM 6730 C CA . GLN B 1 105 ? 30.734 -17.344 -51.469 1 82.38 105 GLN B CA 1
ATOM 6731 C C . GLN B 1 105 ? 31.25 -16.875 -52.844 1 82.38 105 GLN B C 1
ATOM 6733 O O . GLN B 1 105 ? 32.469 -16.891 -53.094 1 82.38 105 GLN B O 1
ATOM 6738 N N . ILE B 1 106 ? 30.406 -16.438 -53.688 1 86.25 106 ILE B N 1
ATOM 6739 C CA . ILE B 1 106 ? 30.766 -15.961 -55 1 86.25 106 ILE B CA 1
ATOM 6740 C C . ILE B 1 106 ? 31.609 -14.688 -54.906 1 86.25 106 ILE B C 1
ATOM 6742 O O . ILE B 1 106 ? 32.625 -14.555 -55.562 1 86.25 106 ILE B O 1
ATOM 6746 N N . HIS B 1 107 ? 31.25 -13.836 -54.062 1 87.88 107 HIS B N 1
ATOM 6747 C CA . HIS B 1 107 ? 31.969 -12.578 -53.906 1 87.88 107 HIS B CA 1
ATOM 6748 C C . HIS B 1 107 ? 33.344 -12.797 -53.281 1 87.88 107 HIS B C 1
ATOM 6750 O O . HIS B 1 107 ? 34.344 -12.266 -53.781 1 87.88 107 HIS B O 1
ATOM 6756 N N . GLN B 1 108 ? 33.406 -13.602 -52.312 1 83.94 108 GLN B N 1
ATOM 6757 C CA . GLN B 1 108 ? 34.625 -13.852 -51.531 1 83.94 108 GLN B CA 1
ATOM 6758 C C . GLN B 1 108 ? 35.719 -14.477 -52.438 1 83.94 108 GLN B C 1
ATOM 6760 O O . GLN B 1 108 ? 36.906 -14.266 -52.188 1 83.94 108 GLN B O 1
ATOM 6765 N N . THR B 1 109 ? 35.219 -15.148 -53.344 1 80.19 109 THR B N 1
ATOM 6766 C CA . THR B 1 109 ? 36.156 -15.859 -54.188 1 80.19 109 THR B CA 1
ATOM 6767 C C . THR B 1 109 ? 36.438 -15.078 -55.469 1 80.19 109 THR B C 1
ATOM 6769 O O . THR B 1 109 ? 37.156 -15.547 -56.375 1 80.19 109 THR B O 1
ATOM 6772 N N . SER B 1 110 ? 35.875 -13.969 -55.625 1 83.19 110 SER B N 1
ATOM 6773 C CA . SER B 1 110 ? 36.062 -13.148 -56.781 1 83.19 110 SER B CA 1
ATOM 6774 C C . SER B 1 110 ? 37.469 -12.492 -56.781 1 83.19 110 SER B C 1
ATOM 6776 O O . SER B 1 110 ? 37.969 -12.172 -55.719 1 83.19 110 SER B O 1
ATOM 6778 N N . LYS B 1 111 ? 38.094 -12.25 -57.875 1 80.25 111 LYS B N 1
ATOM 6779 C CA . LYS B 1 111 ? 39.438 -11.672 -58 1 80.25 111 LYS B CA 1
ATOM 6780 C C . LYS B 1 111 ? 39.469 -10.234 -57.5 1 80.25 111 LYS B C 1
ATOM 6782 O O . LYS B 1 111 ? 40.438 -9.82 -56.844 1 80.25 111 LYS B O 1
ATOM 6787 N N . GLU B 1 112 ? 38.469 -9.594 -57.812 1 81.69 112 GLU B N 1
ATOM 6788 C CA . GLU B 1 112 ? 38.406 -8.195 -57.406 1 81.69 112 GLU B CA 1
ATOM 6789 C C . GLU B 1 112 ? 38.344 -8.047 -55.906 1 81.69 112 GLU B C 1
ATOM 6791 O O . GLU B 1 112 ? 39.062 -7.211 -55.312 1 81.69 112 GLU B O 1
ATOM 6796 N N . HIS B 1 113 ? 37.625 -8.867 -55.281 1 86.62 113 HIS B N 1
ATOM 6797 C CA . HIS B 1 113 ? 37.5 -8.82 -53.844 1 86.62 113 HIS B CA 1
ATOM 6798 C C . HIS B 1 113 ? 38.844 -9.195 -53.188 1 86.62 113 HIS B C 1
ATOM 6800 O O . HIS B 1 113 ? 39.312 -8.516 -52.25 1 86.62 113 HIS B O 1
ATOM 6806 N N . ILE B 1 114 ? 39.406 -10.211 -53.594 1 81.19 114 ILE B N 1
ATOM 6807 C CA . ILE B 1 114 ? 40.656 -10.688 -53.031 1 81.19 114 ILE B CA 1
ATOM 6808 C C . ILE B 1 114 ? 41.719 -9.594 -53.156 1 81.19 114 ILE B C 1
ATOM 6810 O O . ILE B 1 114 ? 42.469 -9.312 -52.188 1 81.19 114 ILE B O 1
ATOM 6814 N N . HIS B 1 115 ? 41.781 -8.969 -54.25 1 81.19 115 HIS B N 1
ATOM 6815 C CA . HIS B 1 115 ? 42.719 -7.883 -54.5 1 81.19 115 HIS B CA 1
ATOM 6816 C C . HIS B 1 115 ? 42.469 -6.711 -53.562 1 81.19 115 HIS B C 1
ATOM 6818 O O . HIS B 1 115 ? 43.375 -6.188 -52.938 1 81.19 115 HIS B O 1
ATOM 6824 N N . ASN B 1 116 ? 41.281 -6.379 -53.438 1 84.88 116 ASN B N 1
ATOM 6825 C CA . ASN B 1 116 ? 40.938 -5.254 -52.594 1 84.88 116 ASN B CA 1
ATOM 6826 C C . ASN B 1 116 ? 41.188 -5.566 -51.125 1 84.88 116 ASN B C 1
ATOM 6828 O O . ASN B 1 116 ? 41.625 -4.703 -50.375 1 84.88 116 ASN B O 1
ATOM 6832 N N . HIS B 1 117 ? 40.938 -6.77 -50.781 1 81.75 117 HIS B N 1
ATOM 6833 C CA . HIS B 1 117 ? 41.156 -7.207 -49.406 1 81.75 117 HIS B CA 1
ATOM 6834 C C . HIS B 1 117 ? 42.625 -7.195 -49.031 1 81.75 117 HIS B C 1
ATOM 6836 O O . HIS B 1 117 ? 43 -6.734 -47.969 1 81.75 117 HIS B O 1
ATOM 6842 N N . LEU B 1 118 ? 43.438 -7.57 -49.969 1 78.81 118 LEU B N 1
ATOM 6843 C CA . LEU B 1 118 ? 44.906 -7.543 -49.781 1 78.81 118 LEU B CA 1
ATOM 6844 C C . LEU B 1 118 ? 45.406 -6.105 -49.688 1 78.81 118 LEU B C 1
ATOM 6846 O O . LEU B 1 118 ? 46.25 -5.793 -48.875 1 78.81 118 LEU B O 1
ATOM 6850 N N . GLU B 1 119 ? 44.938 -5.293 -50.469 1 79.25 119 GLU B N 1
ATOM 6851 C CA . GLU B 1 119 ? 45.344 -3.891 -50.5 1 79.25 119 GLU B CA 1
ATOM 6852 C C . GLU B 1 119 ? 44.938 -3.186 -49.188 1 79.25 119 GLU B C 1
ATOM 6854 O O . GLU B 1 119 ? 45.688 -2.361 -48.656 1 79.25 119 GLU B O 1
ATOM 6859 N N . LEU B 1 120 ? 43.781 -3.562 -48.781 1 80.19 120 LEU B N 1
ATOM 6860 C CA . LEU B 1 120 ? 43.344 -2.982 -47.5 1 80.19 120 LEU B CA 1
ATOM 6861 C C . LEU B 1 120 ? 44.25 -3.42 -46.344 1 80.19 120 LEU B C 1
ATOM 6863 O O . LEU B 1 120 ? 44.625 -2.605 -45.5 1 80.19 120 LEU B O 1
ATOM 6867 N N . LYS B 1 121 ? 44.625 -4.594 -46.344 1 74.94 121 LYS B N 1
ATOM 6868 C CA . LYS B 1 121 ? 45.531 -5.098 -45.312 1 74.94 121 LYS B CA 1
ATOM 6869 C C . LYS B 1 121 ? 46.875 -4.402 -45.406 1 74.94 121 LYS B C 1
ATOM 6871 O O . LYS B 1 121 ? 47.5 -4.09 -44.375 1 74.94 121 LYS B O 1
ATOM 6876 N N . ASN B 1 122 ? 47.281 -4.109 -46.531 1 71.19 122 ASN B N 1
ATOM 6877 C CA . ASN B 1 122 ? 48.531 -3.387 -46.719 1 71.19 122 ASN B CA 1
ATOM 6878 C C . ASN B 1 122 ? 48.438 -1.941 -46.25 1 71.19 122 ASN B C 1
ATOM 6880 O O . ASN B 1 122 ? 49.344 -1.411 -45.656 1 71.19 122 ASN B O 1
ATOM 6884 N N . LEU B 1 123 ? 47.375 -1.374 -46.5 1 72.06 123 LEU B N 1
ATOM 6885 C CA . LEU B 1 123 ? 47.125 -0.008 -46.062 1 72.06 123 LEU B CA 1
ATOM 6886 C C . LEU B 1 123 ? 47.062 0.06 -44.531 1 72.06 123 LEU B C 1
ATOM 6888 O O . LEU B 1 123 ? 47.594 1.001 -43.938 1 72.06 123 LEU B O 1
ATOM 6892 N N . GLU B 1 124 ? 46.375 -0.93 -43.969 1 69 124 GLU B N 1
ATOM 6893 C CA . GLU B 1 124 ? 46.281 -1.008 -42.531 1 69 124 GLU B CA 1
ATOM 6894 C C . GLU B 1 124 ? 47.656 -1.225 -41.906 1 69 124 GLU B C 1
ATOM 6896 O O . GLU B 1 124 ? 47.969 -0.632 -40.844 1 69 124 GLU B O 1
ATOM 6901 N N . LYS B 1 125 ? 48.5 -1.995 -42.438 1 63.28 125 LYS B N 1
ATOM 6902 C CA . LYS B 1 125 ? 49.844 -2.262 -41.969 1 63.28 125 LYS B CA 1
ATOM 6903 C C . LYS B 1 125 ? 50.719 -1.021 -42.094 1 63.28 125 LYS B C 1
ATOM 6905 O O . LYS B 1 125 ? 51.531 -0.725 -41.188 1 63.28 125 LYS B O 1
ATOM 6910 N N . ASN B 1 126 ? 50.812 -0.398 -43.125 1 58.81 126 ASN B N 1
ATOM 6911 C CA . ASN B 1 126 ? 51.625 0.797 -43.344 1 58.81 126 ASN B CA 1
ATOM 6912 C C . ASN B 1 126 ? 51.188 1.944 -42.438 1 58.81 126 ASN B C 1
ATOM 6914 O O . ASN B 1 126 ? 52 2.758 -42 1 58.81 126 ASN B O 1
ATOM 6918 N N . SER B 1 127 ? 50.031 2.1 -42.156 1 52.03 127 SER B N 1
ATOM 6919 C CA . SER B 1 127 ? 49.531 3.078 -41.219 1 52.03 127 SER B CA 1
ATOM 6920 C C . SER B 1 127 ? 49.938 2.715 -39.781 1 52.03 127 SER B C 1
ATOM 6922 O O . SER B 1 127 ? 50.094 3.596 -38.938 1 52.03 127 SER B O 1
ATOM 6924 N N . PHE B 1 128 ? 50.312 1.499 -39.5 1 43.88 128 PHE B N 1
ATOM 6925 C CA . PHE B 1 128 ? 50.781 1.045 -38.188 1 43.88 128 PHE B CA 1
ATOM 6926 C C . PHE B 1 128 ? 52.25 1.39 -38 1 43.88 128 PHE B C 1
ATOM 6928 O O . PHE B 1 128 ? 52.688 1.629 -36.875 1 43.88 128 PHE B O 1
ATOM 6935 N N . THR B 1 129 ? 53.219 1.457 -38.812 1 40.28 129 THR B N 1
ATOM 6936 C CA . THR B 1 129 ? 54.594 1.856 -38.531 1 40.28 129 THR B CA 1
ATOM 6937 C C . THR B 1 129 ? 54.656 3.322 -38.094 1 40.28 129 THR B C 1
ATOM 6939 O O . THR B 1 129 ? 55.531 3.711 -37.312 1 40.28 129 THR B O 1
ATOM 6942 N N . LYS B 1 130 ? 54.25 4.355 -38.625 1 39.12 130 LYS B N 1
ATOM 6943 C CA . LYS B 1 130 ? 54.094 5.68 -38.031 1 39.12 130 LYS B CA 1
ATOM 6944 C C . LYS B 1 130 ? 53.188 5.617 -36.812 1 39.12 130 LYS B C 1
ATOM 6946 O O . LYS B 1 130 ? 52.875 6.652 -36.219 1 39.12 130 LYS B O 1
ATOM 6951 N N . LYS B 1 131 ? 52.719 4.555 -36.438 1 40.22 131 LYS B N 1
ATOM 6952 C CA . LYS B 1 131 ? 51.875 3.951 -35.406 1 40.22 131 LYS B CA 1
ATOM 6953 C C . LYS B 1 131 ? 52.625 3.836 -34.062 1 40.22 131 LYS B C 1
ATOM 6955 O O . LYS B 1 131 ? 52.031 3.668 -33 1 40.22 131 LYS B O 1
ATOM 6960 N N . ASP B 1 132 ? 53.781 3.684 -34.031 1 38.12 132 ASP B N 1
ATOM 6961 C CA . ASP B 1 132 ? 54.5 3.576 -32.75 1 38.12 132 ASP B CA 1
ATOM 6962 C C . ASP B 1 132 ? 54.281 4.816 -31.875 1 38.12 132 ASP B C 1
ATOM 6964 O O . ASP B 1 132 ? 54.094 4.711 -30.672 1 38.12 132 ASP B O 1
ATOM 6968 N N . ILE B 1 133 ? 54.625 5.977 -32.281 1 38 133 ILE B N 1
ATOM 6969 C CA . ILE B 1 133 ? 54.281 7.199 -31.547 1 38 133 ILE B CA 1
ATOM 6970 C C . ILE B 1 133 ? 52.75 7.32 -31.438 1 38 133 ILE B C 1
ATOM 6972 O O . ILE B 1 133 ? 52.219 7.695 -30.391 1 38 133 ILE B O 1
ATOM 6976 N N . VAL B 1 134 ? 51.969 7.203 -32.5 1 39.31 134 VAL B N 1
ATOM 6977 C CA . VAL B 1 134 ? 50.5 7.184 -32.625 1 39.31 134 VAL B CA 1
ATOM 6978 C C . VAL B 1 134 ? 49.938 5.961 -31.891 1 39.31 134 VAL B C 1
ATOM 6980 O O . VAL B 1 134 ? 48.844 5.996 -31.375 1 39.31 134 VAL B O 1
ATOM 6983 N N . ASN B 1 135 ? 50.594 4.863 -31.75 1 44.19 135 ASN B N 1
ATOM 6984 C CA . ASN B 1 135 ? 50.281 3.648 -31 1 44.19 135 ASN B CA 1
ATOM 6985 C C . ASN B 1 135 ? 50.25 3.918 -29.5 1 44.19 135 ASN B C 1
ATOM 6987 O O . ASN B 1 135 ? 49.375 3.379 -28.797 1 44.19 135 ASN B O 1
ATOM 6991 N N . GLU B 1 136 ? 51.25 4.578 -29.094 1 47.47 136 GLU B N 1
ATOM 6992 C CA . GLU B 1 136 ? 51.188 4.938 -27.688 1 47.47 136 GLU B CA 1
ATOM 6993 C C . GLU B 1 136 ? 49.969 5.809 -27.391 1 47.47 136 GLU B C 1
ATOM 6995 O O . GLU B 1 136 ? 49.312 5.633 -26.359 1 47.47 136 GLU B O 1
ATOM 7000 N N . HIS B 1 137 ? 49.75 6.832 -28.281 1 49.56 137 HIS B N 1
ATOM 7001 C CA . HIS B 1 137 ? 48.562 7.664 -28.094 1 49.56 137 HIS B CA 1
ATOM 7002 C C . HIS B 1 137 ? 47.281 6.863 -28.312 1 49.56 137 HIS B C 1
ATOM 7004 O O . HIS B 1 137 ? 46.281 7.082 -27.625 1 49.56 137 HIS B O 1
ATOM 7010 N N . GLY B 1 138 ? 47.219 6.02 -29.375 1 54.78 138 GLY B N 1
ATOM 7011 C CA . GLY B 1 138 ? 46.094 5.133 -29.594 1 54.78 138 GLY B CA 1
ATOM 7012 C C . GLY B 1 138 ? 45.844 4.18 -28.438 1 54.78 138 GLY B C 1
ATOM 7013 O O . GLY B 1 138 ? 44.688 3.957 -28.047 1 54.78 138 GLY B O 1
ATOM 7014 N N . ASN B 1 139 ? 47 3.648 -28.031 1 65.44 139 ASN B N 1
ATOM 7015 C CA . ASN B 1 139 ? 46.875 2.77 -26.859 1 65.44 139 ASN B CA 1
ATOM 7016 C C . ASN B 1 139 ? 46.406 3.527 -25.641 1 65.44 139 ASN B C 1
ATOM 7018 O O . ASN B 1 139 ? 45.594 3.002 -24.844 1 65.44 139 ASN B O 1
ATOM 7022 N N . LEU B 1 140 ? 46.969 4.73 -25.531 1 68.38 140 LEU B N 1
ATOM 7023 C CA . LEU B 1 140 ? 46.5 5.543 -24.406 1 68.38 140 LEU B CA 1
ATOM 7024 C C . LEU B 1 140 ? 45.031 5.918 -24.562 1 68.38 140 LEU B C 1
ATOM 7026 O O . LEU B 1 140 ? 44.281 5.93 -23.594 1 68.38 140 LEU B O 1
ATOM 7030 N N . PHE B 1 141 ? 44.688 6.297 -25.875 1 74.12 141 PHE B N 1
ATOM 7031 C CA . PHE B 1 141 ? 43.281 6.59 -26.125 1 74.12 141 PHE B CA 1
ATOM 7032 C C . PHE B 1 141 ? 42.406 5.383 -25.812 1 74.12 141 PHE B C 1
ATOM 7034 O O . PHE B 1 141 ? 41.375 5.516 -25.188 1 74.12 141 PHE B O 1
ATOM 7041 N N . LYS B 1 142 ? 42.812 4.273 -26.312 1 80.38 142 LYS B N 1
ATOM 7042 C CA . LYS B 1 142 ? 42.094 3.045 -26.062 1 80.38 142 LYS B CA 1
ATOM 7043 C C . LYS B 1 142 ? 42 2.766 -24.562 1 80.38 142 LYS B C 1
ATOM 7045 O O . LYS B 1 142 ? 40.938 2.355 -24.062 1 80.38 142 LYS B O 1
ATOM 7050 N N . LYS B 1 143 ? 43.031 2.979 -23.922 1 83.75 143 LYS B N 1
ATOM 7051 C CA . LYS B 1 143 ? 43.062 2.758 -22.469 1 83.75 143 LYS B CA 1
ATOM 7052 C C . LYS B 1 143 ? 42.094 3.713 -21.766 1 83.75 143 LYS B C 1
ATOM 7054 O O . LYS B 1 143 ? 41.344 3.301 -20.875 1 83.75 143 LYS B O 1
ATOM 7059 N N . ASN B 1 144 ? 42.188 4.949 -22.188 1 83.94 144 ASN B N 1
ATOM 7060 C CA . ASN B 1 144 ? 41.312 5.941 -21.562 1 83.94 144 ASN B CA 1
ATOM 7061 C C . ASN B 1 144 ? 39.844 5.68 -21.906 1 83.94 144 ASN B C 1
ATOM 7063 O O . ASN B 1 144 ? 38.969 5.863 -21.062 1 83.94 144 ASN B O 1
ATOM 7067 N N . TYR B 1 145 ? 39.688 5.355 -23.156 1 87.38 145 TYR B N 1
ATOM 7068 C CA . TYR B 1 145 ? 38.344 5.027 -23.578 1 87.38 145 TYR B CA 1
ATOM 7069 C C . TYR B 1 145 ? 37.781 3.855 -22.781 1 87.38 145 TYR B C 1
ATOM 7071 O O . TYR B 1 145 ? 36.656 3.916 -22.281 1 87.38 145 TYR B O 1
ATOM 7079 N N . ASN B 1 146 ? 38.562 2.846 -22.656 1 90.25 146 ASN B N 1
ATOM 7080 C CA . ASN B 1 146 ? 38.125 1.648 -21.953 1 90.25 146 ASN B CA 1
ATOM 7081 C C . ASN B 1 146 ? 37.938 1.912 -20.453 1 90.25 146 ASN B C 1
ATOM 7083 O O . ASN B 1 146 ? 37.062 1.301 -19.812 1 90.25 146 ASN B O 1
ATOM 7087 N N . GLU B 1 147 ? 38.75 2.799 -20.031 1 90.5 147 GLU B N 1
ATOM 7088 C CA . GLU B 1 147 ? 38.562 3.186 -18.641 1 90.5 147 GLU B CA 1
ATOM 7089 C C . GLU B 1 147 ? 37.25 3.916 -18.438 1 90.5 147 GLU B C 1
ATOM 7091 O O . GLU B 1 147 ? 36.562 3.727 -17.422 1 90.5 147 GLU B O 1
ATOM 7096 N N . ASN B 1 148 ? 36.938 4.707 -19.391 1 90.25 148 ASN B N 1
ATOM 7097 C CA . ASN B 1 148 ? 35.656 5.387 -19.344 1 90.25 148 ASN B CA 1
ATOM 7098 C C . ASN B 1 148 ? 34.5 4.398 -19.453 1 90.25 148 ASN B C 1
ATOM 7100 O O . ASN B 1 148 ? 33.469 4.574 -18.797 1 90.25 148 ASN B O 1
ATOM 7104 N N . VAL B 1 149 ? 34.656 3.453 -20.297 1 92.5 149 VAL B N 1
ATOM 7105 C CA . VAL B 1 149 ? 33.656 2.416 -20.453 1 92.5 149 VAL B CA 1
ATOM 7106 C C . VAL B 1 149 ? 33.5 1.621 -19.156 1 92.5 149 VAL B C 1
ATOM 7108 O O . VAL B 1 149 ? 32.406 1.294 -18.734 1 92.5 149 VAL B O 1
ATOM 7111 N N . ARG B 1 150 ? 34.656 1.292 -18.609 1 93.81 150 ARG B N 1
ATOM 7112 C CA . ARG B 1 150 ? 34.625 0.577 -17.344 1 93.81 150 ARG B CA 1
ATOM 7113 C C . ARG B 1 150 ? 33.844 1.35 -16.297 1 93.81 150 ARG B C 1
ATOM 7115 O O . ARG B 1 150 ? 33 0.773 -15.586 1 93.81 150 ARG B O 1
ATOM 7122 N N . LEU B 1 151 ? 34.062 2.65 -16.234 1 93.25 151 LEU B N 1
ATOM 7123 C CA . LEU B 1 151 ? 33.375 3.496 -15.266 1 93.25 151 LEU B CA 1
ATOM 7124 C C . LEU B 1 151 ? 31.906 3.609 -15.594 1 93.25 151 LEU B C 1
ATOM 7126 O O . LEU B 1 151 ? 31.062 3.637 -14.688 1 93.25 151 LEU B O 1
ATOM 7130 N N . ASN B 1 152 ? 31.609 3.705 -16.859 1 93.62 152 ASN B N 1
ATOM 7131 C CA . ASN B 1 152 ? 30.219 3.717 -17.281 1 93.62 152 ASN B CA 1
ATOM 7132 C C . ASN B 1 152 ? 29.484 2.443 -16.859 1 93.62 152 ASN B C 1
ATOM 7134 O O . ASN B 1 152 ? 28.359 2.5 -16.359 1 93.62 152 ASN B O 1
ATOM 7138 N N . ARG B 1 153 ? 30.141 1.371 -17.125 1 94.31 153 ARG B N 1
ATOM 7139 C CA . ARG B 1 153 ? 29.547 0.083 -16.781 1 94.31 153 ARG B CA 1
ATOM 7140 C C . ARG B 1 153 ? 29.375 -0.043 -15.266 1 94.31 153 ARG B C 1
ATOM 7142 O O . ARG B 1 153 ? 28.344 -0.542 -14.797 1 94.31 153 ARG B O 1
ATOM 7149 N N . LEU B 1 154 ? 30.359 0.423 -14.547 1 94.44 154 LEU B N 1
ATOM 7150 C CA . LEU B 1 154 ? 30.266 0.405 -13.086 1 94.44 154 LEU B CA 1
ATOM 7151 C C . LEU B 1 154 ? 29.094 1.252 -12.609 1 94.44 154 LEU B C 1
ATOM 7153 O O . LEU B 1 154 ? 28.375 0.864 -11.68 1 94.44 154 LEU B O 1
ATOM 7157 N N . PHE B 1 155 ? 28.938 2.371 -13.242 1 94 155 PHE B N 1
ATOM 7158 C CA . PHE B 1 155 ? 27.828 3.258 -12.914 1 94 155 PHE B CA 1
ATOM 7159 C C . PHE B 1 155 ? 26.5 2.576 -13.18 1 94 155 PHE B C 1
ATOM 7161 O O . PHE B 1 155 ? 25.578 2.654 -12.359 1 94 155 PHE B O 1
ATOM 7168 N N . ILE B 1 156 ? 26.375 1.896 -14.289 1 94.12 156 ILE B N 1
ATOM 7169 C CA . ILE B 1 156 ? 25.125 1.209 -14.648 1 94.12 156 ILE B CA 1
ATOM 7170 C C . ILE B 1 156 ? 24.875 0.074 -13.664 1 94.12 156 ILE B C 1
ATOM 7172 O O . ILE B 1 156 ? 23.719 -0.212 -13.328 1 94.12 156 ILE B O 1
ATOM 7176 N N . GLU B 1 157 ? 25.922 -0.593 -13.188 1 95.38 157 GLU B N 1
ATOM 7177 C CA . GLU B 1 157 ? 25.75 -1.624 -12.172 1 95.38 157 GLU B CA 1
ATOM 7178 C C . GLU B 1 157 ? 25.047 -1.073 -10.938 1 95.38 157 GLU B C 1
ATOM 7180 O O . GLU B 1 157 ? 24.203 -1.749 -10.344 1 95.38 157 GLU B O 1
ATOM 7185 N N . HIS B 1 158 ? 25.469 0.171 -10.57 1 95 158 HIS B N 1
ATOM 7186 C CA . HIS B 1 158 ? 24.812 0.818 -9.43 1 95 158 HIS B CA 1
ATOM 7187 C C . HIS B 1 158 ? 23.328 1.034 -9.688 1 95 158 HIS B C 1
ATOM 7189 O O . HIS B 1 158 ? 22.5 0.798 -8.805 1 95 158 HIS B O 1
ATOM 7195 N N . LEU B 1 159 ? 23.031 1.465 -10.883 1 94.69 159 LEU B N 1
ATOM 7196 C CA . LEU B 1 159 ? 21.641 1.702 -11.227 1 94.69 159 LEU B CA 1
ATOM 7197 C C . LEU B 1 159 ? 20.844 0.399 -11.219 1 94.69 159 LEU B C 1
ATOM 7199 O O . LEU B 1 159 ? 19.688 0.379 -10.805 1 94.69 159 LEU B O 1
ATOM 7203 N N . ILE B 1 160 ? 21.453 -0.657 -11.703 1 96.25 160 ILE B N 1
ATOM 7204 C CA . ILE B 1 160 ? 20.812 -1.965 -11.703 1 96.25 160 ILE B CA 1
ATOM 7205 C C . ILE B 1 160 ? 20.469 -2.383 -10.273 1 96.25 160 ILE B C 1
ATOM 7207 O O . ILE B 1 160 ? 19.375 -2.895 -10.008 1 96.25 160 ILE B O 1
ATOM 7211 N N . ASP B 1 161 ? 21.375 -2.15 -9.344 1 95.88 161 ASP B N 1
ATOM 7212 C CA . ASP B 1 161 ? 21.125 -2.486 -7.945 1 95.88 161 ASP B CA 1
ATOM 7213 C C . ASP B 1 161 ? 19.906 -1.746 -7.398 1 95.88 161 ASP B C 1
ATOM 7215 O O . ASP B 1 161 ? 19.125 -2.312 -6.637 1 95.88 161 ASP B O 1
ATOM 7219 N N . LEU B 1 162 ? 19.875 -0.477 -7.766 1 95.81 162 LEU B N 1
ATOM 7220 C CA . LEU B 1 162 ? 18.734 0.319 -7.301 1 95.81 162 LEU B CA 1
ATOM 7221 C C . LEU B 1 162 ? 17.422 -0.233 -7.848 1 95.81 162 LEU B C 1
ATOM 7223 O O . LEU B 1 162 ? 16.453 -0.366 -7.105 1 95.81 162 LEU B O 1
ATOM 7227 N N . VAL B 1 163 ? 17.422 -0.57 -9.117 1 95.44 163 VAL B N 1
ATOM 7228 C CA . VAL B 1 163 ? 16.219 -1.105 -9.766 1 95.44 163 VAL B CA 1
ATOM 7229 C C . VAL B 1 163 ? 15.852 -2.451 -9.141 1 95.44 163 VAL B C 1
ATOM 7231 O O . VAL B 1 163 ? 14.68 -2.729 -8.891 1 95.44 163 VAL B O 1
ATOM 7234 N N . LEU B 1 164 ? 16.828 -3.27 -8.883 1 96.19 164 LEU B N 1
ATOM 7235 C CA . LEU B 1 164 ? 16.594 -4.582 -8.297 1 96.19 164 LEU B CA 1
ATOM 7236 C C . LEU B 1 164 ? 16 -4.453 -6.898 1 96.19 164 LEU B C 1
ATOM 7238 O O . LEU B 1 164 ? 15.086 -5.203 -6.531 1 96.19 164 LEU B O 1
ATOM 7242 N N . PHE B 1 165 ? 16.516 -3.479 -6.164 1 95.5 165 PHE B N 1
ATOM 7243 C CA . PHE B 1 165 ? 15.977 -3.277 -4.828 1 95.5 165 PHE B CA 1
ATOM 7244 C C . PHE B 1 165 ? 14.508 -2.877 -4.891 1 95.5 165 PHE B C 1
ATOM 7246 O O . PHE B 1 165 ? 13.672 -3.475 -4.219 1 95.5 165 PHE B O 1
ATOM 7253 N N . LEU B 1 166 ? 14.203 -1.876 -5.641 1 94.62 166 LEU B N 1
ATOM 7254 C CA . LEU B 1 166 ? 12.836 -1.382 -5.742 1 94.62 166 LEU B CA 1
ATOM 7255 C C . LEU B 1 166 ? 11.914 -2.453 -6.309 1 94.62 166 LEU B C 1
ATOM 7257 O O . LEU B 1 166 ? 10.789 -2.631 -5.824 1 94.62 166 LEU B O 1
ATOM 7261 N N . GLY B 1 167 ? 12.352 -3.186 -7.348 1 92.56 167 GLY B N 1
ATOM 7262 C CA . GLY B 1 167 ? 11.539 -4.215 -7.977 1 92.56 167 GLY B CA 1
ATOM 7263 C C . GLY B 1 167 ? 11.273 -5.402 -7.074 1 92.56 167 GLY B C 1
ATOM 7264 O O . GLY B 1 167 ? 10.133 -5.844 -6.934 1 92.56 167 GLY B O 1
ATOM 7265 N N . LYS B 1 168 ? 12.273 -5.914 -6.438 1 92.88 168 LYS B N 1
ATOM 7266 C CA . LYS B 1 168 ? 12.156 -7.078 -5.562 1 92.88 168 LYS B CA 1
ATOM 7267 C C . LYS B 1 168 ? 11.25 -6.781 -4.371 1 92.88 168 LYS B C 1
ATOM 7269 O O . LYS B 1 168 ? 10.5 -7.652 -3.922 1 92.88 168 LYS B O 1
ATOM 7274 N N . GLN B 1 169 ? 11.383 -5.52 -3.895 1 90.88 169 GLN B N 1
ATOM 7275 C CA . GLN B 1 169 ? 10.617 -5.137 -2.715 1 90.88 169 GLN B CA 1
ATOM 7276 C C . GLN B 1 169 ? 9.234 -4.621 -3.104 1 90.88 169 GLN B C 1
ATOM 7278 O O . GLN B 1 169 ? 8.461 -4.207 -2.24 1 90.88 169 GLN B O 1
ATOM 7283 N N . GLU B 1 170 ? 8.969 -4.602 -4.426 1 89.06 170 GLU B N 1
ATOM 7284 C CA . GLU B 1 170 ? 7.672 -4.199 -4.957 1 89.06 170 GLU B CA 1
ATOM 7285 C C . GLU B 1 170 ? 7.348 -2.758 -4.574 1 89.06 170 GLU B C 1
ATOM 7287 O O . GLU B 1 170 ? 6.23 -2.461 -4.148 1 89.06 170 GLU B O 1
ATOM 7292 N N . LEU B 1 171 ? 8.352 -1.932 -4.594 1 89.5 171 LEU B N 1
ATOM 7293 C CA . LEU B 1 171 ? 8.18 -0.51 -4.32 1 89.5 171 LEU B CA 1
ATOM 7294 C C . LEU B 1 171 ? 7.941 0.266 -5.613 1 89.5 171 LEU B C 1
ATOM 7296 O O . LEU B 1 171 ? 8.547 -0.041 -6.645 1 89.5 171 LEU B O 1
ATOM 7300 N N . SER B 1 172 ? 7.066 1.229 -5.512 1 86.69 172 SER B N 1
ATOM 7301 C CA . SER B 1 172 ? 6.812 2.057 -6.684 1 86.69 172 SER B CA 1
ATOM 7302 C C . SER B 1 172 ? 8.039 2.881 -7.055 1 86.69 172 SER B C 1
ATOM 7304 O O . SER B 1 172 ? 8.742 3.385 -6.18 1 86.69 172 SER B O 1
ATOM 7306 N N . PHE B 1 173 ? 8.289 2.998 -8.312 1 86.81 173 PHE B N 1
ATOM 7307 C CA . PHE B 1 173 ? 9.438 3.768 -8.773 1 86.81 173 PHE B CA 1
ATOM 7308 C C . PHE B 1 173 ? 9.133 5.262 -8.758 1 86.81 173 PHE B C 1
ATOM 7310 O O . PHE B 1 173 ? 9.961 6.066 -8.336 1 86.81 173 PHE B O 1
ATOM 7317 N N . CYS B 1 174 ? 7.953 5.535 -9.312 1 76.69 174 CYS B N 1
ATOM 7318 C CA . CYS B 1 174 ? 7.586 6.941 -9.438 1 76.69 174 CYS B CA 1
ATOM 7319 C C . CYS B 1 174 ? 6.453 7.301 -8.484 1 76.69 174 CYS B C 1
ATOM 7321 O O . CYS B 1 174 ? 5.777 6.414 -7.961 1 76.69 174 CYS B O 1
ATOM 7323 N N . ASP B 1 175 ? 6.492 8.469 -7.984 1 61.38 175 ASP B N 1
ATOM 7324 C CA . ASP B 1 175 ? 5.355 8.914 -7.188 1 61.38 175 ASP B CA 1
ATOM 7325 C C . ASP B 1 175 ? 4.176 9.297 -8.078 1 61.38 175 ASP B C 1
ATOM 7327 O O . ASP B 1 175 ? 4.363 9.688 -9.227 1 61.38 175 ASP B O 1
ATOM 7331 N N . HIS B 1 176 ? 2.998 8.617 -7.84 1 53.69 176 HIS B N 1
ATOM 7332 C CA . HIS B 1 176 ? 1.785 8.953 -8.578 1 53.69 176 HIS B CA 1
ATOM 7333 C C . HIS B 1 176 ? 1.633 10.469 -8.727 1 53.69 176 HIS B C 1
ATOM 7335 O O . HIS B 1 176 ? 0.897 10.938 -9.594 1 53.69 176 HIS B O 1
ATOM 7341 N N . LYS B 1 177 ? 2.008 11.227 -7.68 1 53.56 177 LYS B N 1
ATOM 7342 C CA . LYS B 1 177 ? 1.494 12.586 -7.633 1 53.56 177 LYS B CA 1
ATOM 7343 C C . LYS B 1 177 ? 2.584 13.602 -7.984 1 53.56 177 LYS B C 1
ATOM 7345 O O . LYS B 1 177 ? 3.711 13.5 -7.492 1 53.56 177 LYS B O 1
ATOM 7350 N N . GLY B 1 178 ? 2.688 14.195 -9.117 1 54.41 178 GLY B N 1
ATOM 7351 C CA . GLY B 1 178 ? 3.178 15.422 -9.727 1 54.41 178 GLY B CA 1
ATOM 7352 C C . GLY B 1 178 ? 4.531 15.852 -9.188 1 54.41 178 GLY B C 1
ATOM 7353 O O . GLY B 1 178 ? 5.199 15.094 -8.492 1 54.41 178 GLY B O 1
ATOM 7354 N N . ASN B 1 179 ? 5.035 16.953 -9.531 1 59.06 179 ASN B N 1
ATOM 7355 C CA . ASN B 1 179 ? 6.254 17.734 -9.344 1 59.06 179 ASN B CA 1
ATOM 7356 C C . ASN B 1 179 ? 6.402 18.203 -7.902 1 59.06 179 ASN B C 1
ATOM 7358 O O . ASN B 1 179 ? 6.285 19.391 -7.613 1 59.06 179 ASN B O 1
ATOM 7362 N N . ASP B 1 180 ? 6.312 17.188 -6.891 1 71.12 180 ASP B N 1
ATOM 7363 C CA . ASP B 1 180 ? 6.617 17.609 -5.527 1 71.12 180 ASP B CA 1
ATOM 7364 C C . ASP B 1 180 ? 8.125 17.641 -5.285 1 71.12 180 ASP B C 1
ATOM 7366 O O . ASP B 1 180 ? 8.805 16.625 -5.469 1 71.12 180 ASP B O 1
ATOM 7370 N N . GLN B 1 181 ? 8.688 18.734 -5.078 1 76.06 181 GLN B N 1
ATOM 7371 C CA . GLN B 1 181 ? 10.117 18.938 -4.867 1 76.06 181 GLN B CA 1
ATOM 7372 C C . GLN B 1 181 ? 10.609 18.156 -3.654 1 76.06 181 GLN B C 1
ATOM 7374 O O . GLN B 1 181 ? 11.797 17.812 -3.566 1 76.06 181 GLN B O 1
ATOM 7379 N N . LEU B 1 182 ? 9.695 17.766 -2.773 1 81.69 182 LEU B N 1
ATOM 7380 C CA . LEU B 1 182 ? 10.109 17.094 -1.546 1 81.69 182 LEU B CA 1
ATOM 7381 C C . LEU B 1 182 ? 10.031 15.586 -1.701 1 81.69 182 LEU B C 1
ATOM 7383 O O . LEU B 1 182 ? 10.531 14.844 -0.853 1 81.69 182 LEU B O 1
ATOM 7387 N N . ASN B 1 183 ? 9.438 15.141 -2.75 1 84.25 183 ASN B N 1
ATOM 7388 C CA . ASN B 1 183 ? 9.359 13.719 -3.072 1 84.25 183 ASN B CA 1
ATOM 7389 C C . ASN B 1 183 ? 9.438 13.477 -4.578 1 84.25 183 ASN B C 1
ATOM 7391 O O . ASN B 1 183 ? 8.43 13.539 -5.277 1 84.25 183 ASN B O 1
ATOM 7395 N N . LYS B 1 184 ? 10.555 13.164 -4.98 1 85.5 184 LYS B N 1
ATOM 7396 C CA . LYS B 1 184 ? 10.812 13.016 -6.41 1 85.5 184 LYS B CA 1
ATOM 7397 C C . LYS B 1 184 ? 10.547 11.578 -6.863 1 85.5 184 LYS B C 1
ATOM 7399 O O . LYS B 1 184 ? 10.875 11.211 -7.996 1 85.5 184 LYS B O 1
ATOM 7404 N N . GLY B 1 185 ? 10.07 10.75 -6.023 1 88.25 185 GLY B N 1
ATOM 7405 C CA . GLY B 1 185 ? 9.875 9.344 -6.32 1 88.25 185 GLY B CA 1
ATOM 7406 C C . GLY B 1 185 ? 10.914 8.445 -5.664 1 88.25 185 GLY B C 1
ATOM 7407 O O . GLY B 1 185 ? 12.016 8.898 -5.336 1 88.25 185 GLY B O 1
ATOM 7408 N N . ASN B 1 186 ? 10.625 7.23 -5.484 1 90.81 186 ASN B N 1
ATOM 7409 C CA . ASN B 1 186 ? 11.5 6.324 -4.746 1 90.81 186 ASN B CA 1
ATOM 7410 C C . ASN B 1 186 ? 12.828 6.109 -5.469 1 90.81 186 ASN B C 1
ATOM 7412 O O . ASN B 1 186 ? 13.875 6.027 -4.832 1 90.81 186 ASN B O 1
ATOM 7416 N N . PHE B 1 187 ? 12.75 6.02 -6.809 1 92.69 187 PHE B N 1
ATOM 7417 C CA . PHE B 1 187 ? 13.984 5.738 -7.543 1 92.69 187 PHE B CA 1
ATOM 7418 C C . PHE B 1 187 ? 14.953 6.91 -7.441 1 92.69 187 PHE B C 1
ATOM 7420 O O . PHE B 1 187 ? 16.125 6.723 -7.109 1 92.69 187 PHE B O 1
ATOM 7427 N N . LYS B 1 188 ? 14.469 8.094 -7.684 1 91.38 188 LYS B N 1
ATOM 7428 C CA . LYS B 1 188 ? 15.328 9.273 -7.652 1 91.38 188 LYS B CA 1
ATOM 7429 C C . LYS B 1 188 ? 15.828 9.547 -6.238 1 91.38 188 LYS B C 1
ATOM 7431 O O . LYS B 1 188 ? 17 9.898 -6.047 1 91.38 188 LYS B O 1
ATOM 7436 N N . GLU B 1 189 ? 14.93 9.477 -5.262 1 92.75 189 GLU B N 1
ATOM 7437 C CA . GLU B 1 189 ? 15.336 9.672 -3.873 1 92.75 189 GLU B CA 1
ATOM 7438 C C . GLU B 1 189 ? 16.391 8.656 -3.453 1 92.75 189 GLU B C 1
ATOM 7440 O O . GLU B 1 189 ? 17.328 8.984 -2.736 1 92.75 189 GLU B O 1
ATOM 7445 N N . LEU B 1 190 ? 16.203 7.387 -3.871 1 94.75 190 LEU B N 1
ATOM 7446 C CA . LEU B 1 190 ? 17.156 6.324 -3.578 1 94.75 190 LEU B CA 1
ATOM 7447 C C . LEU B 1 190 ? 18.484 6.594 -4.266 1 94.75 190 LEU B C 1
ATOM 7449 O O . LEU B 1 190 ? 19.547 6.371 -3.678 1 94.75 190 LEU B O 1
ATOM 7453 N N . PHE B 1 191 ? 18.406 7.043 -5.512 1 93.75 191 PHE B N 1
ATOM 7454 C CA . PHE B 1 191 ? 19.609 7.359 -6.273 1 93.75 191 PHE B CA 1
ATOM 7455 C C . PHE B 1 191 ? 20.406 8.469 -5.59 1 93.75 191 PHE B C 1
ATOM 7457 O O . PHE B 1 191 ? 21.625 8.367 -5.449 1 93.75 191 PHE B O 1
ATOM 7464 N N . ASP B 1 192 ? 19.688 9.516 -5.176 1 91.88 192 ASP B N 1
ATOM 7465 C CA . ASP B 1 192 ? 20.344 10.648 -4.527 1 91.88 192 ASP B CA 1
ATOM 7466 C C . ASP B 1 192 ? 21.062 10.211 -3.248 1 91.88 192 ASP B C 1
ATOM 7468 O O . ASP B 1 192 ? 22.188 10.641 -2.975 1 91.88 192 ASP B O 1
ATOM 7472 N N . MET B 1 193 ? 20.438 9.398 -2.514 1 93.38 193 MET B N 1
ATOM 7473 C CA . MET B 1 193 ? 21.047 8.883 -1.293 1 93.38 193 MET B CA 1
ATOM 7474 C C . MET B 1 193 ? 22.25 8.008 -1.617 1 93.38 193 MET B C 1
ATOM 7476 O O . MET B 1 193 ? 23.297 8.125 -0.977 1 93.38 193 MET B O 1
ATOM 7480 N N . HIS B 1 194 ? 22.047 7.168 -2.611 1 94.19 194 HIS B N 1
ATOM 7481 C CA . HIS B 1 194 ? 23.062 6.191 -3.006 1 94.19 194 HIS B CA 1
ATOM 7482 C C . HIS B 1 194 ? 24.312 6.883 -3.535 1 94.19 194 HIS B C 1
ATOM 7484 O O . HIS B 1 194 ? 25.438 6.543 -3.133 1 94.19 194 HIS B O 1
ATOM 7490 N N . ILE B 1 195 ? 24.188 7.852 -4.398 1 92.31 195 ILE B N 1
ATOM 7491 C CA . ILE B 1 195 ? 25.312 8.484 -5.086 1 92.31 195 ILE B CA 1
ATOM 7492 C C . ILE B 1 195 ? 26.125 9.312 -4.09 1 92.31 195 ILE B C 1
ATOM 7494 O O . ILE B 1 195 ? 27.328 9.453 -4.242 1 92.31 195 ILE B O 1
ATOM 7498 N N . ASN B 1 196 ? 25.469 9.812 -3.074 1 89.06 196 ASN B N 1
ATOM 7499 C CA . ASN B 1 196 ? 26.141 10.641 -2.076 1 89.06 196 ASN B CA 1
ATOM 7500 C C . ASN B 1 196 ? 27.031 9.797 -1.167 1 89.06 196 ASN B C 1
ATOM 7502 O O . ASN B 1 196 ? 27.969 10.32 -0.555 1 89.06 196 ASN B O 1
ATOM 7506 N N . ARG B 1 197 ? 26.828 8.508 -1.122 1 91.31 197 ARG B N 1
ATOM 7507 C CA . ARG B 1 197 ? 27.547 7.676 -0.166 1 91.31 197 ARG B CA 1
ATOM 7508 C C . ARG B 1 197 ? 28.406 6.629 -0.882 1 91.31 197 ARG B C 1
ATOM 7510 O O . ARG B 1 197 ? 29.172 5.91 -0.248 1 91.31 197 ARG B O 1
ATOM 7517 N N . CYS B 1 198 ? 28.219 6.527 -2.168 1 91.25 198 CYS B N 1
ATOM 7518 C CA . CYS B 1 198 ? 28.984 5.531 -2.904 1 91.25 198 CYS B CA 1
ATOM 7519 C C . CYS B 1 198 ? 30.453 5.93 -2.998 1 91.25 198 CYS B C 1
ATOM 7521 O O . CYS B 1 198 ? 30.875 6.891 -2.354 1 91.25 198 CYS B O 1
ATOM 7523 N N . SER B 1 199 ? 31.281 5.148 -3.652 1 89.31 199 SER B N 1
ATOM 7524 C CA . SER B 1 199 ? 32.719 5.406 -3.791 1 89.31 199 SER B CA 1
ATOM 7525 C C . SER B 1 199 ? 32.969 6.719 -4.523 1 89.31 199 SER B C 1
ATOM 7527 O O . SER B 1 199 ? 32.188 7.117 -5.387 1 89.31 199 SER B O 1
ATOM 7529 N N . GLN B 1 200 ? 34.031 7.352 -4.203 1 88.12 200 GLN B N 1
ATOM 7530 C CA . GLN B 1 200 ? 34.406 8.617 -4.824 1 88.12 200 GLN B CA 1
ATOM 7531 C C . GLN B 1 200 ? 34.594 8.461 -6.328 1 88.12 200 GLN B C 1
ATOM 7533 O O . GLN B 1 200 ? 34.281 9.367 -7.102 1 88.12 200 GLN B O 1
ATOM 7538 N N . GLU B 1 201 ? 35 7.285 -6.668 1 90.62 201 GLU B N 1
ATOM 7539 C CA . GLU B 1 201 ? 35.219 7.004 -8.086 1 90.62 201 GLU B CA 1
ATOM 7540 C C . GLU B 1 201 ? 33.938 7.117 -8.875 1 90.62 201 GLU B C 1
ATOM 7542 O O . GLU B 1 201 ? 33.906 7.777 -9.914 1 90.62 201 GLU B O 1
ATOM 7547 N N . VAL B 1 202 ? 32.938 6.578 -8.375 1 92.5 202 VAL B N 1
ATOM 7548 C CA . VAL B 1 202 ? 31.656 6.562 -9.055 1 92.5 202 VAL B CA 1
ATOM 7549 C C . VAL B 1 202 ? 31.016 7.941 -8.969 1 92.5 202 VAL B C 1
ATOM 7551 O O . VAL B 1 202 ? 30.406 8.414 -9.938 1 92.5 202 VAL B O 1
ATOM 7554 N N . LYS B 1 203 ? 31.125 8.633 -7.871 1 91.75 203 LYS B N 1
ATOM 7555 C CA . LYS B 1 203 ? 30.562 9.961 -7.672 1 91.75 203 LYS B CA 1
ATOM 7556 C C . LYS B 1 203 ? 31.156 10.969 -8.648 1 91.75 203 LYS B C 1
ATOM 7558 O O . LYS B 1 203 ? 30.422 11.734 -9.289 1 91.75 203 LYS B O 1
ATOM 7563 N N . ASN B 1 204 ? 32.469 10.914 -8.766 1 91.19 204 ASN B N 1
ATOM 7564 C CA . ASN B 1 204 ? 33.156 11.812 -9.688 1 91.19 204 ASN B CA 1
ATOM 7565 C C . ASN B 1 204 ? 32.75 11.531 -11.141 1 91.19 204 ASN B C 1
ATOM 7567 O O . ASN B 1 204 ? 32.594 12.461 -11.93 1 91.19 204 ASN B O 1
ATOM 7571 N N . HIS B 1 205 ? 32.719 10.289 -11.383 1 92.38 205 HIS B N 1
ATOM 7572 C CA . HIS B 1 205 ? 32.344 9.914 -12.742 1 92.38 205 HIS B CA 1
ATOM 7573 C C . HIS B 1 205 ? 30.938 10.414 -13.078 1 92.38 205 HIS B C 1
ATOM 7575 O O . HIS B 1 205 ? 30.703 10.953 -14.156 1 92.38 205 HIS B O 1
ATOM 7581 N N . TYR B 1 206 ? 30.016 10.242 -12.18 1 92.44 206 TYR B N 1
ATOM 7582 C CA . TYR B 1 206 ? 28.656 10.703 -12.391 1 92.44 206 TYR B CA 1
ATOM 7583 C C . TYR B 1 206 ? 28.625 12.211 -12.648 1 92.44 206 TYR B C 1
ATOM 7585 O O . TYR B 1 206 ? 27.891 12.68 -13.516 1 92.44 206 TYR B O 1
ATOM 7593 N N . GLU B 1 207 ? 29.375 12.977 -11.867 1 89.12 207 GLU B N 1
ATOM 7594 C CA . GLU B 1 207 ? 29.406 14.43 -12.039 1 89.12 207 GLU B CA 1
ATOM 7595 C C . GLU B 1 207 ? 29.891 14.805 -13.438 1 89.12 207 GLU B C 1
ATOM 7597 O O . GLU B 1 207 ? 29.453 15.805 -14 1 89.12 207 GLU B O 1
ATOM 7602 N N . SER B 1 208 ? 30.703 13.961 -13.945 1 86.75 208 SER B N 1
ATOM 7603 C CA . SER B 1 208 ? 31.25 14.234 -15.266 1 86.75 208 SER B CA 1
ATOM 7604 C C . SER B 1 208 ? 30.234 13.922 -16.359 1 86.75 208 SER B C 1
ATOM 7606 O O . SER B 1 208 ? 30.25 14.555 -17.422 1 86.75 208 SER B O 1
ATOM 7608 N N . ILE B 1 209 ? 29.344 13.008 -16.094 1 86.69 209 ILE B N 1
ATOM 7609 C CA . ILE B 1 209 ? 28.469 12.578 -17.172 1 86.69 209 ILE B CA 1
ATOM 7610 C C . ILE B 1 209 ? 27.047 13.078 -16.906 1 86.69 209 ILE B C 1
ATOM 7612 O O . ILE B 1 209 ? 26.141 12.859 -17.703 1 86.69 209 ILE B O 1
ATOM 7616 N N . LYS B 1 210 ? 26.781 13.648 -15.781 1 84.25 210 LYS B N 1
ATOM 7617 C CA . LYS B 1 210 ? 25.453 14.031 -15.312 1 84.25 210 LYS B CA 1
ATOM 7618 C C . LYS B 1 210 ? 24.734 14.875 -16.359 1 84.25 210 LYS B C 1
ATOM 7620 O O . LYS B 1 210 ? 23.516 14.781 -16.5 1 84.25 210 LYS B O 1
ATOM 7625 N N . ASN B 1 211 ? 25.391 15.664 -17.062 1 77.25 211 ASN B N 1
ATOM 7626 C CA . ASN B 1 211 ? 24.781 16.531 -18.062 1 77.25 211 ASN B CA 1
ATOM 7627 C C . ASN B 1 211 ? 24.375 15.742 -19.312 1 77.25 211 ASN B C 1
ATOM 7629 O O . ASN B 1 211 ? 23.453 16.141 -20.031 1 77.25 211 ASN B O 1
ATOM 7633 N N . THR B 1 212 ? 25.203 14.773 -19.594 1 71.44 212 THR B N 1
ATOM 7634 C CA . THR B 1 212 ? 24.922 13.93 -20.75 1 71.44 212 THR B CA 1
ATOM 7635 C C . THR B 1 212 ? 23.906 12.836 -20.391 1 71.44 212 THR B C 1
ATOM 7637 O O . THR B 1 212 ? 23.062 12.484 -21.219 1 71.44 212 THR B O 1
ATOM 7640 N N . PHE B 1 213 ? 24.109 12.281 -19.219 1 71.62 213 PHE B N 1
ATOM 7641 C CA . PHE B 1 213 ? 23.266 11.203 -18.719 1 71.62 213 PHE B CA 1
ATOM 7642 C C . PHE B 1 213 ? 22.031 11.766 -18.016 1 71.62 213 PHE B C 1
ATOM 7644 O O . PHE B 1 213 ? 21.391 11.055 -17.234 1 71.62 213 PHE B O 1
ATOM 7651 N N . SER B 1 214 ? 21.719 13.086 -18.281 1 58.66 214 SER B N 1
ATOM 7652 C CA . SER B 1 214 ? 20.781 13.938 -17.547 1 58.66 214 SER B CA 1
ATOM 7653 C C . SER B 1 214 ? 19.609 13.133 -17.016 1 58.66 214 SER B C 1
ATOM 7655 O O . SER B 1 214 ? 19.016 13.492 -15.992 1 58.66 214 SER B O 1
ATOM 7657 N N . ASP B 1 215 ? 18.906 12.172 -17.719 1 56.19 215 ASP B N 1
ATOM 7658 C CA . ASP B 1 215 ? 17.516 11.961 -17.328 1 56.19 215 ASP B CA 1
ATOM 7659 C C . ASP B 1 215 ? 17.344 10.633 -16.609 1 56.19 215 ASP B C 1
ATOM 7661 O O . ASP B 1 215 ? 17.125 9.602 -17.234 1 56.19 215 ASP B O 1
ATOM 7665 N N . LEU B 1 216 ? 18.078 10.516 -15.328 1 65.81 216 LEU B N 1
ATOM 7666 C CA . LEU B 1 216 ? 17.516 9.414 -14.555 1 65.81 216 LEU B CA 1
ATOM 7667 C C . LEU B 1 216 ? 15.992 9.375 -14.688 1 65.81 216 LEU B C 1
ATOM 7669 O O . LEU B 1 216 ? 15.281 9.234 -13.688 1 65.81 216 LEU B O 1
ATOM 7673 N N . SER B 1 217 ? 15.539 9.547 -15.953 1 69.81 217 SER B N 1
ATOM 7674 C CA . SER B 1 217 ? 14.148 9.688 -16.375 1 69.81 217 SER B CA 1
ATOM 7675 C C . SER B 1 217 ? 13.398 8.367 -16.266 1 69.81 217 SER B C 1
ATOM 7677 O O . SER B 1 217 ? 14.008 7.32 -16.016 1 69.81 217 SER B O 1
ATOM 7679 N N . LYS B 1 218 ? 12.234 8.461 -16.344 1 76.94 218 LYS B N 1
ATOM 7680 C CA . LYS B 1 218 ? 11.336 7.316 -16.359 1 76.94 218 LYS B CA 1
ATOM 7681 C C . LYS B 1 218 ? 11.719 6.336 -17.469 1 76.94 218 LYS B C 1
ATOM 7683 O O . LYS B 1 218 ? 11.57 5.121 -17.312 1 76.94 218 LYS B O 1
ATOM 7688 N N . SER B 1 219 ? 12.477 6.84 -18.453 1 79.12 219 SER B N 1
ATOM 7689 C CA . SER B 1 219 ? 12.836 5.996 -19.594 1 79.12 219 SER B CA 1
ATOM 7690 C C . SER B 1 219 ? 13.977 5.047 -19.234 1 79.12 219 SER B C 1
ATOM 7692 O O . SER B 1 219 ? 13.93 3.857 -19.562 1 79.12 219 SER B O 1
ATOM 7694 N N . ILE B 1 220 ? 15.031 5.594 -18.547 1 85.88 220 ILE B N 1
ATOM 7695 C CA . ILE B 1 220 ? 16.172 4.762 -18.172 1 85.88 220 ILE B CA 1
ATOM 7696 C C . ILE B 1 220 ? 15.719 3.678 -17.203 1 85.88 220 ILE B C 1
ATOM 7698 O O . ILE B 1 220 ? 16.156 2.529 -17.297 1 85.88 220 ILE B O 1
ATOM 7702 N N . GLN B 1 221 ? 14.844 4.07 -16.297 1 88.88 221 GLN B N 1
ATOM 7703 C CA . GLN B 1 221 ? 14.312 3.109 -15.344 1 88.88 221 GLN B CA 1
ATOM 7704 C C . GLN B 1 221 ? 13.609 1.956 -16.047 1 88.88 221 GLN B C 1
ATOM 7706 O O . GLN B 1 221 ? 13.891 0.788 -15.781 1 88.88 221 GLN B O 1
ATOM 7711 N N . ASN B 1 222 ? 12.758 2.332 -16.938 1 88.62 222 ASN B N 1
ATOM 7712 C CA . ASN B 1 222 ? 11.992 1.33 -17.672 1 88.62 222 ASN B CA 1
ATOM 7713 C C . ASN B 1 222 ? 12.898 0.447 -18.531 1 88.62 222 ASN B C 1
ATOM 7715 O O . ASN B 1 222 ? 12.672 -0.758 -18.641 1 88.62 222 ASN B O 1
ATOM 7719 N N . ASP B 1 223 ? 13.867 1.079 -19.078 1 90.62 223 ASP B N 1
ATOM 7720 C CA . ASP B 1 223 ? 14.805 0.316 -19.891 1 90.62 223 ASP B CA 1
ATOM 7721 C C . ASP B 1 223 ? 15.555 -0.715 -19.047 1 90.62 223 ASP B C 1
ATOM 7723 O O . ASP B 1 223 ? 15.719 -1.863 -19.469 1 90.62 223 ASP B O 1
ATOM 7727 N N . LEU B 1 224 ? 16.016 -0.286 -17.953 1 92.94 224 LEU B N 1
ATOM 7728 C CA . LEU B 1 224 ? 16.766 -1.19 -17.094 1 92.94 224 LEU B CA 1
ATOM 7729 C C . LEU B 1 224 ? 15.875 -2.318 -16.578 1 92.94 224 LEU B C 1
ATOM 7731 O O . LEU B 1 224 ? 16.312 -3.473 -16.516 1 92.94 224 LEU B O 1
ATOM 7735 N N . ILE B 1 225 ? 14.641 -1.975 -16.219 1 94 225 ILE B N 1
ATOM 7736 C CA . ILE B 1 225 ? 13.688 -2.98 -15.766 1 94 225 ILE B CA 1
ATOM 7737 C C . ILE B 1 225 ? 13.477 -4.023 -16.859 1 94 225 ILE B C 1
ATOM 7739 O O . ILE B 1 225 ? 13.523 -5.227 -16.609 1 94 225 ILE B O 1
ATOM 7743 N N . MET B 1 226 ? 13.297 -3.551 -18.031 1 93.88 226 MET B N 1
ATOM 7744 C CA . MET B 1 226 ? 13.078 -4.438 -19.172 1 93.88 226 MET B CA 1
ATOM 7745 C C . MET B 1 226 ? 14.305 -5.305 -19.438 1 93.88 226 MET B C 1
ATOM 7747 O O . MET B 1 226 ? 14.18 -6.492 -19.734 1 93.88 226 MET B O 1
ATOM 7751 N N . CYS B 1 227 ? 15.461 -4.715 -19.312 1 95.19 227 CYS B N 1
ATOM 7752 C CA . CYS B 1 227 ? 16.703 -5.453 -19.562 1 95.19 227 CYS B CA 1
ATOM 7753 C C . CYS B 1 227 ? 16.906 -6.539 -18.516 1 95.19 227 CYS B C 1
ATOM 7755 O O . CYS B 1 227 ? 17.328 -7.648 -18.844 1 95.19 227 CYS B O 1
ATOM 7757 N N . ILE B 1 228 ? 16.656 -6.223 -17.297 1 96.38 228 ILE B N 1
ATOM 7758 C CA . ILE B 1 228 ? 16.781 -7.215 -16.219 1 96.38 228 ILE B CA 1
ATOM 7759 C C . ILE B 1 228 ? 15.797 -8.352 -16.453 1 96.38 228 ILE B C 1
ATOM 7761 O O . ILE B 1 228 ? 16.156 -9.531 -16.375 1 96.38 228 ILE B O 1
ATOM 7765 N N . SER B 1 229 ? 14.578 -7.977 -16.766 1 95.75 229 SER B N 1
ATOM 7766 C CA . SER B 1 229 ? 13.539 -8.961 -17.031 1 95.75 229 SER B CA 1
ATOM 7767 C C . SER B 1 229 ? 13.93 -9.867 -18.203 1 95.75 229 SER B C 1
ATOM 7769 O O . SER B 1 229 ? 13.773 -11.094 -18.125 1 95.75 229 SER B O 1
ATOM 7771 N N . GLU B 1 230 ? 14.422 -9.258 -19.203 1 94.25 230 GLU B N 1
ATOM 7772 C CA . GLU B 1 230 ? 14.852 -10.016 -20.359 1 94.25 230 GLU B CA 1
ATOM 7773 C C . GLU B 1 230 ? 15.977 -10.984 -20.016 1 94.25 230 GLU B C 1
ATOM 7775 O O . GLU B 1 230 ? 16 -12.117 -20.484 1 94.25 230 GLU B O 1
ATOM 7780 N N . SER B 1 231 ? 16.891 -10.523 -19.25 1 95.94 231 SER B N 1
ATOM 7781 C CA . SER B 1 231 ? 17.984 -11.375 -18.812 1 95.94 231 SER B CA 1
ATOM 7782 C C . SER B 1 231 ? 17.484 -12.578 -18.031 1 95.94 231 SER B C 1
ATOM 7784 O O . SER B 1 231 ? 17.969 -13.688 -18.203 1 95.94 231 SER B O 1
ATOM 7786 N N . LEU B 1 232 ? 16.562 -12.398 -17.188 1 96.31 232 LEU B N 1
ATOM 7787 C CA . LEU B 1 232 ? 15.977 -13.469 -16.375 1 96.31 232 LEU B CA 1
ATOM 7788 C C . LEU B 1 232 ? 15.227 -14.461 -17.266 1 96.31 232 LEU B C 1
ATOM 7790 O O . LEU B 1 232 ? 15.352 -15.672 -17.094 1 96.31 232 LEU B O 1
ATOM 7794 N N . ILE B 1 233 ? 14.438 -13.938 -18.188 1 95.44 233 ILE B N 1
ATOM 7795 C CA . ILE B 1 233 ? 13.68 -14.797 -19.109 1 95.44 233 ILE B CA 1
ATOM 7796 C C . ILE B 1 233 ? 14.633 -15.633 -19.938 1 95.44 233 ILE B C 1
ATOM 7798 O O . ILE B 1 233 ? 14.391 -16.828 -20.172 1 95.44 233 ILE B O 1
ATOM 7802 N N . ASN B 1 234 ? 15.703 -14.969 -20.344 1 94.06 234 ASN B N 1
ATOM 7803 C CA . ASN B 1 234 ? 16.703 -15.711 -21.109 1 94.06 234 ASN B CA 1
ATOM 7804 C C . ASN B 1 234 ? 17.312 -16.844 -20.297 1 94.06 234 ASN B C 1
ATOM 7806 O O . ASN B 1 234 ? 17.594 -17.922 -20.828 1 94.06 234 ASN B O 1
ATOM 7810 N N . GLN B 1 235 ? 17.516 -16.547 -19.062 1 94.88 235 GLN B N 1
ATOM 7811 C CA . GLN B 1 235 ? 18.047 -17.578 -18.172 1 94.88 235 GLN B CA 1
ATOM 7812 C C . GLN B 1 235 ? 17.047 -18.719 -18.031 1 94.88 235 GLN B C 1
ATOM 7814 O O . GLN B 1 235 ? 17.438 -19.891 -18.016 1 94.88 235 GLN B O 1
ATOM 7819 N N . ILE B 1 236 ? 15.805 -18.469 -17.953 1 95.94 236 ILE B N 1
ATOM 7820 C CA . ILE B 1 236 ? 14.758 -19.484 -17.828 1 95.94 236 ILE B CA 1
ATOM 7821 C C . ILE B 1 236 ? 14.695 -20.312 -19.109 1 95.94 236 ILE B C 1
ATOM 7823 O O . ILE B 1 236 ? 14.641 -21.547 -19.047 1 95.94 236 ILE B O 1
ATOM 7827 N N . LYS B 1 237 ? 14.773 -19.688 -20.219 1 94.62 237 LYS B N 1
ATOM 7828 C CA . LYS B 1 237 ? 14.766 -20.375 -21.5 1 94.62 237 LYS B CA 1
ATOM 7829 C C . LYS B 1 237 ? 15.953 -21.328 -21.625 1 94.62 237 LYS B C 1
ATOM 7831 O O . LYS B 1 237 ? 15.812 -22.453 -22.125 1 94.62 237 LYS B O 1
ATOM 7836 N N . ASN B 1 238 ? 17.047 -20.859 -21.125 1 93.88 238 ASN B N 1
ATOM 7837 C CA . ASN B 1 238 ? 18.25 -21.703 -21.156 1 93.88 238 ASN B CA 1
ATOM 7838 C C . ASN B 1 238 ? 18.078 -22.938 -20.266 1 93.88 238 ASN B C 1
ATOM 7840 O O . ASN B 1 238 ? 18.5 -24.031 -20.641 1 93.88 238 ASN B O 1
ATOM 7844 N N . GLU B 1 239 ? 17.469 -22.734 -19.156 1 95.25 239 GLU B N 1
ATOM 7845 C CA . GLU B 1 239 ? 17.219 -23.875 -18.266 1 95.25 239 GLU B CA 1
ATOM 7846 C C . GLU B 1 239 ? 16.266 -24.875 -18.906 1 95.25 239 GLU B C 1
ATOM 7848 O O . GLU B 1 239 ? 16.438 -26.078 -18.781 1 95.25 239 GLU B O 1
ATOM 7853 N N . ILE B 1 240 ? 15.289 -24.375 -19.594 1 95.62 240 ILE B N 1
ATOM 7854 C CA . ILE B 1 240 ? 14.289 -25.234 -20.234 1 95.62 240 ILE B CA 1
ATOM 7855 C C . ILE B 1 240 ? 14.914 -25.984 -21.406 1 95.62 240 ILE B C 1
ATOM 7857 O O . ILE B 1 240 ? 14.586 -27.156 -21.641 1 95.62 240 ILE B O 1
ATOM 7861 N N . ARG B 1 241 ? 15.852 -25.344 -22.078 1 93.31 241 ARG B N 1
ATOM 7862 C CA . ARG B 1 241 ? 16.547 -26.016 -23.172 1 93.31 241 ARG B CA 1
ATOM 7863 C C . ARG B 1 241 ? 17.344 -27.203 -22.672 1 93.31 241 ARG B C 1
ATOM 7865 O O . ARG B 1 241 ? 17.469 -28.219 -23.375 1 93.31 241 ARG B O 1
ATOM 7872 N N . LEU B 1 242 ? 17.75 -27.125 -21.453 1 93.56 242 LEU B N 1
ATOM 7873 C CA . LEU B 1 242 ? 18.609 -28.156 -20.906 1 93.56 242 LEU B CA 1
ATOM 7874 C C . LEU B 1 242 ? 17.781 -29.203 -20.156 1 93.56 242 LEU B C 1
ATOM 7876 O O . LEU B 1 242 ? 18.25 -30.328 -19.938 1 93.56 242 LEU B O 1
ATOM 7880 N N . CYS B 1 243 ? 16.562 -28.969 -19.844 1 95.19 243 CYS B N 1
ATOM 7881 C CA . CYS B 1 243 ? 15.773 -29.906 -19.047 1 95.19 243 CYS B CA 1
ATOM 7882 C C . CYS B 1 243 ? 15.117 -30.953 -19.953 1 95.19 243 CYS B C 1
ATOM 7884 O O . CYS B 1 243 ? 15.094 -30.797 -21.172 1 95.19 243 CYS B O 1
ATOM 7886 N N . LYS B 1 244 ? 14.578 -31.984 -19.406 1 94.56 244 LYS B N 1
ATOM 7887 C CA . LYS B 1 244 ? 13.969 -33.062 -20.172 1 94.56 244 LYS B CA 1
ATOM 7888 C C . LYS B 1 244 ? 12.523 -32.75 -20.531 1 94.56 244 LYS B C 1
ATOM 7890 O O . LYS B 1 244 ? 12.094 -32.938 -21.672 1 94.56 244 LYS B O 1
ATOM 7895 N N . PHE B 1 245 ? 11.844 -32.281 -19.5 1 96.81 245 PHE B N 1
ATOM 7896 C CA . PHE B 1 245 ? 10.422 -32.031 -19.656 1 96.81 245 PHE B CA 1
ATOM 7897 C C . PHE B 1 245 ? 10.023 -30.719 -18.984 1 96.81 245 PHE B C 1
ATOM 7899 O O . PHE B 1 245 ? 10.719 -30.25 -18.094 1 96.81 245 PHE B O 1
ATOM 7906 N N . TYR B 1 246 ? 8.953 -30.109 -19.422 1 96.69 246 TYR B N 1
ATOM 7907 C CA . TYR B 1 246 ? 8.352 -29 -18.688 1 96.69 246 TYR B CA 1
ATOM 7908 C C . TYR B 1 246 ? 6.836 -29 -18.844 1 96.69 246 TYR B C 1
ATOM 7910 O O . TYR B 1 246 ? 6.289 -29.734 -19.672 1 96.69 246 TYR B O 1
ATOM 7918 N N . SER B 1 247 ? 6.176 -28.391 -17.969 1 94.62 247 SER B N 1
ATOM 7919 C CA . SER B 1 247 ? 4.73 -28.219 -18 1 94.62 247 SER B CA 1
ATOM 7920 C C . SER B 1 247 ? 4.352 -26.734 -17.906 1 94.62 247 SER B C 1
ATOM 7922 O O . SER B 1 247 ? 5.168 -25.906 -17.484 1 94.62 247 SER B O 1
ATOM 7924 N N . ILE B 1 248 ? 3.154 -26.391 -18.359 1 92.5 248 ILE B N 1
ATOM 7925 C CA . ILE B 1 248 ? 2.709 -25.016 -18.312 1 92.5 248 ILE B CA 1
ATOM 7926 C C . ILE B 1 248 ? 1.437 -24.906 -17.469 1 92.5 248 ILE B C 1
ATOM 7928 O O . ILE B 1 248 ? 0.612 -25.828 -17.469 1 92.5 248 ILE B O 1
ATOM 7932 N N . GLN B 1 249 ? 1.38 -23.906 -16.734 1 88.19 249 GLN B N 1
ATOM 7933 C CA . GLN B 1 249 ? 0.193 -23.547 -15.977 1 88.19 249 GLN B CA 1
ATOM 7934 C C . GLN B 1 249 ? -0.275 -22.141 -16.328 1 88.19 249 GLN B C 1
ATOM 7936 O O . GLN B 1 249 ? 0.509 -21.188 -16.281 1 88.19 249 GLN B O 1
ATOM 7941 N N . ILE B 1 250 ? -1.489 -22.016 -16.781 1 84.62 250 ILE B N 1
ATOM 7942 C CA . ILE B 1 250 ? -2.055 -20.719 -17.125 1 84.62 250 ILE B CA 1
ATOM 7943 C C . ILE B 1 250 ? -3.191 -20.375 -16.156 1 84.62 250 ILE B C 1
ATOM 7945 O O . ILE B 1 250 ? -4.094 -21.188 -15.945 1 84.62 250 ILE B O 1
ATOM 7949 N N . ASP B 1 251 ? -3.096 -19.234 -15.539 1 77.5 251 ASP B N 1
ATOM 7950 C CA . ASP B 1 251 ? -4.094 -18.812 -14.555 1 77.5 251 ASP B CA 1
ATOM 7951 C C . ASP B 1 251 ? -4.59 -17.406 -14.852 1 77.5 251 ASP B C 1
ATOM 7953 O O . ASP B 1 251 ? -3.842 -16.562 -15.359 1 77.5 251 ASP B O 1
ATOM 7957 N N . ASP B 1 252 ? -5.879 -17.25 -14.57 1 70.44 252 ASP B N 1
ATOM 7958 C CA . ASP B 1 252 ? -6.461 -15.922 -14.727 1 70.44 252 ASP B CA 1
ATOM 7959 C C . ASP B 1 252 ? -6.082 -15.016 -13.555 1 70.44 252 ASP B C 1
ATOM 7961 O O . ASP B 1 252 ? -6.211 -15.406 -12.398 1 70.44 252 ASP B O 1
ATOM 7965 N N . THR B 1 253 ? -5.34 -14.039 -13.898 1 60.16 253 THR B N 1
ATOM 7966 C CA . THR B 1 253 ? -4.957 -13.094 -12.852 1 60.16 253 THR B CA 1
ATOM 7967 C C . THR B 1 253 ? -5.844 -11.852 -12.891 1 60.16 253 THR B C 1
ATOM 7969 O O . THR B 1 253 ? -5.43 -10.773 -12.469 1 60.16 253 THR B O 1
ATOM 7972 N N . THR B 1 254 ? -7.016 -12.008 -13.625 1 49.84 254 THR B N 1
ATOM 7973 C CA . THR B 1 254 ? -7.863 -10.844 -13.844 1 49.84 254 THR B CA 1
ATOM 7974 C C . THR B 1 254 ? -8.188 -10.156 -12.516 1 49.84 254 THR B C 1
ATOM 7976 O O . THR B 1 254 ? -8.609 -10.805 -11.562 1 49.84 254 THR B O 1
ATOM 7979 N N . ASN B 1 255 ? -7.297 -9.273 -12.195 1 43.91 255 ASN B N 1
ATOM 7980 C CA . ASN B 1 255 ? -7.977 -8.328 -11.32 1 43.91 255 ASN B CA 1
ATOM 7981 C C . ASN B 1 255 ? -9.297 -7.859 -11.914 1 43.91 255 ASN B C 1
ATOM 7983 O O . ASN B 1 255 ? -9.523 -8 -13.125 1 43.91 255 ASN B O 1
ATOM 7987 N N . ILE B 1 256 ? -10.203 -7.438 -11.148 1 39.09 256 ILE B N 1
ATOM 7988 C CA . ILE B 1 256 ? -11.562 -7.016 -11.484 1 39.09 256 ILE B CA 1
ATOM 7989 C C . ILE B 1 256 ? -11.539 -6.16 -12.75 1 39.09 256 ILE B C 1
ATOM 7991 O O . ILE B 1 256 ? -12.586 -5.797 -13.273 1 39.09 256 ILE B O 1
ATOM 7995 N N . SER B 1 257 ? -10.398 -5.676 -13.164 1 38.59 257 SER B N 1
ATOM 7996 C CA . SER B 1 257 ? -10.633 -4.734 -14.25 1 38.59 257 SER B CA 1
ATOM 7997 C C . SER B 1 257 ? -10.797 -5.461 -15.586 1 38.59 257 SER B C 1
ATOM 7999 O O . SER B 1 257 ? -10.477 -6.645 -15.695 1 38.59 257 SER B O 1
ATOM 8001 N N . GLN B 1 258 ? -11.352 -4.812 -16.641 1 44.16 258 GLN B N 1
ATOM 8002 C CA . GLN B 1 258 ? -11.805 -5.148 -17.984 1 44.16 258 GLN B CA 1
ATOM 8003 C C . GLN B 1 258 ? -10.742 -5.934 -18.75 1 44.16 258 GLN B C 1
ATOM 8005 O O . GLN B 1 258 ? -11.062 -6.703 -19.656 1 44.16 258 GLN B O 1
ATOM 8010 N N . ASN B 1 259 ? -9.539 -5.664 -18.531 1 49.44 259 ASN B N 1
ATOM 8011 C CA . ASN B 1 259 ? -8.594 -6.41 -19.359 1 49.44 259 ASN B CA 1
ATOM 8012 C C . ASN B 1 259 ? -8.055 -7.633 -18.625 1 49.44 259 ASN B C 1
ATOM 8014 O O . ASN B 1 259 ? -7.531 -7.516 -17.516 1 49.44 259 ASN B O 1
ATOM 8018 N N . THR B 1 260 ? -8.586 -8.766 -19.016 1 63.16 260 THR B N 1
ATOM 8019 C CA . THR B 1 260 ? -8.219 -10.031 -18.375 1 63.16 260 THR B CA 1
ATOM 8020 C C . THR B 1 260 ? -6.801 -10.438 -18.75 1 63.16 260 THR B C 1
ATOM 8022 O O . THR B 1 260 ? -6.418 -10.352 -19.922 1 63.16 260 THR B O 1
ATOM 8025 N N . GLN B 1 261 ? -5.859 -10.359 -17.844 1 75.12 261 GLN B N 1
ATOM 8026 C CA . GLN B 1 261 ? -4.52 -10.898 -18.062 1 75.12 261 GLN B CA 1
ATOM 8027 C C . GLN B 1 261 ? -4.395 -12.305 -17.484 1 75.12 261 GLN B C 1
ATOM 8029 O O . GLN B 1 261 ? -5.086 -12.648 -16.516 1 75.12 261 GLN B O 1
ATOM 8034 N N . CYS B 1 262 ? -3.705 -13.125 -18.281 1 81.5 262 CYS B N 1
ATOM 8035 C CA . CYS B 1 262 ? -3.385 -14.445 -17.766 1 81.5 262 CYS B CA 1
ATOM 8036 C C . CYS B 1 262 ? -1.899 -14.562 -17.438 1 81.5 262 CYS B C 1
ATOM 8038 O O . CYS B 1 262 ? -1.073 -13.875 -18.047 1 81.5 262 CYS B O 1
ATOM 8040 N N . SER B 1 263 ? -1.639 -15.289 -16.406 1 87.88 263 SER B N 1
ATOM 8041 C CA . SER B 1 263 ? -0.25 -15.57 -16.062 1 87.88 263 SER B CA 1
ATOM 8042 C C . SER B 1 263 ? 0.193 -16.922 -16.609 1 87.88 263 SER B C 1
ATOM 8044 O O . SER B 1 263 ? -0.594 -17.875 -16.656 1 87.88 263 SER B O 1
ATOM 8046 N N . ILE B 1 264 ? 1.365 -17.016 -17.062 1 90.38 264 ILE B N 1
ATOM 8047 C CA . ILE B 1 264 ? 1.948 -18.266 -17.547 1 90.38 264 ILE B CA 1
ATOM 8048 C C . ILE B 1 264 ? 3.068 -18.719 -16.625 1 90.38 264 ILE B C 1
ATOM 8050 O O . ILE B 1 264 ? 4.02 -17.969 -16.375 1 90.38 264 ILE B O 1
ATOM 8054 N N . ILE B 1 265 ? 2.914 -19.891 -16.078 1 93 265 ILE B N 1
ATOM 8055 C CA . ILE B 1 265 ? 3.898 -20.5 -15.188 1 93 265 ILE B CA 1
ATOM 8056 C C . ILE B 1 265 ? 4.461 -21.766 -15.82 1 93 265 ILE B C 1
ATOM 8058 O O . ILE B 1 265 ? 3.721 -22.562 -16.422 1 93 265 ILE B O 1
ATOM 8062 N N . ILE B 1 266 ? 5.734 -21.906 -15.773 1 95 266 ILE B N 1
ATOM 8063 C CA . ILE B 1 266 ? 6.371 -23.109 -16.297 1 95 266 ILE B CA 1
ATOM 8064 C C . ILE B 1 266 ? 7.012 -23.891 -15.148 1 95 266 ILE B C 1
ATOM 8066 O O . ILE B 1 266 ? 7.664 -23.312 -14.281 1 95 266 ILE B O 1
ATOM 8070 N N . ARG B 1 267 ? 6.75 -25.125 -15.102 1 93.62 267 ARG B N 1
ATOM 8071 C CA . ARG B 1 267 ? 7.289 -26.031 -14.094 1 93.62 267 ARG B CA 1
ATOM 8072 C C . ARG B 1 267 ? 8.227 -27.047 -14.719 1 93.62 267 ARG B C 1
ATOM 8074 O O . ARG B 1 267 ? 7.895 -27.656 -15.742 1 93.62 267 ARG B O 1
ATOM 8081 N N . TYR B 1 268 ? 9.406 -27.219 -14.219 1 95 268 TYR B N 1
ATOM 8082 C CA . TYR B 1 268 ? 10.359 -28.188 -14.742 1 95 268 TYR B CA 1
ATOM 8083 C C . TYR B 1 268 ? 11.414 -28.531 -13.703 1 95 268 TYR B C 1
ATOM 8085 O O . TYR B 1 268 ? 11.484 -27.891 -12.641 1 95 268 TYR B O 1
ATOM 8093 N N . VAL B 1 269 ? 12.117 -29.594 -13.945 1 94.5 269 VAL B N 1
ATOM 8094 C CA . VAL B 1 269 ? 13.281 -29.984 -13.148 1 94.5 269 VAL B CA 1
ATOM 8095 C C . VAL B 1 269 ? 14.562 -29.594 -13.883 1 94.5 269 VAL B C 1
ATOM 8097 O O . VAL B 1 269 ? 14.773 -30 -15.031 1 94.5 269 VAL B O 1
ATOM 8100 N N . THR B 1 270 ? 15.398 -28.812 -13.266 1 94.25 270 THR B N 1
ATOM 8101 C CA . THR B 1 270 ? 16.609 -28.312 -13.898 1 94.25 270 THR B CA 1
ATOM 8102 C C . THR B 1 270 ? 17.609 -29.438 -14.117 1 94.25 270 THR B C 1
ATOM 8104 O O . THR B 1 270 ? 17.406 -30.562 -13.656 1 94.25 270 THR B O 1
ATOM 8107 N N . ASP B 1 271 ? 18.75 -29.141 -14.812 1 91.19 271 ASP B N 1
ATOM 8108 C CA . ASP B 1 271 ? 19.812 -30.109 -15.086 1 91.19 271 ASP B CA 1
ATOM 8109 C C . ASP B 1 271 ? 20.484 -30.578 -13.797 1 91.19 271 ASP B C 1
ATOM 8111 O O . ASP B 1 271 ? 21.047 -31.672 -13.742 1 91.19 271 ASP B O 1
ATOM 8115 N N . LYS B 1 272 ? 20.297 -29.75 -12.766 1 89.81 272 LYS B N 1
ATOM 8116 C CA . LYS B 1 272 ? 20.859 -30.109 -11.461 1 89.81 272 LYS B CA 1
ATOM 8117 C C . LYS B 1 272 ? 19.812 -30.766 -10.57 1 89.81 272 LYS B C 1
ATOM 8119 O O . LYS B 1 272 ? 19.953 -30.797 -9.352 1 89.81 272 LYS B O 1
ATOM 8124 N N . SER B 1 273 ? 18.688 -31.234 -11.18 1 92.12 273 SER B N 1
ATOM 8125 C CA . SER B 1 273 ? 17.625 -32 -10.539 1 92.12 273 SER B CA 1
ATOM 8126 C C . SER B 1 273 ? 16.906 -31.172 -9.484 1 92.12 273 SER B C 1
ATOM 8128 O O . SER B 1 273 ? 16.562 -31.672 -8.414 1 92.12 273 SER B O 1
ATOM 8130 N N . LYS B 1 274 ? 16.844 -29.891 -9.734 1 91.69 274 LYS B N 1
ATOM 8131 C CA . LYS B 1 274 ? 16.078 -29.016 -8.859 1 91.69 274 LYS B CA 1
ATOM 8132 C C . LYS B 1 274 ? 14.719 -28.703 -9.461 1 91.69 274 LYS B C 1
ATOM 8134 O O . LYS B 1 274 ? 14.625 -28.25 -10.602 1 91.69 274 LYS B O 1
ATOM 8139 N N . LEU B 1 275 ? 13.703 -29.016 -8.703 1 92.38 275 LEU B N 1
ATOM 8140 C CA . LEU B 1 275 ? 12.352 -28.688 -9.148 1 92.38 275 LEU B CA 1
ATOM 8141 C C . LEU B 1 275 ? 12.078 -27.203 -9.008 1 92.38 275 LEU B C 1
ATOM 8143 O O . LEU B 1 275 ? 12.312 -26.625 -7.945 1 92.38 275 LEU B O 1
ATOM 8147 N N . VAL B 1 276 ? 11.625 -26.531 -10.086 1 92.94 276 VAL B N 1
ATOM 8148 C CA . VAL B 1 276 ? 11.375 -25.094 -10.016 1 92.94 276 VAL B CA 1
ATOM 8149 C C . VAL B 1 276 ? 10.086 -24.75 -10.75 1 92.94 276 VAL B C 1
ATOM 8151 O O . VAL B 1 276 ? 9.656 -25.5 -11.641 1 92.94 276 VAL B O 1
ATOM 8154 N N . GLU B 1 277 ? 9.398 -23.797 -10.32 1 93.38 277 GLU B N 1
ATOM 8155 C CA . GLU B 1 277 ? 8.32 -23.109 -11.031 1 93.38 277 GLU B CA 1
ATOM 8156 C C . GLU B 1 277 ? 8.703 -21.672 -11.359 1 93.38 277 GLU B C 1
ATOM 8158 O O . GLU B 1 277 ? 9.125 -20.922 -10.477 1 93.38 277 GLU B O 1
ATOM 8163 N N . ARG B 1 278 ? 8.656 -21.344 -12.609 1 95.5 278 ARG B N 1
ATOM 8164 C CA . ARG B 1 278 ? 9.094 -20.016 -13.039 1 95.5 278 ARG B CA 1
ATOM 8165 C C . ARG B 1 278 ? 7.957 -19.25 -13.703 1 95.5 278 ARG B C 1
ATOM 8167 O O . ARG B 1 278 ? 7.074 -19.859 -14.32 1 95.5 278 ARG B O 1
ATOM 8174 N N . PHE B 1 279 ? 8.055 -18 -13.602 1 95.06 279 PHE B N 1
ATOM 8175 C CA . PHE B 1 279 ? 7.062 -17.078 -14.148 1 95.06 279 PHE B CA 1
ATOM 8176 C C . PHE B 1 279 ? 7.52 -16.516 -15.484 1 95.06 279 PHE B C 1
ATOM 8178 O O . PHE B 1 279 ? 8.609 -15.945 -15.586 1 95.06 279 PHE B O 1
ATOM 8185 N N . LEU B 1 280 ? 6.633 -16.609 -16.484 1 92.88 280 LEU B N 1
ATOM 8186 C CA . LEU B 1 280 ? 7.027 -16.125 -17.797 1 92.88 280 LEU B CA 1
ATOM 8187 C C . LEU B 1 280 ? 6.379 -14.781 -18.109 1 92.88 280 LEU B C 1
ATOM 8189 O O . LEU B 1 280 ? 6.73 -14.133 -19.094 1 92.88 280 LEU B O 1
ATOM 8193 N N . GLY B 1 281 ? 5.445 -14.367 -17.297 1 90.75 281 GLY B N 1
ATOM 8194 C CA . GLY B 1 281 ? 4.887 -13.039 -17.484 1 90.75 281 GLY B CA 1
ATOM 8195 C C . GLY B 1 281 ? 3.369 -13.031 -17.531 1 90.75 281 GLY B C 1
ATOM 8196 O O . GLY B 1 281 ? 2.736 -14.086 -17.516 1 90.75 281 GLY B O 1
ATOM 8197 N N . PHE B 1 282 ? 2.801 -11.82 -17.562 1 87.56 282 PHE B N 1
ATOM 8198 C CA . PHE B 1 282 ? 1.381 -11.57 -17.797 1 87.56 282 PHE B CA 1
ATOM 8199 C C . PHE B 1 282 ? 1.102 -11.32 -19.266 1 87.56 282 PHE B C 1
ATOM 8201 O O . PHE B 1 282 ? 1.885 -10.656 -19.953 1 87.56 282 PHE B O 1
ATOM 8208 N N . HIS B 1 283 ? 0.06 -11.945 -19.672 1 82.75 283 HIS B N 1
ATOM 8209 C CA . HIS B 1 283 ? -0.309 -11.789 -21.078 1 82.75 283 HIS B CA 1
ATOM 8210 C C . HIS B 1 283 ? -1.757 -11.328 -21.219 1 82.75 283 HIS B C 1
ATOM 8212 O O . HIS B 1 283 ? -2.639 -11.82 -20.5 1 82.75 283 HIS B O 1
ATOM 8218 N N . ASN B 1 284 ? -1.942 -10.375 -22.078 1 77.19 284 ASN B N 1
ATOM 8219 C CA . ASN B 1 284 ? -3.289 -9.859 -22.297 1 77.19 284 ASN B CA 1
ATOM 8220 C C . ASN B 1 284 ? -4.133 -10.82 -23.125 1 77.19 284 ASN B C 1
ATOM 8222 O O . ASN B 1 284 ? -3.639 -11.414 -24.078 1 77.19 284 ASN B O 1
ATOM 8226 N N . VAL B 1 285 ? -5.238 -11.164 -22.531 1 72.38 285 VAL B N 1
ATOM 8227 C CA . VAL B 1 285 ? -6.164 -12.016 -23.266 1 72.38 285 VAL B CA 1
ATOM 8228 C C . VAL B 1 285 ? -7.305 -11.172 -23.828 1 72.38 285 VAL B C 1
ATOM 8230 O O . VAL B 1 285 ? -7.773 -10.234 -23.188 1 72.38 285 VAL B O 1
ATOM 8233 N N . ASN B 1 286 ? -7.543 -11.328 -25.125 1 62.16 286 ASN B N 1
ATOM 8234 C CA . ASN B 1 286 ? -8.664 -10.625 -25.75 1 62.16 286 ASN B CA 1
ATOM 8235 C C . ASN B 1 286 ? -9.984 -10.961 -25.062 1 62.16 286 ASN B C 1
ATOM 8237 O O . ASN B 1 286 ? -10.094 -11.984 -24.391 1 62.16 286 ASN B O 1
ATOM 8241 N N . LYS B 1 287 ? -10.914 -10.242 -25.141 1 57.75 287 LYS B N 1
ATOM 8242 C CA . LYS B 1 287 ? -12.219 -10.305 -24.484 1 57.75 287 LYS B CA 1
ATOM 8243 C C . LYS B 1 287 ? -12.938 -11.602 -24.828 1 57.75 287 LYS B C 1
ATOM 8245 O O . LYS B 1 287 ? -13.672 -12.148 -24 1 57.75 287 LYS B O 1
ATOM 8250 N N . ASP B 1 288 ? -12.773 -12.141 -26.016 1 57.12 288 ASP B N 1
ATOM 8251 C CA . ASP B 1 288 ? -13.602 -13.258 -26.453 1 57.12 288 ASP B CA 1
ATOM 8252 C C . ASP B 1 288 ? -12.992 -14.594 -26.016 1 57.12 288 ASP B C 1
ATOM 8254 O O . ASP B 1 288 ? -13.656 -15.633 -26.062 1 57.12 288 ASP B O 1
ATOM 8258 N N . HIS B 1 289 ? -11.953 -14.727 -25.359 1 63.84 289 HIS B N 1
ATOM 8259 C CA . HIS B 1 289 ? -11.297 -15.867 -24.734 1 63.84 289 HIS B CA 1
ATOM 8260 C C . HIS B 1 289 ? -11.484 -17.141 -25.562 1 63.84 289 HIS B C 1
ATOM 8262 O O . HIS B 1 289 ? -11.812 -18.188 -25.016 1 63.84 289 HIS B O 1
ATOM 8268 N N . THR B 1 290 ? -11.391 -17.094 -26.922 1 73.81 290 THR B N 1
ATOM 8269 C CA . THR B 1 290 ? -11.57 -18.312 -27.719 1 73.81 290 THR B CA 1
ATOM 8270 C C . THR B 1 290 ? -10.391 -19.25 -27.531 1 73.81 290 THR B C 1
ATOM 8272 O O . THR B 1 290 ? -9.32 -18.844 -27.078 1 73.81 290 THR B O 1
ATOM 8275 N N . ALA B 1 291 ? -10.656 -20.531 -27.797 1 80.06 291 ALA B N 1
ATOM 8276 C CA . ALA B 1 291 ? -9.617 -21.547 -27.703 1 80.06 291 ALA B CA 1
ATOM 8277 C C . ALA B 1 291 ? -8.43 -21.203 -28.594 1 80.06 291 ALA B C 1
ATOM 8279 O O . ALA B 1 291 ? -7.273 -21.391 -28.203 1 80.06 291 ALA B O 1
ATOM 8280 N N . GLN B 1 292 ? -8.734 -20.609 -29.719 1 83.56 292 GLN B N 1
ATOM 8281 C CA . GLN B 1 292 ? -7.68 -20.281 -30.656 1 83.56 292 GLN B CA 1
ATOM 8282 C C . GLN B 1 292 ? -6.84 -19.109 -30.156 1 83.56 292 GLN B C 1
ATOM 8284 O O . GLN B 1 292 ? -5.617 -19.094 -30.328 1 83.56 292 GLN B O 1
ATOM 8289 N N . ASP B 1 293 ? -7.449 -18.219 -29.625 1 81.19 293 ASP B N 1
ATOM 8290 C CA . ASP B 1 293 ? -6.73 -17.062 -29.094 1 81.19 293 ASP B CA 1
ATOM 8291 C C . ASP B 1 293 ? -5.801 -17.469 -27.953 1 81.19 293 ASP B C 1
ATOM 8293 O O . ASP B 1 293 ? -4.672 -16.984 -27.859 1 81.19 293 ASP B O 1
ATOM 8297 N N . LEU B 1 294 ? -6.297 -18.312 -27.188 1 82.25 294 LEU B N 1
ATOM 8298 C CA . LEU B 1 294 ? -5.492 -18.797 -26.078 1 82.25 294 LEU B CA 1
ATOM 8299 C C . LEU B 1 294 ? -4.312 -19.625 -26.578 1 82.25 294 LEU B C 1
ATOM 8301 O O . LEU B 1 294 ? -3.217 -19.562 -26.016 1 82.25 294 LEU B O 1
ATOM 8305 N N . PHE B 1 295 ? -4.625 -20.391 -27.562 1 88.75 295 PHE B N 1
ATOM 8306 C CA . PHE B 1 295 ? -3.547 -21.172 -28.156 1 88.75 295 PHE B CA 1
ATOM 8307 C C . PHE B 1 295 ? -2.469 -20.266 -28.719 1 88.75 295 PHE B C 1
ATOM 8309 O O . PHE B 1 295 ? -1.275 -20.531 -28.578 1 88.75 295 PHE B O 1
ATOM 8316 N N . ASN B 1 296 ? -2.867 -19.25 -29.375 1 88.19 296 ASN B N 1
ATOM 8317 C CA . ASN B 1 296 ? -1.911 -18.297 -29.938 1 88.19 296 ASN B CA 1
ATOM 8318 C C . ASN B 1 296 ? -1.038 -17.672 -28.859 1 88.19 296 ASN B C 1
ATOM 8320 O O . ASN B 1 296 ? 0.153 -17.438 -29.078 1 88.19 296 ASN B O 1
ATOM 8324 N N . LEU B 1 297 ? -1.62 -17.406 -27.828 1 86.25 297 LEU B N 1
ATOM 8325 C CA . LEU B 1 297 ? -0.894 -16.859 -26.703 1 86.25 297 LEU B CA 1
ATOM 8326 C C . LEU B 1 297 ? 0.141 -17.844 -26.172 1 86.25 297 LEU B C 1
ATOM 8328 O O . LEU B 1 297 ? 1.293 -17.484 -25.938 1 86.25 297 LEU B O 1
ATOM 8332 N N . ILE B 1 298 ? -0.294 -19.078 -26 1 88.75 298 ILE B N 1
ATOM 8333 C CA . ILE B 1 298 ? 0.594 -20.125 -25.516 1 88.75 298 ILE B CA 1
ATOM 8334 C C . ILE B 1 298 ? 1.739 -20.328 -26.516 1 88.75 298 ILE B C 1
ATOM 8336 O O . ILE B 1 298 ? 2.904 -20.406 -26.109 1 88.75 298 ILE B O 1
ATOM 8340 N N . TYR B 1 299 ? 1.329 -20.359 -27.719 1 91.31 299 TYR B N 1
ATOM 8341 C CA . TYR B 1 299 ? 2.328 -20.578 -28.75 1 91.31 299 TYR B CA 1
ATOM 8342 C C . TYR B 1 299 ? 3.334 -19.438 -28.797 1 91.31 299 TYR B C 1
ATOM 8344 O O . TYR B 1 299 ? 4.535 -19.656 -28.969 1 91.31 299 TYR B O 1
ATOM 8352 N N . SER B 1 300 ? 2.881 -18.266 -28.688 1 89.62 300 SER B N 1
ATOM 8353 C CA . SER B 1 300 ? 3.766 -17.109 -28.703 1 89.62 300 SER B CA 1
ATOM 8354 C C . SER B 1 300 ? 4.762 -17.141 -27.562 1 89.62 300 SER B C 1
ATOM 8356 O O . SER B 1 300 ? 5.918 -16.75 -27.719 1 89.62 300 SER B O 1
ATOM 8358 N N . ALA B 1 301 ? 4.355 -17.641 -26.484 1 88.5 301 ALA B N 1
ATOM 8359 C CA . ALA B 1 301 ? 5.191 -17.672 -25.297 1 88.5 301 ALA B CA 1
ATOM 8360 C C . ALA B 1 301 ? 6.184 -18.828 -25.344 1 88.5 301 ALA B C 1
ATOM 8362 O O . ALA B 1 301 ? 7.262 -18.75 -24.75 1 88.5 301 ALA B O 1
ATOM 8363 N N . LEU B 1 302 ? 5.848 -19.938 -26.031 1 92.69 302 LEU B N 1
ATOM 8364 C CA . LEU B 1 302 ? 6.613 -21.172 -25.875 1 92.69 302 LEU B CA 1
ATOM 8365 C C . LEU B 1 302 ? 7.285 -21.578 -27.188 1 92.69 302 LEU B C 1
ATOM 8367 O O . LEU B 1 302 ? 8.039 -22.547 -27.234 1 92.69 302 LEU B O 1
ATOM 8371 N N . HIS B 1 303 ? 7.109 -20.875 -28.234 1 90.69 303 HIS B N 1
ATOM 8372 C CA . HIS B 1 303 ? 7.512 -21.328 -29.562 1 90.69 303 HIS B CA 1
ATOM 8373 C C . HIS B 1 303 ? 9.016 -21.578 -29.625 1 90.69 303 HIS B C 1
ATOM 8375 O O . HIS B 1 303 ? 9.477 -22.406 -30.422 1 90.69 303 HIS B O 1
ATOM 8381 N N . GLU B 1 304 ? 9.773 -21 -28.719 1 90.5 304 GLU B N 1
ATOM 8382 C CA . GLU B 1 304 ? 11.227 -21.172 -28.734 1 90.5 304 GLU B CA 1
ATOM 8383 C C . GLU B 1 304 ? 11.648 -22.328 -27.844 1 90.5 304 GLU B C 1
ATOM 8385 O O . GLU B 1 304 ? 12.828 -22.672 -27.766 1 90.5 304 GLU B O 1
ATOM 8390 N N . LEU B 1 305 ? 10.773 -23.094 -27.141 1 93.31 305 LEU B N 1
ATOM 8391 C CA . LEU B 1 305 ? 11.125 -24.016 -26.062 1 93.31 305 LEU B CA 1
ATOM 8392 C C . LEU B 1 305 ? 10.812 -25.453 -26.469 1 93.31 305 LEU B C 1
ATOM 8394 O O . LEU B 1 305 ? 10.578 -26.297 -25.609 1 93.31 305 LEU B O 1
ATOM 8398 N N . ASP B 1 306 ? 10.898 -25.906 -27.641 1 92 306 ASP B N 1
ATOM 8399 C CA . ASP B 1 306 ? 10.641 -27.25 -28.125 1 92 306 ASP B CA 1
ATOM 8400 C C . ASP B 1 306 ? 9.352 -27.812 -27.531 1 92 306 ASP B C 1
ATOM 8402 O O . ASP B 1 306 ? 9.383 -28.781 -26.75 1 92 306 ASP B O 1
ATOM 8406 N N . ILE B 1 307 ? 8.266 -27.312 -27.906 1 93.12 307 ILE B N 1
ATOM 8407 C CA . ILE B 1 307 ? 6.934 -27.625 -27.391 1 93.12 307 ILE B CA 1
ATOM 8408 C C . ILE B 1 307 ? 6.586 -29.078 -27.719 1 93.12 307 ILE B C 1
ATOM 8410 O O . ILE B 1 307 ? 6.094 -29.812 -26.844 1 93.12 307 ILE B O 1
ATOM 8414 N N . GLU B 1 308 ? 6.902 -29.562 -28.797 1 91.62 308 GLU B N 1
ATOM 8415 C CA . GLU B 1 308 ? 6.48 -30.875 -29.312 1 91.62 308 GLU B CA 1
ATOM 8416 C C . GLU B 1 308 ? 7.051 -32 -28.469 1 91.62 308 GLU B C 1
ATOM 8418 O O . GLU B 1 308 ? 6.34 -32.969 -28.141 1 91.62 308 GLU B O 1
ATOM 8423 N N . ASN B 1 309 ? 8.242 -31.812 -28.078 1 92 309 ASN B N 1
ATOM 8424 C CA . ASN B 1 309 ? 8.906 -32.969 -27.469 1 92 309 ASN B CA 1
ATOM 8425 C C . ASN B 1 309 ? 9.016 -32.812 -25.953 1 92 309 ASN B C 1
ATOM 8427 O O . ASN B 1 309 ? 9.156 -33.812 -25.234 1 92 309 ASN B O 1
ATOM 8431 N N . LYS B 1 310 ? 8.922 -31.578 -25.453 1 95.44 310 LYS B N 1
ATOM 8432 C CA . LYS B 1 310 ? 9.258 -31.406 -24.047 1 95.44 310 LYS B CA 1
ATOM 8433 C C . LYS B 1 310 ? 8.023 -31.062 -23.219 1 95.44 310 LYS B C 1
ATOM 8435 O O . LYS B 1 310 ? 8.023 -31.219 -22 1 95.44 310 LYS B O 1
ATOM 8440 N N . LEU B 1 311 ? 7.02 -30.531 -23.844 1 96.31 311 LEU B N 1
ATOM 8441 C CA . LEU B 1 311 ? 5.805 -30.203 -23.094 1 96.31 311 LEU B CA 1
ATOM 8442 C C . LEU B 1 311 ? 5.016 -31.453 -22.766 1 96.31 311 LEU B C 1
ATOM 8444 O O . LEU B 1 311 ? 4.5 -32.125 -23.672 1 96.31 311 LEU B O 1
ATOM 8448 N N . VAL B 1 312 ? 4.898 -31.781 -21.516 1 94.75 312 VAL B N 1
ATOM 8449 C CA . VAL B 1 312 ? 4.32 -33.062 -21.156 1 94.75 312 VAL B CA 1
ATOM 8450 C C . VAL B 1 312 ? 2.994 -32.875 -20.438 1 94.75 312 VAL B C 1
ATOM 8452 O O . VAL B 1 312 ? 2.256 -33.812 -20.188 1 94.75 312 VAL B O 1
ATOM 8455 N N . CYS B 1 313 ? 2.771 -31.609 -20.094 1 92.69 313 CYS B N 1
ATOM 8456 C CA . CYS B 1 313 ? 1.538 -31.344 -19.359 1 92.69 313 CYS B CA 1
ATOM 8457 C C . CYS B 1 313 ? 1.06 -29.922 -19.562 1 92.69 313 CYS B C 1
ATOM 8459 O O . CYS B 1 313 ? 1.87 -29.016 -19.734 1 92.69 313 CYS B O 1
ATOM 8461 N N . GLN B 1 314 ? -0.228 -29.703 -19.594 1 90.12 314 GLN B N 1
ATOM 8462 C CA . GLN B 1 314 ? -0.872 -28.391 -19.688 1 90.12 314 GLN B CA 1
ATOM 8463 C C . GLN B 1 314 ? -1.978 -28.25 -18.656 1 90.12 314 GLN B C 1
ATOM 8465 O O . GLN B 1 314 ? -2.746 -29.188 -18.422 1 90.12 314 GLN B O 1
ATOM 8470 N N . CYS B 1 315 ? -1.873 -27.172 -17.938 1 83.69 315 CYS B N 1
ATOM 8471 C CA . CYS B 1 315 ? -2.855 -26.891 -16.891 1 83.69 315 CYS B CA 1
ATOM 8472 C C . CYS B 1 315 ? -3.443 -25.5 -17.047 1 83.69 315 CYS B C 1
ATOM 8474 O O . CYS B 1 315 ? -2.715 -24.547 -17.297 1 83.69 315 CYS B O 1
ATOM 8476 N N . TYR B 1 316 ? -4.727 -25.422 -17.031 1 78.25 316 TYR B N 1
ATOM 8477 C CA . TYR B 1 316 ? -5.414 -24.141 -17.109 1 78.25 316 TYR B CA 1
ATOM 8478 C C . TYR B 1 316 ? -6.262 -23.891 -15.875 1 78.25 316 TYR B C 1
ATOM 8480 O O . TYR B 1 316 ? -7.07 -24.734 -15.484 1 78.25 316 TYR B O 1
ATOM 8488 N N . ASP B 1 317 ? -5.789 -22.812 -15.156 1 64.88 317 ASP B N 1
ATOM 8489 C CA . ASP B 1 317 ? -6.523 -22.469 -13.938 1 64.88 317 ASP B CA 1
ATOM 8490 C C . ASP B 1 317 ? -7.262 -21.141 -14.102 1 64.88 317 ASP B C 1
ATOM 8492 O O . ASP B 1 317 ? -6.879 -20.312 -14.922 1 64.88 317 ASP B O 1
ATOM 8496 N N . GLY B 1 318 ? -8.406 -20.922 -13.633 1 57.12 318 GLY B N 1
ATOM 8497 C CA . GLY B 1 318 ? -9.07 -19.625 -13.578 1 57.12 318 GLY B CA 1
ATOM 8498 C C . GLY B 1 318 ? -10.141 -19.453 -14.641 1 57.12 318 GLY B C 1
ATOM 8499 O O . GLY B 1 318 ? -10.422 -20.391 -15.398 1 57.12 318 GLY B O 1
ATOM 8500 N N . THR B 1 319 ? -10.844 -18.375 -14.641 1 51.62 319 THR B N 1
ATOM 8501 C CA . THR B 1 319 ? -12.023 -18.047 -15.43 1 51.62 319 THR B CA 1
ATOM 8502 C C . THR B 1 319 ? -11.641 -17.734 -16.875 1 51.62 319 THR B C 1
ATOM 8504 O O . THR B 1 319 ? -12.516 -17.562 -17.734 1 51.62 319 THR B O 1
ATOM 8507 N N . CYS B 1 320 ? -10.336 -17.531 -17.031 1 50.47 320 CYS B N 1
ATOM 8508 C CA . CYS B 1 320 ? -9.992 -17.047 -18.375 1 50.47 320 CYS B CA 1
ATOM 8509 C C . CYS B 1 320 ? -10.328 -18.078 -19.438 1 50.47 320 CYS B C 1
ATOM 8511 O O . CYS B 1 320 ? -10.477 -17.75 -20.609 1 50.47 320 CYS B O 1
ATOM 8513 N N . VAL B 1 321 ? -10.32 -19.359 -19.125 1 55.09 321 VAL B N 1
ATOM 8514 C CA . VAL B 1 321 ? -10.695 -20.344 -20.141 1 55.09 321 VAL B CA 1
ATOM 8515 C C . VAL B 1 321 ? -12.086 -20.906 -19.828 1 55.09 321 VAL B C 1
ATOM 8517 O O . VAL B 1 321 ? -12.258 -21.688 -18.891 1 55.09 321 VAL B O 1
ATOM 8520 N N . MET B 1 322 ? -13.016 -20.109 -20.359 1 53.94 322 MET B N 1
ATOM 8521 C CA . MET B 1 322 ? -14.375 -20.625 -20.219 1 53.94 322 MET B CA 1
ATOM 8522 C C . MET B 1 322 ? -14.422 -22.109 -20.547 1 53.94 322 MET B C 1
ATOM 8524 O O . MET B 1 322 ? -13.734 -22.578 -21.469 1 53.94 322 MET B O 1
ATOM 8528 N N . PHE B 1 323 ? -14.992 -22.875 -19.672 1 55.75 323 PHE B N 1
ATOM 8529 C CA . PHE B 1 323 ? -15.148 -24.312 -19.781 1 55.75 323 PHE B CA 1
ATOM 8530 C C . PHE B 1 323 ? -15.445 -24.719 -21.219 1 55.75 323 PHE B C 1
ATOM 8532 O O . PHE B 1 323 ? -14.938 -25.734 -21.703 1 55.75 323 PHE B O 1
ATOM 8539 N N . ALA B 1 324 ? -16.125 -23.75 -21.891 1 56.25 324 ALA B N 1
ATOM 8540 C CA . ALA B 1 324 ? -16.562 -24.094 -23.219 1 56.25 324 ALA B CA 1
ATOM 8541 C C . ALA B 1 324 ? -15.391 -24.219 -24.188 1 56.25 324 ALA B C 1
ATOM 8543 O O . ALA B 1 324 ? -15.445 -24.984 -25.156 1 56.25 324 ALA B O 1
ATOM 8544 N N . HIS B 1 325 ? -14.383 -23.625 -23.812 1 67.38 325 HIS B N 1
ATOM 8545 C CA . HIS B 1 325 ? -13.281 -23.578 -24.766 1 67.38 325 HIS B CA 1
ATOM 8546 C C . HIS B 1 325 ? -12.125 -24.469 -24.312 1 67.38 325 HIS B C 1
ATOM 8548 O O . HIS B 1 325 ? -11.141 -24.625 -25.047 1 67.38 325 HIS B O 1
ATOM 8554 N N . LEU B 1 326 ? -12.281 -25.047 -23.219 1 72.81 326 LEU B N 1
ATOM 8555 C CA . LEU B 1 326 ? -11.195 -25.828 -22.641 1 72.81 326 LEU B CA 1
ATOM 8556 C C . LEU B 1 326 ? -10.922 -27.078 -23.484 1 72.81 326 LEU B C 1
ATOM 8558 O O . LEU B 1 326 ? -9.766 -27.422 -23.734 1 72.81 326 LEU B O 1
ATOM 8562 N N . THR B 1 327 ? -12 -27.656 -23.812 1 73.5 327 THR B N 1
ATOM 8563 C CA . THR B 1 327 ? -11.852 -28.875 -24.609 1 73.5 327 THR B CA 1
ATOM 8564 C C . THR B 1 327 ? -11.188 -28.562 -25.938 1 73.5 327 THR B C 1
ATOM 8566 O O . THR B 1 327 ? -10.328 -29.328 -26.406 1 73.5 327 THR B O 1
ATOM 8569 N N . GLY B 1 328 ? -11.656 -27.453 -26.469 1 78.75 328 GLY B N 1
ATOM 8570 C CA . GLY B 1 328 ? -11.047 -27.062 -27.734 1 78.75 328 GLY B CA 1
ATOM 8571 C C . GLY B 1 328 ? -9.586 -26.688 -27.594 1 78.75 328 GLY B C 1
ATOM 8572 O O . GLY B 1 328 ? -8.766 -27.047 -28.438 1 78.75 328 GLY B O 1
ATOM 8573 N N . LEU B 1 329 ? -9.258 -26.109 -26.578 1 85 329 LEU B N 1
ATOM 8574 C CA . LEU B 1 329 ? -7.895 -25.656 -26.344 1 85 329 LEU B CA 1
ATOM 8575 C C . LEU B 1 329 ? -6.965 -26.844 -26.109 1 85 329 LEU B C 1
ATOM 8577 O O . LEU B 1 329 ? -5.879 -26.906 -26.688 1 85 329 LEU B O 1
ATOM 8581 N N . GLN B 1 330 ? -7.379 -27.766 -25.234 1 84.81 330 GLN B N 1
ATOM 8582 C CA . GLN B 1 330 ? -6.547 -28.922 -24.922 1 84.81 330 GLN B CA 1
ATOM 8583 C C . GLN B 1 330 ? -6.266 -29.75 -26.188 1 84.81 330 GLN B C 1
ATOM 8585 O O . GLN B 1 330 ? -5.156 -30.25 -26.359 1 84.81 330 GLN B O 1
ATOM 8590 N N . ALA B 1 331 ? -7.324 -29.797 -26.984 1 87 331 ALA B N 1
ATOM 8591 C CA . ALA B 1 331 ? -7.18 -30.578 -28.203 1 87 331 ALA B CA 1
ATOM 8592 C C . ALA B 1 331 ? -6.176 -29.938 -29.156 1 87 331 ALA B C 1
ATOM 8594 O O . ALA B 1 331 ? -5.355 -30.625 -29.766 1 87 331 ALA B O 1
ATOM 8595 N N . ILE B 1 332 ? -6.238 -28.672 -29.25 1 90.81 332 ILE B N 1
ATOM 8596 C CA . ILE B 1 332 ? -5.348 -27.953 -30.156 1 90.81 332 ILE B CA 1
ATOM 8597 C C . ILE B 1 332 ? -3.908 -28.062 -29.656 1 90.81 332 ILE B C 1
ATOM 8599 O O . ILE B 1 332 ? -2.986 -28.266 -30.453 1 90.81 332 ILE B O 1
ATOM 8603 N N . VAL B 1 333 ? -3.713 -27.984 -28.438 1 91.56 333 VAL B N 1
ATOM 8604 C CA . VAL B 1 333 ? -2.379 -28.062 -27.844 1 91.56 333 VAL B CA 1
ATOM 8605 C C . VAL B 1 333 ? -1.818 -29.469 -28.016 1 91.56 333 VAL B C 1
ATOM 8607 O O . VAL B 1 333 ? -0.628 -29.641 -28.281 1 91.56 333 VAL B O 1
ATOM 8610 N N . LYS B 1 334 ? -2.666 -30.469 -27.875 1 90.88 334 LYS B N 1
ATOM 8611 C CA . LYS B 1 334 ? -2.238 -31.859 -28 1 90.88 334 LYS B CA 1
ATOM 8612 C C . LYS B 1 334 ? -1.834 -32.188 -29.438 1 90.88 334 LYS B C 1
ATOM 8614 O O . LYS B 1 334 ? -1.033 -33.094 -29.672 1 90.88 334 LYS B O 1
ATOM 8619 N N . GLU B 1 335 ? -2.438 -31.484 -30.328 1 92.19 335 GLU B N 1
ATOM 8620 C CA . GLU B 1 335 ? -2.029 -31.656 -31.719 1 92.19 335 GLU B CA 1
ATOM 8621 C C . GLU B 1 335 ? -0.581 -31.219 -31.922 1 92.19 335 GLU B C 1
ATOM 8623 O O . GLU B 1 335 ? 0.159 -31.859 -32.688 1 92.19 335 GLU B O 1
ATOM 8628 N N . LEU B 1 336 ? -0.214 -30.219 -31.25 1 92.06 336 LEU B N 1
ATOM 8629 C CA . LEU B 1 336 ? 1.149 -29.703 -31.344 1 92.06 336 LEU B CA 1
ATOM 8630 C C . LEU B 1 336 ? 2.084 -30.484 -30.422 1 92.06 336 LEU B C 1
ATOM 8632 O O . LEU B 1 336 ? 3.217 -30.797 -30.797 1 92.06 336 LEU B O 1
ATOM 8636 N N . ALA B 1 337 ? 1.625 -30.734 -29.25 1 94.25 337 ALA B N 1
ATOM 8637 C CA . ALA B 1 337 ? 2.35 -31.484 -28.234 1 94.25 337 ALA B CA 1
ATOM 8638 C C . ALA B 1 337 ? 1.548 -32.719 -27.766 1 94.25 337 ALA B C 1
ATOM 8640 O O . ALA B 1 337 ? 0.854 -32.656 -26.75 1 94.25 337 ALA B O 1
ATOM 8641 N N . PRO B 1 338 ? 1.781 -33.781 -28.359 1 92.19 338 PRO B N 1
ATOM 8642 C CA . PRO B 1 338 ? 0.946 -34.938 -28.094 1 92.19 338 PRO B CA 1
ATOM 8643 C C . PRO B 1 338 ? 1.066 -35.469 -26.672 1 92.19 338 PRO B C 1
ATOM 8645 O O . PRO B 1 338 ? 0.139 -36.094 -26.156 1 92.19 338 PRO B O 1
ATOM 8648 N N . ASN B 1 339 ? 2.16 -35.156 -26.062 1 93.31 339 ASN B N 1
ATOM 8649 C CA . ASN B 1 339 ? 2.371 -35.688 -24.719 1 93.31 339 ASN B CA 1
ATOM 8650 C C . ASN B 1 339 ? 1.829 -34.719 -23.656 1 93.31 339 ASN B C 1
ATOM 8652 O O . ASN B 1 339 ? 1.93 -35 -22.469 1 93.31 339 ASN B O 1
ATOM 8656 N N . ALA B 1 340 ? 1.283 -33.594 -24.094 1 93.06 340 ALA B N 1
ATOM 8657 C CA . ALA B 1 340 ? 0.821 -32.594 -23.141 1 93.06 340 ALA B CA 1
ATOM 8658 C C . ALA B 1 340 ? -0.507 -32.969 -22.516 1 93.06 340 ALA B C 1
ATOM 8660 O O . ALA B 1 340 ? -1.567 -32.5 -22.922 1 93.06 340 ALA B O 1
ATOM 8661 N N . LEU B 1 341 ? -0.404 -33.75 -21.469 1 88.44 341 LEU B N 1
ATOM 8662 C CA . LEU B 1 341 ? -1.583 -34.219 -20.75 1 88.44 341 LEU B CA 1
ATOM 8663 C C . LEU B 1 341 ? -2.268 -33.062 -20.031 1 88.44 341 LEU B C 1
ATOM 8665 O O . LEU B 1 341 ? -1.598 -32.219 -19.438 1 88.44 341 LEU B O 1
ATOM 8669 N N . PHE B 1 342 ? -3.557 -33 -20.141 1 83.31 342 PHE B N 1
ATOM 8670 C CA . PHE B 1 342 ? -4.316 -32 -19.406 1 83.31 342 PHE B CA 1
ATOM 8671 C C . PHE B 1 342 ? -4.586 -32.469 -17.969 1 83.31 342 PHE B C 1
ATOM 8673 O O . PHE B 1 342 ? -5.27 -33.469 -17.766 1 83.31 342 PHE B O 1
ATOM 8680 N N . THR B 1 343 ? -3.924 -31.812 -17.016 1 75.94 343 THR B N 1
ATOM 8681 C CA . THR B 1 343 ? -4.133 -32.25 -15.641 1 75.94 343 THR B CA 1
ATOM 8682 C C . THR B 1 343 ? -4.148 -31.047 -14.695 1 75.94 343 THR B C 1
ATOM 8684 O O . THR B 1 343 ? -3.58 -29.984 -15.008 1 75.94 343 THR B O 1
ATOM 8687 N N . HIS B 1 344 ? -5.031 -31.078 -13.633 1 70.5 344 HIS B N 1
ATOM 8688 C CA . HIS B 1 344 ? -5.035 -30.188 -12.484 1 70.5 344 HIS B CA 1
ATOM 8689 C C . HIS B 1 344 ? -4.785 -30.953 -11.188 1 70.5 344 HIS B C 1
ATOM 8691 O O . HIS B 1 344 ? -4.973 -32.156 -11.133 1 70.5 344 HIS B O 1
ATOM 8697 N N . SER B 1 345 ? -4.113 -30.219 -10.297 1 71.62 345 SER B N 1
ATOM 8698 C CA . SER B 1 345 ? -4.172 -30.828 -8.977 1 71.62 345 SER B CA 1
ATOM 8699 C C . SER B 1 345 ? -5.602 -31.234 -8.617 1 71.62 345 SER B C 1
ATOM 8701 O O . SER B 1 345 ? -6.555 -30.531 -8.969 1 71.62 345 SER B O 1
ATOM 8703 N N . LEU B 1 346 ? -5.75 -32.375 -8.148 1 72.88 346 LEU B N 1
ATOM 8704 C CA . LEU B 1 346 ? -7.082 -32.906 -7.844 1 72.88 346 LEU B CA 1
ATOM 8705 C C . LEU B 1 346 ? -7.828 -31.953 -6.906 1 72.88 346 LEU B C 1
ATOM 8707 O O . LEU B 1 346 ? -9.031 -31.719 -7.078 1 72.88 346 LEU B O 1
ATOM 8711 N N . SER B 1 347 ? -7.082 -31.406 -5.945 1 72.5 347 SER B N 1
ATOM 8712 C CA . SER B 1 347 ? -7.715 -30.453 -5.031 1 72.5 347 SER B CA 1
ATOM 8713 C C . SER B 1 347 ? -8.125 -29.188 -5.758 1 72.5 347 SER B C 1
ATOM 8715 O O . SER B 1 347 ? -9.18 -28.609 -5.469 1 72.5 347 SER B O 1
ATOM 8717 N N . HIS B 1 348 ? -7.383 -28.812 -6.633 1 73.75 348 HIS B N 1
ATOM 8718 C CA . HIS B 1 348 ? -7.703 -27.625 -7.418 1 73.75 348 HIS B CA 1
ATOM 8719 C C . HIS B 1 348 ? -8.922 -27.859 -8.297 1 73.75 348 HIS B C 1
ATOM 8721 O O . HIS B 1 348 ? -9.727 -26.938 -8.516 1 73.75 348 HIS B O 1
ATOM 8727 N N . ARG B 1 349 ? -9.039 -29.062 -8.758 1 74.25 349 ARG B N 1
ATOM 8728 C CA . ARG B 1 349 ? -10.195 -29.422 -9.57 1 74.25 349 ARG B CA 1
ATOM 8729 C C . ARG B 1 349 ? -11.484 -29.266 -8.773 1 74.25 349 ARG B C 1
ATOM 8731 O O . ARG B 1 349 ? -12.484 -28.766 -9.289 1 74.25 349 ARG B O 1
ATOM 8738 N N . LEU B 1 350 ? -11.359 -29.703 -7.598 1 78.06 350 LEU B N 1
ATOM 8739 C CA . LEU B 1 350 ? -12.555 -29.609 -6.762 1 78.06 350 LEU B CA 1
ATOM 8740 C C . LEU B 1 350 ? -12.922 -28.156 -6.516 1 78.06 350 LEU B C 1
ATOM 8742 O O . LEU B 1 350 ? -14.109 -27.797 -6.496 1 78.06 350 LEU B O 1
ATOM 8746 N N . ASN B 1 351 ? -11.938 -27.375 -6.309 1 75.88 351 ASN B N 1
ATOM 8747 C CA . ASN B 1 351 ? -12.18 -25.953 -6.137 1 75.88 351 ASN B CA 1
ATOM 8748 C C . ASN B 1 351 ? -12.891 -25.359 -7.348 1 75.88 351 ASN B C 1
ATOM 8750 O O . ASN B 1 351 ? -13.797 -24.531 -7.203 1 75.88 351 ASN B O 1
ATOM 8754 N N . LEU B 1 352 ? -12.523 -25.781 -8.453 1 72.19 352 LEU B N 1
ATOM 8755 C CA . LEU B 1 352 ? -13.141 -25.297 -9.688 1 72.19 352 LEU B CA 1
ATOM 8756 C C . LEU B 1 352 ? -14.578 -25.781 -9.805 1 72.19 352 LEU B C 1
ATOM 8758 O O . LEU B 1 352 ? -15.445 -25.062 -10.289 1 72.19 352 LEU B O 1
ATOM 8762 N N . VAL B 1 353 ? -14.773 -27 -9.398 1 75.81 353 VAL B N 1
ATOM 8763 C CA . VAL B 1 353 ? -16.109 -27.578 -9.398 1 75.81 353 VAL B CA 1
ATOM 8764 C C . VAL B 1 353 ? -17.047 -26.719 -8.555 1 75.81 353 VAL B C 1
ATOM 8766 O O . VAL B 1 353 ? -18.156 -26.375 -8.992 1 75.81 353 VAL B O 1
ATOM 8769 N N . LEU B 1 354 ? -16.531 -26.359 -7.465 1 77.06 354 LEU B N 1
ATOM 8770 C CA . LEU B 1 354 ? -17.359 -25.594 -6.543 1 77.06 354 LEU B CA 1
ATOM 8771 C C . LEU B 1 354 ? -17.531 -24.156 -7.035 1 77.06 354 LEU B C 1
ATOM 8773 O O . LEU B 1 354 ? -18.625 -23.594 -6.949 1 77.06 354 LEU B O 1
ATOM 8777 N N . GLN B 1 355 ? -16.547 -23.656 -7.539 1 73.12 355 GLN B N 1
ATOM 8778 C CA . GLN B 1 355 ? -16.594 -22.297 -8.062 1 73.12 355 GLN B CA 1
ATOM 8779 C C . GLN B 1 355 ? -17.609 -22.188 -9.203 1 73.12 355 GLN B C 1
ATOM 8781 O O . GLN B 1 355 ? -18.438 -21.281 -9.219 1 73.12 355 GLN B O 1
ATOM 8786 N N . HIS B 1 356 ? -17.594 -23.125 -10.148 1 68.69 356 HIS B N 1
ATOM 8787 C CA . HIS B 1 356 ? -18.469 -23.078 -11.312 1 68.69 356 HIS B CA 1
ATOM 8788 C C . HIS B 1 356 ? -19.828 -23.672 -10.992 1 68.69 356 HIS B C 1
ATOM 8790 O O . HIS B 1 356 ? -20.844 -23.266 -11.578 1 68.69 356 HIS B O 1
ATOM 8796 N N . GLY B 1 357 ? -19.75 -24.656 -10.148 1 70.06 357 GLY B N 1
ATOM 8797 C CA . GLY B 1 357 ? -21.016 -25.266 -9.75 1 70.06 357 GLY B CA 1
ATOM 8798 C C . GLY B 1 357 ? -21.922 -24.312 -8.977 1 70.06 357 GLY B C 1
ATOM 8799 O O . GLY B 1 357 ? -23.141 -24.375 -9.102 1 70.06 357 GLY B O 1
ATOM 8800 N N . CYS B 1 358 ? -21.266 -23.328 -8.305 1 68.94 358 CYS B N 1
ATOM 8801 C CA . CYS B 1 358 ? -22.016 -22.422 -7.449 1 68.94 358 CYS B CA 1
ATOM 8802 C C . CYS B 1 358 ? -22.266 -21.094 -8.141 1 68.94 358 CYS B C 1
ATOM 8804 O O . CYS B 1 358 ? -22.922 -20.203 -7.59 1 68.94 358 CYS B O 1
ATOM 8806 N N . SER B 1 359 ? -21.75 -20.906 -9.391 1 63.88 359 SER B N 1
ATOM 8807 C CA . SER B 1 359 ? -21.891 -19.625 -10.07 1 63.88 359 SER B CA 1
ATOM 8808 C C . SER B 1 359 ? -22.781 -19.75 -11.297 1 63.88 359 SER B C 1
ATOM 8810 O O . SER B 1 359 ? -22.766 -18.875 -12.172 1 63.88 359 SER B O 1
ATOM 8812 N N . ILE B 1 360 ? -23.469 -20.812 -11.391 1 62.75 360 ILE B N 1
ATOM 8813 C CA . ILE B 1 360 ? -24.25 -21.094 -12.594 1 62.75 360 ILE B CA 1
ATOM 8814 C C . ILE B 1 360 ? -25.422 -20.125 -12.688 1 62.75 360 ILE B C 1
ATOM 8816 O O . ILE B 1 360 ? -25.781 -19.672 -13.781 1 62.75 360 ILE B O 1
ATOM 8820 N N . ASN B 1 361 ? -26 -19.844 -11.477 1 73.94 361 ASN B N 1
ATOM 8821 C CA . ASN B 1 361 ? -27.172 -18.969 -11.539 1 73.94 361 ASN B CA 1
ATOM 8822 C C . ASN B 1 361 ? -26.969 -17.703 -10.727 1 73.94 361 ASN B C 1
ATOM 8824 O O . ASN B 1 361 ? -26.094 -17.641 -9.867 1 73.94 361 ASN B O 1
ATOM 8828 N N . THR B 1 362 ? -27.703 -16.781 -11.125 1 75 362 THR B N 1
ATOM 8829 C CA . THR B 1 362 ? -27.578 -15.445 -10.57 1 75 362 THR B CA 1
ATOM 8830 C C . THR B 1 362 ? -27.844 -15.453 -9.07 1 75 362 THR B C 1
ATOM 8832 O O . THR B 1 362 ? -27.188 -14.742 -8.312 1 75 362 THR B O 1
ATOM 8835 N N . LYS B 1 363 ? -28.766 -16.312 -8.672 1 81.12 363 LYS B N 1
ATOM 8836 C CA . LYS B 1 363 ? -29.125 -16.359 -7.262 1 81.12 363 LYS B CA 1
ATOM 8837 C C . LYS B 1 363 ? -27.969 -16.906 -6.418 1 81.12 363 LYS B C 1
ATOM 8839 O O . LYS B 1 363 ? -27.672 -16.375 -5.34 1 81.12 363 LYS B O 1
ATOM 8844 N N . CYS B 1 364 ? -27.297 -17.906 -6.949 1 85.12 364 CYS B N 1
ATOM 8845 C CA . CYS B 1 364 ? -26.172 -18.5 -6.242 1 85.12 364 CYS B CA 1
ATOM 8846 C C . CYS B 1 364 ? -25 -17.531 -6.199 1 85.12 364 CYS B C 1
ATOM 8848 O O . CYS B 1 364 ? -24.328 -17.422 -5.172 1 85.12 364 CYS B O 1
ATOM 8850 N N . ARG B 1 365 ? -24.828 -16.859 -7.258 1 77.12 365 ARG B N 1
ATOM 8851 C CA . ARG B 1 365 ? -23.734 -15.891 -7.324 1 77.12 365 ARG B CA 1
ATOM 8852 C C . ARG B 1 365 ? -23.938 -14.773 -6.305 1 77.12 365 ARG B C 1
ATOM 8854 O O . ARG B 1 365 ? -22.984 -14.383 -5.621 1 77.12 365 ARG B O 1
ATOM 8861 N N . ILE B 1 366 ? -25.156 -14.328 -6.223 1 77.38 366 ILE B N 1
ATOM 8862 C CA . ILE B 1 366 ? -25.484 -13.266 -5.281 1 77.38 366 ILE B CA 1
ATOM 8863 C C . ILE B 1 366 ? -25.328 -13.781 -3.85 1 77.38 366 ILE B C 1
ATOM 8865 O O . ILE B 1 366 ? -24.812 -13.062 -2.982 1 77.38 366 ILE B O 1
ATOM 8869 N N . PHE B 1 367 ? -25.719 -14.992 -3.631 1 87.94 367 PHE B N 1
ATOM 8870 C CA . PHE B 1 367 ? -25.625 -15.594 -2.307 1 87.94 367 PHE B CA 1
ATOM 8871 C C . PHE B 1 367 ? -24.172 -15.633 -1.837 1 87.94 367 PHE B C 1
ATOM 8873 O O . PHE B 1 367 ? -23.859 -15.203 -0.723 1 87.94 367 PHE B O 1
ATOM 8880 N N . PHE B 1 368 ? -23.312 -16.109 -2.711 1 83.12 368 PHE B N 1
ATOM 8881 C CA . PHE B 1 368 ? -21.922 -16.281 -2.291 1 83.12 368 PHE B CA 1
ATOM 8882 C C . PHE B 1 368 ? -21.219 -14.938 -2.172 1 83.12 368 PHE B C 1
ATOM 8884 O O . PHE B 1 368 ? -20.344 -14.758 -1.319 1 83.12 368 PHE B O 1
ATOM 8891 N N . ALA B 1 369 ? -21.609 -14.023 -3.029 1 77.06 369 ALA B N 1
ATOM 8892 C CA . ALA B 1 369 ? -21.078 -12.672 -2.885 1 77.06 369 ALA B CA 1
ATOM 8893 C C . ALA B 1 369 ? -21.453 -12.078 -1.53 1 77.06 369 ALA B C 1
ATOM 8895 O O . ALA B 1 369 ? -20.625 -11.438 -0.878 1 77.06 369 ALA B O 1
ATOM 8896 N N . ASN B 1 370 ? -22.656 -12.273 -1.152 1 83.06 370 ASN B N 1
ATOM 8897 C CA . ASN B 1 370 ? -23.125 -11.766 0.134 1 83.06 370 ASN B CA 1
ATOM 8898 C C . ASN B 1 370 ? -22.469 -12.5 1.298 1 83.06 370 ASN B C 1
ATOM 8900 O O . ASN B 1 370 ? -22.141 -11.898 2.32 1 83.06 370 ASN B O 1
ATOM 8904 N N . LEU B 1 371 ? -22.344 -13.766 1.087 1 88.25 371 LEU B N 1
ATOM 8905 C CA . LEU B 1 371 ? -21.719 -14.578 2.127 1 88.25 371 LEU B CA 1
ATOM 8906 C C . LEU B 1 371 ? -20.297 -14.102 2.393 1 88.25 371 LEU B C 1
ATOM 8908 O O . LEU B 1 371 ? -19.922 -13.859 3.541 1 88.25 371 LEU B O 1
ATOM 8912 N N . THR B 1 372 ? -19.531 -14 1.332 1 81.94 372 THR B N 1
ATOM 8913 C CA . THR B 1 372 ? -18.141 -13.555 1.483 1 81.94 372 THR B CA 1
ATOM 8914 C C . THR B 1 372 ? -18.094 -12.102 1.958 1 81.94 372 THR B C 1
ATOM 8916 O O . THR B 1 372 ? -17.203 -11.727 2.715 1 81.94 372 THR B O 1
ATOM 8919 N N . GLY B 1 373 ? -19.047 -11.328 1.53 1 81.12 373 GLY B N 1
ATOM 8920 C CA . GLY B 1 373 ? -19.141 -9.938 1.946 1 81.12 373 GLY B CA 1
ATOM 8921 C C . GLY B 1 373 ? -19.281 -9.773 3.447 1 81.12 373 GLY B C 1
ATOM 8922 O O . GLY B 1 373 ? -18.734 -8.836 4.031 1 81.12 373 GLY B O 1
ATOM 8923 N N . ILE B 1 374 ? -20.016 -10.664 4.07 1 89.06 374 ILE B N 1
ATOM 8924 C CA . ILE B 1 374 ? -20.234 -10.617 5.512 1 89.06 374 ILE B CA 1
ATOM 8925 C C . ILE B 1 374 ? -18.891 -10.789 6.242 1 89.06 374 ILE B C 1
ATOM 8927 O O . ILE B 1 374 ? -18.578 -10.023 7.156 1 89.06 374 ILE B O 1
ATOM 8931 N N . PHE B 1 375 ? -18.188 -11.719 5.824 1 87.81 375 PHE B N 1
ATOM 8932 C CA . PHE B 1 375 ? -16.953 -12.016 6.539 1 87.81 375 PHE B CA 1
ATOM 8933 C C . PHE B 1 375 ? -15.883 -10.992 6.219 1 87.81 375 PHE B C 1
ATOM 8935 O O . PHE B 1 375 ? -15.086 -10.633 7.086 1 87.81 375 PHE B O 1
ATOM 8942 N N . THR B 1 376 ? -15.875 -10.531 4.988 1 81.12 376 THR B N 1
ATOM 8943 C CA . THR B 1 376 ? -14.984 -9.43 4.656 1 81.12 376 THR B CA 1
ATOM 8944 C C . THR B 1 376 ? -15.312 -8.195 5.492 1 81.12 376 THR B C 1
ATOM 8946 O O . THR B 1 376 ? -14.414 -7.465 5.918 1 81.12 376 THR B O 1
ATOM 8949 N N . TYR B 1 377 ? -16.609 -7.91 5.691 1 85.75 377 TYR B N 1
ATOM 8950 C CA . TYR B 1 377 ? -17.109 -6.812 6.512 1 85.75 377 TYR B CA 1
ATOM 8951 C C . TYR B 1 377 ? -16.484 -6.836 7.898 1 85.75 377 TYR B C 1
ATOM 8953 O O . TYR B 1 377 ? -16.125 -5.789 8.438 1 85.75 377 TYR B O 1
ATOM 8961 N N . PHE B 1 378 ? -16.281 -7.949 8.469 1 87.12 378 PHE B N 1
ATOM 8962 C CA . PHE B 1 378 ? -15.727 -8.07 9.812 1 87.12 378 PHE B CA 1
ATOM 8963 C C . PHE B 1 378 ? -14.203 -7.984 9.781 1 87.12 378 PHE B C 1
ATOM 8965 O O . PHE B 1 378 ? -13.602 -7.293 10.602 1 87.12 378 PHE B O 1
ATOM 8972 N N . HIS B 1 379 ? -13.578 -8.602 8.82 1 80.06 379 HIS B N 1
ATOM 8973 C CA . HIS B 1 379 ? -12.125 -8.703 8.812 1 80.06 379 HIS B CA 1
ATOM 8974 C C . HIS B 1 379 ? -11.484 -7.398 8.359 1 80.06 379 HIS B C 1
ATOM 8976 O O . HIS B 1 379 ? -10.312 -7.145 8.641 1 80.06 379 HIS B O 1
ATOM 8982 N N . ASP B 1 380 ? -12.219 -6.559 7.707 1 72.62 380 ASP B N 1
ATOM 8983 C CA . ASP B 1 380 ? -11.711 -5.289 7.199 1 72.62 380 ASP B CA 1
ATOM 8984 C C . ASP B 1 380 ? -11.633 -4.246 8.312 1 72.62 380 ASP B C 1
ATOM 8986 O O . ASP B 1 380 ? -11.094 -3.152 8.109 1 72.62 380 ASP B O 1
ATOM 8990 N N . SER B 1 381 ? -12.219 -4.551 9.5 1 73.88 381 SER B N 1
ATOM 8991 C CA . SER B 1 381 ? -12.234 -3.625 10.625 1 73.88 381 SER B CA 1
ATOM 8992 C C . SER B 1 381 ? -11.938 -4.348 11.938 1 73.88 381 SER B C 1
ATOM 8994 O O . SER B 1 381 ? -12.602 -5.324 12.281 1 73.88 381 SER B O 1
ATOM 8996 N N . THR B 1 382 ? -10.938 -3.875 12.562 1 72.25 382 THR B N 1
ATOM 8997 C CA . THR B 1 382 ? -10.578 -4.477 13.844 1 72.25 382 THR B CA 1
ATOM 8998 C C . THR B 1 382 ? -11.703 -4.301 14.859 1 72.25 382 THR B C 1
ATOM 9000 O O . THR B 1 382 ? -11.961 -5.199 15.664 1 72.25 382 THR B O 1
ATOM 9003 N N . SER B 1 383 ? -12.359 -3.135 14.82 1 75.81 383 SER B N 1
ATOM 9004 C CA . SER B 1 383 ? -13.461 -2.877 15.742 1 75.81 383 SER B CA 1
ATOM 9005 C C . SER B 1 383 ? -14.609 -3.859 15.523 1 75.81 383 SER B C 1
ATOM 9007 O O . SER B 1 383 ? -15.148 -4.414 16.484 1 75.81 383 SER B O 1
ATOM 9009 N N . ARG B 1 384 ? -14.883 -4.121 14.297 1 85.75 384 ARG B N 1
ATOM 9010 C CA . ARG B 1 384 ? -15.977 -5.035 13.984 1 85.75 384 ARG B CA 1
ATOM 9011 C C . ARG B 1 384 ? -15.609 -6.473 14.344 1 85.75 384 ARG B C 1
ATOM 9013 O O . ARG B 1 384 ? -16.453 -7.242 14.805 1 85.75 384 ARG B O 1
ATOM 9020 N N . THR B 1 385 ? -14.32 -6.793 14.086 1 86.06 385 THR B N 1
ATOM 9021 C CA . THR B 1 385 ? -13.844 -8.125 14.445 1 86.06 385 THR B CA 1
ATOM 9022 C C . THR B 1 385 ? -13.953 -8.359 15.945 1 86.06 385 THR B C 1
ATOM 9024 O O . THR B 1 385 ? -14.344 -9.438 16.391 1 86.06 385 THR B O 1
ATOM 9027 N N . ASN B 1 386 ? -13.641 -7.328 16.672 1 82 386 ASN B N 1
ATOM 9028 C CA . ASN B 1 386 ? -13.719 -7.441 18.125 1 82 386 ASN B CA 1
ATOM 9029 C C . ASN B 1 386 ? -15.164 -7.613 18.609 1 82 386 ASN B C 1
ATOM 9031 O O . ASN B 1 386 ? -15.422 -8.359 19.547 1 82 386 ASN B O 1
ATOM 9035 N N . ILE B 1 387 ? -16.031 -6.906 18.016 1 88.56 387 ILE B N 1
ATOM 9036 C CA . ILE B 1 387 ? -17.438 -6.98 18.391 1 88.56 387 ILE B CA 1
ATOM 9037 C C . ILE B 1 387 ? -17.969 -8.391 18.109 1 88.56 387 ILE B C 1
ATOM 9039 O O . ILE B 1 387 ? -18.625 -8.984 18.969 1 88.56 387 ILE B O 1
ATOM 9043 N N . VAL B 1 388 ? -17.625 -8.914 16.969 1 93 388 VAL B N 1
ATOM 9044 C CA . VAL B 1 388 ? -18.156 -10.227 16.594 1 93 388 VAL B CA 1
ATOM 9045 C C . VAL B 1 388 ? -17.516 -11.305 17.469 1 93 388 VAL B C 1
ATOM 9047 O O . VAL B 1 388 ? -18.172 -12.242 17.891 1 93 388 VAL B O 1
ATOM 9050 N N . ASP B 1 389 ? -16.297 -11.18 17.719 1 90.06 389 ASP B N 1
ATOM 9051 C CA . ASP B 1 389 ? -15.594 -12.125 18.578 1 90.06 389 ASP B CA 1
ATOM 9052 C C . ASP B 1 389 ? -16.234 -12.156 19.969 1 90.06 389 ASP B C 1
ATOM 9054 O O . ASP B 1 389 ? -16.375 -13.219 20.578 1 90.06 389 ASP B O 1
ATOM 9058 N N . ASN B 1 390 ? -16.531 -10.984 20.469 1 88.88 390 ASN B N 1
ATOM 9059 C CA . ASN B 1 390 ? -17.094 -10.867 21.797 1 88.88 390 ASN B CA 1
ATOM 9060 C C . ASN B 1 390 ? -18.516 -11.445 21.859 1 88.88 390 ASN B C 1
ATOM 9062 O O . ASN B 1 390 ? -18.875 -12.109 22.844 1 88.88 390 ASN B O 1
ATOM 9066 N N . ILE B 1 391 ? -19.297 -11.211 20.938 1 92.44 391 ILE B N 1
ATOM 9067 C CA . ILE B 1 391 ? -20.688 -11.625 20.953 1 92.44 391 ILE B CA 1
ATOM 9068 C C . ILE B 1 391 ? -20.797 -13.109 20.641 1 92.44 391 ILE B C 1
ATOM 9070 O O . ILE B 1 391 ? -21.547 -13.836 21.297 1 92.44 391 ILE B O 1
ATOM 9074 N N . LEU B 1 392 ? -20.047 -13.609 19.641 1 93.12 392 LEU B N 1
ATOM 9075 C CA . LEU B 1 392 ? -20.109 -15.016 19.25 1 93.12 392 LEU B CA 1
ATOM 9076 C C . LEU B 1 392 ? -19.25 -15.875 20.172 1 93.12 392 LEU B C 1
ATOM 9078 O O . LEU B 1 392 ? -19.484 -17.078 20.281 1 93.12 392 LEU B O 1
ATOM 9082 N N . GLY B 1 393 ? -18.25 -15.289 20.766 1 88.75 393 GLY B N 1
ATOM 9083 C CA . GLY B 1 393 ? -17.375 -16.016 21.672 1 88.75 393 GLY B CA 1
ATOM 9084 C C . GLY B 1 393 ? -16.297 -16.812 20.938 1 88.75 393 GLY B C 1
ATOM 9085 O O . GLY B 1 393 ? -15.648 -17.672 21.547 1 88.75 393 GLY B O 1
ATOM 9086 N N . LYS B 1 394 ? -16.266 -16.75 19.641 1 87.94 394 LYS B N 1
ATOM 9087 C CA . LYS B 1 394 ? -15.258 -17.453 18.859 1 87.94 394 LYS B CA 1
ATOM 9088 C C . LYS B 1 394 ? -14.773 -16.594 17.703 1 87.94 394 LYS B C 1
ATOM 9090 O O . LYS B 1 394 ? -15.5 -15.711 17.219 1 87.94 394 LYS B O 1
ATOM 9095 N N . ARG B 1 395 ? -13.578 -16.875 17.328 1 86.81 395 ARG B N 1
ATOM 9096 C CA . ARG B 1 395 ? -13.016 -16.141 16.203 1 86.81 395 ARG B CA 1
ATOM 9097 C C . ARG B 1 395 ? -13.594 -16.641 14.875 1 86.81 395 ARG B C 1
ATOM 9099 O O . ARG B 1 395 ? -13.648 -17.859 14.641 1 86.81 395 ARG B O 1
ATOM 9106 N N . ILE B 1 396 ? -14.078 -15.703 14.031 1 87.38 396 ILE B N 1
ATOM 9107 C CA . ILE B 1 396 ? -14.656 -16.094 12.75 1 87.38 396 ILE B CA 1
ATOM 9108 C C . ILE B 1 396 ? -13.547 -16.375 11.742 1 87.38 396 ILE B C 1
ATOM 9110 O O . ILE B 1 396 ? -12.508 -15.727 11.758 1 87.38 396 ILE B O 1
ATOM 9114 N N . PRO B 1 397 ? -13.766 -17.375 10.969 1 84.69 397 PRO B N 1
ATOM 9115 C CA . PRO B 1 397 ? -12.742 -17.75 9.984 1 84.69 397 PRO B CA 1
ATOM 9116 C C . PRO B 1 397 ? -12.57 -16.703 8.891 1 84.69 397 PRO B C 1
ATOM 9118 O O . PRO B 1 397 ? -13.492 -15.93 8.617 1 84.69 397 PRO B O 1
ATOM 9121 N N . GLN B 1 398 ? -11.352 -16.641 8.406 1 76.44 398 GLN B N 1
ATOM 9122 C CA . GLN B 1 398 ? -11.07 -15.781 7.262 1 76.44 398 GLN B CA 1
ATOM 9123 C C . GLN B 1 398 ? -11.266 -16.531 5.949 1 76.44 398 GLN B C 1
ATOM 9125 O O . GLN B 1 398 ? -11.109 -17.75 5.902 1 76.44 398 GLN B O 1
ATOM 9130 N N . PHE B 1 399 ? -11.883 -15.883 5.066 1 70.44 399 PHE B N 1
ATOM 9131 C CA . PHE B 1 399 ? -12.047 -16.578 3.793 1 70.44 399 PHE B CA 1
ATOM 9132 C C . PHE B 1 399 ? -10.93 -16.203 2.826 1 70.44 399 PHE B C 1
ATOM 9134 O O . PHE B 1 399 ? -10.43 -15.07 2.854 1 70.44 399 PHE B O 1
ATOM 9141 N N . VAL B 1 400 ? -10.375 -17.203 2.227 1 62.91 400 VAL B N 1
ATOM 9142 C CA . VAL B 1 400 ? -9.367 -17.031 1.182 1 62.91 400 VAL B CA 1
ATOM 9143 C C . VAL B 1 400 ? -10.031 -17.125 -0.191 1 62.91 400 VAL B C 1
ATOM 9145 O O . VAL B 1 400 ? -10.742 -18.078 -0.488 1 62.91 400 VAL B O 1
ATOM 9148 N N . GLN B 1 401 ? -9.938 -16.078 -0.89 1 61.16 401 GLN B N 1
ATOM 9149 C CA . GLN B 1 401 ? -10.633 -15.953 -2.168 1 61.16 401 GLN B CA 1
ATOM 9150 C C . GLN B 1 401 ? -10.32 -17.141 -3.074 1 61.16 401 GLN B C 1
ATOM 9152 O O . GLN B 1 401 ? -11.188 -17.609 -3.812 1 61.16 401 GLN B O 1
ATOM 9157 N N . SER B 1 402 ? -9.148 -17.703 -2.979 1 56.69 402 SER B N 1
ATOM 9158 C CA . SER B 1 402 ? -8.711 -18.703 -3.945 1 56.69 402 SER B CA 1
ATOM 9159 C C . SER B 1 402 ? -9.148 -20.094 -3.52 1 56.69 402 SER B C 1
ATOM 9161 O O . SER B 1 402 ? -9.07 -21.047 -4.309 1 56.69 402 SER B O 1
ATOM 9163 N N . ARG B 1 403 ? -9.703 -20.172 -2.295 1 61.72 403 ARG B N 1
ATOM 9164 C CA . ARG B 1 403 ? -10.016 -21.5 -1.808 1 61.72 403 ARG B CA 1
ATOM 9165 C C . ARG B 1 403 ? -11.484 -21.625 -1.431 1 61.72 403 ARG B C 1
ATOM 9167 O O . ARG B 1 403 ? -11.922 -21.078 -0.416 1 61.72 403 ARG B O 1
ATOM 9174 N N . TRP B 1 404 ? -12.219 -22.359 -2.115 1 66.56 404 TRP B N 1
ATOM 9175 C CA . TRP B 1 404 ? -13.633 -22.547 -1.847 1 66.56 404 TRP B CA 1
ATOM 9176 C C . TRP B 1 404 ? -13.844 -23.344 -0.558 1 66.56 404 TRP B C 1
ATOM 9178 O O . TRP B 1 404 ? -14.898 -23.25 0.073 1 66.56 404 TRP B O 1
ATOM 9188 N N . SER B 1 405 ? -12.781 -24.078 -0.227 1 67.44 405 SER B N 1
ATOM 9189 C CA . SER B 1 405 ? -12.875 -24.766 1.057 1 67.44 405 SER B CA 1
ATOM 9190 C C . SER B 1 405 ? -13.055 -23.781 2.203 1 67.44 405 SER B C 1
ATOM 9192 O O . SER B 1 405 ? -13.711 -24.094 3.201 1 67.44 405 SER B O 1
ATOM 9194 N N . SER B 1 406 ? -12.547 -22.641 1.914 1 74.94 406 SER B N 1
ATOM 9195 C CA . SER B 1 406 ? -12.703 -21.625 2.949 1 74.94 406 SER B CA 1
ATOM 9196 C C . SER B 1 406 ? -14.141 -21.141 3.049 1 74.94 406 SER B C 1
ATOM 9198 O O . SER B 1 406 ? -14.594 -20.719 4.113 1 74.94 406 SER B O 1
ATOM 9200 N N . ARG B 1 407 ? -14.836 -21.25 1.967 1 81.25 407 ARG B N 1
ATOM 9201 C CA . ARG B 1 407 ? -16.234 -20.844 1.966 1 81.25 407 ARG B CA 1
ATOM 9202 C C . ARG B 1 407 ? -17.094 -21.812 2.77 1 81.25 407 ARG B C 1
ATOM 9204 O O . ARG B 1 407 ? -18.078 -21.422 3.389 1 81.25 407 ARG B O 1
ATOM 9211 N N . SER B 1 408 ? -16.594 -23.094 2.697 1 84.69 408 SER B N 1
ATOM 9212 C CA . SER B 1 408 ? -17.312 -24.094 3.498 1 84.69 408 SER B CA 1
ATOM 9213 C C . SER B 1 408 ? -17.219 -23.766 4.984 1 84.69 408 SER B C 1
ATOM 9215 O O . SER B 1 408 ? -18.219 -23.859 5.703 1 84.69 408 SER B O 1
ATOM 9217 N N . LYS B 1 409 ? -16.094 -23.312 5.383 1 85.94 409 LYS B N 1
ATOM 9218 C CA . LYS B 1 409 ? -15.906 -23 6.797 1 85.94 409 LYS B CA 1
ATOM 9219 C C . LYS B 1 409 ? -16.719 -21.766 7.203 1 85.94 409 LYS B C 1
ATOM 9221 O O . LYS B 1 409 ? -17.344 -21.75 8.266 1 85.94 409 LYS B O 1
ATOM 9226 N N . ILE B 1 410 ? -16.688 -20.812 6.348 1 90.12 410 ILE B N 1
ATOM 9227 C CA . ILE B 1 410 ? -17.406 -19.578 6.68 1 90.12 410 ILE B CA 1
ATOM 9228 C C . ILE B 1 410 ? -18.922 -19.859 6.656 1 90.12 410 ILE B C 1
ATOM 9230 O O . ILE B 1 410 ? -19.656 -19.344 7.504 1 90.12 410 ILE B O 1
ATOM 9234 N N . LEU B 1 411 ? -19.328 -20.641 5.695 1 91.94 411 LEU B N 1
ATOM 9235 C CA . LEU B 1 411 ? -20.734 -20.969 5.598 1 91.94 411 LEU B CA 1
ATOM 9236 C C . LEU B 1 411 ? -21.203 -21.781 6.809 1 91.94 411 LEU B C 1
ATOM 9238 O O . LEU B 1 411 ? -22.266 -21.531 7.355 1 91.94 411 LEU B O 1
ATOM 9242 N N . SER B 1 412 ? -20.438 -22.719 7.203 1 91.31 412 SER B N 1
ATOM 9243 C CA . SER B 1 412 ? -20.75 -23.531 8.375 1 91.31 412 SER B CA 1
ATOM 9244 C C . SER B 1 412 ? -20.859 -22.672 9.625 1 91.31 412 SER B C 1
ATOM 9246 O O . SER B 1 412 ? -21.781 -22.859 10.438 1 91.31 412 SER B O 1
ATOM 9248 N N . THR B 1 413 ? -19.984 -21.766 9.781 1 92.19 413 THR B N 1
ATOM 9249 C CA . THR B 1 413 ? -20.016 -20.859 10.93 1 92.19 413 THR B CA 1
ATOM 9250 C C . THR B 1 413 ? -21.266 -20 10.914 1 92.19 413 THR B C 1
ATOM 9252 O O . THR B 1 413 ? -21.922 -19.812 11.945 1 92.19 413 THR B O 1
ATOM 9255 N N . LEU B 1 414 ? -21.594 -19.484 9.742 1 94.38 414 LEU B N 1
ATOM 9256 C CA . LEU B 1 414 ? -22.766 -18.625 9.609 1 94.38 414 LEU B CA 1
ATOM 9257 C C . LEU B 1 414 ? -24.031 -19.391 9.961 1 94.38 414 LEU B C 1
ATOM 9259 O O . LEU B 1 414 ? -24.875 -18.875 10.719 1 94.38 414 LEU B O 1
ATOM 9263 N N . VAL B 1 415 ? -24.188 -20.609 9.445 1 94.94 415 VAL B N 1
ATOM 9264 C CA . VAL B 1 415 ? -25.406 -21.406 9.648 1 94.94 415 VAL B CA 1
ATOM 9265 C C . VAL B 1 415 ? -25.5 -21.812 11.109 1 94.94 415 VAL B C 1
ATOM 9267 O O . VAL B 1 415 ? -26.594 -21.797 11.688 1 94.94 415 VAL B O 1
ATOM 9270 N N . HIS B 1 416 ? -24.375 -22.109 11.703 1 92.94 416 HIS B N 1
ATOM 9271 C CA . HIS B 1 416 ? -24.375 -22.547 13.094 1 92.94 416 HIS B CA 1
ATOM 9272 C C . HIS B 1 416 ? -24.656 -21.391 14.047 1 92.94 416 HIS B C 1
ATOM 9274 O O . HIS B 1 416 ? -25.234 -21.578 15.117 1 92.94 416 HIS B O 1
ATOM 9280 N N . GLU B 1 417 ? -24.25 -20.219 13.656 1 94.88 417 GLU B N 1
ATOM 9281 C CA . GLU B 1 417 ? -24.406 -19.047 14.516 1 94.88 417 GLU B CA 1
ATOM 9282 C C . GLU B 1 417 ? -25.344 -18.031 13.891 1 94.88 417 GLU B C 1
ATOM 9284 O O . GLU B 1 417 ? -25.094 -16.812 13.969 1 94.88 417 GLU B O 1
ATOM 9289 N N . TRP B 1 418 ? -26.312 -18.531 13.289 1 94.75 418 TRP B N 1
ATOM 9290 C CA . TRP B 1 418 ? -27.219 -17.656 12.555 1 94.75 418 TRP B CA 1
ATOM 9291 C C . TRP B 1 418 ? -27.766 -16.547 13.445 1 94.75 418 TRP B C 1
ATOM 9293 O O . TRP B 1 418 ? -27.656 -15.367 13.117 1 94.75 418 TRP B O 1
ATOM 9303 N N . SER B 1 419 ? -28.297 -16.875 14.602 1 93.31 419 SER B N 1
ATOM 9304 C CA . SER B 1 419 ? -28.859 -15.906 15.539 1 93.31 419 SER B CA 1
ATOM 9305 C C . SER B 1 419 ? -27.766 -15.008 16.125 1 93.31 419 SER B C 1
ATOM 9307 O O . SER B 1 419 ? -28.016 -13.828 16.391 1 93.31 419 SER B O 1
ATOM 9309 N N . GLY B 1 420 ? -26.641 -15.617 16.297 1 94.38 420 GLY B N 1
ATOM 9310 C CA . GLY B 1 420 ? -25.516 -14.828 16.781 1 94.38 420 GLY B CA 1
ATOM 9311 C C . GLY B 1 420 ? -25.156 -13.688 15.852 1 94.38 420 GLY B C 1
ATOM 9312 O O . GLY B 1 420 ? -24.906 -12.57 16.297 1 94.38 420 GLY B O 1
ATOM 9313 N N . PHE B 1 421 ? -25.172 -13.984 14.539 1 95.69 421 PHE B N 1
ATOM 9314 C CA . PHE B 1 421 ? -24.828 -12.961 13.562 1 95.69 421 PHE B CA 1
ATOM 9315 C C . PHE B 1 421 ? -25.891 -11.867 13.531 1 95.69 421 PHE B C 1
ATOM 9317 O O . PHE B 1 421 ? -25.562 -10.688 13.367 1 95.69 421 PHE B O 1
ATOM 9324 N N . ILE B 1 422 ? -27.109 -12.242 13.719 1 94.69 422 ILE B N 1
ATOM 9325 C CA . ILE B 1 422 ? -28.188 -11.266 13.781 1 94.69 422 ILE B CA 1
ATOM 9326 C C . ILE B 1 422 ? -27.969 -10.328 14.961 1 94.69 422 ILE B C 1
ATOM 9328 O O . ILE B 1 422 ? -28.109 -9.109 14.828 1 94.69 422 ILE B O 1
ATOM 9332 N N . ASN B 1 423 ? -27.562 -10.883 16.016 1 94.31 423 ASN B N 1
ATOM 9333 C CA . ASN B 1 423 ? -27.312 -10.094 17.219 1 94.31 423 ASN B CA 1
ATOM 9334 C C . ASN B 1 423 ? -26.141 -9.133 17.016 1 94.31 423 ASN B C 1
ATOM 9336 O O . ASN B 1 423 ? -26.172 -8 17.5 1 94.31 423 ASN B O 1
ATOM 9340 N N . VAL B 1 424 ? -25.172 -9.648 16.375 1 95.56 424 VAL B N 1
ATOM 9341 C CA . VAL B 1 424 ? -23.984 -8.828 16.125 1 95.56 424 VAL B CA 1
ATOM 9342 C C . VAL B 1 424 ? -24.359 -7.617 15.273 1 95.56 424 VAL B C 1
ATOM 9344 O O . VAL B 1 424 ? -23.984 -6.488 15.594 1 95.56 424 VAL B O 1
ATOM 9347 N N . PHE B 1 425 ? -25.094 -7.836 14.195 1 94 425 PHE B N 1
ATOM 9348 C CA . PHE B 1 425 ? -25.469 -6.75 13.297 1 94 425 PHE B CA 1
ATOM 9349 C C . PHE B 1 425 ? -26.391 -5.762 13.984 1 94 425 PHE B C 1
ATOM 9351 O O . PHE B 1 425 ? -26.297 -4.551 13.781 1 94 425 PHE B O 1
ATOM 9358 N N . ASN B 1 426 ? -27.266 -6.27 14.82 1 91.12 426 ASN B N 1
ATOM 9359 C CA . ASN B 1 426 ? -28.125 -5.395 15.602 1 91.12 426 ASN B CA 1
ATOM 9360 C C . ASN B 1 426 ? -27.328 -4.543 16.578 1 91.12 426 ASN B C 1
ATOM 9362 O O . ASN B 1 426 ? -27.609 -3.359 16.766 1 91.12 426 ASN B O 1
ATOM 9366 N N . PHE B 1 427 ? -26.422 -5.164 17.109 1 92.31 427 PHE B N 1
ATOM 9367 C CA . PHE B 1 427 ? -25.578 -4.457 18.062 1 92.31 427 PHE B CA 1
ATOM 9368 C C . PHE B 1 427 ? -24.828 -3.318 17.391 1 92.31 427 PHE B C 1
ATOM 9370 O O . PHE B 1 427 ? -24.828 -2.188 17.875 1 92.31 427 PHE B O 1
ATOM 9377 N N . ILE B 1 428 ? -24.203 -3.568 16.25 1 88.44 428 ILE B N 1
ATOM 9378 C CA . ILE B 1 428 ? -23.406 -2.58 15.539 1 88.44 428 ILE B CA 1
ATOM 9379 C C . ILE B 1 428 ? -24.312 -1.448 15.039 1 88.44 428 ILE B C 1
ATOM 9381 O O . ILE B 1 428 ? -23.922 -0.277 15.086 1 88.44 428 ILE B O 1
ATOM 9385 N N . SER B 1 429 ? -25.453 -1.762 14.586 1 82.5 429 SER B N 1
ATOM 9386 C CA . SER B 1 429 ? -26.391 -0.779 14.047 1 82.5 429 SER B CA 1
ATOM 9387 C C . SER B 1 429 ? -26.875 0.178 15.133 1 82.5 429 SER B C 1
ATOM 9389 O O . SER B 1 429 ? -27.188 1.337 14.852 1 82.5 429 SER B O 1
ATOM 9391 N N . ASN B 1 430 ? -26.844 -0.274 16.328 1 79 430 ASN B N 1
ATOM 9392 C CA . ASN B 1 430 ? -27.391 0.53 17.406 1 79 430 ASN B CA 1
ATOM 9393 C C . ASN B 1 430 ? -26.297 1.149 18.266 1 79 430 ASN B C 1
ATOM 9395 O O . ASN B 1 430 ? -26.594 1.92 19.188 1 79 430 ASN B O 1
ATOM 9399 N N . ASP B 1 431 ? -25.156 0.724 18 1 75.06 431 ASP B N 1
ATOM 9400 C CA . ASP B 1 431 ? -24.016 1.266 18.75 1 75.06 431 ASP B CA 1
ATOM 9401 C C . ASP B 1 431 ? -23.656 2.668 18.266 1 75.06 431 ASP B C 1
ATOM 9403 O O . ASP B 1 431 ? -23.297 2.855 17.109 1 75.06 431 ASP B O 1
ATOM 9407 N N . PRO B 1 432 ? -23.812 3.717 19.062 1 65.5 432 PRO B N 1
ATOM 9408 C CA . PRO B 1 432 ? -23.531 5.098 18.672 1 65.5 432 PRO B CA 1
ATOM 9409 C C . PRO B 1 432 ? -22.062 5.328 18.344 1 65.5 432 PRO B C 1
ATOM 9411 O O . PRO B 1 432 ? -21.719 6.289 17.656 1 65.5 432 PRO B O 1
ATOM 9414 N N . THR B 1 433 ? -21.25 4.395 18.766 1 62.81 433 THR B N 1
ATOM 9415 C CA . THR B 1 433 ? -19.812 4.559 18.547 1 62.81 433 THR B CA 1
ATOM 9416 C C . THR B 1 433 ? -19.391 3.951 17.219 1 62.81 433 THR B C 1
ATOM 9418 O O . THR B 1 433 ? -18.266 4.152 16.766 1 62.81 433 THR B O 1
ATOM 9421 N N . SER B 1 434 ? -20.375 3.234 16.609 1 71.94 434 SER B N 1
ATOM 9422 C CA . SER B 1 434 ? -20.047 2.59 15.336 1 71.94 434 SER B CA 1
ATOM 9423 C C . SER B 1 434 ? -19.969 3.607 14.203 1 71.94 434 SER B C 1
ATOM 9425 O O . SER B 1 434 ? -20.75 4.562 14.164 1 71.94 434 SER B O 1
ATOM 9427 N N . SER B 1 435 ? -18.953 3.447 13.328 1 65.56 435 SER B N 1
ATOM 9428 C CA . SER B 1 435 ? -18.828 4.32 12.164 1 65.56 435 SER B CA 1
ATOM 9429 C C . SER B 1 435 ? -20.031 4.176 11.234 1 65.56 435 SER B C 1
ATOM 9431 O O . SER B 1 435 ? -20.734 3.164 11.273 1 65.56 435 SER B O 1
ATOM 9433 N N . SER B 1 436 ? -20.234 5.199 10.477 1 62.09 436 SER B N 1
ATOM 9434 C CA . SER B 1 436 ? -21.328 5.16 9.523 1 62.09 436 SER B CA 1
ATOM 9435 C C . SER B 1 436 ? -21.203 3.98 8.57 1 62.09 436 SER B C 1
ATOM 9437 O O . SER B 1 436 ? -22.188 3.336 8.219 1 62.09 436 SER B O 1
ATOM 9439 N N . GLU B 1 437 ? -19.953 3.74 8.219 1 66.88 437 GLU B N 1
ATOM 9440 C CA . GLU B 1 437 ? -19.703 2.613 7.324 1 66.88 437 GLU B CA 1
ATOM 9441 C C . GLU B 1 437 ? -20.078 1.291 7.98 1 66.88 437 GLU B C 1
ATOM 9443 O O . GLU B 1 437 ? -20.641 0.408 7.332 1 66.88 437 GLU B O 1
ATOM 9448 N N . SER B 1 438 ? -19.797 1.217 9.219 1 78.25 438 SER B N 1
ATOM 9449 C CA . SER B 1 438 ? -20.094 -0.008 9.953 1 78.25 438 SER B CA 1
ATOM 9450 C C . SER B 1 438 ? -21.594 -0.195 10.117 1 78.25 438 SER B C 1
ATOM 9452 O O . SER B 1 438 ? -22.109 -1.312 10.008 1 78.25 438 SER B O 1
ATOM 9454 N N . ILE B 1 439 ? -22.266 0.892 10.367 1 76.75 439 ILE B N 1
ATOM 9455 C CA . ILE B 1 439 ? -23.703 0.822 10.578 1 76.75 439 ILE B CA 1
ATOM 9456 C C . ILE B 1 439 ? -24.391 0.433 9.273 1 76.75 439 ILE B C 1
ATOM 9458 O O . ILE B 1 439 ? -25.25 -0.456 9.258 1 76.75 439 ILE B O 1
ATOM 9462 N N . CYS B 1 440 ? -23.969 1.027 8.211 1 71 440 CYS B N 1
ATOM 9463 C CA . CYS B 1 440 ? -24.562 0.732 6.91 1 71 440 CYS B CA 1
ATOM 9464 C C . CYS B 1 440 ? -24.344 -0.729 6.531 1 71 440 CYS B C 1
ATOM 9466 O O . CYS B 1 440 ? -25.266 -1.395 6.059 1 71 440 CYS B O 1
ATOM 9468 N N . GLY B 1 441 ? -23.109 -1.159 6.711 1 80.75 441 GLY B N 1
ATOM 9469 C CA . GLY B 1 441 ? -22.812 -2.553 6.414 1 80.75 441 GLY B CA 1
ATOM 9470 C C . GLY B 1 441 ? -23.625 -3.523 7.25 1 80.75 441 GLY B C 1
ATOM 9471 O O . GLY B 1 441 ? -24.125 -4.523 6.734 1 80.75 441 GLY B O 1
ATOM 9472 N N . ALA B 1 442 ? -23.781 -3.178 8.5 1 88.12 442 ALA B N 1
ATOM 9473 C CA . ALA B 1 442 ? -24.531 -4.039 9.414 1 88.12 442 ALA B CA 1
ATOM 9474 C C . ALA B 1 442 ? -26 -4.145 8.992 1 88.12 442 ALA B C 1
ATOM 9476 O O . ALA B 1 442 ? -26.562 -5.238 8.984 1 88.12 442 ALA B O 1
ATOM 9477 N N . ILE B 1 443 ? -26.547 -3.057 8.648 1 80.12 443 ILE B N 1
ATOM 9478 C CA . ILE B 1 443 ? -27.938 -3.031 8.242 1 80.12 443 ILE B CA 1
ATOM 9479 C C . ILE B 1 443 ? -28.109 -3.838 6.953 1 80.12 443 ILE B C 1
ATOM 9481 O O . ILE B 1 443 ? -29.062 -4.617 6.828 1 80.12 443 ILE B O 1
ATOM 9485 N N . GLY B 1 444 ? -27.266 -3.637 6.016 1 80.19 444 GLY B N 1
ATOM 9486 C CA . GLY B 1 444 ? -27.328 -4.371 4.758 1 80.19 444 GLY B CA 1
ATOM 9487 C C . GLY B 1 444 ? -27.219 -5.871 4.941 1 80.19 444 GLY B C 1
ATOM 9488 O O . GLY B 1 444 ? -28 -6.633 4.379 1 80.19 444 GLY B O 1
ATOM 9489 N N . HIS B 1 445 ? -26.234 -6.309 5.711 1 89.88 445 HIS B N 1
ATOM 9490 C CA . HIS B 1 445 ? -26.031 -7.734 5.938 1 89.88 445 HIS B CA 1
ATOM 9491 C C . HIS B 1 445 ? -27.172 -8.336 6.762 1 89.88 445 HIS B C 1
ATOM 9493 O O . HIS B 1 445 ? -27.547 -9.492 6.562 1 89.88 445 HIS B O 1
ATOM 9499 N N . LEU B 1 446 ? -27.656 -7.5 7.727 1 89.69 446 LEU B N 1
ATOM 9500 C CA . LEU B 1 446 ? -28.797 -7.953 8.508 1 89.69 446 LEU B CA 1
ATOM 9501 C C . LEU B 1 446 ? -30.016 -8.203 7.613 1 89.69 446 LEU B C 1
ATOM 9503 O O . LEU B 1 446 ? -30.719 -9.195 7.781 1 89.69 446 LEU B O 1
ATOM 9507 N N . LYS B 1 447 ? -30.188 -7.355 6.723 1 84.12 447 LYS B N 1
ATOM 9508 C CA . LYS B 1 447 ? -31.281 -7.52 5.777 1 84.12 447 LYS B CA 1
ATOM 9509 C C . LYS B 1 447 ? -31.125 -8.797 4.961 1 84.12 447 LYS B C 1
ATOM 9511 O O . LYS B 1 447 ? -32.094 -9.508 4.707 1 84.12 447 LYS B O 1
ATOM 9516 N N . ASN B 1 448 ? -29.969 -9.117 4.535 1 87.38 448 ASN B N 1
ATOM 9517 C CA . ASN B 1 448 ? -29.688 -10.344 3.791 1 87.38 448 ASN B CA 1
ATOM 9518 C C . ASN B 1 448 ? -30 -11.586 4.617 1 87.38 448 ASN B C 1
ATOM 9520 O O . ASN B 1 448 ? -30.625 -12.523 4.125 1 87.38 448 ASN B O 1
ATOM 9524 N N . LEU B 1 449 ? -29.609 -11.555 5.871 1 91.75 449 LEU B N 1
ATOM 9525 C CA . LEU B 1 449 ? -29.797 -12.703 6.742 1 91.75 449 LEU B CA 1
ATOM 9526 C C . LEU B 1 449 ? -31.281 -12.961 6.98 1 91.75 449 LEU B C 1
ATOM 9528 O O . LEU B 1 449 ? -31.688 -14.094 7.254 1 91.75 449 LEU B O 1
ATOM 9532 N N . LYS B 1 450 ? -32.031 -11.883 6.781 1 89.38 450 LYS B N 1
ATOM 9533 C CA . LYS B 1 450 ? -33.469 -12 7.07 1 89.38 450 LYS B CA 1
ATOM 9534 C C . LYS B 1 450 ? -34.25 -12.414 5.828 1 89.38 450 LYS B C 1
ATOM 9536 O O . LYS B 1 450 ? -35.438 -12.758 5.914 1 89.38 450 LYS B O 1
ATOM 9541 N N . THR B 1 451 ? -33.594 -12.461 4.719 1 89.19 451 THR B N 1
ATOM 9542 C CA . THR B 1 451 ? -34.25 -12.914 3.5 1 89.19 451 THR B CA 1
ATOM 9543 C C . THR B 1 451 ? -34.312 -14.438 3.439 1 89.19 451 THR B C 1
ATOM 9545 O O . THR B 1 451 ? -33.344 -15.109 3.818 1 89.19 451 THR B O 1
ATOM 9548 N N . PHE B 1 452 ? -35.438 -14.992 3.021 1 92.12 452 PHE B N 1
ATOM 9549 C CA . PHE B 1 452 ? -35.656 -16.438 2.934 1 92.12 452 PHE B CA 1
ATOM 9550 C C . PHE B 1 452 ? -34.688 -17.047 1.937 1 92.12 452 PHE B C 1
ATOM 9552 O O . PHE B 1 452 ? -34.125 -18.125 2.182 1 92.12 452 PHE B O 1
ATOM 9559 N N . GLU B 1 453 ? -34.5 -16.453 0.843 1 91.5 453 GLU B N 1
ATOM 9560 C CA . GLU B 1 453 ? -33.656 -16.953 -0.211 1 91.5 453 GLU B CA 1
ATOM 9561 C C . GLU B 1 453 ? -32.219 -17.156 0.295 1 91.5 453 GLU B C 1
ATOM 9563 O O . GLU B 1 453 ? -31.578 -18.172 0.015 1 91.5 453 GLU B O 1
ATOM 9568 N N . PHE B 1 454 ? -31.734 -16.188 1.048 1 93.19 454 PHE B N 1
ATOM 9569 C CA . PHE B 1 454 ? -30.391 -16.266 1.586 1 93.19 454 PHE B CA 1
ATOM 9570 C C . PHE B 1 454 ? -30.266 -17.422 2.574 1 93.19 454 PHE B C 1
ATOM 9572 O O . PHE B 1 454 ? -29.297 -18.203 2.518 1 93.19 454 PHE B O 1
ATOM 9579 N N . ALA B 1 455 ? -31.219 -17.531 3.436 1 95.19 455 ALA B N 1
ATOM 9580 C CA . ALA B 1 455 ? -31.203 -18.609 4.43 1 95.19 455 ALA B CA 1
ATOM 9581 C C . ALA B 1 455 ? -31.312 -19.969 3.768 1 95.19 455 ALA B C 1
ATOM 9583 O O . ALA B 1 455 ? -30.609 -20.922 4.16 1 95.19 455 ALA B O 1
ATOM 9584 N N . PHE B 1 456 ? -32.156 -20.031 2.76 1 95.38 456 PHE B N 1
ATOM 9585 C CA . PHE B 1 456 ? -32.375 -21.297 2.049 1 95.38 456 PHE B CA 1
ATOM 9586 C C . PHE B 1 456 ? -31.094 -21.75 1.363 1 95.38 456 PHE B C 1
ATOM 9588 O O . PHE B 1 456 ? -30.688 -22.891 1.502 1 95.38 456 PHE B O 1
ATOM 9595 N N . LEU B 1 457 ? -30.5 -20.875 0.658 1 94.19 457 LEU B N 1
ATOM 9596 C CA . LEU B 1 457 ? -29.281 -21.219 -0.066 1 94.19 457 LEU B CA 1
ATOM 9597 C C . LEU B 1 457 ? -28.141 -21.531 0.902 1 94.19 457 LEU B C 1
ATOM 9599 O O . LEU B 1 457 ? -27.312 -22.406 0.629 1 94.19 457 LEU B O 1
ATOM 9603 N N . ALA B 1 458 ? -28.109 -20.812 2.025 1 95.94 458 ALA B N 1
ATOM 9604 C CA . ALA B 1 458 ? -27.109 -21.094 3.043 1 95.94 458 ALA B CA 1
ATOM 9605 C C . ALA B 1 458 ? -27.219 -22.531 3.535 1 95.94 458 ALA B C 1
ATOM 9607 O O . ALA B 1 458 ? -26.219 -23.234 3.68 1 95.94 458 ALA B O 1
ATOM 9608 N N . LEU B 1 459 ? -28.422 -22.922 3.719 1 95.88 459 LEU B N 1
ATOM 9609 C CA . LEU B 1 459 ? -28.672 -24.266 4.234 1 95.88 459 LEU B CA 1
ATOM 9610 C C . LEU B 1 459 ? -28.375 -25.328 3.166 1 95.88 459 LEU B C 1
ATOM 9612 O O . LEU B 1 459 ? -27.797 -26.375 3.463 1 95.88 459 LEU B O 1
ATOM 9616 N N . VAL B 1 460 ? -28.734 -25.047 1.928 1 94.75 460 VAL B N 1
ATOM 9617 C CA . VAL B 1 460 ? -28.5 -25.969 0.827 1 94.75 460 VAL B CA 1
ATOM 9618 C C . VAL B 1 460 ? -27 -26.203 0.655 1 94.75 460 VAL B C 1
ATOM 9620 O O . VAL B 1 460 ? -26.547 -27.344 0.621 1 94.75 460 VAL B O 1
ATOM 9623 N N . PHE B 1 461 ? -26.266 -25.156 0.593 1 93.31 461 PHE B N 1
ATOM 9624 C CA . PHE B 1 461 ? -24.828 -25.281 0.331 1 93.31 461 PHE B CA 1
ATOM 9625 C C . PHE B 1 461 ? -24.094 -25.828 1.553 1 93.31 461 PHE B C 1
ATOM 9627 O O . PHE B 1 461 ? -23.109 -26.562 1.421 1 93.31 461 PHE B O 1
ATOM 9634 N N . SER B 1 462 ? -24.594 -25.453 2.748 1 93.31 462 SER B N 1
ATOM 9635 C CA . SER B 1 462 ? -24 -26.031 3.945 1 93.31 462 SER B CA 1
ATOM 9636 C C . SER B 1 462 ? -24.094 -27.562 3.93 1 93.31 462 SER B C 1
ATOM 9638 O O . SER B 1 462 ? -23.172 -28.25 4.344 1 93.31 462 SER B O 1
ATOM 9640 N N . ASN B 1 463 ? -25.203 -28.016 3.43 1 92.81 463 ASN B N 1
ATOM 9641 C CA . ASN B 1 463 ? -25.422 -29.453 3.34 1 92.81 463 ASN B CA 1
ATOM 9642 C C . ASN B 1 463 ? -24.516 -30.094 2.289 1 92.81 463 ASN B C 1
ATOM 9644 O O . ASN B 1 463 ? -24.031 -31.219 2.479 1 92.81 463 ASN B O 1
ATOM 9648 N N . ILE B 1 464 ? -24.328 -29.438 1.248 1 91.56 464 ILE B N 1
ATOM 9649 C CA . ILE B 1 464 ? -23.5 -29.953 0.156 1 91.56 464 ILE B CA 1
ATOM 9650 C C . ILE B 1 464 ? -22.031 -29.891 0.553 1 91.56 464 ILE B C 1
ATOM 9652 O O . ILE B 1 464 ? -21.281 -30.828 0.298 1 91.56 464 ILE B O 1
ATOM 9656 N N . PHE B 1 465 ? -21.578 -28.828 1.235 1 91.25 465 PHE B N 1
ATOM 9657 C CA . PHE B 1 465 ? -20.188 -28.547 1.534 1 91.25 465 PHE B CA 1
ATOM 9658 C C . PHE B 1 465 ? -19.656 -29.531 2.574 1 91.25 465 PHE B C 1
ATOM 9660 O O . PHE B 1 465 ? -18.438 -29.766 2.662 1 91.25 465 PHE B O 1
ATOM 9667 N N . ILE B 1 466 ? -20.516 -30.172 3.303 1 89.44 466 ILE B N 1
ATOM 9668 C CA . ILE B 1 466 ? -20.094 -31.203 4.254 1 89.44 466 ILE B CA 1
ATOM 9669 C C . ILE B 1 466 ? -19.375 -32.344 3.512 1 89.44 466 ILE B C 1
ATOM 9671 O O . ILE B 1 466 ? -18.328 -32.812 3.953 1 89.44 466 ILE B O 1
ATOM 9675 N N . TYR B 1 467 ? -19.922 -32.656 2.363 1 90.5 467 TYR B N 1
ATOM 9676 C CA . TYR B 1 467 ? -19.375 -33.75 1.581 1 90.5 467 TYR B CA 1
ATOM 9677 C C . TYR B 1 467 ? -18.156 -33.281 0.786 1 90.5 467 TYR B C 1
ATOM 9679 O O . TYR B 1 467 ? -17.172 -34 0.689 1 90.5 467 TYR B O 1
ATOM 9687 N N . THR B 1 468 ? -18.219 -32.125 0.262 1 89.19 468 THR B N 1
ATOM 9688 C CA . THR B 1 468 ? -17.125 -31.672 -0.596 1 89.19 468 THR B CA 1
ATOM 9689 C C . THR B 1 468 ? -15.906 -31.297 0.234 1 89.19 468 THR B C 1
ATOM 9691 O O . THR B 1 468 ? -14.773 -31.391 -0.249 1 89.19 468 THR B O 1
ATOM 9694 N N . GLU B 1 469 ? -16.109 -30.891 1.465 1 87.31 469 GLU B N 1
ATOM 9695 C CA . GLU B 1 469 ? -14.977 -30.625 2.35 1 87.31 469 GLU B CA 1
ATOM 9696 C C . GLU B 1 469 ? -14.188 -31.891 2.652 1 87.31 469 GLU B C 1
ATOM 9698 O O . GLU B 1 469 ? -12.953 -31.875 2.695 1 87.31 469 GLU B O 1
ATOM 9703 N N . ASN B 1 470 ? -14.914 -32.906 2.896 1 87.62 470 ASN B N 1
ATOM 9704 C CA . ASN B 1 470 ? -14.266 -34.188 3.119 1 87.62 470 ASN B CA 1
ATOM 9705 C C . ASN B 1 470 ? -13.484 -34.656 1.892 1 87.62 470 ASN B C 1
ATOM 9707 O O . ASN B 1 470 ? -12.367 -35.156 2.016 1 87.62 470 ASN B O 1
ATOM 9711 N N . LEU B 1 471 ? -14.078 -34.531 0.794 1 89.19 471 LEU B N 1
ATOM 9712 C CA . LEU B 1 471 ? -13.406 -34.875 -0.45 1 89.19 471 LEU B CA 1
ATOM 9713 C C . LEU B 1 471 ? -12.156 -34.031 -0.652 1 89.19 471 LEU B C 1
ATOM 9715 O O . LEU B 1 471 ? -11.117 -34.531 -1.074 1 89.19 471 LEU B O 1
ATOM 9719 N N . PHE B 1 472 ? -12.281 -32.781 -0.345 1 86.06 472 PHE B N 1
ATOM 9720 C CA . PHE B 1 472 ? -11.148 -31.875 -0.487 1 86.06 472 PHE B CA 1
ATOM 9721 C C . PHE B 1 472 ? -9.977 -32.344 0.375 1 86.06 472 PHE B C 1
ATOM 9723 O O . PHE B 1 472 ? -8.828 -32.344 -0.081 1 86.06 472 PHE B O 1
ATOM 9730 N N . ASN B 1 473 ? -10.219 -32.688 1.557 1 83.88 473 ASN B N 1
ATOM 9731 C CA . ASN B 1 473 ? -9.188 -33.156 2.473 1 83.88 473 ASN B CA 1
ATOM 9732 C C . ASN B 1 473 ? -8.492 -34.406 1.949 1 83.88 473 ASN B C 1
ATOM 9734 O O . ASN B 1 473 ? -7.273 -34.531 2.059 1 83.88 473 ASN B O 1
ATOM 9738 N N . VAL B 1 474 ? -9.242 -35.25 1.39 1 85.56 474 VAL B N 1
ATOM 9739 C CA . VAL B 1 474 ? -8.703 -36.469 0.837 1 85.56 474 VAL B CA 1
ATOM 9740 C C . VAL B 1 474 ? -7.82 -36.156 -0.37 1 85.56 474 VAL B C 1
ATOM 9742 O O . VAL B 1 474 ? -6.703 -36.688 -0.48 1 85.56 474 VAL B O 1
ATOM 9745 N N . LEU B 1 475 ? -8.32 -35.312 -1.246 1 83 475 LEU B N 1
ATOM 9746 C CA . LEU B 1 475 ? -7.609 -35 -2.479 1 83 475 LEU B CA 1
ATOM 9747 C C . LEU B 1 475 ? -6.32 -34.25 -2.18 1 83 475 LEU B C 1
ATOM 9749 O O . LEU B 1 475 ? -5.332 -34.375 -2.904 1 83 475 LEU B O 1
ATOM 9753 N N . GLN B 1 476 ? -6.355 -33.531 -1.125 1 77.38 476 GLN B N 1
ATOM 9754 C CA . GLN B 1 476 ? -5.188 -32.75 -0.755 1 77.38 476 GLN B CA 1
ATOM 9755 C C . GLN B 1 476 ? -4.137 -33.625 -0.059 1 77.38 476 GLN B C 1
ATOM 9757 O O . GLN B 1 476 ? -2.938 -33.469 -0.307 1 77.38 476 GLN B O 1
ATOM 9762 N N . ASN B 1 477 ? -4.555 -34.562 0.736 1 75.06 477 ASN B N 1
ATOM 9763 C CA . ASN B 1 477 ? -3.633 -35.312 1.567 1 75.06 477 ASN B CA 1
ATOM 9764 C C . ASN B 1 477 ? -3.178 -36.594 0.869 1 75.06 477 ASN B C 1
ATOM 9766 O O . ASN B 1 477 ? -2.109 -37.125 1.177 1 75.06 477 ASN B O 1
ATOM 9770 N N . LYS B 1 478 ? -4.035 -37.188 0.049 1 76.25 478 LYS B N 1
ATOM 9771 C CA . LYS B 1 478 ? -3.719 -38.469 -0.617 1 76.25 478 LYS B CA 1
ATOM 9772 C C . LYS B 1 478 ? -3.631 -38.281 -2.129 1 76.25 478 LYS B C 1
ATOM 9774 O O . LYS B 1 478 ? -4.238 -39.031 -2.889 1 76.25 478 LYS B O 1
ATOM 9779 N N . SER B 1 479 ? -2.885 -37.312 -2.508 1 72.38 479 SER B N 1
ATOM 9780 C CA . SER B 1 479 ? -2.865 -36.938 -3.914 1 72.38 479 SER B CA 1
ATOM 9781 C C . SER B 1 479 ? -2.184 -38 -4.773 1 72.38 479 SER B C 1
ATOM 9783 O O . SER B 1 479 ? -2.457 -38.094 -5.973 1 72.38 479 SER B O 1
ATOM 9785 N N . PHE B 1 480 ? -1.364 -38.938 -4.195 1 71.88 480 PHE B N 1
ATOM 9786 C CA . PHE B 1 480 ? -0.628 -39.938 -4.98 1 71.88 480 PHE B CA 1
ATOM 9787 C C . PHE B 1 480 ? -1.442 -41.188 -5.148 1 71.88 480 PHE B C 1
ATOM 9789 O O . PHE B 1 480 ? -1.173 -42 -6.047 1 71.88 480 PHE B O 1
ATOM 9796 N N . ASP B 1 481 ? -2.367 -41.312 -4.23 1 78 481 ASP B N 1
ATOM 9797 C CA . ASP B 1 481 ? -3.23 -42.5 -4.32 1 78 481 ASP B CA 1
ATOM 9798 C C . ASP B 1 481 ? -4.453 -42.219 -5.191 1 78 481 ASP B C 1
ATOM 9800 O O . ASP B 1 481 ? -5.562 -42.062 -4.68 1 78 481 ASP B O 1
ATOM 9804 N N . ILE B 1 482 ? -4.207 -42.281 -6.445 1 81.94 482 ILE B N 1
ATOM 9805 C CA . ILE B 1 482 ? -5.211 -41.875 -7.426 1 81.94 482 ILE B CA 1
ATOM 9806 C C . ILE B 1 482 ? -6.418 -42.781 -7.344 1 81.94 482 ILE B C 1
ATOM 9808 O O . ILE B 1 482 ? -7.562 -42.344 -7.469 1 81.94 482 ILE B O 1
ATOM 9812 N N . GLU B 1 483 ? -6.168 -44.062 -7.137 1 82.62 483 GLU B N 1
ATOM 9813 C CA . GLU B 1 483 ? -7.27 -45.031 -7.051 1 82.62 483 GLU B CA 1
ATOM 9814 C C . GLU B 1 483 ? -8.188 -44.688 -5.875 1 82.62 483 GLU B C 1
ATOM 9816 O O . GLU B 1 483 ? -9.414 -44.719 -6.012 1 82.62 483 GLU B O 1
ATOM 9821 N N . PHE B 1 484 ? -7.551 -44.438 -4.84 1 86 484 PHE B N 1
ATOM 9822 C CA . PHE B 1 484 ? -8.328 -44.062 -3.662 1 86 484 PHE B CA 1
ATOM 9823 C C . PHE B 1 484 ? -9.102 -42.781 -3.908 1 86 484 PHE B C 1
ATOM 9825 O O . PHE B 1 484 ? -10.258 -42.656 -3.514 1 86 484 PHE B O 1
ATOM 9832 N N . CYS B 1 485 ? -8.453 -41.875 -4.566 1 87.5 485 CYS B N 1
ATOM 9833 C CA . CYS B 1 485 ? -9.102 -40.594 -4.871 1 87.5 485 CYS B CA 1
ATOM 9834 C C . CYS B 1 485 ? -10.312 -40.812 -5.773 1 87.5 485 CYS B C 1
ATOM 9836 O O . CYS B 1 485 ? -11.359 -40.188 -5.566 1 87.5 485 CYS B O 1
ATOM 9838 N N . LEU B 1 486 ? -10.156 -41.688 -6.68 1 87.38 486 LEU B N 1
ATOM 9839 C CA . LEU B 1 486 ? -11.25 -41.969 -7.605 1 87.38 486 LEU B CA 1
ATOM 9840 C C . LEU B 1 486 ? -12.438 -42.594 -6.875 1 87.38 486 LEU B C 1
ATOM 9842 O O . LEU B 1 486 ? -13.586 -42.25 -7.148 1 87.38 486 LEU B O 1
ATOM 9846 N N . ILE B 1 487 ? -12.156 -43.406 -5.961 1 90.94 487 ILE B N 1
ATOM 9847 C CA . ILE B 1 487 ? -13.203 -44.031 -5.164 1 90.94 487 ILE B CA 1
ATOM 9848 C C . ILE B 1 487 ? -13.938 -42.969 -4.336 1 90.94 487 ILE B C 1
ATOM 9850 O O . ILE B 1 487 ? -15.164 -42.969 -4.254 1 90.94 487 ILE B O 1
ATOM 9854 N N . LYS B 1 488 ? -13.156 -42.094 -3.752 1 92.06 488 LYS B N 1
ATOM 9855 C CA . LYS B 1 488 ? -13.75 -41.094 -2.9 1 92.06 488 LYS B CA 1
ATOM 9856 C C . LYS B 1 488 ? -14.578 -40.094 -3.725 1 92.06 488 LYS B C 1
ATOM 9858 O O . LYS B 1 488 ? -15.602 -39.594 -3.254 1 92.06 488 LYS B O 1
ATOM 9863 N N . ILE B 1 489 ? -14.156 -39.812 -4.938 1 92.06 489 ILE B N 1
ATOM 9864 C CA . ILE B 1 489 ? -14.906 -38.938 -5.828 1 92.06 489 ILE B CA 1
ATOM 9865 C C . ILE B 1 489 ? -16.25 -39.594 -6.176 1 92.06 489 ILE B C 1
ATOM 9867 O O . ILE B 1 489 ? -17.297 -38.938 -6.102 1 92.06 489 ILE B O 1
ATOM 9871 N N . THR B 1 490 ? -16.234 -40.844 -6.473 1 92.56 490 THR B N 1
ATOM 9872 C CA . THR B 1 490 ? -17.438 -41.594 -6.816 1 92.56 490 THR B CA 1
ATOM 9873 C C . THR B 1 490 ? -18.375 -41.656 -5.613 1 92.56 490 THR B C 1
ATOM 9875 O O . THR B 1 490 ? -19.594 -41.5 -5.754 1 92.56 490 THR B O 1
ATOM 9878 N N . THR B 1 491 ? -17.766 -41.875 -4.516 1 94.56 491 THR B N 1
ATOM 9879 C CA . THR B 1 491 ? -18.547 -41.938 -3.291 1 94.56 491 THR B CA 1
ATOM 9880 C C . THR B 1 491 ? -19.234 -40.594 -3.023 1 94.56 491 THR B C 1
ATOM 9882 O O . THR B 1 491 ? -20.406 -40.562 -2.617 1 94.56 491 THR B O 1
ATOM 9885 N N . THR B 1 492 ? -18.5 -39.562 -3.193 1 94.56 492 THR B N 1
ATOM 9886 C CA . THR B 1 492 ? -19.078 -38.219 -2.986 1 94.56 492 THR B CA 1
ATOM 9887 C C . THR B 1 492 ? -20.203 -37.969 -3.975 1 94.56 492 THR B C 1
ATOM 9889 O O . THR B 1 492 ? -21.234 -37.406 -3.604 1 94.56 492 THR B O 1
ATOM 9892 N N . CYS B 1 493 ? -20.062 -38.375 -5.219 1 94.38 493 CYS B N 1
ATOM 9893 C CA . CYS B 1 493 ? -21.125 -38.219 -6.223 1 94.38 493 CYS B CA 1
ATOM 9894 C C . CYS B 1 493 ? -22.375 -38.969 -5.816 1 94.38 493 CYS B C 1
ATOM 9896 O O . CYS B 1 493 ? -23.484 -38.438 -5.926 1 94.38 493 CYS B O 1
ATOM 9898 N N . ASP B 1 494 ? -22.188 -40.125 -5.297 1 95.12 494 ASP B N 1
ATOM 9899 C CA . ASP B 1 494 ? -23.312 -40.938 -4.879 1 95.12 494 ASP B CA 1
ATOM 9900 C C . ASP B 1 494 ? -24.031 -40.312 -3.688 1 95.12 494 ASP B C 1
ATOM 9902 O O . ASP B 1 494 ? -25.266 -40.344 -3.617 1 95.12 494 ASP B O 1
ATOM 9906 N N . LEU B 1 495 ? -23.281 -39.812 -2.818 1 95.12 495 LEU B N 1
ATOM 9907 C CA . LEU B 1 495 ? -23.859 -39.188 -1.643 1 95.12 495 LEU B CA 1
ATOM 9908 C C . LEU B 1 495 ? -24.672 -37.938 -2.037 1 95.12 495 LEU B C 1
ATOM 9910 O O . LEU B 1 495 ? -25.734 -37.688 -1.486 1 95.12 495 LEU B O 1
ATOM 9914 N N . LEU B 1 496 ? -24.156 -37.188 -2.973 1 94.56 496 LEU B N 1
ATOM 9915 C CA . LEU B 1 496 ? -24.859 -36 -3.443 1 94.56 496 LEU B CA 1
ATOM 9916 C C . LEU B 1 496 ? -26.125 -36.375 -4.211 1 94.56 496 LEU B C 1
ATOM 9918 O O . LEU B 1 496 ? -27.141 -35.688 -4.125 1 94.56 496 LEU B O 1
ATOM 9922 N N . LYS B 1 497 ? -26.031 -37.469 -4.93 1 94.75 497 LYS B N 1
ATOM 9923 C CA . LYS B 1 497 ? -27.203 -37.969 -5.648 1 94.75 497 LYS B CA 1
ATOM 9924 C C . LYS B 1 497 ? -28.312 -38.375 -4.68 1 94.75 497 LYS B C 1
ATOM 9926 O O . LYS B 1 497 ? -29.5 -38.188 -4.957 1 94.75 497 LYS B O 1
ATOM 9931 N N . LYS B 1 498 ? -27.891 -38.875 -3.576 1 93.38 498 LYS B N 1
ATOM 9932 C CA . LYS B 1 498 ? -28.844 -39.281 -2.559 1 93.38 498 LYS B CA 1
ATOM 9933 C C . LYS B 1 498 ? -29.531 -38.062 -1.917 1 93.38 498 LYS B C 1
ATOM 9935 O O . LYS B 1 498 ? -30.641 -38.188 -1.415 1 93.38 498 LYS B O 1
ATOM 9940 N N . LYS B 1 499 ? -28.875 -36.969 -1.932 1 93.38 499 LYS B N 1
ATOM 9941 C CA . LYS B 1 499 ? -29.422 -35.75 -1.351 1 93.38 499 LYS B CA 1
ATOM 9942 C C . LYS B 1 499 ? -30.438 -35.094 -2.291 1 93.38 499 LYS B C 1
ATOM 9944 O O . LYS B 1 499 ? -31.234 -34.25 -1.871 1 93.38 499 LYS B O 1
ATOM 9949 N N . ARG B 1 500 ? -30.375 -35.531 -3.598 1 94.06 500 ARG B N 1
ATOM 9950 C CA . ARG B 1 500 ? -31.297 -35 -4.586 1 94.06 500 ARG B CA 1
ATOM 9951 C C . ARG B 1 500 ? -32.688 -35.594 -4.43 1 94.06 500 ARG B C 1
ATOM 9953 O O . ARG B 1 500 ? -33.188 -36.219 -5.355 1 94.06 500 ARG B O 1
ATOM 9960 N N . LYS B 1 501 ? -33.344 -35.469 -3.303 1 94.06 501 LYS B N 1
ATOM 9961 C CA . LYS B 1 501 ? -34.656 -36.031 -2.992 1 94.06 501 LYS B CA 1
ATOM 9962 C C . LYS B 1 501 ? -35.594 -34.938 -2.469 1 94.06 501 LYS B C 1
ATOM 9964 O O . LYS B 1 501 ? -35.156 -33.969 -1.87 1 94.06 501 LYS B O 1
ATOM 9969 N N . LYS B 1 502 ? -36.812 -35.156 -2.635 1 93.38 502 LYS B N 1
ATOM 9970 C CA . LYS B 1 502 ? -37.844 -34.219 -2.221 1 93.38 502 LYS B CA 1
ATOM 9971 C C . LYS B 1 502 ? -37.875 -34.031 -0.705 1 93.38 502 LYS B C 1
ATOM 9973 O O . LYS B 1 502 ? -38.094 -32.938 -0.205 1 93.38 502 LYS B O 1
ATOM 9978 N N . TYR B 1 503 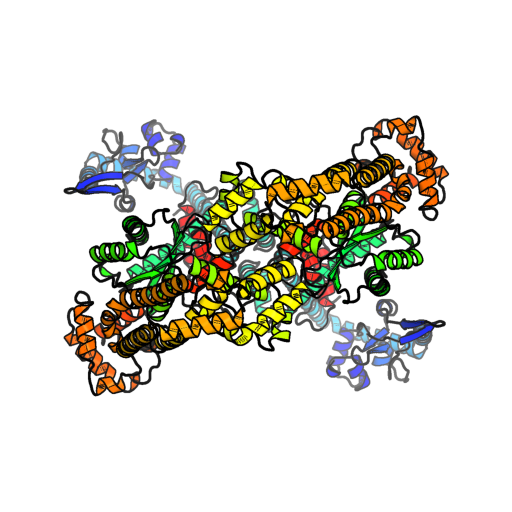? -37.594 -35.094 -0.057 1 93 503 TYR B N 1
ATOM 9979 C CA . TYR B 1 503 ? -37.625 -35.031 1.4 1 93 503 TYR B CA 1
ATOM 9980 C C . TYR B 1 503 ? -36.5 -34.125 1.92 1 93 503 TYR B C 1
ATOM 9982 O O . TYR B 1 503 ? -36.688 -33.375 2.889 1 93 503 TYR B O 1
ATOM 9990 N N . GLU B 1 504 ? -35.375 -34.188 1.322 1 94.38 504 GLU B N 1
ATOM 9991 C CA . GLU B 1 504 ? -34.25 -33.344 1.718 1 94.38 504 GLU B CA 1
ATOM 9992 C C . GLU B 1 504 ? -34.562 -31.875 1.437 1 94.38 504 GLU B C 1
ATOM 9994 O O . GLU B 1 504 ? -34.188 -31 2.229 1 94.38 504 GLU B O 1
ATOM 9999 N N . PHE B 1 505 ? -35.188 -31.609 0.331 1 95.56 505 PHE B N 1
ATOM 10000 C CA . PHE B 1 505 ? -35.594 -30.266 -0.016 1 95.56 505 PHE B CA 1
ATOM 10001 C C . PHE B 1 505 ? -36.531 -29.688 1.042 1 95.56 505 PHE B C 1
ATOM 10003 O O . PHE B 1 505 ? -36.344 -28.562 1.513 1 95.56 505 PHE B O 1
ATOM 10010 N N . LEU B 1 506 ? -37.5 -30.469 1.411 1 94.44 506 LEU B N 1
ATOM 10011 C CA . LEU B 1 506 ? -38.5 -30.016 2.363 1 94.44 506 LEU B CA 1
ATOM 10012 C C . LEU B 1 506 ? -37.875 -29.75 3.729 1 94.44 506 LEU B C 1
ATOM 10014 O O . LEU B 1 506 ? -38.281 -28.812 4.426 1 94.44 506 LEU B O 1
ATOM 10018 N N . LYS B 1 507 ? -37 -30.547 4.059 1 94.81 507 LYS B N 1
ATOM 10019 C CA . LYS B 1 507 ? -36.312 -30.359 5.328 1 94.81 507 LYS B CA 1
ATOM 10020 C C . LYS B 1 507 ? -35.562 -29.031 5.363 1 94.81 507 LYS B C 1
ATOM 10022 O O . LYS B 1 507 ? -35.688 -28.266 6.32 1 94.81 507 LYS B O 1
ATOM 10027 N N . LEU B 1 508 ? -34.812 -28.734 4.312 1 95.38 508 LEU B N 1
ATOM 10028 C CA . LEU B 1 508 ? -34.031 -27.516 4.23 1 95.38 508 LEU B CA 1
ATOM 10029 C C . LEU B 1 508 ? -34.969 -26.297 4.105 1 95.38 508 LEU B C 1
ATOM 10031 O O . LEU B 1 508 ? -34.688 -25.25 4.695 1 95.38 508 LEU B O 1
ATOM 10035 N N . PHE B 1 509 ? -36.031 -26.5 3.375 1 94.5 509 PHE B N 1
ATOM 10036 C CA . PHE B 1 509 ? -37 -25.438 3.191 1 94.5 509 PHE B CA 1
ATOM 10037 C C . PHE B 1 509 ? -37.625 -25.047 4.523 1 94.5 509 PHE B C 1
ATOM 10039 O O . PHE B 1 509 ? -37.75 -23.859 4.832 1 94.5 509 PHE B O 1
ATOM 10046 N N . ASN B 1 510 ? -37.969 -26.031 5.297 1 92.94 510 ASN B N 1
ATOM 10047 C CA . ASN B 1 510 ? -38.594 -25.781 6.594 1 92.94 510 ASN B CA 1
ATOM 10048 C C . ASN B 1 510 ? -37.625 -25.141 7.57 1 92.94 510 ASN B C 1
ATOM 10050 O O . ASN B 1 510 ? -38 -24.297 8.391 1 92.94 510 ASN B O 1
ATOM 10054 N N . GLN B 1 511 ? -36.469 -25.594 7.473 1 93.88 511 GLN B N 1
ATOM 10055 C CA . GLN B 1 511 ? -35.469 -25 8.32 1 93.88 511 GLN B CA 1
ATOM 10056 C C . GLN B 1 511 ? -35.25 -23.516 7.984 1 93.88 511 GLN B C 1
ATOM 10058 O O . GLN B 1 511 ? -35.031 -22.703 8.875 1 93.88 511 GLN B O 1
ATOM 10063 N N . ALA B 1 512 ? -35.25 -23.219 6.695 1 93.88 512 ALA B N 1
ATOM 10064 C CA . ALA B 1 512 ? -35.125 -21.828 6.25 1 93.88 512 ALA B CA 1
ATOM 10065 C C . ALA B 1 512 ? -36.281 -20.984 6.754 1 93.88 512 ALA B C 1
ATOM 10067 O O . ALA B 1 512 ? -36.125 -19.812 7.086 1 93.88 512 ALA B O 1
ATOM 10068 N N . VAL B 1 513 ? -37.438 -21.609 6.812 1 91.81 513 VAL B N 1
ATOM 10069 C CA . VAL B 1 513 ? -38.625 -20.938 7.336 1 91.81 513 VAL B CA 1
ATOM 10070 C C . VAL B 1 513 ? -38.438 -20.625 8.82 1 91.81 513 VAL B C 1
ATOM 10072 O O . VAL B 1 513 ? -38.844 -19.562 9.289 1 91.81 513 VAL B O 1
ATOM 10075 N N . THR B 1 514 ? -37.812 -21.469 9.484 1 89.81 514 THR B N 1
ATOM 10076 C CA . THR B 1 514 ? -37.562 -21.281 10.906 1 89.81 514 THR B CA 1
ATOM 10077 C C . THR B 1 514 ? -36.562 -20.141 11.133 1 89.81 514 THR B C 1
ATOM 10079 O O . THR B 1 514 ? -36.688 -19.375 12.094 1 89.81 514 THR B O 1
ATOM 10082 N N . PHE B 1 515 ? -35.594 -20.062 10.266 1 90.19 515 PHE B N 1
ATOM 10083 C CA . PHE B 1 515 ? -34.562 -19.047 10.383 1 90.19 515 PHE B CA 1
ATOM 10084 C C . PHE B 1 515 ? -35.156 -17.656 10.18 1 90.19 515 PHE B C 1
ATOM 10086 O O . PHE B 1 515 ? -34.719 -16.688 10.828 1 90.19 515 PHE B O 1
ATOM 10093 N N . THR B 1 516 ? -36.031 -17.422 9.195 1 89.69 516 THR B N 1
ATOM 10094 C CA . THR B 1 516 ? -36.406 -16.094 8.742 1 89.69 516 THR B CA 1
ATOM 10095 C C . THR B 1 516 ? -37.875 -15.805 9.023 1 89.69 516 THR B C 1
ATOM 10097 O O . THR B 1 516 ? -38.312 -14.648 8.984 1 89.69 516 THR B O 1
ATOM 10100 N N . LYS B 1 517 ? -38.656 -16.734 9.336 1 82.31 517 LYS B N 1
ATOM 10101 C CA . LYS B 1 517 ? -40.125 -16.562 9.508 1 82.31 517 LYS B CA 1
ATOM 10102 C C . LYS B 1 517 ? -40.688 -15.68 8.406 1 82.31 517 LYS B C 1
ATOM 10104 O O . LYS B 1 517 ? -41.219 -14.602 8.695 1 82.31 517 LYS B O 1
ATOM 10109 N N . PRO B 1 518 ? -40.562 -16.188 7.156 1 77.5 518 PRO B N 1
ATOM 10110 C CA . PRO B 1 518 ? -40.938 -15.344 6.016 1 77.5 518 PRO B CA 1
ATOM 10111 C C . PRO B 1 518 ? -42.438 -15.047 5.953 1 77.5 518 PRO B C 1
ATOM 10113 O O . PRO B 1 518 ? -43.219 -15.781 6.531 1 77.5 518 PRO B O 1
ATOM 10116 N N . THR B 1 519 ? -42.656 -13.883 5.238 1 71.12 519 THR B N 1
ATOM 10117 C CA . THR B 1 519 ? -44.062 -13.609 4.918 1 71.12 519 THR B CA 1
ATOM 10118 C C . THR B 1 519 ? -44.594 -14.57 3.855 1 71.12 519 THR B C 1
ATOM 10120 O O . THR B 1 519 ? -43.781 -15.211 3.154 1 71.12 519 THR B O 1
ATOM 10123 N N . ARG B 1 520 ? -45.938 -14.844 3.83 1 60.34 520 ARG B N 1
ATOM 10124 C CA . ARG B 1 520 ? -46.594 -15.781 2.916 1 60.34 520 ARG B CA 1
ATOM 10125 C C . ARG B 1 520 ? -46.094 -15.578 1.486 1 60.34 520 ARG B C 1
ATOM 10127 O O . ARG B 1 520 ? -45.906 -16.547 0.747 1 60.34 520 ARG B O 1
ATOM 10134 N N . ASN B 1 521 ? -45.75 -14.391 1.079 1 58.81 521 ASN B N 1
ATOM 10135 C CA . ASN B 1 521 ? -45.344 -14.078 -0.292 1 58.81 521 ASN B CA 1
ATOM 10136 C C . ASN B 1 521 ? -43.938 -14.523 -0.584 1 58.81 521 ASN B C 1
ATOM 10138 O O . ASN B 1 521 ? -43.625 -14.93 -1.706 1 58.81 521 ASN B O 1
ATOM 10142 N N . GLU B 1 522 ? -43.125 -14.547 0.401 1 62.81 522 GLU B N 1
ATOM 10143 C CA . GLU B 1 522 ? -41.719 -14.844 0.203 1 62.81 522 GLU B CA 1
ATOM 10144 C C . GLU B 1 522 ? -41.469 -16.344 0.024 1 62.81 522 GLU B C 1
ATOM 10146 O O . GLU B 1 522 ? -40.594 -16.75 -0.725 1 62.81 522 GLU B O 1
ATOM 10151 N N . SER B 1 523 ? -42.406 -17.125 0.705 1 59.69 523 SER B N 1
ATOM 10152 C CA . SER B 1 523 ? -42.219 -18.562 0.694 1 59.69 523 SER B CA 1
ATOM 10153 C C . SER B 1 523 ? -43.125 -19.234 -0.334 1 59.69 523 SER B C 1
ATOM 10155 O O . SER B 1 523 ? -43.031 -20.438 -0.575 1 59.69 523 SER B O 1
ATOM 10157 N N . THR B 1 524 ? -44.094 -18.422 -0.811 1 62 524 THR B N 1
ATOM 10158 C CA . THR B 1 524 ? -45.156 -19 -1.657 1 62 524 THR B CA 1
ATOM 10159 C C . THR B 1 524 ? -44.531 -19.578 -2.938 1 62 524 THR B C 1
ATOM 10161 O O . THR B 1 524 ? -45.188 -20.391 -3.613 1 62 524 THR B O 1
ATOM 10164 N N . ASN B 1 525 ? -43.312 -19.312 -3.139 1 76.38 525 ASN B N 1
ATOM 10165 C CA . ASN B 1 525 ? -42.781 -19.859 -4.383 1 76.38 525 ASN B CA 1
ATOM 10166 C C . ASN B 1 525 ? -41.938 -21.094 -4.125 1 76.38 525 ASN B C 1
ATOM 10168 O O . ASN B 1 525 ? -40.781 -21.156 -4.562 1 76.38 525 ASN B O 1
ATOM 10172 N N . GLN B 1 526 ? -42.531 -22.047 -3.34 1 86.5 526 GLN B N 1
ATOM 10173 C CA . GLN B 1 526 ? -41.812 -23.266 -2.986 1 86.5 526 GLN B CA 1
ATOM 10174 C C . GLN B 1 526 ? -41.344 -24.016 -4.234 1 86.5 526 GLN B C 1
ATOM 10176 O O . GLN B 1 526 ? -40.281 -24.594 -4.242 1 86.5 526 GLN B O 1
ATOM 10181 N N . SER B 1 527 ? -42.125 -23.922 -5.281 1 88.25 527 SER B N 1
ATOM 10182 C CA . SER B 1 527 ? -41.781 -24.609 -6.523 1 88.25 527 SER B CA 1
ATOM 10183 C C . SER B 1 527 ? -40.5 -24.047 -7.145 1 88.25 527 SER B C 1
ATOM 10185 O O . SER B 1 527 ? -39.688 -24.797 -7.66 1 88.25 527 SER B O 1
ATOM 10187 N N . ASN B 1 528 ? -40.406 -22.828 -6.992 1 89.88 528 ASN B N 1
ATOM 10188 C CA . ASN B 1 528 ? -39.219 -22.203 -7.555 1 89.88 528 ASN B CA 1
ATOM 10189 C C . ASN B 1 528 ? -37.969 -22.578 -6.781 1 89.88 528 ASN B C 1
ATOM 10191 O O . ASN B 1 528 ? -36.906 -22.766 -7.375 1 89.88 528 ASN B O 1
ATOM 10195 N N . PHE B 1 529 ? -38.125 -22.75 -5.512 1 93.12 529 PHE B N 1
ATOM 10196 C CA . PHE B 1 529 ? -36.969 -23.109 -4.688 1 93.12 529 PHE B CA 1
ATOM 10197 C C . PHE B 1 529 ? -36.625 -24.578 -4.859 1 93.12 529 PHE B C 1
ATOM 10199 O O . PHE B 1 529 ? -35.469 -24.953 -4.77 1 93.12 529 PHE B O 1
ATOM 10206 N N . LYS B 1 530 ? -37.688 -25.312 -5.156 1 93.88 530 LYS B N 1
ATOM 10207 C CA . LYS B 1 530 ? -37.438 -26.734 -5.445 1 93.88 530 LYS B CA 1
ATOM 10208 C C . LYS B 1 530 ? -36.625 -26.906 -6.734 1 93.88 530 LYS B C 1
ATOM 10210 O O . LYS B 1 530 ? -35.688 -27.688 -6.789 1 93.88 530 LYS B O 1
ATOM 10215 N N . ILE B 1 531 ? -37 -26.141 -7.66 1 92.06 531 ILE B N 1
ATOM 10216 C CA . ILE B 1 531 ? -36.281 -26.172 -8.938 1 92.06 531 ILE B CA 1
ATOM 10217 C C . ILE B 1 531 ? -34.844 -25.719 -8.734 1 92.06 531 ILE B C 1
ATOM 10219 O O . ILE B 1 531 ? -33.906 -26.344 -9.266 1 92.06 531 ILE B O 1
ATOM 10223 N N . LEU B 1 532 ? -34.688 -24.703 -7.961 1 91.56 532 LEU B N 1
ATOM 10224 C CA . LEU B 1 532 ? -33.375 -24.172 -7.68 1 91.56 532 LEU B CA 1
ATOM 10225 C C . LEU B 1 532 ? -32.531 -25.219 -6.957 1 91.56 532 LEU B C 1
ATOM 10227 O O . LEU B 1 532 ? -31.344 -25.391 -7.27 1 91.56 532 LEU B O 1
ATOM 10231 N N . PHE B 1 533 ? -33.125 -25.922 -6.078 1 94.06 533 PHE B N 1
ATOM 10232 C CA . PHE B 1 533 ? -32.469 -26.953 -5.297 1 94.06 533 PHE B CA 1
ATOM 10233 C C . PHE B 1 533 ? -31.938 -28.062 -6.207 1 94.06 533 PHE B C 1
ATOM 10235 O O . PHE B 1 533 ? -30.766 -28.438 -6.121 1 94.06 533 PHE B O 1
ATOM 10242 N N . TYR B 1 534 ? -32.75 -28.484 -7.074 1 94.12 534 TYR B N 1
ATOM 10243 C CA . TYR B 1 534 ? -32.344 -29.547 -7.98 1 94.12 534 TYR B CA 1
ATOM 10244 C C . TYR B 1 534 ? -31.312 -29.062 -8.984 1 94.12 534 TYR B C 1
ATOM 10246 O O . TYR B 1 534 ? -30.391 -29.797 -9.336 1 94.12 534 TYR B O 1
ATOM 10254 N N . GLU B 1 535 ? -31.438 -27.859 -9.367 1 91.88 535 GLU B N 1
ATOM 10255 C CA . GLU B 1 535 ? -30.484 -27.281 -10.312 1 91.88 535 GLU B CA 1
ATOM 10256 C C . GLU B 1 535 ? -29.094 -27.203 -9.711 1 91.88 535 GLU B C 1
ATOM 10258 O O . GLU B 1 535 ? -28.094 -27.469 -10.398 1 91.88 535 GLU B O 1
ATOM 10263 N N . ILE B 1 536 ? -29.031 -26.828 -8.516 1 91.81 536 ILE B N 1
ATOM 10264 C CA . ILE B 1 536 ? -27.75 -26.688 -7.836 1 91.81 536 ILE B CA 1
ATOM 10265 C C . ILE B 1 536 ? -27.062 -28.047 -7.738 1 91.81 536 ILE B C 1
ATOM 10267 O O . ILE B 1 536 ? -25.891 -28.172 -8.094 1 91.81 536 ILE B O 1
ATOM 10271 N N . ILE B 1 537 ? -27.766 -29.078 -7.34 1 92.94 537 ILE B N 1
ATOM 10272 C CA . ILE B 1 537 ? -27.203 -30.406 -7.156 1 92.94 537 ILE B CA 1
ATOM 10273 C C . ILE B 1 537 ? -26.781 -30.984 -8.508 1 92.94 537 ILE B C 1
ATOM 10275 O O . ILE B 1 537 ? -25.688 -31.547 -8.641 1 92.94 537 ILE B O 1
ATOM 10279 N N . ASP B 1 538 ? -27.609 -30.781 -9.492 1 91.5 538 ASP B N 1
ATOM 10280 C CA . ASP B 1 538 ? -27.312 -31.297 -10.828 1 91.5 538 ASP B CA 1
ATOM 10281 C C . ASP B 1 538 ? -26.047 -30.641 -11.398 1 91.5 538 ASP B C 1
ATOM 10283 O O . ASP B 1 538 ? -25.234 -31.312 -12.039 1 91.5 538 ASP B O 1
ATOM 10287 N N . ASN B 1 539 ? -25.953 -29.438 -11.18 1 87.88 539 ASN B N 1
ATOM 10288 C CA . ASN B 1 539 ? -24.797 -28.734 -11.703 1 87.88 539 ASN B CA 1
ATOM 10289 C C . ASN B 1 539 ? -23.5 -29.172 -11.023 1 87.88 539 ASN B C 1
ATOM 10291 O O . ASN B 1 539 ? -22.469 -29.297 -11.672 1 87.88 539 ASN B O 1
ATOM 10295 N N . ILE B 1 540 ? -23.562 -29.312 -9.766 1 88.81 540 ILE B N 1
ATOM 10296 C CA . ILE B 1 540 ? -22.375 -29.75 -9.031 1 88.81 540 ILE B CA 1
ATOM 10297 C C . ILE B 1 540 ? -21.984 -31.156 -9.469 1 88.81 540 ILE B C 1
ATOM 10299 O O . ILE B 1 540 ? -20.797 -31.438 -9.695 1 88.81 540 ILE B O 1
ATOM 10303 N N . LEU B 1 541 ? -22.984 -31.969 -9.648 1 90 541 LEU B N 1
ATOM 10304 C CA . LEU B 1 541 ? -22.734 -33.344 -10.078 1 90 541 LEU B CA 1
ATOM 10305 C C . LEU B 1 541 ? -22.141 -33.375 -11.492 1 90 541 LEU B C 1
ATOM 10307 O O . LEU B 1 541 ? -21.234 -34.156 -11.773 1 90 541 LEU B O 1
ATOM 10311 N N . MET B 1 542 ? -22.672 -32.531 -12.258 1 85.69 542 MET B N 1
ATOM 10312 C CA . MET B 1 542 ? -22.172 -32.469 -13.625 1 85.69 542 MET B CA 1
ATOM 10313 C C . MET B 1 542 ? -20.719 -32 -13.641 1 85.69 542 MET B C 1
ATOM 10315 O O . MET B 1 542 ? -19.891 -32.562 -14.375 1 85.69 542 MET B O 1
ATOM 10319 N N . GLN B 1 543 ? -20.391 -31.062 -12.844 1 82 543 GLN B N 1
ATOM 10320 C CA . GLN B 1 543 ? -19.031 -30.562 -12.766 1 82 543 GLN B CA 1
ATOM 10321 C C . GLN B 1 543 ? -18.078 -31.625 -12.211 1 82 543 GLN B C 1
ATOM 10323 O O . GLN B 1 543 ? -16.953 -31.781 -12.695 1 82 543 GLN B O 1
ATOM 10328 N N . LEU B 1 544 ? -18.5 -32.312 -11.234 1 86.12 544 LEU B N 1
ATOM 10329 C CA . LEU B 1 544 ? -17.688 -33.375 -10.664 1 86.12 544 LEU B CA 1
ATOM 10330 C C . LEU B 1 544 ? -17.375 -34.438 -11.711 1 86.12 544 LEU B C 1
ATOM 10332 O O . LEU B 1 544 ? -16.219 -34.844 -11.852 1 86.12 544 LEU B O 1
ATOM 10336 N N . ASN B 1 545 ? -18.375 -34.75 -12.445 1 82.81 545 ASN B N 1
ATOM 10337 C CA . ASN B 1 545 ? -18.219 -35.812 -13.438 1 82.81 545 ASN B CA 1
ATOM 10338 C C . ASN B 1 545 ? -17.328 -35.344 -14.594 1 82.81 545 ASN B C 1
ATOM 10340 O O . ASN B 1 545 ? -16.5 -36.125 -15.094 1 82.81 545 ASN B O 1
ATOM 10344 N N . THR B 1 546 ? -17.453 -34.188 -14.93 1 75.5 546 THR B N 1
ATOM 10345 C CA . THR B 1 546 ? -16.719 -33.656 -16.078 1 75.5 546 THR B CA 1
ATOM 10346 C C . THR B 1 546 ? -15.266 -33.375 -15.711 1 75.5 546 THR B C 1
ATOM 10348 O O . THR B 1 546 ? -14.352 -33.719 -16.469 1 75.5 546 THR B O 1
ATOM 10351 N N . ARG B 1 547 ? -15.008 -32.875 -14.602 1 76.12 547 ARG B N 1
ATOM 10352 C CA . ARG B 1 547 ? -13.672 -32.406 -14.25 1 76.12 547 ARG B CA 1
ATOM 10353 C C . ARG B 1 547 ? -12.797 -33.562 -13.766 1 76.12 547 ARG B C 1
ATOM 10355 O O . ARG B 1 547 ? -11.57 -33.5 -13.875 1 76.12 547 ARG B O 1
ATOM 10362 N N . PHE B 1 548 ? -13.406 -34.594 -13.273 1 83.06 548 PHE B N 1
ATOM 10363 C CA . PHE B 1 548 ? -12.594 -35.719 -12.758 1 83.06 548 PHE B CA 1
ATOM 10364 C C . PHE B 1 548 ? -12.633 -36.906 -13.703 1 83.06 548 PHE B C 1
ATOM 10366 O O . PHE B 1 548 ? -12.195 -38 -13.352 1 83.06 548 PHE B O 1
ATOM 10373 N N . GLN B 1 549 ? -13.125 -36.688 -14.898 1 77.69 549 GLN B N 1
ATOM 10374 C CA . GLN B 1 549 ? -13.297 -37.781 -15.852 1 77.69 549 GLN B CA 1
ATOM 10375 C C . GLN B 1 549 ? -11.953 -38.375 -16.266 1 77.69 549 GLN B C 1
ATOM 10377 O O . GLN B 1 549 ? -11.828 -39.594 -16.406 1 77.69 549 GLN B O 1
ATOM 10382 N N . ASP B 1 550 ? -10.875 -37.625 -16.359 1 75.94 550 ASP B N 1
ATOM 10383 C CA . ASP B 1 550 ? -9.594 -38.094 -16.875 1 75.94 550 ASP B CA 1
ATOM 10384 C C . ASP B 1 550 ? -8.617 -38.375 -15.727 1 75.94 550 ASP B C 1
ATOM 10386 O O . ASP B 1 550 ? -7.41 -38.469 -15.945 1 75.94 550 ASP B O 1
ATOM 10390 N N . THR B 1 551 ? -9.164 -38.562 -14.586 1 83.25 551 THR B N 1
ATOM 10391 C CA . THR B 1 551 ? -8.297 -38.781 -13.43 1 83.25 551 THR B CA 1
ATOM 10392 C C . THR B 1 551 ? -7.621 -40.156 -13.539 1 83.25 551 THR B C 1
ATOM 10394 O O . THR B 1 551 ? -6.512 -40.344 -13.039 1 83.25 551 THR B O 1
ATOM 10397 N N . ASN B 1 552 ? -8.227 -41.031 -14.266 1 84.31 552 ASN B N 1
ATOM 10398 C CA . ASN B 1 552 ? -7.684 -42.375 -14.422 1 84.31 552 ASN B CA 1
ATOM 10399 C C . ASN B 1 552 ? -6.391 -42.375 -15.227 1 84.31 552 ASN B C 1
ATOM 10401 O O . ASN B 1 552 ? -5.594 -43.312 -15.133 1 84.31 552 ASN B O 1
ATOM 10405 N N . LYS B 1 553 ? -6.203 -41.406 -15.961 1 85.56 553 LYS B N 1
ATOM 10406 C CA . LYS B 1 553 ? -4.992 -41.312 -16.766 1 85.56 553 LYS B CA 1
ATOM 10407 C C . LYS B 1 553 ? -3.773 -41 -15.898 1 85.56 553 LYS B C 1
ATOM 10409 O O . LYS B 1 553 ? -2.633 -41.156 -16.344 1 85.56 553 LYS B O 1
ATOM 10414 N N . LEU B 1 554 ? -4.016 -40.781 -14.695 1 87.62 554 LEU B N 1
ATOM 10415 C CA . LEU B 1 554 ? -2.918 -40.375 -13.812 1 87.62 554 LEU B CA 1
ATOM 10416 C C . LEU B 1 554 ? -2.525 -41.562 -12.898 1 87.62 554 LEU B C 1
ATOM 10418 O O . LEU B 1 554 ? -1.721 -41.375 -11.984 1 87.62 554 LEU B O 1
ATOM 10422 N N . LEU B 1 555 ? -2.934 -42.75 -13.188 1 89.25 555 LEU B N 1
ATOM 10423 C CA . LEU B 1 555 ? -2.678 -43.906 -12.336 1 89.25 555 LEU B CA 1
ATOM 10424 C C . LEU B 1 555 ? -1.183 -44.188 -12.25 1 89.25 555 LEU B C 1
ATOM 10426 O O . LEU B 1 555 ? -0.708 -44.719 -11.242 1 89.25 555 LEU B O 1
ATOM 10430 N N . PHE B 1 556 ? -0.452 -43.875 -13.289 1 91.94 556 PHE B N 1
ATOM 10431 C CA . PHE B 1 556 ? 0.968 -44.188 -13.367 1 91.94 556 PHE B CA 1
ATOM 10432 C C . PHE B 1 556 ? 1.746 -43.469 -12.281 1 91.94 556 PHE B C 1
ATOM 10434 O O . PHE B 1 556 ? 2.871 -43.844 -11.953 1 91.94 556 PHE B O 1
ATOM 10441 N N . ILE B 1 557 ? 1.215 -42.406 -11.711 1 89.31 557 ILE B N 1
ATOM 10442 C CA . ILE B 1 557 ? 1.884 -41.625 -10.68 1 89.31 557 ILE B CA 1
ATOM 10443 C C . ILE B 1 557 ? 2.184 -42.5 -9.469 1 89.31 557 ILE B C 1
ATOM 10445 O O . ILE B 1 557 ? 3.162 -42.25 -8.758 1 89.31 557 ILE B O 1
ATOM 10449 N N . LYS B 1 558 ? 1.441 -43.531 -9.312 1 88.75 558 LYS B N 1
ATOM 10450 C CA . LYS B 1 558 ? 1.604 -44.5 -8.211 1 88.75 558 LYS B CA 1
ATOM 10451 C C . LYS B 1 558 ? 2.982 -45.125 -8.25 1 88.75 558 LYS B C 1
ATOM 10453 O O . LYS B 1 558 ? 3.523 -45.531 -7.207 1 88.75 558 LYS B O 1
ATOM 10458 N N . LEU B 1 559 ? 3.52 -45.25 -9.414 1 91.88 559 LEU B N 1
ATOM 10459 C CA . LEU B 1 559 ? 4.816 -45.875 -9.594 1 91.88 559 LEU B CA 1
ATOM 10460 C C . LEU B 1 559 ? 5.895 -45.156 -8.789 1 91.88 559 LEU B C 1
ATOM 10462 O O . LEU B 1 559 ? 6.914 -45.75 -8.43 1 91.88 559 LEU B O 1
ATOM 10466 N N . ALA B 1 560 ? 5.68 -43.906 -8.516 1 89.75 560 ALA B N 1
ATOM 10467 C CA . ALA B 1 560 ? 6.688 -43.125 -7.836 1 89.75 560 ALA B CA 1
ATOM 10468 C C . ALA B 1 560 ? 6.309 -42.875 -6.379 1 89.75 560 ALA B C 1
ATOM 10470 O O . ALA B 1 560 ? 6.91 -42.031 -5.699 1 89.75 560 ALA B O 1
ATOM 10471 N N . ASP B 1 561 ? 5.309 -43.531 -5.887 1 87.25 561 ASP B N 1
ATOM 10472 C CA . ASP B 1 561 ? 4.918 -43.406 -4.488 1 87.25 561 ASP B CA 1
ATOM 10473 C C . ASP B 1 561 ? 5.93 -44.094 -3.574 1 87.25 561 ASP B C 1
ATOM 10475 O O . ASP B 1 561 ? 5.848 -45.312 -3.35 1 87.25 561 ASP B O 1
ATOM 10479 N N . THR B 1 562 ? 6.773 -43.344 -2.977 1 86.94 562 THR B N 1
ATOM 10480 C CA . THR B 1 562 ? 7.891 -43.875 -2.195 1 86.94 562 THR B CA 1
ATOM 10481 C C . THR B 1 562 ? 7.387 -44.594 -0.948 1 86.94 562 THR B C 1
ATOM 10483 O O . THR B 1 562 ? 8.062 -45.469 -0.415 1 86.94 562 THR B O 1
ATOM 10486 N N . THR B 1 563 ? 6.223 -44.281 -0.515 1 84.44 563 THR B N 1
ATOM 10487 C CA . THR B 1 563 ? 5.676 -44.875 0.691 1 84.44 563 THR B CA 1
ATOM 10488 C C . THR B 1 563 ? 5.242 -46.312 0.418 1 84.44 563 THR B C 1
ATOM 10490 O O . THR B 1 563 ? 5.051 -47.094 1.35 1 84.44 563 THR B O 1
ATOM 10493 N N . LYS B 1 564 ? 5.223 -46.75 -0.799 1 89.06 564 LYS B N 1
ATOM 10494 C CA . LYS B 1 564 ? 4.719 -48.094 -1.152 1 89.06 564 LYS B CA 1
ATOM 10495 C C . LYS B 1 564 ? 5.812 -48.938 -1.782 1 89.06 564 LYS B C 1
ATOM 10497 O O . LYS B 1 564 ? 5.535 -50.031 -2.316 1 89.06 564 LYS B O 1
ATOM 10502 N N . PHE B 1 565 ? 6.961 -48.469 -1.729 1 91.06 565 PHE B N 1
ATOM 10503 C CA . PHE B 1 565 ? 8.055 -49.188 -2.357 1 91.06 565 PHE B CA 1
ATOM 10504 C C . PHE B 1 565 ? 8.164 -50.594 -1.776 1 91.06 565 PHE B C 1
ATOM 10506 O O . PHE B 1 565 ? 8.414 -51.562 -2.506 1 91.06 565 PHE B O 1
ATOM 10513 N N . LYS B 1 566 ? 8 -50.688 -0.449 1 91.12 566 LYS B N 1
ATOM 10514 C CA . LYS B 1 566 ? 8.07 -52 0.193 1 91.12 566 LYS B CA 1
ATOM 10515 C C . LYS B 1 566 ? 6.977 -52.906 -0.334 1 91.12 566 LYS B C 1
ATOM 10517 O O . LYS B 1 566 ? 7.234 -54.094 -0.616 1 91.12 566 LYS B O 1
ATOM 10522 N N . GLU B 1 567 ? 5.852 -52.375 -0.487 1 91.75 567 GLU B N 1
ATOM 10523 C CA . GLU B 1 567 ? 4.734 -53.156 -1.024 1 91.75 567 GLU B CA 1
ATOM 10524 C C . GLU B 1 567 ? 4.98 -53.531 -2.48 1 91.75 567 GLU B C 1
ATOM 10526 O O . GLU B 1 567 ? 4.672 -54.656 -2.893 1 91.75 567 GLU B O 1
ATOM 10531 N N . PHE B 1 568 ? 5.551 -52.688 -3.221 1 93.5 568 PHE B N 1
ATOM 10532 C CA . PHE B 1 568 ? 5.785 -52.906 -4.645 1 93.5 568 PHE B CA 1
ATOM 10533 C C . PHE B 1 568 ? 6.875 -53.938 -4.863 1 93.5 568 PHE B C 1
ATOM 10535 O O . PHE B 1 568 ? 6.914 -54.594 -5.91 1 93.5 568 PHE B O 1
ATOM 10542 N N . SER B 1 569 ? 7.758 -53.969 -3.898 1 92.06 569 SER B N 1
ATOM 10543 C CA . SER B 1 569 ? 8.805 -55 -3.988 1 92.06 569 SER B CA 1
ATOM 10544 C C . SER B 1 569 ? 8.211 -56.406 -3.959 1 92.06 569 SER B C 1
ATOM 10546 O O . SER B 1 569 ? 8.773 -57.344 -4.539 1 92.06 569 SER B O 1
ATOM 10548 N N . CYS B 1 570 ? 7.082 -56.531 -3.299 1 92.56 570 CYS B N 1
ATOM 10549 C CA . CYS B 1 570 ? 6.402 -57.844 -3.209 1 92.56 570 CYS B CA 1
ATOM 10550 C C . CYS B 1 570 ? 5.465 -58.031 -4.395 1 92.56 570 CYS B C 1
ATOM 10552 O O . CYS B 1 570 ? 5.434 -59.125 -4.988 1 92.56 570 CYS B O 1
ATOM 10554 N N . LYS B 1 571 ? 4.727 -56.969 -4.664 1 94.69 571 LYS B N 1
ATOM 10555 C CA . LYS B 1 571 ? 3.785 -57 -5.781 1 94.69 571 LYS B CA 1
ATOM 10556 C C . LYS B 1 571 ? 3.955 -55.75 -6.664 1 94.69 571 LYS B C 1
ATOM 10558 O O . LYS B 1 571 ? 3.479 -54.688 -6.324 1 94.69 571 LYS B O 1
ATOM 10563 N N . PHE B 1 572 ? 4.504 -56.031 -7.809 1 94.5 572 PHE B N 1
ATOM 10564 C CA . PHE B 1 572 ? 4.777 -54.938 -8.727 1 94.5 572 PHE B CA 1
ATOM 10565 C C . PHE B 1 572 ? 3.477 -54.344 -9.266 1 94.5 572 PHE B C 1
ATOM 10567 O O . PHE B 1 572 ? 2.57 -55.062 -9.656 1 94.5 572 PHE B O 1
ATOM 10574 N N . PRO B 1 573 ? 3.346 -53.094 -9.312 1 93.62 573 PRO B N 1
ATOM 10575 C CA . PRO B 1 573 ? 2.123 -52.438 -9.797 1 93.62 573 PRO B CA 1
ATOM 10576 C C . PRO B 1 573 ? 2.021 -52.438 -11.32 1 93.62 573 PRO B C 1
ATOM 10578 O O . PRO B 1 573 ? 2.182 -51.406 -11.953 1 93.62 573 PRO B O 1
ATOM 10581 N N . LYS B 1 574 ? 1.581 -53.438 -11.93 1 94.38 574 LYS B N 1
ATOM 10582 C CA . LYS B 1 574 ? 1.531 -53.625 -13.367 1 94.38 574 LYS B CA 1
ATOM 10583 C C . LYS B 1 574 ? 0.514 -52.688 -14.023 1 94.38 574 LYS B C 1
ATOM 10585 O O . LYS B 1 574 ? 0.739 -52.188 -15.133 1 94.38 574 LYS B O 1
ATOM 10590 N N . ASN B 1 575 ? -0.561 -52.469 -13.32 1 92.44 575 ASN B N 1
ATOM 10591 C CA . ASN B 1 575 ? -1.598 -51.594 -13.859 1 92.44 575 ASN B CA 1
ATOM 10592 C C . ASN B 1 575 ? -1.088 -50.188 -14.047 1 92.44 575 ASN B C 1
ATOM 10594 O O . ASN B 1 575 ? -1.426 -49.531 -15.031 1 92.44 575 ASN B O 1
ATOM 10598 N N . ALA B 1 576 ? -0.353 -49.75 -13.086 1 93.88 576 ALA B N 1
ATOM 10599 C CA . ALA B 1 576 ? 0.218 -48.406 -13.164 1 93.88 576 ALA B CA 1
ATOM 10600 C C . ALA B 1 576 ? 1.224 -48.312 -14.312 1 93.88 576 ALA B C 1
ATOM 10602 O O . ALA B 1 576 ? 1.279 -47.281 -15.008 1 93.88 576 ALA B O 1
ATOM 10603 N N . LEU B 1 577 ? 1.998 -49.312 -14.461 1 95.75 577 LEU B N 1
ATOM 10604 C CA . LEU B 1 577 ? 2.979 -49.344 -15.539 1 95.75 577 LEU B CA 1
ATOM 10605 C C . LEU B 1 577 ? 2.287 -49.344 -16.906 1 95.75 577 LEU B C 1
ATOM 10607 O O . LEU B 1 577 ? 2.732 -48.656 -17.828 1 95.75 577 LEU B O 1
ATOM 10611 N N . ASN B 1 578 ? 1.227 -50.094 -17 1 94.56 578 ASN B N 1
ATOM 10612 C CA . ASN B 1 578 ? 0.462 -50.125 -18.25 1 94.56 578 ASN B CA 1
ATOM 10613 C C . ASN B 1 578 ? -0.189 -48.781 -18.547 1 94.56 578 ASN B C 1
ATOM 10615 O O . ASN B 1 578 ? -0.301 -48.375 -19.703 1 94.56 578 ASN B O 1
ATOM 10619 N N . ASN B 1 579 ? -0.616 -48.219 -17.516 1 94 579 ASN B N 1
ATOM 10620 C CA . ASN B 1 579 ? -1.184 -46.875 -17.656 1 94 579 ASN B CA 1
ATOM 10621 C C . ASN B 1 579 ? -0.161 -45.875 -18.203 1 94 579 ASN B C 1
ATOM 10623 O O . ASN B 1 579 ? -0.485 -45.062 -19.062 1 94 579 ASN B O 1
ATOM 10627 N N . LEU B 1 580 ? 1.062 -45.969 -17.703 1 95.19 580 LEU B N 1
ATOM 10628 C CA . LEU B 1 580 ? 2.146 -45.125 -18.188 1 95.19 580 LEU B CA 1
ATOM 10629 C C . LEU B 1 580 ? 2.416 -45.375 -19.672 1 95.19 580 LEU B C 1
ATOM 10631 O O . LEU B 1 580 ? 2.592 -44.406 -20.438 1 95.19 580 LEU B O 1
ATOM 10635 N N . LYS B 1 581 ? 2.414 -46.594 -19.984 1 94.06 581 LYS B N 1
ATOM 10636 C CA . LYS B 1 581 ? 2.672 -47 -21.375 1 94.06 581 LYS B CA 1
ATOM 10637 C C . LYS B 1 581 ? 1.613 -46.438 -22.312 1 94.06 581 LYS B C 1
ATOM 10639 O O . LYS B 1 581 ? 1.93 -46 -23.422 1 94.06 581 LYS B O 1
ATOM 10644 N N . SER B 1 582 ? 0.445 -46.375 -21.844 1 92.25 582 SER B N 1
ATOM 10645 C CA . SER B 1 582 ? -0.659 -45.906 -22.672 1 92.25 582 SER B CA 1
ATOM 10646 C C . SER B 1 582 ? -0.677 -44.375 -22.734 1 92.25 582 SER B C 1
ATOM 10648 O O . SER B 1 582 ? -1.01 -43.812 -23.781 1 92.25 582 SER B O 1
ATOM 10650 N N . THR B 1 583 ? -0.296 -43.688 -21.719 1 91.56 583 THR B N 1
ATOM 10651 C CA . THR B 1 583 ? -0.396 -42.25 -21.625 1 91.56 583 THR B CA 1
ATOM 10652 C C . THR B 1 583 ? 0.814 -41.594 -22.266 1 91.56 583 THR B C 1
ATOM 10654 O O . THR B 1 583 ? 0.674 -40.562 -22.969 1 91.56 583 THR B O 1
ATOM 10657 N N . TYR B 1 584 ? 1.951 -42.125 -21.969 1 94.19 584 TYR B N 1
ATOM 10658 C CA . TYR B 1 584 ? 3.189 -41.562 -22.469 1 94.19 584 TYR B CA 1
ATOM 10659 C C . TYR B 1 584 ? 3.951 -42.562 -23.328 1 94.19 584 TYR B C 1
ATOM 10661 O O . TYR B 1 584 ? 5.145 -42.781 -23.109 1 94.19 584 TYR B O 1
ATOM 10669 N N . SER B 1 585 ? 3.328 -43.062 -24.266 1 89.12 585 SER B N 1
ATOM 10670 C CA . SER B 1 585 ? 3.891 -44.094 -25.125 1 89.12 585 SER B CA 1
ATOM 10671 C C . SER B 1 585 ? 5.105 -43.594 -25.891 1 89.12 585 SER B C 1
ATOM 10673 O O . SER B 1 585 ? 6.062 -44.312 -26.109 1 89.12 585 SER B O 1
ATOM 10675 N N . ASN B 1 586 ? 5.137 -42.312 -26.203 1 89.75 586 ASN B N 1
ATOM 10676 C CA . ASN B 1 586 ? 6.199 -41.719 -27.016 1 89.75 586 ASN B CA 1
ATOM 10677 C C . ASN B 1 586 ? 7.43 -41.375 -26.172 1 89.75 586 ASN B C 1
ATOM 10679 O O . ASN B 1 586 ? 8.5 -41.125 -26.719 1 89.75 586 ASN B O 1
ATOM 10683 N N . ILE B 1 587 ? 7.328 -41.438 -24.875 1 93.56 587 ILE B N 1
ATOM 10684 C CA . ILE B 1 587 ? 8.422 -41.062 -24 1 93.56 587 ILE B CA 1
ATOM 10685 C C . ILE B 1 587 ? 9.133 -42.312 -23.484 1 93.56 587 ILE B C 1
ATOM 10687 O O . ILE B 1 587 ? 10.367 -42.344 -23.438 1 93.56 587 ILE B O 1
ATOM 10691 N N . PHE B 1 588 ? 8.344 -43.281 -23.109 1 93.31 588 PHE B N 1
ATOM 10692 C CA . PHE B 1 588 ? 8.906 -44.5 -22.562 1 93.31 588 PHE B CA 1
ATOM 10693 C C . PHE B 1 588 ? 8.836 -45.625 -23.594 1 93.31 588 PHE B C 1
ATOM 10695 O O . PHE B 1 588 ? 7.973 -46.5 -23.516 1 93.31 588 PHE B O 1
ATOM 10702 N N . TYR B 1 589 ? 9.875 -45.656 -24.469 1 86.81 589 TYR B N 1
ATOM 10703 C CA . TYR B 1 589 ? 9.953 -46.625 -25.547 1 86.81 589 TYR B CA 1
ATOM 10704 C C . TYR B 1 589 ? 10.312 -48 -25.016 1 86.81 589 TYR B C 1
ATOM 10706 O O . TYR B 1 589 ? 9.82 -49.031 -25.516 1 86.81 589 TYR B O 1
ATOM 10714 N N . ASP B 1 590 ? 11.156 -48.031 -24.062 1 86.88 590 ASP B N 1
ATOM 10715 C CA . ASP B 1 590 ? 11.578 -49.312 -23.484 1 86.88 590 ASP B CA 1
ATOM 10716 C C . ASP B 1 590 ? 10.969 -49.5 -22.094 1 86.88 590 ASP B C 1
ATOM 10718 O O . ASP B 1 590 ? 11.641 -49.344 -21.078 1 86.88 590 ASP B O 1
ATOM 10722 N N . ILE B 1 591 ? 9.773 -49.938 -22.047 1 92.19 591 ILE B N 1
ATOM 10723 C CA . ILE B 1 591 ? 9.008 -50.062 -20.828 1 92.19 591 ILE B CA 1
ATOM 10724 C C . ILE B 1 591 ? 9.594 -51.188 -19.969 1 92.19 591 ILE B C 1
ATOM 10726 O O . ILE B 1 591 ? 9.547 -51.125 -18.734 1 92.19 591 ILE B O 1
ATOM 10730 N N . ASN B 1 592 ? 10.188 -52.188 -20.656 1 91.69 592 ASN B N 1
ATOM 10731 C CA . ASN B 1 592 ? 10.766 -53.312 -19.922 1 91.69 592 ASN B CA 1
ATOM 10732 C C . ASN B 1 592 ? 12 -52.875 -19.125 1 91.69 592 ASN B C 1
ATOM 10734 O O . ASN B 1 592 ? 12.227 -53.344 -18.016 1 91.69 592 ASN B O 1
ATOM 10738 N N . LYS B 1 593 ? 12.75 -52.062 -19.734 1 92.62 593 LYS B N 1
ATOM 10739 C CA . LYS B 1 593 ? 13.906 -51.531 -19.016 1 92.62 593 LYS B CA 1
ATOM 10740 C C . LYS B 1 593 ? 13.469 -50.781 -17.781 1 92.62 593 LYS B C 1
ATOM 10742 O O . LYS B 1 593 ? 14.078 -50.906 -16.719 1 92.62 593 LYS B O 1
ATOM 10747 N N . LEU B 1 594 ? 12.453 -50 -17.953 1 96.06 594 LEU B N 1
ATOM 10748 C CA . LEU B 1 594 ? 11.922 -49.25 -16.812 1 96.06 594 LEU B CA 1
ATOM 10749 C C . LEU B 1 594 ? 11.43 -50.188 -15.719 1 96.06 594 LEU B C 1
ATOM 10751 O O . LEU B 1 594 ? 11.672 -49.938 -14.539 1 96.06 594 LEU B O 1
ATOM 10755 N N . LYS B 1 595 ? 10.75 -51.25 -16.109 1 95.19 595 LYS B N 1
ATOM 10756 C CA . LYS B 1 595 ? 10.227 -52.219 -15.156 1 95.19 595 LYS B CA 1
ATOM 10757 C C . LYS B 1 595 ? 11.352 -52.812 -14.32 1 95.19 595 LYS B C 1
ATOM 10759 O O . LYS B 1 595 ? 11.242 -52.906 -13.094 1 95.19 595 LYS B O 1
ATOM 10764 N N . VAL B 1 596 ? 12.406 -53.156 -14.977 1 92.44 596 VAL B N 1
ATOM 10765 C CA . VAL B 1 596 ? 13.539 -53.781 -14.297 1 92.44 596 VAL B CA 1
ATOM 10766 C C . VAL B 1 596 ? 14.164 -52.781 -13.32 1 92.44 596 VAL B C 1
ATOM 10768 O O . VAL B 1 596 ? 14.461 -53.156 -12.172 1 92.44 596 VAL B O 1
ATOM 10771 N N . GLU B 1 597 ? 14.352 -51.625 -13.82 1 93.75 597 GLU B N 1
ATOM 10772 C CA . GLU B 1 597 ? 14.938 -50.594 -12.961 1 93.75 597 GLU B CA 1
ATOM 10773 C C . GLU B 1 597 ? 14.062 -50.344 -11.734 1 93.75 597 GLU B C 1
ATOM 10775 O O . GLU B 1 597 ? 14.586 -50.156 -10.625 1 93.75 597 GLU B O 1
ATOM 10780 N N . LEU B 1 598 ? 12.789 -50.312 -11.898 1 95.56 598 LEU B N 1
ATOM 10781 C CA . LEU B 1 598 ? 11.859 -50.094 -10.797 1 95.56 598 LEU B CA 1
ATOM 10782 C C . LEU B 1 598 ? 11.898 -51.219 -9.797 1 95.56 598 LEU B C 1
ATOM 10784 O O . LEU B 1 598 ? 11.859 -51 -8.586 1 95.56 598 LEU B O 1
ATOM 10788 N N . GLU B 1 599 ? 11.977 -52.375 -10.344 1 93.5 599 GLU B N 1
ATOM 10789 C CA . GLU B 1 599 ? 12.039 -53.562 -9.469 1 93.5 599 GLU B CA 1
ATOM 10790 C C . GLU B 1 599 ? 13.273 -53.5 -8.57 1 93.5 599 GLU B C 1
ATOM 10792 O O . GLU B 1 599 ? 13.195 -53.812 -7.383 1 93.5 599 GLU B O 1
ATOM 10797 N N . VAL B 1 600 ? 14.336 -53.125 -9.195 1 90.62 600 VAL B N 1
ATOM 10798 C CA . VAL B 1 600 ? 15.57 -53 -8.438 1 90.62 600 VAL B CA 1
ATOM 10799 C C . VAL B 1 600 ? 15.422 -51.906 -7.371 1 90.62 600 VAL B C 1
ATOM 10801 O O . VAL B 1 600 ? 15.812 -52.094 -6.219 1 90.62 600 VAL B O 1
ATOM 10804 N N . LEU B 1 601 ? 14.906 -50.875 -7.742 1 92.31 601 LEU B N 1
ATOM 10805 C CA . LEU B 1 601 ? 14.734 -49.719 -6.848 1 92.31 601 LEU B CA 1
ATOM 10806 C C . LEU B 1 601 ? 13.812 -50.062 -5.688 1 92.31 601 LEU B C 1
ATOM 10808 O O . LEU B 1 601 ? 14.109 -49.781 -4.531 1 92.31 601 LEU B O 1
ATOM 10812 N N . TYR B 1 602 ? 12.688 -50.75 -5.973 1 94 602 TYR B N 1
ATOM 10813 C CA . TYR B 1 602 ? 11.695 -51.094 -4.961 1 94 602 TYR B CA 1
ATOM 10814 C C . TYR B 1 602 ? 12.266 -52.094 -3.953 1 94 602 TYR B C 1
ATOM 10816 O O . TYR B 1 602 ? 11.867 -52.094 -2.787 1 94 602 TYR B O 1
ATOM 10824 N N . SER B 1 603 ? 13.172 -52.875 -4.395 1 90.56 603 SER B N 1
ATOM 10825 C CA . SER B 1 603 ? 13.688 -53.969 -3.557 1 90.56 603 SER B CA 1
ATOM 10826 C C . SER B 1 603 ? 14.781 -53.469 -2.623 1 90.56 603 SER B C 1
ATOM 10828 O O . SER B 1 603 ? 15.094 -54.125 -1.622 1 90.56 603 SER B O 1
ATOM 10830 N N . ASP B 1 604 ? 15.32 -52.406 -2.953 1 89.62 604 ASP B N 1
ATOM 10831 C CA . ASP B 1 604 ? 16.406 -51.875 -2.135 1 89.62 604 ASP B CA 1
ATOM 10832 C C . ASP B 1 604 ? 15.867 -51.219 -0.87 1 89.62 604 ASP B C 1
ATOM 10834 O O . ASP B 1 604 ? 15.164 -50.188 -0.943 1 89.62 604 ASP B O 1
ATOM 10838 N N . VAL B 1 605 ? 16.281 -51.594 0.293 1 87.12 605 VAL B N 1
ATOM 10839 C CA . VAL B 1 605 ? 15.797 -51.156 1.598 1 87.12 605 VAL B CA 1
ATOM 10840 C C . VAL B 1 605 ? 16.219 -49.719 1.835 1 87.12 605 VAL B C 1
ATOM 10842 O O . VAL B 1 605 ? 15.516 -48.969 2.521 1 87.12 605 VAL B O 1
ATOM 10845 N N . LYS B 1 606 ? 17.234 -49.281 1.144 1 85.88 606 LYS B N 1
ATOM 10846 C CA . LYS B 1 606 ? 17.781 -47.906 1.293 1 85.88 606 LYS B CA 1
ATOM 10847 C C . LYS B 1 606 ? 16.75 -46.875 0.882 1 85.88 606 LYS B C 1
ATOM 10849 O O . LYS B 1 606 ? 16.734 -45.75 1.433 1 85.88 606 LYS B O 1
ATOM 10854 N N . TYR B 1 607 ? 15.844 -47.312 -0 1 88.5 607 TYR B N 1
ATOM 10855 C CA . TYR B 1 607 ? 14.969 -46.312 -0.604 1 88.5 607 TYR B CA 1
ATOM 10856 C C . TYR B 1 607 ? 13.539 -46.469 -0.112 1 88.5 607 TYR B C 1
ATOM 10858 O O . TYR B 1 607 ? 12.648 -45.719 -0.505 1 88.5 607 TYR B O 1
ATOM 10866 N N . GLN B 1 608 ? 13.148 -47.438 0.69 1 85.69 608 GLN B N 1
ATOM 10867 C CA . GLN B 1 608 ? 11.781 -47.75 1.09 1 85.69 608 GLN B CA 1
ATOM 10868 C C . GLN B 1 608 ? 11.297 -46.812 2.195 1 85.69 608 GLN B C 1
ATOM 10870 O O . GLN B 1 608 ? 10.094 -46.719 2.451 1 85.69 608 GLN B O 1
ATOM 10875 N N . ASN B 1 609 ? 12.117 -45.938 2.758 1 78.75 609 ASN B N 1
ATOM 10876 C CA . ASN B 1 609 ? 11.672 -45.062 3.859 1 78.75 609 ASN B CA 1
ATOM 10877 C C . ASN B 1 609 ? 11.75 -43.594 3.494 1 78.75 609 ASN B C 1
ATOM 10879 O O . ASN B 1 609 ? 11.875 -42.75 4.371 1 78.75 609 ASN B O 1
ATOM 10883 N N . LEU B 1 610 ? 11.531 -43.406 2.258 1 82.94 610 LEU B N 1
ATOM 10884 C CA . LEU B 1 610 ? 11.562 -42.031 1.864 1 82.94 610 LEU B CA 1
ATOM 10885 C C . LEU B 1 610 ? 10.172 -41.406 1.961 1 82.94 610 LEU B C 1
ATOM 10887 O O . LEU B 1 610 ? 9.172 -42.062 1.695 1 82.94 610 LEU B O 1
ATOM 10891 N N . LEU B 1 611 ? 10.117 -40.219 2.365 1 76.44 611 LEU B N 1
ATOM 10892 C CA . LEU B 1 611 ? 8.836 -39.562 2.59 1 76.44 611 LEU B CA 1
ATOM 10893 C C . LEU B 1 611 ? 8.312 -38.938 1.299 1 76.44 611 LEU B C 1
ATOM 10895 O O . LEU B 1 611 ? 7.102 -38.938 1.048 1 76.44 611 LEU B O 1
ATOM 10899 N N . HIS B 1 612 ? 9.258 -38.406 0.47 1 80.88 612 HIS B N 1
ATOM 10900 C CA . HIS B 1 612 ? 8.828 -37.719 -0.735 1 80.88 612 HIS B CA 1
ATOM 10901 C C . HIS B 1 612 ? 9.617 -38.188 -1.953 1 80.88 612 HIS B C 1
ATOM 10903 O O . HIS B 1 612 ? 10.805 -38.5 -1.843 1 80.88 612 HIS B O 1
ATOM 10909 N N . MET B 1 613 ? 8.938 -38.219 -2.998 1 85.5 613 MET B N 1
ATOM 10910 C CA . MET B 1 613 ? 9.562 -38.656 -4.246 1 85.5 613 MET B CA 1
ATOM 10911 C C . MET B 1 613 ? 10.75 -37.75 -4.598 1 85.5 613 MET B C 1
ATOM 10913 O O . MET B 1 613 ? 11.734 -38.219 -5.172 1 85.5 613 MET B O 1
ATOM 10917 N N . TYR B 1 614 ? 10.586 -36.5 -4.23 1 87 614 TYR B N 1
ATOM 10918 C CA . TYR B 1 614 ? 11.648 -35.531 -4.535 1 87 614 TYR B CA 1
ATOM 10919 C C . TYR B 1 614 ? 12.945 -35.938 -3.842 1 87 614 TYR B C 1
ATOM 10921 O O . TYR B 1 614 ? 14.039 -35.688 -4.367 1 87 614 TYR B O 1
ATOM 10929 N N . ASP B 1 615 ? 12.82 -36.562 -2.744 1 87.25 615 ASP B N 1
ATOM 10930 C CA . ASP B 1 615 ? 14 -37.031 -2.035 1 87.25 615 ASP B CA 1
ATOM 10931 C C . ASP B 1 615 ? 14.727 -38.125 -2.846 1 87.25 615 ASP B C 1
ATOM 10933 O O . ASP B 1 615 ? 15.961 -38.188 -2.818 1 87.25 615 ASP B O 1
ATOM 10937 N N . MET B 1 616 ? 13.961 -38.906 -3.471 1 89.81 616 MET B N 1
ATOM 10938 C CA . MET B 1 616 ? 14.562 -39.938 -4.309 1 89.81 616 MET B CA 1
ATOM 10939 C C . MET B 1 616 ? 15.352 -39.312 -5.457 1 89.81 616 MET B C 1
ATOM 10941 O O . MET B 1 616 ? 16.438 -39.781 -5.805 1 89.81 616 MET B O 1
ATOM 10945 N N . VAL B 1 617 ? 14.828 -38.312 -6.031 1 91.69 617 VAL B N 1
ATOM 10946 C CA . VAL B 1 617 ? 15.484 -37.625 -7.141 1 91.69 617 VAL B CA 1
ATOM 10947 C C . VAL B 1 617 ? 16.781 -36.969 -6.648 1 91.69 617 VAL B C 1
ATOM 10949 O O . VAL B 1 617 ? 17.797 -37 -7.34 1 91.69 617 VAL B O 1
ATOM 10952 N N . LYS B 1 618 ? 16.719 -36.438 -5.512 1 90.31 618 LYS B N 1
ATOM 10953 C CA . LYS B 1 618 ? 17.922 -35.812 -4.926 1 90.31 618 LYS B CA 1
ATOM 10954 C C . LYS B 1 618 ? 19 -36.875 -4.691 1 90.31 618 LYS B C 1
ATOM 10956 O O . LYS B 1 618 ? 20.188 -36.625 -4.918 1 90.31 618 LYS B O 1
ATOM 10961 N N . ILE B 1 619 ? 18.609 -38 -4.262 1 91.38 619 ILE B N 1
ATOM 10962 C CA . ILE B 1 619 ? 19.547 -39.094 -4.004 1 91.38 619 ILE B CA 1
ATOM 10963 C C . ILE B 1 619 ? 20.172 -39.562 -5.312 1 91.38 619 ILE B C 1
ATOM 10965 O O . ILE B 1 619 ? 21.391 -39.781 -5.379 1 91.38 619 ILE B O 1
ATOM 10969 N N . ILE B 1 620 ? 19.375 -39.656 -6.32 1 92.38 620 ILE B N 1
ATOM 10970 C CA . ILE B 1 620 ? 19.859 -40.094 -7.625 1 92.38 620 ILE B CA 1
ATOM 10971 C C . ILE B 1 620 ? 20.906 -39.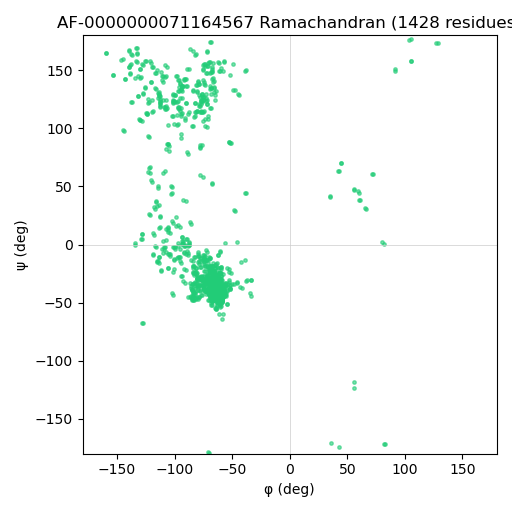125 -8.133 1 92.38 620 ILE B C 1
ATOM 10973 O O . ILE B 1 620 ? 21.938 -39.5 -8.695 1 92.38 620 ILE B O 1
ATOM 10977 N N . GLU B 1 621 ? 20.641 -37.844 -7.898 1 91.94 621 GLU B N 1
ATOM 10978 C CA . GLU B 1 621 ? 21.562 -36.812 -8.305 1 91.94 621 GLU B CA 1
ATOM 10979 C C . GLU B 1 621 ? 22.844 -36.844 -7.48 1 91.94 621 GLU B C 1
ATOM 10981 O O . GLU B 1 621 ? 23.953 -36.844 -8.031 1 91.94 621 GLU B O 1
ATOM 10986 N N . GLN B 1 622 ? 22.734 -36.969 -6.25 1 91.5 622 GLN B N 1
ATOM 10987 C CA . GLN B 1 622 ? 23.859 -36.906 -5.332 1 91.5 622 GLN B CA 1
ATOM 10988 C C . GLN B 1 622 ? 24.766 -38.125 -5.496 1 91.5 622 GLN B C 1
ATOM 10990 O O . GLN B 1 622 ? 26 -38 -5.453 1 91.5 622 GLN B O 1
ATOM 10995 N N . ASP B 1 623 ? 24.141 -39.25 -5.719 1 90.62 623 ASP B N 1
ATOM 10996 C CA . ASP B 1 623 ? 24.906 -40.5 -5.816 1 90.62 623 ASP B CA 1
ATOM 10997 C C . ASP B 1 623 ? 25.266 -40.812 -7.27 1 90.62 623 ASP B C 1
ATOM 10999 O O . ASP B 1 623 ? 25.812 -41.875 -7.566 1 90.62 623 ASP B O 1
ATOM 11003 N N . ALA B 1 624 ? 24.953 -40 -8.203 1 87.81 624 ALA B N 1
ATOM 11004 C CA . ALA B 1 624 ? 25.297 -40.125 -9.625 1 87.81 624 ALA B CA 1
ATOM 11005 C C . ALA B 1 624 ? 24.719 -41.406 -10.219 1 87.81 624 ALA B C 1
ATOM 11007 O O . ALA B 1 624 ? 25.453 -42.156 -10.867 1 87.81 624 ALA B O 1
ATOM 11008 N N . LEU B 1 625 ? 23.5 -41.656 -9.898 1 88.56 625 LEU B N 1
ATOM 11009 C CA . LEU B 1 625 ? 22.844 -42.875 -10.336 1 88.56 625 LEU B CA 1
ATOM 11010 C C . LEU B 1 625 ? 22.078 -42.656 -11.641 1 88.56 625 LEU B C 1
ATOM 11012 O O . LEU B 1 625 ? 21.391 -43.562 -12.125 1 88.56 625 LEU B O 1
ATOM 11016 N N . LYS B 1 626 ? 22.172 -41.562 -12.273 1 89.81 626 LYS B N 1
ATOM 11017 C CA . LYS B 1 626 ? 21.406 -41.25 -13.477 1 89.81 626 LYS B CA 1
ATOM 11018 C C . LYS B 1 626 ? 21.734 -42.188 -14.617 1 89.81 626 LYS B C 1
ATOM 11020 O O . LYS B 1 626 ? 20.859 -42.562 -15.391 1 89.81 626 LYS B O 1
ATOM 11025 N N . ASP B 1 627 ? 22.969 -42.594 -14.641 1 88.06 627 ASP B N 1
ATOM 11026 C CA . ASP B 1 627 ? 23.422 -43.469 -15.719 1 88.06 627 ASP B CA 1
ATOM 11027 C C . ASP B 1 627 ? 23.031 -44.938 -15.445 1 88.06 627 ASP B C 1
ATOM 11029 O O . ASP B 1 627 ? 22.875 -45.719 -16.375 1 88.06 627 ASP B O 1
ATOM 11033 N N . ILE B 1 628 ? 22.844 -45.219 -14.18 1 85.94 628 ILE B N 1
ATOM 11034 C CA . ILE B 1 628 ? 22.5 -46.594 -13.781 1 85.94 628 ILE B CA 1
ATOM 11035 C C . ILE B 1 628 ? 21 -46.812 -13.891 1 85.94 628 ILE B C 1
ATOM 11037 O O . ILE B 1 628 ? 20.547 -47.875 -14.305 1 85.94 628 ILE B O 1
ATOM 11041 N N . LEU B 1 629 ? 20.281 -45.719 -13.508 1 91.38 629 LEU B N 1
ATOM 11042 C CA . LEU B 1 629 ? 18.828 -45.812 -13.523 1 91.38 629 LEU B CA 1
ATOM 11043 C C . LEU B 1 629 ? 18.234 -44.719 -14.406 1 91.38 629 LEU B C 1
ATOM 11045 O O . LEU B 1 629 ? 17.438 -43.906 -13.938 1 91.38 629 LEU B O 1
ATOM 11049 N N . PRO B 1 630 ? 18.531 -44.719 -15.664 1 92.62 630 PRO B N 1
ATOM 11050 C CA . PRO B 1 630 ? 18.109 -43.594 -16.531 1 92.62 630 PRO B CA 1
ATOM 11051 C C . PRO B 1 630 ? 16.594 -43.562 -16.734 1 92.62 630 PRO B C 1
ATOM 11053 O O . PRO B 1 630 ? 16.016 -42.469 -16.75 1 92.62 630 PRO B O 1
ATOM 11056 N N . GLU B 1 631 ? 15.938 -44.688 -16.828 1 94.5 631 GLU B N 1
ATOM 11057 C CA . GLU B 1 631 ? 14.508 -44.719 -17.094 1 94.5 631 GLU B CA 1
ATOM 11058 C C . GLU B 1 631 ? 13.711 -44.344 -15.852 1 94.5 631 GLU B C 1
ATOM 11060 O O . GLU B 1 631 ? 12.664 -43.688 -15.953 1 94.5 631 GLU B O 1
ATOM 11065 N N . VAL B 1 632 ? 14.242 -44.75 -14.727 1 94.69 632 VAL B N 1
ATOM 11066 C CA . VAL B 1 632 ? 13.594 -44.375 -13.477 1 94.69 632 VAL B CA 1
ATOM 11067 C C . VAL B 1 632 ? 13.719 -42.875 -13.242 1 94.69 632 VAL B C 1
ATOM 11069 O O . VAL B 1 632 ? 12.75 -42.219 -12.836 1 94.69 632 VAL B O 1
ATOM 11072 N N . TYR B 1 633 ? 14.922 -42.375 -13.445 1 94.19 633 TYR B N 1
ATOM 11073 C CA . TYR B 1 633 ? 15.133 -40.938 -13.312 1 94.19 633 TYR B CA 1
ATOM 11074 C C . TYR B 1 633 ? 14.195 -40.156 -14.227 1 94.19 633 TYR B C 1
ATOM 11076 O O . TYR B 1 633 ? 13.586 -39.156 -13.812 1 94.19 633 TYR B O 1
ATOM 11084 N N . LYS B 1 634 ? 14.07 -40.625 -15.422 1 94.88 634 LYS B N 1
ATOM 11085 C CA . LYS B 1 634 ? 13.18 -40.031 -16.406 1 94.88 634 LYS B CA 1
ATOM 11086 C C . LYS B 1 634 ? 11.734 -40.031 -15.914 1 94.88 634 LYS B C 1
ATOM 11088 O O . LYS B 1 634 ? 11.031 -39.031 -16.047 1 94.88 634 LYS B O 1
ATOM 11093 N N . LEU B 1 635 ? 11.305 -41.094 -15.383 1 95.31 635 LEU B N 1
ATOM 11094 C CA . LEU B 1 635 ? 9.945 -41.25 -14.867 1 95.31 635 LEU B CA 1
ATOM 11095 C C . LEU B 1 635 ? 9.703 -40.25 -13.719 1 95.31 635 LEU B C 1
ATOM 11097 O O . LEU B 1 635 ? 8.68 -39.562 -13.688 1 95.31 635 LEU B O 1
ATOM 11101 N N . PHE B 1 636 ? 10.68 -40.188 -12.812 1 93.94 636 PHE B N 1
ATOM 11102 C CA . PHE B 1 636 ? 10.531 -39.344 -11.648 1 93.94 636 PHE B CA 1
ATOM 11103 C C . PHE B 1 636 ? 10.508 -37.875 -12.062 1 93.94 636 PHE B C 1
ATOM 11105 O O . PHE B 1 636 ? 9.75 -37.062 -11.508 1 93.94 636 PHE B O 1
ATOM 11112 N N . ILE B 1 637 ? 11.328 -37.5 -13.008 1 94.44 637 ILE B N 1
ATOM 11113 C CA . ILE B 1 637 ? 11.359 -36.125 -13.516 1 94.44 637 ILE B CA 1
ATOM 11114 C C . ILE B 1 637 ? 10.031 -35.812 -14.188 1 94.44 637 ILE B C 1
ATOM 11116 O O . ILE B 1 637 ? 9.516 -34.688 -14.039 1 94.44 637 ILE B O 1
ATOM 11120 N N . LEU B 1 638 ? 9.523 -36.719 -14.914 1 94.56 638 LEU B N 1
ATOM 11121 C CA . LEU B 1 638 ? 8.234 -36.531 -15.57 1 94.56 638 LEU B CA 1
ATOM 11122 C C . LEU B 1 638 ? 7.133 -36.25 -14.555 1 94.56 638 LEU B C 1
ATOM 11124 O O . LEU B 1 638 ? 6.367 -35.312 -14.695 1 94.56 638 LEU B O 1
ATOM 11128 N N . ILE B 1 639 ? 7.109 -37.031 -13.547 1 91.38 639 ILE B N 1
ATOM 11129 C CA . ILE B 1 639 ? 6.051 -36.938 -12.547 1 91.38 639 ILE B CA 1
ATOM 11130 C C . ILE B 1 639 ? 6.207 -35.656 -11.758 1 91.38 639 ILE B C 1
ATOM 11132 O O . ILE B 1 639 ? 5.219 -34.969 -11.445 1 91.38 639 ILE B O 1
ATOM 11136 N N . LEU B 1 640 ? 7.418 -35.281 -11.438 1 90.5 640 LEU B N 1
ATOM 11137 C CA . LEU B 1 640 ? 7.672 -34.031 -10.711 1 90.5 640 LEU B CA 1
ATOM 11138 C C . LEU B 1 640 ? 7.25 -32.844 -11.539 1 90.5 640 LEU B C 1
ATOM 11140 O O . LEU B 1 640 ? 6.883 -31.797 -10.992 1 90.5 640 LEU B O 1
ATOM 11144 N N . THR B 1 641 ? 7.352 -32.938 -12.797 1 92.81 641 THR B N 1
ATOM 11145 C CA . THR B 1 641 ? 7.027 -31.828 -13.703 1 92.81 641 THR B CA 1
ATOM 11146 C C . THR B 1 641 ? 5.516 -31.641 -13.797 1 92.81 641 THR B C 1
ATOM 11148 O O . THR B 1 641 ? 5.047 -30.578 -14.219 1 92.81 641 THR B O 1
ATOM 11151 N N . LEU B 1 642 ? 4.762 -32.594 -13.391 1 89 642 LEU B N 1
ATOM 11152 C CA . LEU B 1 642 ? 3.307 -32.469 -13.383 1 89 642 LEU B CA 1
ATOM 11153 C C . LEU B 1 642 ? 2.832 -31.641 -12.195 1 89 642 LEU B C 1
ATOM 11155 O O . LEU B 1 642 ? 3.182 -31.922 -11.055 1 89 642 LEU B O 1
ATOM 11159 N N . PRO B 1 643 ? 2.145 -30.484 -12.453 1 79.12 643 PRO B N 1
ATOM 11160 C CA . PRO B 1 643 ? 1.712 -29.625 -11.352 1 79.12 643 PRO B CA 1
ATOM 11161 C C . PRO B 1 643 ? 0.768 -30.328 -10.383 1 79.12 643 PRO B C 1
ATOM 11163 O O . PRO B 1 643 ? 0.446 -29.781 -9.328 1 79.12 643 PRO B O 1
ATOM 11166 N N . SER B 1 644 ? 0.271 -31.438 -10.469 1 62.56 644 SER B N 1
ATOM 11167 C CA . SER B 1 644 ? -0.712 -32.156 -9.656 1 62.56 644 SER B CA 1
ATOM 11168 C C . SER B 1 644 ? -0.12 -32.562 -8.32 1 62.56 644 SER B C 1
ATOM 11170 O O . SER B 1 644 ? -0.854 -32.875 -7.379 1 62.56 644 SER B O 1
ATOM 11172 N N . ASN B 1 645 ? 1.148 -32.531 -8.172 1 57.59 645 ASN B N 1
ATOM 11173 C CA . ASN B 1 645 ? 1.721 -33.281 -7.062 1 57.59 645 ASN B CA 1
ATOM 11174 C C . ASN B 1 645 ? 2.32 -32.375 -6.004 1 57.59 645 ASN B C 1
ATOM 11176 O O . ASN B 1 645 ? 2.895 -31.328 -6.336 1 57.59 645 ASN B O 1
ATOM 11180 N N . SER B 1 646 ? 1.711 -32.5 -4.781 1 54.09 646 SER B N 1
ATOM 11181 C CA . SER B 1 646 ? 2.117 -31.734 -3.607 1 54.09 646 SER B CA 1
ATOM 11182 C C . SER B 1 646 ? 3.619 -31.859 -3.365 1 54.09 646 SER B C 1
ATOM 11184 O O . SER B 1 646 ? 4.168 -32.969 -3.344 1 54.09 646 SER B O 1
ATOM 11186 N N . VAL B 1 647 ? 4.41 -31.094 -3.918 1 57.38 647 VAL B N 1
ATOM 11187 C CA . VAL B 1 647 ? 5.809 -31.031 -3.512 1 57.38 647 VAL B CA 1
ATOM 11188 C C . VAL B 1 647 ? 5.906 -30.484 -2.088 1 57.38 647 VAL B C 1
ATOM 11190 O O . VAL B 1 647 ? 5.035 -29.719 -1.647 1 57.38 647 VAL B O 1
ATOM 11193 N N . PRO B 1 648 ? 6.754 -31.188 -1.34 1 52.25 648 PRO B N 1
ATOM 11194 C CA . PRO B 1 648 ? 6.887 -30.766 0.055 1 52.25 648 PRO B CA 1
ATOM 11195 C C . PRO B 1 648 ? 6.863 -29.25 0.216 1 52.25 648 PRO B C 1
ATOM 11197 O O . PRO B 1 648 ? 7.148 -28.516 -0.737 1 52.25 648 PRO B O 1
ATOM 11200 N N . ASN B 1 649 ? 6.348 -28.828 1.371 1 51.69 649 ASN B N 1
ATOM 11201 C CA . ASN B 1 649 ? 5.883 -27.609 2.049 1 51.69 649 ASN B CA 1
ATOM 11202 C C . ASN B 1 649 ? 6.879 -26.469 1.898 1 51.69 649 ASN B C 1
ATOM 11204 O O . ASN B 1 649 ? 7.648 -26.188 2.818 1 51.69 649 ASN B O 1
ATOM 11208 N N . GLU B 1 650 ? 7.609 -26.438 0.874 1 53.56 650 GLU B N 1
ATOM 11209 C CA . GLU B 1 650 ? 8.367 -25.188 0.982 1 53.56 650 GLU B CA 1
ATOM 11210 C C . GLU B 1 650 ? 7.48 -23.984 0.68 1 53.56 650 GLU B C 1
ATOM 11212 O O . GLU B 1 650 ? 6.809 -23.938 -0.353 1 53.56 650 GLU B O 1
ATOM 11217 N N . ARG B 1 651 ? 7.129 -23.234 1.534 1 52.16 651 ARG B N 1
ATOM 11218 C CA . ARG B 1 651 ? 6.254 -22.062 1.63 1 52.16 651 ARG B CA 1
ATOM 11219 C C . ARG B 1 651 ? 6.297 -21.25 0.348 1 52.16 651 ARG B C 1
ATOM 11221 O O . ARG B 1 651 ? 5.293 -20.641 -0.046 1 52.16 651 ARG B O 1
ATOM 11228 N N . ASN B 1 652 ? 7.48 -21.266 -0.36 1 61.03 652 ASN B N 1
ATOM 11229 C CA . ASN B 1 652 ? 7.578 -20.312 -1.457 1 61.03 652 ASN B CA 1
ATOM 11230 C C . ASN B 1 652 ? 7.863 -21.016 -2.785 1 61.03 652 ASN B C 1
ATOM 11232 O O . ASN B 1 652 ? 8.32 -20.375 -3.738 1 61.03 652 ASN B O 1
ATOM 11236 N N . PHE B 1 653 ? 7.465 -22.234 -2.857 1 73.69 653 PHE B N 1
ATOM 11237 C CA . PHE B 1 653 ? 7.789 -22.938 -4.086 1 73.69 653 PHE B CA 1
ATOM 11238 C C . PHE B 1 653 ? 6.777 -22.625 -5.18 1 73.69 653 PHE B C 1
ATOM 11240 O O . PHE B 1 653 ? 7.148 -22.391 -6.328 1 73.69 653 PHE B O 1
ATOM 11247 N N . PHE B 1 654 ? 5.629 -22.406 -4.781 1 79.62 654 PHE B N 1
ATOM 11248 C CA . PHE B 1 654 ? 4.574 -22.297 -5.781 1 79.62 654 PHE B CA 1
ATOM 11249 C C . PHE B 1 654 ? 4.547 -20.891 -6.379 1 79.62 654 PHE B C 1
ATOM 11251 O O . PHE B 1 654 ? 4.336 -19.906 -5.664 1 79.62 654 PHE B O 1
ATOM 11258 N N . CYS B 1 655 ? 4.703 -20.875 -7.641 1 88.5 655 CYS B N 1
ATOM 11259 C CA . CYS B 1 655 ? 4.762 -19.609 -8.352 1 88.5 655 CYS B CA 1
ATOM 11260 C C . CYS B 1 655 ? 3.416 -18.891 -8.297 1 88.5 655 CYS B C 1
ATOM 11262 O O . CYS B 1 655 ? 3.365 -17.672 -8.219 1 88.5 655 CYS B O 1
ATOM 11264 N N . LEU B 1 656 ? 2.391 -19.672 -8.305 1 82.31 656 LEU B N 1
ATOM 11265 C CA . LEU B 1 656 ? 1.06 -19.078 -8.25 1 82.31 656 LEU B CA 1
ATOM 11266 C C . LEU B 1 656 ? 0.87 -18.281 -6.969 1 82.31 656 LEU B C 1
ATOM 11268 O O . LEU B 1 656 ? 0.247 -17.219 -6.984 1 82.31 656 LEU B O 1
ATOM 11272 N N . LYS B 1 657 ? 1.349 -18.844 -5.93 1 79.69 657 LYS B N 1
ATOM 11273 C CA . LYS B 1 657 ? 1.271 -18.125 -4.656 1 79.69 657 LYS B CA 1
ATOM 11274 C C . LYS B 1 657 ? 2.041 -16.812 -4.715 1 79.69 657 LYS B C 1
ATOM 11276 O O . LYS B 1 657 ? 1.572 -15.789 -4.207 1 79.69 657 LYS B O 1
ATOM 11281 N N . ARG B 1 658 ? 3.158 -16.859 -5.316 1 86.94 658 ARG B N 1
ATOM 11282 C CA . ARG B 1 658 ? 3.967 -15.656 -5.457 1 86.94 658 ARG B CA 1
ATOM 11283 C C . ARG B 1 658 ? 3.25 -14.609 -6.309 1 86.94 658 ARG B C 1
ATOM 11285 O O . ARG B 1 658 ? 3.303 -13.414 -6.008 1 86.94 658 ARG B O 1
ATOM 11292 N N . ILE B 1 659 ? 2.633 -15.078 -7.301 1 87.5 659 ILE B N 1
ATOM 11293 C CA . ILE B 1 659 ? 1.903 -14.18 -8.195 1 87.5 659 ILE B CA 1
ATOM 11294 C C . ILE B 1 659 ? 0.745 -13.531 -7.445 1 87.5 659 ILE B C 1
ATOM 11296 O O . ILE B 1 659 ? 0.535 -12.32 -7.547 1 87.5 659 ILE B O 1
ATOM 11300 N N . LYS B 1 660 ? 0.082 -14.312 -6.711 1 77.5 660 LYS B N 1
ATOM 11301 C CA . LYS B 1 660 ? -1.06 -13.797 -5.965 1 77.5 660 LYS B CA 1
ATOM 11302 C C . LYS B 1 660 ? -0.618 -12.758 -4.934 1 77.5 660 LYS B C 1
ATOM 11304 O O . LYS B 1 660 ? -1.297 -11.75 -4.727 1 77.5 660 LYS B O 1
ATOM 11309 N N . ILE B 1 661 ? 0.49 -13.016 -4.352 1 78.25 661 ILE B N 1
ATOM 11310 C CA . ILE B 1 661 ? 1.041 -12.062 -3.395 1 78.25 661 ILE B CA 1
ATOM 11311 C C . ILE B 1 661 ? 1.395 -10.758 -4.109 1 78.25 661 ILE B C 1
ATOM 11313 O O . ILE B 1 661 ? 1.089 -9.672 -3.617 1 78.25 661 ILE B O 1
ATOM 11317 N N . TYR B 1 662 ? 1.976 -10.891 -5.176 1 85.81 662 TYR B N 1
ATOM 11318 C CA . TYR B 1 662 ? 2.342 -9.719 -5.969 1 85.81 662 TYR B CA 1
ATOM 11319 C C . TYR B 1 662 ? 1.109 -8.906 -6.344 1 85.81 662 TYR B C 1
ATOM 11321 O O . TYR B 1 662 ? 1.12 -7.676 -6.258 1 85.81 662 TYR B O 1
ATOM 11329 N N . ILE B 1 663 ? 0.068 -9.562 -6.73 1 77.88 663 ILE B N 1
ATOM 11330 C CA . ILE B 1 663 ? -1.151 -8.906 -7.191 1 77.88 663 ILE B CA 1
ATOM 11331 C C . ILE B 1 663 ? -1.822 -8.188 -6.023 1 77.88 663 ILE B C 1
ATOM 11333 O O . ILE B 1 663 ? -2.357 -7.086 -6.188 1 77.88 663 ILE B O 1
ATOM 11337 N N . ARG B 1 664 ? -1.757 -8.773 -4.938 1 69.94 664 ARG B N 1
ATOM 11338 C CA . ARG B 1 664 ? -2.35 -8.172 -3.746 1 69.94 664 ARG B CA 1
ATOM 11339 C C . ARG B 1 664 ? -1.599 -6.91 -3.336 1 69.94 664 ARG B C 1
ATOM 11341 O O . ARG B 1 664 ? -2.205 -5.949 -2.854 1 69.94 664 ARG B O 1
ATOM 11348 N N . ASN B 1 665 ? -0.359 -6.949 -3.543 1 69.25 665 ASN B N 1
ATOM 11349 C CA . ASN B 1 665 ? 0.486 -5.844 -3.105 1 69.25 665 ASN B CA 1
ATOM 11350 C C . ASN B 1 665 ? 0.506 -4.711 -4.129 1 69.25 665 ASN B C 1
ATOM 11352 O O . ASN B 1 665 ? 0.86 -3.578 -3.803 1 69.25 665 ASN B O 1
ATOM 11356 N N . SER B 1 666 ? 0.246 -5.078 -5.246 1 65.88 666 SER B N 1
ATOM 11357 C CA . SER B 1 666 ? 0.344 -4.082 -6.312 1 65.88 666 SER B CA 1
ATOM 11358 C C . SER B 1 666 ? -1.02 -3.479 -6.633 1 65.88 666 SER B C 1
ATOM 11360 O O . SER B 1 666 ? -2.025 -4.188 -6.672 1 65.88 666 SER B O 1
ATOM 11362 N N . ILE B 1 667 ? -1.238 -2.125 -6.43 1 52.78 667 ILE B N 1
ATOM 11363 C CA . ILE B 1 667 ? -2.504 -1.438 -6.66 1 52.78 667 ILE B CA 1
ATOM 11364 C C . ILE B 1 667 ? -2.738 -1.273 -8.156 1 52.78 667 ILE B C 1
ATOM 11366 O O . ILE B 1 667 ? -3.881 -1.14 -8.602 1 52.78 667 ILE B O 1
ATOM 11370 N N . SER B 1 668 ? -1.683 -1.509 -9.086 1 53.5 668 SER B N 1
ATOM 11371 C CA . SER B 1 668 ? -1.849 -1.084 -10.469 1 53.5 668 SER B CA 1
ATOM 11372 C C . SER B 1 668 ? -2.721 -2.062 -11.25 1 53.5 668 SER B C 1
ATOM 11374 O O . SER B 1 668 ? -2.631 -3.277 -11.047 1 53.5 668 SER B O 1
ATOM 11376 N N . LYS B 1 669 ? -3.602 -1.527 -12.07 1 52.44 669 LYS B N 1
ATOM 11377 C CA . LYS B 1 669 ? -4.539 -2.199 -12.969 1 52.44 669 LYS B CA 1
ATOM 11378 C C . LYS B 1 669 ? -3.799 -2.965 -14.062 1 52.44 669 LYS B C 1
ATOM 11380 O O . LYS B 1 669 ? -4.176 -4.09 -14.398 1 52.44 669 LYS B O 1
ATOM 11385 N N . LEU B 1 670 ? -2.984 -2.348 -14.766 1 50.78 670 LEU B N 1
ATOM 11386 C CA . LEU B 1 670 ? -2.203 -3.018 -15.797 1 50.78 670 LEU B CA 1
ATOM 11387 C C . LEU B 1 670 ? -0.781 -3.285 -15.312 1 50.78 670 LEU B C 1
ATOM 11389 O O . LEU B 1 670 ? -0.048 -2.352 -14.984 1 50.78 670 LEU B O 1
ATOM 11393 N N . ARG B 1 671 ? -0.621 -4.57 -15.148 1 60.62 671 ARG B N 1
ATOM 11394 C CA . ARG B 1 671 ? 0.655 -4.977 -14.57 1 60.62 671 ARG B CA 1
ATOM 11395 C C . ARG B 1 671 ? 1.696 -5.223 -15.656 1 60.62 671 ARG B C 1
ATOM 11397 O O . ARG B 1 671 ? 1.403 -5.855 -16.672 1 60.62 671 ARG B O 1
ATOM 11404 N N . SER B 1 672 ? 2.752 -4.508 -15.547 1 78.5 672 SER B N 1
ATOM 11405 C CA . SER B 1 672 ? 3.885 -4.77 -16.438 1 78.5 672 SER B CA 1
ATOM 11406 C C . SER B 1 672 ? 4.586 -6.07 -16.062 1 78.5 672 SER B C 1
ATOM 11408 O O . SER B 1 672 ? 4.961 -6.277 -14.906 1 78.5 672 SER B O 1
ATOM 11410 N N . SER B 1 673 ? 4.629 -6.996 -17.047 1 86.25 673 SER B N 1
ATOM 11411 C CA . SER B 1 673 ? 5.312 -8.273 -16.844 1 86.25 673 SER B CA 1
ATOM 11412 C C . SER B 1 673 ? 6.734 -8.062 -16.344 1 86.25 673 SER B C 1
ATOM 11414 O O . SER B 1 673 ? 7.207 -8.812 -15.484 1 86.25 673 SER B O 1
ATOM 11416 N N . SER B 1 674 ? 7.324 -7.043 -16.859 1 90.06 674 SER B N 1
ATOM 11417 C CA . SER B 1 674 ? 8.727 -6.824 -16.516 1 90.06 674 SER B CA 1
ATOM 11418 C C . SER B 1 674 ? 8.883 -6.484 -15.039 1 90.06 674 SER B C 1
ATOM 11420 O O . SER B 1 674 ? 9.812 -6.953 -14.383 1 90.06 674 SER B O 1
ATOM 11422 N N . HIS B 1 675 ? 7.973 -5.691 -14.555 1 90.12 675 HIS B N 1
ATOM 11423 C CA . HIS B 1 675 ? 8.008 -5.355 -13.133 1 90.12 675 HIS B CA 1
ATOM 11424 C C . HIS B 1 675 ? 7.711 -6.578 -12.266 1 90.12 675 HIS B C 1
ATOM 11426 O O . HIS B 1 675 ? 8.367 -6.797 -11.25 1 90.12 675 HIS B O 1
ATOM 11432 N N . ALA B 1 676 ? 6.777 -7.383 -12.727 1 92 676 ALA B N 1
ATOM 11433 C CA . ALA B 1 676 ? 6.328 -8.531 -11.953 1 92 676 ALA B CA 1
ATOM 11434 C C . ALA B 1 676 ? 7.43 -9.586 -11.836 1 92 676 ALA B C 1
ATOM 11436 O O . ALA B 1 676 ? 7.59 -10.211 -10.789 1 92 676 ALA B O 1
ATOM 11437 N N . ILE B 1 677 ? 8.125 -9.75 -12.883 1 94.94 677 ILE B N 1
ATOM 11438 C CA . ILE B 1 677 ? 9.164 -10.773 -12.93 1 94.94 677 ILE B CA 1
ATOM 11439 C C . ILE B 1 677 ? 10.211 -10.484 -11.859 1 94.94 677 ILE B C 1
ATOM 11441 O O . ILE B 1 677 ? 10.758 -11.414 -11.25 1 94.94 677 ILE B O 1
ATOM 11445 N N . LEU B 1 678 ? 10.555 -9.219 -11.617 1 94.06 678 LEU B N 1
ATOM 11446 C CA . LEU B 1 678 ? 11.57 -8.844 -10.633 1 94.06 678 LEU B CA 1
ATOM 11447 C C . LEU B 1 678 ? 11.141 -9.258 -9.234 1 94.06 678 LEU B C 1
ATOM 11449 O O . LEU B 1 678 ? 11.977 -9.648 -8.414 1 94.06 678 LEU B O 1
ATOM 11453 N N . SER B 1 679 ? 9.883 -9.172 -8.961 1 92 679 SER B N 1
ATOM 11454 C CA . SER B 1 679 ? 9.352 -9.5 -7.641 1 92 679 SER B CA 1
ATOM 11455 C C . SER B 1 679 ? 9.094 -10.992 -7.5 1 92 679 SER B C 1
ATOM 11457 O O . SER B 1 679 ? 9.352 -11.578 -6.445 1 92 679 SER B O 1
ATOM 11459 N N . ILE B 1 680 ? 8.617 -11.625 -8.492 1 92.75 680 ILE B N 1
ATOM 11460 C CA . ILE B 1 680 ? 8.172 -13.016 -8.43 1 92.75 680 ILE B CA 1
ATOM 11461 C C . ILE B 1 680 ? 9.383 -13.945 -8.484 1 92.75 680 ILE B C 1
ATOM 11463 O O . ILE B 1 680 ? 9.398 -14.984 -7.824 1 92.75 680 ILE B O 1
ATOM 11467 N N . GLU B 1 681 ? 10.375 -13.578 -9.227 1 95.5 681 GLU B N 1
ATOM 11468 C CA . GLU B 1 681 ? 11.539 -14.438 -9.414 1 95.5 681 GLU B CA 1
ATOM 11469 C C . GLU B 1 681 ? 12.719 -13.961 -8.562 1 95.5 681 GLU B C 1
ATOM 11471 O O . GLU B 1 681 ? 13.852 -13.922 -9.031 1 95.5 681 GLU B O 1
ATOM 11476 N N . LYS B 1 682 ? 12.508 -13.617 -7.348 1 92.5 682 LYS B N 1
ATOM 11477 C CA . LYS B 1 682 ? 13.539 -13.164 -6.418 1 92.5 682 LYS B CA 1
ATOM 11478 C C . LYS B 1 682 ? 14.594 -14.25 -6.203 1 92.5 682 LYS B C 1
ATOM 11480 O O . LYS B 1 682 ? 15.781 -13.945 -6.102 1 92.5 682 LYS B O 1
ATOM 11485 N N . SER B 1 683 ? 14.125 -15.438 -6.125 1 91.38 683 SER B N 1
ATOM 11486 C CA . SER B 1 683 ? 15.039 -16.562 -5.895 1 91.38 683 SER B CA 1
ATOM 11487 C C . SER B 1 683 ? 16.031 -16.703 -7.043 1 91.38 683 SER B C 1
ATOM 11489 O O . SER B 1 683 ? 17.219 -16.938 -6.816 1 91.38 683 SER B O 1
ATOM 11491 N N . LEU B 1 684 ? 15.5 -16.594 -8.219 1 93.94 684 LEU B N 1
ATOM 11492 C CA . LEU B 1 684 ? 16.359 -16.688 -9.391 1 93.94 684 LEU B CA 1
ATOM 11493 C C . LEU B 1 684 ? 17.375 -15.539 -9.414 1 93.94 684 LEU B C 1
ATOM 11495 O O . LEU B 1 684 ? 18.547 -15.742 -9.742 1 93.94 684 LEU B O 1
ATOM 11499 N N . ILE B 1 685 ? 16.969 -14.359 -9.047 1 95.06 685 ILE B N 1
ATOM 11500 C CA . ILE B 1 685 ? 17.844 -13.195 -9 1 95.06 685 ILE B CA 1
ATOM 11501 C C . ILE B 1 685 ? 18.969 -13.422 -7.992 1 95.06 685 ILE B C 1
ATOM 11503 O O . ILE B 1 685 ? 20.141 -13.141 -8.273 1 95.06 685 ILE B O 1
ATOM 11507 N N . HIS B 1 686 ? 18.625 -13.938 -6.867 1 92.56 686 HIS B N 1
ATOM 11508 C CA . HIS B 1 686 ? 19.609 -14.203 -5.816 1 92.56 686 HIS B CA 1
ATOM 11509 C C . HIS B 1 686 ? 20.656 -15.203 -6.285 1 92.56 686 HIS B C 1
ATOM 11511 O O . HIS B 1 686 ? 21.844 -15.039 -5.996 1 92.56 686 HIS B O 1
ATOM 11517 N N . GLN B 1 687 ? 20.234 -16.172 -7.004 1 91.44 687 GLN B N 1
ATOM 11518 C CA . GLN B 1 687 ? 21.125 -17.188 -7.535 1 91.44 687 GLN B CA 1
ATOM 11519 C C . GLN B 1 687 ? 22.047 -16.594 -8.602 1 91.44 687 GLN B C 1
ATOM 11521 O O . GLN B 1 687 ? 23.25 -16.875 -8.609 1 91.44 687 GLN B O 1
ATOM 11526 N N . LEU B 1 688 ? 21.5 -15.805 -9.438 1 93.81 688 LEU B N 1
ATOM 11527 C CA . LEU B 1 688 ? 22.266 -15.273 -10.562 1 93.81 688 LEU B CA 1
ATOM 11528 C C . LEU B 1 688 ? 23.219 -14.18 -10.094 1 93.81 688 LEU B C 1
ATOM 11530 O O . LEU B 1 688 ? 24.297 -14.008 -10.68 1 93.81 688 LEU B O 1
ATOM 11534 N N . LYS B 1 689 ? 22.844 -13.461 -9.102 1 92.06 689 LYS B N 1
ATOM 11535 C CA . LYS B 1 689 ? 23.672 -12.383 -8.586 1 92.06 689 LYS B CA 1
ATOM 11536 C C . LYS B 1 689 ? 25 -12.914 -8.055 1 92.06 689 LYS B C 1
ATOM 11538 O O . LYS B 1 689 ? 26 -12.188 -8.008 1 92.06 689 LYS B O 1
ATOM 11543 N N . GLU B 1 690 ? 25.016 -14.141 -7.691 1 88.31 690 GLU B N 1
ATOM 11544 C CA . GLU B 1 690 ? 26.234 -14.766 -7.184 1 88.31 690 GLU B CA 1
ATOM 11545 C C . GLU B 1 690 ? 27.188 -15.117 -8.32 1 88.31 690 GLU B C 1
ATOM 11547 O O . GLU B 1 690 ? 28.375 -15.359 -8.086 1 88.31 690 GLU B O 1
ATOM 11552 N N . THR B 1 691 ? 26.641 -15.023 -9.492 1 89.31 691 THR B N 1
ATOM 11553 C CA . THR B 1 691 ? 27.469 -15.312 -10.648 1 89.31 691 THR B CA 1
ATOM 11554 C C . THR B 1 691 ? 28.203 -14.062 -11.117 1 89.31 691 THR B C 1
ATOM 11556 O O . THR B 1 691 ? 27.688 -12.945 -10.984 1 89.31 691 THR B O 1
ATOM 11559 N N . GLU B 1 692 ? 29.328 -14.156 -11.695 1 84.75 692 GLU B N 1
ATOM 11560 C CA . GLU B 1 692 ? 30.156 -13.031 -12.133 1 84.75 692 GLU B CA 1
ATOM 11561 C C . GLU B 1 692 ? 29.562 -12.367 -13.375 1 84.75 692 GLU B C 1
ATOM 11563 O O . GLU B 1 692 ? 29.812 -11.18 -13.617 1 84.75 692 GLU B O 1
ATOM 11568 N N . SER B 1 693 ? 28.797 -13.078 -14.078 1 91.19 693 SER B N 1
ATOM 11569 C CA . SER B 1 693 ? 28.328 -12.586 -15.367 1 91.19 693 SER B CA 1
ATOM 11570 C C . SER B 1 693 ? 26.984 -11.891 -15.242 1 91.19 693 SER B C 1
ATOM 11572 O O . SER B 1 693 ? 26.438 -11.383 -16.219 1 91.19 693 SER B O 1
ATOM 11574 N N . PHE B 1 694 ? 26.469 -11.82 -14.086 1 94.88 694 PHE B N 1
ATOM 11575 C CA . PHE B 1 694 ? 25.109 -11.328 -13.898 1 94.88 694 PHE B CA 1
ATOM 11576 C C . PHE B 1 694 ? 24.969 -9.898 -14.406 1 94.88 694 PHE B C 1
ATOM 11578 O O . PHE B 1 694 ? 24.125 -9.625 -15.266 1 94.88 694 PHE B O 1
ATOM 11585 N N . TYR B 1 695 ? 25.797 -8.977 -13.992 1 96.06 695 TYR B N 1
ATOM 11586 C CA . TYR B 1 695 ? 25.734 -7.562 -14.359 1 96.06 695 TYR B CA 1
ATOM 11587 C C . TYR B 1 695 ? 26.109 -7.359 -15.828 1 96.06 695 TYR B C 1
ATOM 11589 O O . TYR B 1 695 ? 25.438 -6.609 -16.547 1 96.06 695 TYR B O 1
ATOM 11597 N N . ASP B 1 696 ? 27.047 -8.109 -16.188 1 94.56 696 ASP B N 1
ATOM 11598 C CA . ASP B 1 696 ? 27.531 -7.984 -17.562 1 94.56 696 ASP B CA 1
ATOM 11599 C C . ASP B 1 696 ? 26.438 -8.352 -18.562 1 94.56 696 ASP B C 1
ATOM 11601 O O . ASP B 1 696 ? 26.281 -7.695 -19.594 1 94.56 696 ASP B O 1
ATOM 11605 N N . ASN B 1 697 ? 25.766 -9.422 -18.234 1 94.69 697 ASN B N 1
ATOM 11606 C CA . ASN B 1 697 ? 24.688 -9.859 -19.125 1 94.69 697 ASN B CA 1
ATOM 11607 C C . ASN B 1 697 ? 23.609 -8.781 -19.281 1 94.69 697 ASN B C 1
ATOM 11609 O O . ASN B 1 697 ? 23.156 -8.508 -20.391 1 94.69 697 ASN B O 1
ATOM 11613 N N . ILE B 1 698 ? 23.25 -8.172 -18.219 1 96.44 698 ILE B N 1
ATOM 11614 C CA . ILE B 1 698 ? 22.219 -7.145 -18.219 1 96.44 698 ILE B CA 1
ATOM 11615 C C . ILE B 1 698 ? 22.719 -5.906 -18.953 1 96.44 698 ILE B C 1
ATOM 11617 O O . ILE B 1 698 ? 22 -5.34 -19.781 1 96.44 698 ILE B O 1
ATOM 11621 N N . ILE B 1 699 ? 23.953 -5.48 -18.688 1 95.69 699 ILE B N 1
ATOM 11622 C CA . ILE B 1 699 ? 24.531 -4.285 -19.297 1 95.69 699 ILE B CA 1
ATOM 11623 C C . ILE B 1 699 ? 24.688 -4.496 -20.797 1 95.69 699 ILE B C 1
ATOM 11625 O O . ILE B 1 699 ? 24.484 -3.566 -21.578 1 95.69 699 ILE B O 1
ATOM 11629 N N . ASN B 1 700 ? 25.016 -5.715 -21.141 1 94 700 ASN B N 1
ATOM 11630 C CA . ASN B 1 700 ? 25.125 -6.012 -22.578 1 94 700 ASN B CA 1
ATOM 11631 C C . ASN B 1 700 ? 23.781 -5.871 -23.281 1 94 700 ASN B C 1
ATOM 11633 O O . ASN B 1 700 ? 23.719 -5.355 -24.391 1 94 700 ASN B O 1
ATOM 11637 N N . ILE B 1 701 ? 22.75 -6.375 -22.672 1 94.44 701 ILE B N 1
ATOM 11638 C CA . ILE B 1 701 ? 21.406 -6.223 -23.234 1 94.44 701 ILE B CA 1
ATOM 11639 C C . ILE B 1 701 ? 21.047 -4.742 -23.328 1 94.44 701 ILE B C 1
ATOM 11641 O O . ILE B 1 701 ? 20.5 -4.285 -24.328 1 94.44 701 ILE B O 1
ATOM 11645 N N . TYR B 1 702 ? 21.375 -4.004 -22.25 1 93.5 702 TYR B N 1
ATOM 11646 C CA . TYR B 1 702 ? 21.094 -2.574 -22.172 1 93.5 702 TYR B CA 1
ATOM 11647 C C . TYR B 1 702 ? 21.859 -1.819 -23.266 1 93.5 702 TYR B C 1
ATOM 11649 O O . TYR B 1 702 ? 21.328 -0.897 -23.875 1 93.5 702 TYR B O 1
ATOM 11657 N N . ALA B 1 703 ? 23.109 -2.191 -23.438 1 91.38 703 ALA B N 1
ATOM 11658 C CA . ALA B 1 703 ? 23.984 -1.535 -24.406 1 91.38 703 ALA B CA 1
ATOM 11659 C C . ALA B 1 703 ? 23.484 -1.761 -25.828 1 91.38 703 ALA B C 1
ATOM 11661 O O . ALA B 1 703 ? 23.703 -0.916 -26.703 1 91.38 703 ALA B O 1
ATOM 11662 N N . ASN B 1 704 ? 22.875 -2.879 -25.969 1 87.12 704 ASN B N 1
ATOM 11663 C CA . ASN B 1 704 ? 22.438 -3.26 -27.312 1 87.12 704 ASN B CA 1
ATOM 11664 C C . ASN B 1 704 ? 21.156 -2.521 -27.703 1 87.12 704 ASN B C 1
ATOM 11666 O O . ASN B 1 704 ? 20.797 -2.51 -28.891 1 87.12 704 ASN B O 1
ATOM 11670 N N . GLN B 1 705 ? 20.562 -1.965 -26.719 1 81.75 705 GLN B N 1
ATOM 11671 C CA . GLN B 1 705 ? 19.359 -1.209 -27.047 1 81.75 705 GLN B CA 1
ATOM 11672 C C . GLN B 1 705 ? 19.719 0.126 -27.703 1 81.75 705 GLN B C 1
ATOM 11674 O O . GLN B 1 705 ? 20.828 0.635 -27.531 1 81.75 705 GLN B O 1
ATOM 11679 N N . GLN B 1 706 ? 18.922 0.677 -28.531 1 65.62 706 GLN B N 1
ATOM 11680 C CA . GLN B 1 706 ? 19.203 1.851 -29.359 1 65.62 706 GLN B CA 1
ATOM 11681 C C . GLN B 1 706 ? 19.359 3.1 -28.484 1 65.62 706 GLN B C 1
ATOM 11683 O O . GLN B 1 706 ? 18.75 3.199 -27.422 1 65.62 706 GLN B O 1
ATOM 11688 N N . ASP B 1 707 ? 20.234 4.031 -28.75 1 64.5 707 ASP B N 1
ATOM 11689 C CA . ASP B 1 707 ? 20.375 5.438 -28.391 1 64.5 707 ASP B CA 1
ATOM 11690 C C . ASP B 1 707 ? 20.781 5.586 -26.922 1 64.5 707 ASP B C 1
ATOM 11692 O O . ASP B 1 707 ? 20.062 6.188 -26.125 1 64.5 707 ASP B O 1
ATOM 11696 N N . ARG B 1 708 ? 22.047 4.957 -26.672 1 75.94 708 ARG B N 1
ATOM 11697 C CA . ARG B 1 708 ? 22.5 5.184 -25.297 1 75.94 708 ARG B CA 1
ATOM 11698 C C . ARG B 1 708 ? 23.406 6.41 -25.219 1 75.94 708 ARG B C 1
ATOM 11700 O O . ARG B 1 708 ? 24.188 6.664 -26.125 1 75.94 708 ARG B O 1
ATOM 11707 N N . SER B 1 709 ? 23.219 7.27 -24.234 1 74.06 709 SER B N 1
ATOM 11708 C CA . SER B 1 709 ? 23.938 8.523 -24.047 1 74.06 709 SER B CA 1
ATOM 11709 C C . SER B 1 709 ? 25.375 8.273 -23.594 1 74.06 709 SER B C 1
ATOM 11711 O O . SER B 1 709 ? 26.234 9.156 -23.688 1 74.06 709 SER B O 1
ATOM 11713 N N . ILE B 1 710 ? 25.734 7 -23.156 1 84.31 710 ILE B N 1
ATOM 11714 C CA . ILE B 1 710 ? 27.062 6.68 -22.672 1 84.31 710 ILE B CA 1
ATOM 11715 C C . ILE B 1 710 ? 27.578 5.418 -23.375 1 84.31 710 ILE B C 1
ATOM 11717 O O . ILE B 1 710 ? 26.781 4.57 -23.797 1 84.31 710 ILE B O 1
ATOM 11721 N N . ASN B 1 711 ? 28.859 5.301 -23.531 1 86.19 711 ASN B N 1
ATOM 11722 C CA . ASN B 1 711 ? 29.469 4.141 -24.156 1 86.19 711 ASN B CA 1
ATOM 11723 C C . ASN B 1 711 ? 29.594 2.969 -23.188 1 86.19 711 ASN B C 1
ATOM 11725 O O . ASN B 1 711 ? 30.062 3.133 -22.062 1 86.19 711 ASN B O 1
ATOM 11729 N N . LEU B 1 712 ? 29.156 1.755 -23.625 1 91.62 712 LEU B N 1
ATOM 11730 C CA . LEU B 1 712 ? 29.125 0.613 -22.719 1 91.62 712 LEU B CA 1
ATOM 11731 C C . LEU B 1 712 ? 29.828 -0.589 -23.328 1 91.62 712 LEU B C 1
ATOM 11733 O O . LEU B 1 712 ? 29.906 -1.656 -22.719 1 91.62 712 LEU B O 1
ATOM 11737 N N . SER B 1 713 ? 30.438 -0.427 -24.5 1 89.75 713 SER B N 1
ATOM 11738 C CA . SER B 1 713 ? 31.156 -1.516 -25.156 1 89.75 713 SER B CA 1
ATOM 11739 C C . SER B 1 713 ? 32.656 -1.247 -25.219 1 89.75 713 SER B C 1
ATOM 11741 O O . SER B 1 713 ? 33.094 -0.166 -25.625 1 89.75 713 SER B O 1
ATOM 11743 N N . TYR B 1 714 ? 33.375 -2.186 -24.766 1 89.25 714 TYR B N 1
ATOM 11744 C CA . TYR B 1 714 ? 34.812 -2.057 -24.766 1 89.25 714 TYR B CA 1
ATOM 11745 C C . TYR B 1 714 ? 35.344 -2.084 -26.203 1 89.25 714 TYR B C 1
ATOM 11747 O O . TYR B 1 714 ? 34.781 -2.738 -27.078 1 89.25 714 TYR B O 1
ATOM 11755 N N . LYS B 1 715 ? 36.438 -1.349 -26.375 1 78 715 LYS B N 1
ATOM 11756 C CA . LYS B 1 715 ? 37.156 -1.415 -27.641 1 78 715 LYS B CA 1
ATOM 11757 C C . LYS B 1 715 ? 38.312 -2.426 -27.578 1 78 715 LYS B C 1
ATOM 11759 O O . LYS B 1 715 ? 39 -2.516 -26.578 1 78 715 LYS B O 1
ATOM 11764 N N . THR B 1 716 ? 38.219 -3.473 -28.359 1 73.38 716 THR B N 1
ATOM 11765 C CA . THR B 1 716 ? 39.312 -4.441 -28.453 1 73.38 716 THR B CA 1
ATOM 11766 C C . THR B 1 716 ? 40.438 -3.898 -29.297 1 73.38 716 THR B C 1
ATOM 11768 O O . THR B 1 716 ? 40.219 -3.154 -30.25 1 73.38 716 THR B O 1
#

Secondary structure (DSSP, 8-state):
--GGG-HHHHHHHS-GGGS-HHHHHHHHHH----PPP--EEEEEETTEEEEEE--THHHHH-TTEEEETTTTEEEEHHHHHH--S--TTTTT-B--STTHHHHHHHHHTSHHHHHHHHHHHHHHHHHHHTHHHHHHHHHHHHHHHHHHHHHHHHHHHHHHHHHHHHHHTT--SS-SS---TT---HHHHHHHHHHHHB-HHHHHHHHHHTTTS--TTHHHHHHHHHHHHHHHHHHHHHHHHHSS-EEEEEEE---SSSSEEEEEEEEEE-TTS-EEEEEEEEEEEPTT--HHHHHHHHHHHHTTS-HHHHEEEEEEESTTS-HHHHHHHHHHHHHH-TT-EE---HHHHHHHHHHHHSSSSHHHHHHHHHHHHHHHHHHT-HHHHHHHHHHHSSPPPPPPTT-HHHHHHHHHHHHHTHHHHHHHHHHHHH-TTS-HHHHHHHHHHHHHHHSHHHHHHHHHHHHHHHHHHHHHHHHHH-TT-HHHHHHHHHHHHHHHHHH-SHHHHHHHHHHHHHHH---HHHHS-HHHHHHHHHHHHHHHHHHHHHHTGGGGGGGGGGGG-GGGHHHHHHS--HHHHHHHHHHSTTT-S-HHHHHHHHHHHHH-GGGTT-S-HHHHHHHHHHTT-TTTSHHHHHHHHHHHHSTTS-----TT--HHHHHHHHHHH---SS--HHHHHHHHTHHHHHHHHTSTTHHHHHHHHHHHSS--SS--S---/--GGG-HHHHHHHS-GGGS-HHHHHHHHHH----PPP--EEEEEETTEEEEEE--THHHHH-TTEEEETTTTEEEEHHHHHH--S--TTTTT-B--STTHHHHHHHHHTSHHHHHHHHHHHHHHHHHHHTHHHHHHHHHHHHHHHHHHHHHHHHHHHHHHHHHHHHHHTT--SS-SS---TT---HHHHHHHHHHHHB-HHHHHHHHHHTTTS--TTHHHHHHHHHHHHHHHHHHHHHHHHHSS-EEEEEEE---SSSSEEEEEEEEEE-TTS-EEEEEEEEEEEPTT--HHHHHHHHHHHHTTS-HHHHEEEEEEESTTS-HHHHHHHHHHHHHH-TT-EE---HHHHHHHHHHHHSSSSHHHHHHHHHHHHHHHHHHT-HHHHHHHHHHHSSPPPPPPTT-HHHHHHHHHHHHHTHHHHHHHHHHHHH-TTS-HHHHHHHHHHHHHHHSHHHHHHHHHHHHHHHHHHHHHHHHHH-TT-HHHHHHHHHHHHHHHHHH-SHHHHHHHHHHHHHHH---HHHHS-HHHHHHHHHHHHHHHHHHHHHHTGGGGGGGGGGGG-GGGHHHHHHS--HHHHHHHHHHSTTT-S-HHHHHHHHHHHHH-GGGTT-S-HHHHHHHHHHTT-TTTSHHHHHHHHHHHHSTTS-----TT--HHHHHHHHHHH---SS--HHHHHHHHTHHHHHHHHTSTTHHHHHHHHHHHSS--SS--S---

Foldseek 3Di:
DDLVPWPLSVCQVPPQVPDDPVVNLVDLVVAAAQDQAAAWDWDDDDPDTDTDGDDSCVCVVDVQWHATNVLRAIAGNLCLHQNPDDDCRNHVHHRDPPCVVVVCVVQCPDPRSVVSVVVSVVVSVVSCVVVPVVVVVVVVVQVVQQVLLVLVLVLVLLLLVLLLVCLQVVHWAQDPDPDDVVDGGDSVVVVVVDLVPDDPSNVVSCVVCCVLQVDCDPVVSVLLLQLLLVLLLVVVLVQLQQFQAKEKEKEFPDDPDPWIKIWIWMWFQGPLRRTAIATQFIDTQDNVLALVSVLVVVCVSCVSRQLARHHQAYEYYYPSRPPVRVVVNVVVSCVRHVNHHYDDQPLRLLQVLCVCLQVVDPLSVVLLVLLLLLQCLQVVDPVLQVLLCVQVVHGQQHADPSGCLSVLRSLLVCLVCVVSLLVSLVCLLPDPVHDPVSNVSSVVSNVLSQALSNQLVSLLVNVLSVLSNVLSVCSVPVVLQLVVNVVSLVVSLVVLVVCLDPVNLVVSSVVSCVRNVDDCVRCVPSVVVNVVSNSSSVSSSVSSCVSCVCSLLSLLSNLLQLQCLQVCLVPPDVVSLVSCCVSPVVQCVPSVLLSVLSNVQSNDPVRSPDDDSSVVLNCCSVVVCCVVNVSPNVVSRSSSSDNNDDDPPPVLRDLVVQQVVSSVPDPDNDDGRSSSSSNSVVVSVVVLVPPPCSSVSSLVSSQPDPDDSGHNDRDD/DDLVPWPLSVCQVPPLVPDDPVVNLVDLVVAAAQDQAAAWDWDDDDPDIDTDGDDSCVCVVDVQWHATNVLRAIAGNLCLHQNPDDDCRNHVHHRDPPCVVVVVVVQCPDPRSVVSVVVSVVVSVVSCVVVPVVVVVVVVVQVVQQVLLVLVLVLVLVLLVLLLVCLQVVHWAADPDDDDVVDGGDSVVVVVVDLVPDDPSNVVSCVVCCVLQVDCDPVVSVLLLQLLLVLLLVVVLVQLQQFQAKEKEKEFPQDPDPWIKIWIWMWFQGPLRRTAIATQFIDTQDNVLALVSVLVVVCVSCVSRQLARHHQAYEYYYPSRPPVRVVVNVVVSCVRHVNHHYDDQPLRLLQVLCVCLQVVDPLSVVLLVLLLLLQCLQVVDPVLQVLLCVQVVHGQQHADPSGCLSVLRSLLVCLVCVVSLLVSLVCLLPDPVHDPVSNVSSVVSNVLSQALSSQLVSLLVNVLSVLSNVLSVCSVPVVLQLVVNVVSLVVSLVVLVVCLDPVNLVVSSVVSCVRNVDDCVRSVPSVVVNVVSNSSSVSSSVSSCVSCVCSLLSLLSNLLQLLCLQVCLVPPDVVSLVSCCVSPVVQCVPSVLLSVLSNVQSNDPVRSPDDDSSVVLVVCSVVVCCVVNVSPNVVSRSSSSDNNDDDPPPVLRDLVVQQVVSSVPDPDSDDGRSSSSSNSVVVSVVVLVPPPCSSVSSLVSSQSDPDDSGHNDRDD

pLDDT: mean 83.02, std 12.62, range [35.62, 96.81]

Solvent-accessible surface area (backbone atoms only — not comparable to full-atom values): 77521 Å² total; per-residue (Å²): 126,68,59,89,78,30,66,54,55,46,35,70,74,47,49,49,83,75,49,53,72,70,57,47,52,51,46,67,64,69,52,73,48,76,52,83,52,86,44,68,36,80,42,71,64,85,93,46,79,42,67,46,65,67,65,70,66,53,45,72,75,32,85,48,48,22,33,27,71,70,76,42,27,34,30,32,41,34,36,44,52,64,44,84,74,90,43,53,41,52,69,79,33,44,71,60,67,88,52,36,72,60,51,48,53,55,47,65,69,31,68,69,44,49,51,21,42,52,51,45,53,50,54,56,51,63,60,44,69,78,20,62,73,48,38,53,51,46,48,48,46,50,49,51,50,36,47,49,21,50,51,43,46,52,50,49,50,53,52,49,50,52,50,50,49,34,29,48,68,67,45,64,50,64,53,92,64,70,93,41,90,89,48,72,15,50,50,53,51,49,45,55,56,48,52,74,49,31,32,67,68,54,39,54,49,44,67,72,37,42,80,66,57,55,58,89,33,75,60,53,53,51,48,50,41,45,24,48,34,49,48,51,52,51,51,50,52,52,43,57,70,63,24,75,46,31,18,40,37,34,31,42,58,52,50,87,48,86,66,37,29,32,35,40,34,38,26,27,38,38,83,82,62,43,80,49,48,44,77,76,34,60,39,84,46,66,90,78,46,43,30,64,58,52,46,52,52,51,44,70,73,38,68,88,62,52,47,51,80,22,29,47,28,39,28,82,43,57,76,57,54,42,74,84,26,42,64,54,31,51,51,56,48,27,71,60,11,69,46,31,43,78,55,63,27,60,40,57,47,50,38,48,28,51,54,54,28,44,51,72,43,72,68,43,32,47,46,51,32,50,54,53,44,53,49,47,60,27,72,76,30,70,59,46,38,50,52,41,28,65,73,64,70,47,82,78,71,76,68,47,92,90,36,54,67,29,48,42,53,44,45,45,50,46,67,74,36,45,69,49,52,49,49,42,25,52,47,40,52,68,35,87,84,46,49,47,65,51,25,49,50,21,50,55,53,43,52,46,60,50,32,46,67,48,39,32,50,51,49,54,48,44,61,52,34,58,53,52,49,55,49,40,52,45,32,62,74,39,58,60,44,43,68,59,44,50,50,50,53,52,51,47,51,51,53,54,56,65,54,71,40,70,66,53,50,51,50,46,49,51,50,18,40,68,72,32,62,59,56,73,77,74,56,66,51,53,66,58,51,50,50,50,53,52,49,43,54,51,38,36,50,49,32,49,54,63,72,54,60,68,53,72,70,50,40,30,56,44,76,56,41,29,76,42,20,59,55,36,48,77,51,68,63,58,67,25,53,50,39,37,45,69,64,39,44,89,75,50,77,59,55,65,60,31,50,52,46,45,51,55,52,27,60,35,71,88,55,35,78,37,87,45,51,67,54,54,50,44,47,35,60,74,68,64,35,51,84,80,35,47,55,49,49,50,51,52,50,53,54,67,22,36,83,48,56,87,63,80,87,50,92,77,53,51,46,67,60,41,48,52,51,47,55,71,70,43,86,67,87,78,71,52,35,41,56,47,42,40,38,62,42,42,66,59,49,60,59,41,63,74,40,87,55,42,61,54,55,28,50,48,52,52,56,68,41,84,87,66,78,65,64,66,70,74,78,130,126,69,59,88,76,29,67,57,56,46,35,69,76,46,49,50,84,76,48,54,72,68,57,46,51,50,46,66,66,69,48,73,48,75,53,81,52,86,44,67,34,79,42,70,62,83,95,46,77,42,68,45,67,67,64,71,66,52,45,73,75,31,85,48,48,21,36,27,68,72,78,41,27,33,30,31,41,32,37,45,53,62,43,86,74,89,44,53,38,52,70,80,35,44,68,62,68,91,52,36,71,60,51,49,53,54,48,65,69,30,68,68,44,49,52,21,43,53,50,45,53,48,51,55,52,61,59,43,67,76,17,61,74,49,37,52,52,47,49,47,46,50,48,51,50,36,49,49,19,50,51,42,46,53,50,49,50,53,52,49,51,53,50,49,51,35,29,46,68,67,47,66,52,62,55,92,67,71,95,41,90,90,48,72,15,50,49,54,51,50,46,56,57,46,54,74,49,30,32,67,69,56,40,54,50,44,68,72,38,42,80,65,57,56,57,91,33,74,62,54,54,50,48,49,42,44,25,49,32,48,47,52,52,51,51,51,51,54,44,57,70,62,22,74,46,32,18,41,38,35,32,45,60,49,51,92,51,88,68,39,30,32,34,40,33,40,26,28,37,37,84,82,63,43,78,48,49,44,77,77,36,61,39,82,46,66,91,78,48,44,30,65,57,51,46,50,52,51,44,70,72,37,69,88,62,54,47,51,81,22,29,45,27,37,28,82,43,57,76,57,55,44,73,82,27,42,64,55,29,51,51,56,48,26,71,59,12,71,47,31,43,79,56,63,26,60,39,55,45,51,38,48,27,50,55,52,29,45,50,73,42,70,67,44,32,46,46,51,35,50,54,52,44,54,49,46,60,27,72,76,28,72,56,49,36,51,52,41,28,65,72,62,70,46,82,76,69,76,71,48,92,90,36,56,68,30,49,43,54,44,45,45,51,46,68,74,35,44,68,50,52,49,51,44,24,52,47,41,53,67,36,86,85,46,50,46,66,52,25,48,50,21,50,53,53,43,52,45,60,50,32,48,68,47,38,32,50,51,49,53,48,44,61,50,35,60,53,53,50,53,49,40,54,46,32,62,74,42,58,61,43,42,67,60,43,51,52,50,52,52,50,47,51,51,54,53,55,65,55,71,39,70,68,52,49,51,52,43,50,51,49,19,40,69,73,33,63,59,56,73,77,74,56,66,50,52,67,58,51,49,51,49,51,51,50,45,54,50,38,37,50,49,34,49,54,64,73,54,61,68,53,73,70,51,41,30,55,43,77,56,41,28,75,42,20,60,57,34,48,76,49,67,63,58,67,25,54,51,39,36,47,70,64,38,45,90,76,50,77,58,55,65,59,32,50,53,46,46,50,53,52,27,60,35,73,89,52,36,78,37,88,43,52,66,56,53,51,46,47,33,61,75,67,64,33,50,83,80,34,48,55,51,50,50,51,53,51,53,56,66,20,37,81,48,57,88,63,82,86,53,91,77,54,50,48,65,59,41,47,52,50,49,54,71,70,43,88,67,86,78,72,54,33,39,57,47,42,40,38,61,42,42,69,60,50,59,59,41,62,75,39,89,57,44,62,56,54,30,50,51,52,52,58,68,41,86,86,66,79,65,63,67,70,74,80,129

Sequence (1432 aa):
MNPVTDVVVMLLETPFQRWKSGSKNDLLKVGRPIPILSILTPDKKQSKVFCRSFNPNLYQQHSWLCGSHYIQKLFCWPCLLIGQVKSVWNTIGYCDLKNLSRSIQIHQTSKEHIHNHLELKNLEKNSFTKKDIVNEHGNLFKKNYNENVRLNRLFIEHLIDLVLFLGKQELSFCDHKGNDQLNKGNFKELFDMHINRCSQEVKNHYESIKNTFSDLSKSIQNDLIMCISESLINQIKNEIRLCKFYSIQIDDTTNISQNTQCSIIIRYVTDKSKLVERFLGFHNVNKDHTAQDLFNLIYSALHELDIENKLVCQCYDGTCVMFAHLTGLQAIVKELAPNALFTHSLSHRLNLVLQHGCSINTKCRIFFANLTGIFTYFHDSTSRTNIVDNILGKRIPQFVQSRWSSRSKILSTLVHEWSGFINVFNFISNDPTSSSESICGAIGHLKNLKTFEFAFLALVFSNIFIYTENLFNVLQNKSFDIEFCLIKITTTCDLLKKKRKKYEFLKLFNQAVTFTKPTRNESTNQSNFKILFYEIIDNILMQLNTRFQDTNKLLFIKLADTTKFKEFSCKFPKNALNNLKSTYSNIFYDINKLKVELEVLYSDVKYQNLLHMYDMVKIIEQDALKDILPEVYKLFILILTLPSNSVPNERNFFCLKRIKIYIRNSISKLRSSSHAILSIEKSLIHQLKETESFYDNIINIYANQQDRSINLSYKTMNPVTDVVVMLLETPFQRWKSGSKNDLLKVGRPIPILSILTPDKKQSKVFCRSFNPNLYQQHSWLCGSHYIQKLFCWPCLLIGQVKSVWNTIGYCDLKNLSRSIQIHQTSKEHIHNHLELKNLEKNSFTKKDIVNEHGNLFKKNYNENVRLNRLFIEHLIDLVLFLGKQELSFCDHKGNDQLNKGNFKELFDMHINRCSQEVKNHYESIKNTFSDLSKSIQNDLIMCISESLINQIKNEIRLCKFYSIQIDDTTNISQNTQCSIIIRYVTDKSKLVERFLGFHNVNKDHTAQDLFNLIYSALHELDIENKLVCQCYDGTCVMFAHLTGLQAIVKELAPNALFTHSLSHRLNLVLQHGCSINTKCRIFFANLTGIFTYFHDSTSRTNIVDNILGKRIPQFVQSRWSSRSKILSTLVHEWSGFINVFNFISNDPTSSSESICGAIGHLKNLKTFEFAFLALVFSNIFIYTENLFNVLQNKSFDIEFCLIKITTTCDLLKKKRKKYEFLKLFNQAVTFTKPTRNESTNQSNFKILFYEIIDNILMQLNTRFQDTNKLLFIKLADTTKFKEFSCKFPKNALNNLKSTYSNIFYDINKLKVELEVLYSDVKYQNLLHMYDMVKIIEQDALKDILPEVYKLFILILTLPSNSVPNERNFFCLKRIKIYIRNSISKLRSSSHAILSIEKSLIHQLKETESFYDNIINIYANQQDRSINLSYKT

Nearest PDB structures (foldseek):
  6afx-assembly1_A  TM=1.343E-01  e=1.942E+00  Vigna radiata var. radiata
  6aft-assembly1_A  TM=1.229E-01  e=1.862E+00  Vigna radiata var. radiata
  6afz-assembly1_B  TM=1.153E-01  e=3.664E+00  Vigna radiata var. radiata
  4q4a-assembly1_B  TM=1.521E-01  e=7.198E+00  Thermotoga maritima MSB8
  8to0-assembly1_E  TM=1.366E-01  e=5.599E+00  Mus musculus

Radius of gyration: 40.84 Å; Cα contacts (8 Å, |Δi|>4): 1827; chains: 2; bounding box: 106×115×117 Å